Protein 7DFW (pdb70)

Nearest PDB structures (foldseek):
  7dfw-assembly1_A  TM=1.001E+00  e=0.000E+00  Homo sapiens
  7df8-assembly1_A  TM=9.969E-01  e=0.000E+00  Homo sapiens
  7n4u-assembly1_A  TM=9.922E-01  e=0.000E+00  Homo sapiens
  7n4x-assembly1_A  TM=9.881E-01  e=0.000E+00  Homo sapiens
  7dfz-assembly1_A  TM=9.929E-01  e=0.000E+00  Homo sapiens

GO terms:
  GO:0042157 lipoprotein metabolic process (P, IMP)
  GO:0030301 cholesterol transport (P, IMP)
  GO:0030299 intestinal cholesterol absorption (P, IMP)
  GO:0006695 cholesterol biosynthetic process (P, IMP)
  GO:0015485 cholesterol binding (F, IDA)
  GO:0005886 plasma membrane (C, IDA)
  GO:0042360 vitamin E metabolic process (P, IDA)
  GO:0008431 vitamin E binding (F, IDA)
  GO:0042803 protein homodimerization activity (F, IDA)
  GO:0051180 vitamin transport (P, IDA)
  GO:0005515 protein binding (F, IPI)
  GO:0031267 small GTPase binding (F, IPI)
  GO:0031489 myosin V binding (F, IPI)
  GO:0005886 plasma membrane (C, TAS)
  GO:0071501 cellular response to sterol depletion (P, IDA)

Solvent-accessible surface area: 40698 Å² total; per-residue (Å²): 114,74,38,34,115,43,9,34,127,15,1,23,79,0,18,125,0,2,50,137,22,125,64,19,40,74,120,15,70,104,71,26,91,56,48,19,68,4,51,129,158,42,47,85,65,38,69,48,44,64,24,38,0,17,83,150,28,97,2,65,66,10,51,61,46,0,44,148,26,22,26,59,20,55,16,29,0,22,0,0,1,8,8,84,143,104,93,78,71,158,31,96,16,26,73,90,25,98,68,81,0,18,6,2,0,46,51,80,0,0,33,46,1,10,111,0,0,51,94,0,1,110,31,111,18,140,8,86,124,93,90,128,72,1,14,2,69,55,2,6,46,8,20,9,45,97,139,127,33,49,39,122,24,1,16,1,20,0,2,2,0,1,3,45,23,66,136,92,37,1,77,63,78,32,102,40,90,57,156,70,106,100,34,96,1,18,11,23,6,0,0,9,78,0,2,79,37,21,93,19,44,122,3,37,15,40,7,60,19,38,0,10,6,42,8,12,10,28,1,79,9,19,43,0,0,0,15,16,175,61,150,58,27,6,72,0,87,0,1,2,2,20,2,6,0,52,34,37,93,98,79,31,99,111,23,60,40,0,49,53,0,0,64,26,0,4,87,36,0,75,29,1,74,156,130,30,84,83,48,10,89,5,10,5,36,1,71,52,0,48,31,54,13,31,44,79,0,23,83,75,2,55,86,76,0,47,65,2,23,107,73,0,62,101,49,2,14,110,43,2,18,47,128,67,50,229,68,15,48,122,4,7,23,12,16,31,2,0,99,10,1,21,57,14,1,78,9,0,3,71,0,0,19,0,72,30,3,82,112,32,71,124,9,2,21,15,6,46,0,0,0,22,7,14,3,2,0,17,2,2,1,6,1,2,4,3,0,18,33,23,72,68,20,103,98,90,136,87,25,66,38,55,8,8,0,0,9,0,0,3,81,13,0,2,4,3,32,3,1,9,62,0,8,2,48,0,12,74,39,2,9,104,8,52,2,42,6,7,93,23,6,0,56,4,0,0,32,0,7,71,32,7,22,107,16,5,10,14,6,2,0,0,32,2,0,46,8,9,109,24,51,112,42,28,89,35,6,89,82,53,116,89,140,78,128,154,27,66,114,82,52,174,62,99,49,125,61,21,6,138,136,8,97,70,40,0,76,130,3,8,92,184,90,21,32,27,79,12,38,125,110,7,105,56,42,49,36,94,4,87,154,22,45,103,134,42,56,39,2,15,45,59,42,44,23,0,1,157,90,10,62,1,37,72,3,22,104,12,47,37,140,22,24,39,11,18,35,23,0,15,0,0,1,16,86,33,11,84,4,5,41,119,40,0,0,36,4,0,1,49,72,59,67,26,72,125,150,0,3,9,55,38,0,79,139,13,16,93,97,54,114,133,17,32,2,34,52,60,16,47,8,1,1,23,34,0,13,59,0,4,60,32,83,68,10,5,32,19,36,70,50,45,151,58,123,70,134,44,0,41,2,103,43,126,60,157,49,8,124,122,44,7,17,73,113,145,82,66,48,22,28,8,61,79,136,55,1,58,88,8,0,43,54,0,11,110,11,115,16,30,106,97,1,48,65,10,2,28,20,58,17,42,54,10,13,39,53,51,126,126,10,100,18,57,1,0,22,0,57,0,22,7,33,31,18,99,54,2,67,32,47,11,66,2,6,91,21,5,45,116,30,3,63,88,2,8,57,48,2,106,166,21,119,71,17,66,115,89,1,68,5,7,2,7,8,63,33,12,11,39,17,25,22,16,53,66,11,83,82,72,1,108,134,18,26,67,66,0,32,90,28,8,61,52,25,10,40,93,15,7,45,18,84,115,106,0,2,85,14,11,49,77,0,10,52,2,3,16,20,0,1,25,4,70,0,22,139,110,64,2,16,14,0,5,5,0,11,5,3,3,0,14,3,0,0,11,1,9,2,0,0,2,6,1,0,36,13,0,20,72,10,119,79,106,69,92,62,68,2,2,63,70,1,2,23,45,24,0,0,4,0,74,5,0,0,3,53,0,1,45,22,0,3,94,16,3,24,120,1,98,9,30,27,2,47,16,0,4,32,50,0,3,34,22,1,1,90,10,0,37,73,0,0,15,35,3,0,1,0,21,2,6,94,71,2,11,98,81,104,110,30,128,44,64,94,83,59,22,45,99,42,24,108,56,23,108,204

InterPro domains:
  IPR000731 Sterol-sensing domain [PS50156] (632-797)
  IPR032190 Niemann-Pick C1, N-terminal [PF16414] (31-282)
  IPR053956 NPC1, middle luminal domain [PF22314] (394-619)
  IPR053958 HMGCR/SNAP/NPC1-like, sterol-sensing domain [PF12349] (661-814)

Radius of gyration: 36.99 Å; Cα contacts (8 Å, |Δi|>4): 1583; chains: 1; bounding box: 77×56×118 Å

B-factor: mean 51.8, std 10.55, range [20.0, 105.71]

Foldseek 3Di:
DLALVLLLVLLLLLLVLLVPLVVLQVVLVVLLCVLLVQCPVQAFADQDPVLQFQCPDPQNVVQVVCCVFFNHDWWKKKKKWQFDPFQWDWDQDDPPGIAIFGRCPDLVNVVVVLVLVVVLLADWFDDPPPDDIDHCQVWADQLQPNPPTDSQSHDKAALCQQVQSDSVQQADWDWDQDVRDTDIDHVVQSSLQCQVPQLFQFDPDPHGGGGGGSNFHGHYLLQFFWCDDDSSSRHTRMGMIMTITHDDDPPDPVVVVVVRSQVVSVVSVVVVCVVPPNGINMFIDGSCALRCQLVPCQVVQLVLLCCLLVVQLVLPLVVLFAPQDPVCRQARSCSLLSVLQSVLLVSLLSSLSSNCSVVSQYAYSCLSQFQSLVSLLQLCLLSLLLSVLLVPDDDDPPADVSSSSSSSCSVCVLLNVLLLVLLLVLLCLLLPDSRNNSNSNSSSNSSSSVSSSVCCSRNSSSSVSVSVVCSVFQAGRPNRPDDRDDDDDGDPPVDPLLPPVLVVVLVVQLDPVNLVVLVVVLVVLLVLLLVQLVLFAADDWSLLSGFPPGSVVVVLVCLLNIRFFAFKKKWKWAAFQFLADPLSLLQADDDFPGDPCHLQNLQVVLCVDCVQAFFPFTWDDPSHLLQVLQVDDLRWWAFCCDPGHGQTDHSPDDDPRTDHGLFDDPDTSDHDHNVSCQRCVQVQQSHRAHNSHSRGYSNPAVSQFRADPSRGTRMGIIMTIGGRQNGLVSVLSNQVSQAVSQVVNQVVSCPRPRGDPPTGIHMRGPCCSNNVCRVPVVVVLVVSQVVSLPVSLVSLCSNLVDDVQLSVLVSVLLVSLLSSLSSVCSVVNPHDYSLLSSVSSSLSSLLCLLASQLQSQLALDPDDALSVSLSRSLSPPLSSSCSRSLPSSCSSLVSQCVVSRSCSNRRRNPSVVSSSVSSNCSRNNVNSSVSSVDGDDHDPNCVSVVSSVVSSVVSPD

Structure (mmCIF, N/CA/C/O backbone):
data_7DFW
#
_entry.id   7DFW
#
_cell.length_a   1.00
_cell.length_b   1.00
_cell.length_c   1.00
_cell.angle_alpha   90.00
_cell.angle_beta   90.00
_cell.angle_gamma   90.00
#
_symmetry.space_group_name_H-M   'P 1'
#
loop_
_entity.id
_entity.type
_entity.pdbx_description
1 polymer 'NPC1-like intracellular cholesterol transporter 1'
2 branched 2-acetamido-2-deoxy-beta-D-glucopyranose-(1-4)-2-acetamido-2-deoxy-beta-D-glucopyranose
3 branched 2-acetamido-2-deoxy-beta-D-glucopyranose-(1-4)-2-acetamido-2-deoxy-beta-D-glucopyranose-(1-4)-2-acetamido-2-deoxy-beta-D-glucopyranose
4 branched 2-acetamido-2-deoxy-beta-D-glucopyranose-(1-3)-2-acetamido-2-deoxy-beta-D-glucopyranose-(1-4)-2-acetamido-2-deoxy-beta-D-glucopyranose
5 non-polymer 2-acetamido-2-deoxy-beta-D-glucopyranose
6 non-polymer O-[(R)-{[(2R)-2,3-bis(octadecanoyloxy)propyl]oxy}(hydroxy)phosphoryl]-L-serine
7 non-polymer DODECYL-BETA-D-MALTOSIDE
8 non-polymer CHOLESTEROL
#
loop_
_atom_site.group_PDB
_atom_site.id
_atom_site.type_symbol
_atom_site.label_atom_id
_atom_site.label_alt_id
_atom_site.label_comp_id
_atom_site.label_asym_id
_atom_site.label_entity_id
_atom_site.label_seq_id
_atom_site.pdbx_PDB_ins_code
_atom_site.Cartn_x
_atom_site.Cartn_y
_atom_site.Cartn_z
_atom_site.occupancy
_atom_site.B_iso_or_equiv
_atom_site.auth_seq_id
_atom_site.auth_comp_id
_atom_site.auth_asym_id
_atom_site.auth_atom_id
_atom_site.pdbx_PDB_model_num
ATOM 1 N N . SER A 1 332 ? 159.256 184.409 138.662 1.00 57.76 332 SER A N 1
ATOM 2 C CA . SER A 1 332 ? 159.856 183.702 139.785 1.00 57.76 332 SER A CA 1
ATOM 3 C C . SER A 1 332 ? 160.716 184.642 140.623 1.00 57.76 332 SER A C 1
ATOM 4 O O . SER A 1 332 ? 161.452 185.467 140.085 1.00 57.76 332 SER A O 1
ATOM 7 N N . THR A 1 333 ? 160.618 184.513 141.943 1.00 57.19 333 THR A N 1
ATOM 8 C CA . THR A 1 333 ? 161.403 185.312 142.873 1.00 57.19 333 THR A CA 1
ATOM 9 C C . THR A 1 333 ? 162.710 184.643 143.266 1.00 57.19 333 THR A C 1
ATOM 10 O O . THR A 1 333 ? 163.291 185.002 144.294 1.00 57.19 333 THR A O 1
ATOM 14 N N . HIS A 1 334 ? 163.167 183.666 142.488 1.00 57.37 334 HIS A N 1
ATOM 15 C CA . HIS A 1 334 ? 164.463 183.029 142.678 1.00 57.37 334 HIS A CA 1
ATOM 16 C C . HIS A 1 334 ? 165.495 183.571 141.698 1.00 57.37 334 HIS A C 1
ATOM 17 O O . HIS A 1 334 ? 166.637 183.864 142.082 1.00 57.37 334 HIS A O 1
ATOM 24 N N . THR A 1 335 ? 165.093 183.737 140.436 1.00 58.17 335 THR A N 1
ATOM 25 C CA . THR A 1 335 ? 166.000 184.269 139.430 1.00 58.17 335 THR A CA 1
ATOM 26 C C . THR A 1 335 ? 166.310 185.742 139.667 1.00 58.17 335 THR A C 1
ATOM 27 O O . THR A 1 335 ? 167.394 186.203 139.299 1.00 58.17 335 THR A O 1
ATOM 31 N N . LEU A 1 336 ? 165.393 186.483 140.296 1.00 55.34 336 LEU A N 1
ATOM 32 C CA . LEU A 1 336 ? 165.666 187.876 140.638 1.00 55.34 336 LEU A CA 1
ATOM 33 C C . LEU A 1 336 ? 166.743 187.982 141.708 1.00 55.34 336 LEU A C 1
ATOM 34 O O . LEU A 1 336 ? 167.643 188.829 141.616 1.00 55.34 336 LEU A O 1
ATOM 39 N N . LEU A 1 337 ? 166.676 187.109 142.717 1.00 52.45 337 LEU A N 1
ATOM 40 C CA . LEU A 1 337 ? 167.691 187.074 143.764 1.00 52.45 337 LEU A CA 1
ATOM 41 C C . LEU A 1 337 ? 169.036 186.615 143.210 1.00 52.45 337 LEU A C 1
ATOM 42 O O . LEU A 1 337 ? 170.088 187.146 143.593 1.00 52.45 337 LEU A O 1
ATOM 47 N N . GLY A 1 338 ? 169.010 185.664 142.271 1.00 52.98 338 GLY A N 1
ATOM 48 C CA . GLY A 1 338 ? 170.240 185.239 141.616 1.00 52.98 338 GLY A CA 1
ATOM 49 C C . GLY A 1 338 ? 170.872 186.316 140.752 1.00 52.98 338 GLY A C 1
ATOM 50 O O . GLY A 1 338 ? 172.094 186.487 140.756 1.00 52.98 338 GLY A O 1
ATOM 51 N N . GLN A 1 339 ? 170.048 187.074 140.019 1.00 58.00 339 GLN A N 1
ATOM 52 C CA . GLN A 1 339 ? 170.563 188.155 139.181 1.00 58.00 339 GLN A CA 1
ATOM 53 C C . GLN A 1 339 ? 171.123 189.299 140.017 1.00 58.00 339 GLN A C 1
ATOM 54 O O . GLN A 1 339 ? 172.147 189.901 139.648 1.00 58.00 339 GLN A O 1
ATOM 60 N N . PHE A 1 340 ? 170.466 189.605 141.148 1.00 50.65 340 PHE A N 1
ATOM 61 C CA . PHE A 1 340 ? 170.980 190.618 142.066 1.00 50.65 340 PHE A CA 1
ATOM 62 C C . PHE A 1 340 ? 172.304 190.195 142.681 1.00 50.65 340 PHE A C 1
ATOM 63 O O . PHE A 1 340 ? 173.221 191.013 142.804 1.00 50.65 340 PHE A O 1
ATOM 71 N N . PHE A 1 341 ? 172.424 188.926 143.078 1.00 50.35 341 PHE A N 1
ATOM 72 C CA . PHE A 1 341 ? 173.675 188.494 143.686 1.00 50.35 341 PHE A CA 1
ATOM 73 C C . PHE A 1 341 ? 174.793 188.386 142.660 1.00 50.35 341 PHE A C 1
ATOM 74 O O . PHE A 1 341 ? 175.955 188.610 143.005 1.00 50.35 341 PHE A O 1
ATOM 82 N N . GLN A 1 342 ? 174.460 188.121 141.394 1.00 51.52 342 GLN A N 1
ATOM 83 C CA . GLN A 1 342 ? 175.468 188.139 140.337 1.00 51.52 342 GLN A CA 1
ATOM 84 C C . GLN A 1 342 ? 176.000 189.550 140.090 1.00 51.52 342 GLN A C 1
ATOM 85 O O . GLN A 1 342 ? 177.219 189.755 139.986 1.00 51.52 342 GLN A O 1
ATOM 91 N N . GLY A 1 343 ? 175.098 190.537 140.014 1.00 50.35 343 GLY A N 1
ATOM 92 C CA . GLY A 1 343 ? 175.536 191.919 139.841 1.00 50.35 343 GLY A CA 1
ATOM 93 C C . GLY A 1 343 ? 176.286 192.469 141.043 1.00 50.35 343 GLY A C 1
ATOM 94 O O . GLY A 1 343 ? 177.273 193.201 140.894 1.00 50.35 343 GLY A O 1
ATOM 95 N N . TRP A 1 344 ? 175.849 192.091 142.248 1.00 50.35 344 TRP A N 1
ATOM 96 C CA . TRP A 1 344 ? 176.530 192.504 143.470 1.00 50.35 344 TRP A CA 1
ATOM 97 C C . TRP A 1 344 ? 177.911 191.872 143.580 1.00 50.35 344 TRP A C 1
ATOM 98 O O . TRP A 1 344 ? 178.858 192.522 144.037 1.00 50.35 344 TRP A O 1
ATOM 109 N N . GLY A 1 345 ? 178.044 190.608 143.170 1.00 50.35 345 GLY A N 1
ATOM 110 C CA . GLY A 1 345 ? 179.344 189.962 143.186 1.00 50.35 345 GLY A CA 1
ATOM 111 C C . GLY A 1 345 ? 180.310 190.561 142.186 1.00 50.35 345 GLY A C 1
ATOM 112 O O . GLY A 1 345 ? 181.502 190.691 142.473 1.00 50.35 345 GLY A O 1
ATOM 113 N N . THR A 1 346 ? 179.803 190.954 141.010 1.00 50.35 346 THR A N 1
ATOM 114 C CA . THR A 1 346 ? 180.643 191.636 140.025 1.00 50.35 346 THR A CA 1
ATOM 115 C C . THR A 1 346 ? 181.102 193.006 140.519 1.00 50.35 346 THR A C 1
ATOM 116 O O . THR A 1 346 ? 182.270 193.376 140.339 1.00 50.35 346 THR A O 1
ATOM 120 N N . TRP A 1 347 ? 180.213 193.752 141.188 1.00 50.35 347 TRP A N 1
ATOM 121 C CA . TRP A 1 347 ? 180.597 195.057 141.731 1.00 50.35 347 TRP A CA 1
ATOM 122 C C . TRP A 1 347 ? 181.589 194.931 142.887 1.00 50.35 347 TRP A C 1
ATOM 123 O O . TRP A 1 347 ? 182.543 195.717 142.986 1.00 50.35 347 TRP A O 1
ATOM 134 N N . VAL A 1 348 ? 181.386 193.945 143.767 1.00 50.35 348 VAL A N 1
ATOM 135 C CA . VAL A 1 348 ? 182.279 193.758 144.907 1.00 50.35 348 VAL A CA 1
ATOM 136 C C . VAL A 1 348 ? 183.646 193.264 144.453 1.00 50.35 348 VAL A C 1
ATOM 137 O O . VAL A 1 348 ? 184.674 193.653 145.015 1.00 50.35 348 VAL A O 1
ATOM 141 N N . ALA A 1 349 ? 183.688 192.410 143.425 1.00 50.35 349 ALA A N 1
ATOM 142 C CA . ALA A 1 349 ? 184.973 192.022 142.858 1.00 50.35 349 ALA A CA 1
ATOM 143 C C . ALA A 1 349 ? 185.639 193.180 142.131 1.00 50.35 349 ALA A C 1
ATOM 144 O O . ALA A 1 349 ? 186.870 193.232 142.054 1.00 50.35 349 ALA A O 1
ATOM 146 N N . SER A 1 350 ? 184.855 194.109 141.581 1.00 50.35 350 SER A N 1
ATOM 147 C CA . SER A 1 350 ? 185.457 195.279 140.955 1.00 50.35 350 SER A CA 1
ATOM 148 C C . SER A 1 350 ? 186.069 196.229 141.979 1.00 50.35 350 SER A C 1
ATOM 149 O O . SER A 1 350 ? 187.092 196.859 141.691 1.00 50.35 350 SER A O 1
ATOM 152 N N . TRP A 1 351 ? 185.470 196.360 143.164 1.00 50.35 351 TRP A N 1
ATOM 153 C CA . TRP A 1 351 ? 185.936 197.311 144.179 1.00 50.35 351 TRP A CA 1
ATOM 154 C C . TRP A 1 351 ? 186.352 196.612 145.474 1.00 50.35 351 TRP A C 1
ATOM 155 O O . TRP A 1 351 ? 185.780 196.860 146.548 1.00 50.35 351 TRP A O 1
ATOM 166 N N . PRO A 1 352 ? 187.403 195.785 145.415 1.00 50.35 352 PRO A N 1
ATOM 167 C CA . PRO A 1 352 ? 187.711 194.912 146.557 1.00 50.35 352 PRO A CA 1
ATOM 168 C C . PRO A 1 352 ? 188.332 195.630 147.739 1.00 50.35 352 PRO A C 1
ATOM 169 O O . PRO A 1 352 ? 187.959 195.335 148.878 1.00 50.35 352 PRO A O 1
ATOM 173 N N . LEU A 1 353 ? 189.268 196.557 147.507 1.00 50.35 353 LEU A N 1
ATOM 174 C CA . LEU A 1 353 ? 189.919 197.264 148.610 1.00 50.35 353 LEU A CA 1
ATOM 175 C C . LEU A 1 353 ? 188.951 198.198 149.327 1.00 50.35 353 LEU A C 1
ATOM 176 O O . LEU A 1 353 ? 188.980 198.306 150.563 1.00 50.35 353 LEU A O 1
ATOM 181 N N . THR A 1 354 ? 188.086 198.868 148.559 1.00 50.35 354 THR A N 1
ATOM 182 C CA . THR A 1 354 ? 187.068 199.744 149.127 1.00 50.35 354 THR A CA 1
ATOM 183 C C . THR A 1 354 ? 186.056 198.958 149.949 1.00 50.35 354 THR A C 1
ATOM 184 O O . THR A 1 354 ? 185.687 199.374 151.055 1.00 50.35 354 THR A O 1
ATOM 188 N N . ILE A 1 355 ? 185.626 197.797 149.441 1.00 50.35 355 ILE A N 1
ATOM 189 C CA . ILE A 1 355 ? 184.676 196.981 150.193 1.00 50.35 355 ILE A CA 1
ATOM 190 C C . ILE A 1 355 ? 185.337 196.355 151.420 1.00 50.35 355 ILE A C 1
ATOM 191 O O . ILE A 1 355 ? 184.694 196.200 152.464 1.00 50.35 355 ILE A O 1
ATOM 196 N N . LEU A 1 356 ? 186.638 196.042 151.334 1.00 50.35 356 LEU A N 1
ATOM 197 C CA . LEU A 1 356 ? 187.363 195.481 152.475 1.00 50.35 356 LEU A CA 1
ATOM 198 C C . LEU A 1 356 ? 187.515 196.489 153.606 1.00 50.35 356 LEU A C 1
ATOM 199 O O . LEU A 1 356 ? 187.279 196.155 154.772 1.00 50.35 356 LEU A O 1
ATOM 204 N N . VAL A 1 357 ? 187.884 197.734 153.280 1.00 50.35 357 VAL A N 1
ATOM 205 C CA . VAL A 1 357 ? 188.022 198.746 154.325 1.00 50.35 357 VAL A CA 1
ATOM 206 C C . VAL A 1 357 ? 186.657 199.145 154.889 1.00 50.35 357 VAL A C 1
ATOM 207 O O . VAL A 1 357 ? 186.482 199.223 156.114 1.00 50.35 357 VAL A O 1
ATOM 211 N N . LEU A 1 358 ? 185.644 199.289 154.031 1.00 50.35 358 LEU A N 1
ATOM 212 C CA . LEU A 1 358 ? 184.341 199.718 154.513 1.00 50.35 358 LEU A CA 1
ATOM 213 C C . LEU A 1 358 ? 183.534 198.591 155.147 1.00 50.35 358 LEU A C 1
ATOM 214 O O . LEU A 1 358 ? 182.472 198.861 155.714 1.00 50.35 358 LEU A O 1
ATOM 219 N N . SER A 1 359 ? 183.995 197.343 155.064 1.00 50.35 359 SER A N 1
ATOM 220 C CA . SER A 1 359 ? 183.415 196.265 155.849 1.00 50.35 359 SER A CA 1
ATOM 221 C C . SER A 1 359 ? 184.233 195.908 157.082 1.00 50.35 359 SER A C 1
ATOM 222 O O . SER A 1 359 ? 183.683 195.333 158.025 1.00 50.35 359 SER A O 1
ATOM 225 N N . VAL A 1 360 ? 185.527 196.230 157.106 1.00 50.35 360 VAL A N 1
ATOM 226 C CA . VAL A 1 360 ? 186.343 195.881 158.263 1.00 50.35 360 VAL A CA 1
ATOM 227 C C . VAL A 1 360 ? 186.281 196.961 159.341 1.00 50.35 360 VAL A C 1
ATOM 228 O O . VAL A 1 360 ? 186.371 196.644 160.534 1.00 50.35 360 VAL A O 1
ATOM 232 N N . ILE A 1 361 ? 186.109 198.236 158.956 1.00 50.35 361 ILE A N 1
ATOM 233 C CA . ILE A 1 361 ? 186.018 199.312 159.957 1.00 50.35 361 ILE A CA 1
ATOM 234 C C . ILE A 1 361 ? 184.775 199.235 160.845 1.00 50.35 361 ILE A C 1
ATOM 235 O O . ILE A 1 361 ? 184.909 199.436 162.064 1.00 50.35 361 ILE A O 1
ATOM 240 N N . PRO A 1 362 ? 183.556 199.014 160.321 1.00 50.35 362 PRO A N 1
ATOM 241 C CA . PRO A 1 362 ? 182.403 198.805 161.224 1.00 50.35 362 PRO A CA 1
ATOM 242 C C . PRO A 1 362 ? 182.485 197.572 162.112 1.00 50.35 362 PRO A C 1
ATOM 243 O O . PRO A 1 362 ? 181.936 197.595 163.220 1.00 50.35 362 PRO A O 1
ATOM 247 N N . VAL A 1 363 ? 183.166 196.508 161.679 1.00 50.35 363 VAL A N 1
ATOM 248 C CA . VAL A 1 363 ? 183.332 195.336 162.537 1.00 50.35 363 VAL A CA 1
ATOM 249 C C . VAL A 1 363 ? 184.259 195.651 163.702 1.00 50.35 363 VAL A C 1
ATOM 250 O O . VAL A 1 363 ? 184.018 195.226 164.838 1.00 50.35 363 VAL A O 1
ATOM 254 N N . VAL A 1 364 ? 185.324 196.412 163.442 1.00 50.35 364 VAL A N 1
ATOM 255 C CA . VAL A 1 364 ? 186.228 196.833 164.507 1.00 50.35 364 VAL A CA 1
ATOM 256 C C . VAL A 1 364 ? 185.538 197.821 165.441 1.00 50.35 364 VAL A C 1
ATOM 257 O O . VAL A 1 364 ? 185.769 197.808 166.657 1.00 50.35 364 VAL A O 1
ATOM 261 N N . ALA A 1 365 ? 184.661 198.672 164.892 1.00 50.35 365 ALA A N 1
ATOM 262 C CA . ALA A 1 365 ? 183.893 199.603 165.717 1.00 50.35 365 ALA A CA 1
ATOM 263 C C . ALA A 1 365 ? 182.901 198.878 166.619 1.00 50.35 365 ALA A C 1
ATOM 264 O O . ALA A 1 365 ? 182.711 199.264 167.777 1.00 50.35 365 ALA A O 1
ATOM 266 N N . LEU A 1 366 ? 182.256 197.826 166.111 1.00 50.35 366 LEU A N 1
ATOM 267 C CA . LEU A 1 366 ? 181.358 197.048 166.957 1.00 50.35 366 LEU A CA 1
ATOM 268 C C . LEU A 1 366 ? 182.128 196.242 167.994 1.00 50.35 366 LEU A C 1
ATOM 269 O O . LEU A 1 366 ? 181.683 196.114 169.138 1.00 50.35 366 LEU A O 1
ATOM 274 N N . ALA A 1 367 ? 183.286 195.694 167.618 1.00 50.35 367 ALA A N 1
ATOM 275 C CA . ALA A 1 367 ? 184.024 194.824 168.526 1.00 50.35 367 ALA A CA 1
ATOM 276 C C . ALA A 1 367 ? 184.900 195.594 169.501 1.00 50.35 367 ALA A C 1
ATOM 277 O O . ALA A 1 367 ? 185.480 194.983 170.403 1.00 50.35 367 ALA A O 1
ATOM 279 N N . ALA A 1 368 ? 185.014 196.916 169.351 1.00 52.01 368 ALA A N 1
ATOM 280 C CA . ALA A 1 368 ? 185.766 197.697 170.328 1.00 52.01 368 ALA A CA 1
ATOM 281 C C . ALA A 1 368 ? 185.047 197.844 171.660 1.00 52.01 368 ALA A C 1
ATOM 282 O O . ALA A 1 368 ? 185.696 198.158 172.661 1.00 52.01 368 ALA A O 1
ATOM 284 N N . GLY A 1 369 ? 183.743 197.624 171.704 1.00 52.27 369 GLY A N 1
ATOM 285 C CA . GLY A 1 369 ? 182.993 197.659 172.932 1.00 52.27 369 GLY A CA 1
ATOM 286 C C . GLY A 1 369 ? 182.921 196.372 173.704 1.00 52.27 369 GLY A C 1
ATOM 287 O O . GLY A 1 369 ? 181.872 196.072 174.274 1.00 52.27 369 GLY A O 1
ATOM 288 N N . LEU A 1 370 ? 183.993 195.588 173.732 1.00 56.07 370 LEU A N 1
ATOM 289 C CA . LEU A 1 370 ? 184.092 194.478 174.670 1.00 56.07 370 LEU A CA 1
ATOM 290 C C . LEU A 1 370 ? 184.699 194.889 176.000 1.00 56.07 370 LEU A C 1
ATOM 291 O O . LEU A 1 370 ? 185.013 194.017 176.813 1.00 56.07 370 LEU A O 1
ATOM 296 N N . VAL A 1 371 ? 184.907 196.185 176.222 1.00 58.65 371 VAL A N 1
ATOM 297 C CA . VAL A 1 371 ? 185.421 196.697 177.477 1.00 58.65 371 VAL A CA 1
ATOM 298 C C . VAL A 1 371 ? 184.443 197.657 178.142 1.00 58.65 371 VAL A C 1
ATOM 299 O O . VAL A 1 371 ? 184.451 197.802 179.369 1.00 58.65 371 VAL A O 1
ATOM 303 N N . PHE A 1 372 ? 183.591 198.321 177.350 1.00 64.48 37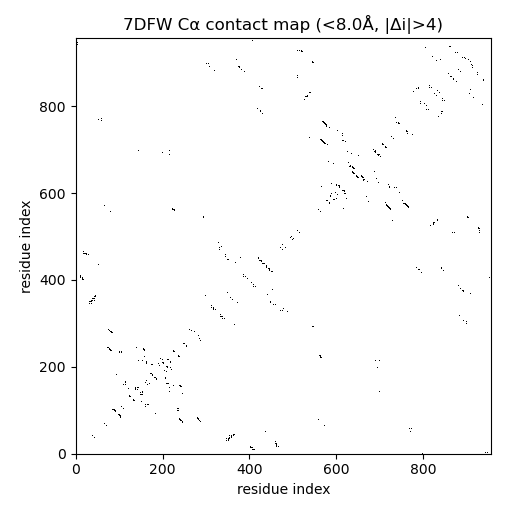2 PHE A N 1
ATOM 304 C CA . PHE A 1 372 ? 182.882 199.508 177.826 1.00 64.48 372 PHE A CA 1
ATOM 305 C C . PHE A 1 372 ? 181.762 199.162 178.798 1.00 64.48 372 PHE A C 1
ATOM 306 O O . PHE A 1 372 ? 181.629 199.804 179.846 1.00 64.48 372 PHE A O 1
ATOM 314 N N . THR A 1 373 ? 180.943 198.161 178.474 1.00 63.99 373 THR A N 1
ATOM 315 C CA . THR A 1 373 ? 179.915 197.709 179.403 1.00 63.99 373 THR A CA 1
ATOM 316 C C . THR A 1 373 ? 179.904 196.177 179.395 1.00 63.99 373 THR A C 1
ATOM 317 O O . THR A 1 373 ? 178.848 195.535 179.359 1.00 63.99 373 THR A O 1
ATOM 321 N N . GLU A 1 374 ? 181.089 195.579 179.372 1.00 59.94 374 GLU A N 1
ATOM 322 C CA . GLU A 1 374 ? 181.214 194.132 179.289 1.00 59.94 374 GLU A CA 1
ATOM 323 C C . GLU A 1 374 ? 181.236 193.553 180.696 1.00 59.94 374 GLU A C 1
ATOM 324 O O . GLU A 1 374 ? 182.275 193.557 181.362 1.00 59.94 374 GLU A O 1
ATOM 330 N N . LEU A 1 375 ? 180.092 193.052 181.145 1.00 58.44 375 LEU A N 1
ATOM 331 C CA . LEU A 1 375 ? 179.955 192.479 182.472 1.00 58.44 375 LEU A CA 1
ATOM 332 C C . LEU A 1 375 ? 179.379 191.078 182.354 1.00 58.44 375 LEU A C 1
ATOM 333 O O . LEU A 1 375 ? 178.528 190.809 181.504 1.00 58.44 375 LEU A O 1
ATOM 338 N N . THR A 1 376 ? 179.850 190.187 183.217 1.00 54.24 376 THR A N 1
ATOM 339 C CA . THR A 1 376 ? 179.405 188.803 183.237 1.00 54.24 376 THR A CA 1
ATOM 340 C C . THR A 1 376 ? 178.524 188.583 184.457 1.00 54.24 376 THR A C 1
ATOM 341 O O . THR A 1 376 ? 178.929 188.893 185.581 1.00 54.24 376 THR A O 1
ATOM 345 N N . THR A 1 377 ? 177.321 188.055 184.238 1.00 52.54 377 THR A N 1
ATOM 346 C CA . THR A 1 377 ? 176.390 187.787 185.332 1.00 52.54 377 THR A CA 1
ATOM 347 C C . THR A 1 377 ? 176.725 186.421 185.934 1.00 52.54 377 THR A C 1
ATOM 348 O O . THR A 1 377 ? 176.475 185.370 185.342 1.00 52.54 377 THR A O 1
ATOM 352 N N . ASP A 1 378 ? 177.366 186.446 187.095 1.00 51.19 378 ASP A N 1
ATOM 353 C CA . ASP A 1 378 ? 177.746 185.224 187.797 1.00 51.19 378 ASP A CA 1
ATOM 354 C C . ASP A 1 378 ? 176.768 184.490 188.740 1.00 51.19 378 ASP A C 1
ATOM 355 O O . ASP A 1 378 ? 177.017 183.295 188.945 1.00 51.19 378 ASP A O 1
ATOM 360 N N . PRO A 1 379 ? 175.708 185.055 189.362 1.00 50.35 379 PRO A N 1
ATOM 361 C CA . PRO A 1 379 ? 174.962 184.242 190.333 1.00 50.35 379 PRO A CA 1
ATOM 362 C C . PRO A 1 379 ? 174.034 183.253 189.645 1.00 50.35 379 PRO A C 1
ATOM 363 O O . PRO A 1 379 ? 174.046 183.077 188.427 1.00 50.35 379 PRO A O 1
ATOM 367 N N . VAL A 1 380 ? 173.215 182.596 190.461 1.00 50.35 380 VAL A N 1
ATOM 368 C CA . VAL A 1 380 ? 172.306 181.574 189.965 1.00 50.35 380 VAL A CA 1
ATOM 369 C C . VAL A 1 380 ? 170.910 182.160 189.802 1.00 50.35 380 VAL A C 1
ATOM 370 O O . VAL A 1 380 ? 169.924 181.427 189.712 1.00 50.35 380 VAL A O 1
ATOM 374 N N . GLU A 1 381 ? 170.817 183.488 189.749 1.00 50.35 381 GLU A N 1
ATOM 375 C CA . GLU A 1 381 ? 169.586 184.166 189.362 1.00 50.35 381 GLU A CA 1
ATOM 376 C C . GLU A 1 381 ? 169.514 184.426 187.862 1.00 50.35 381 GLU A C 1
ATOM 377 O O . GLU A 1 381 ? 168.638 185.169 187.409 1.00 50.35 381 GLU A O 1
ATOM 383 N N . LEU A 1 382 ? 170.440 183.848 187.099 1.00 50.35 382 LEU A N 1
ATOM 384 C CA . LEU A 1 382 ? 170.323 183.667 185.661 1.00 50.35 382 LEU A CA 1
ATOM 385 C C . LEU A 1 382 ? 169.510 182.434 185.292 1.00 50.35 382 LEU A C 1
ATOM 386 O O . LEU A 1 382 ? 169.287 182.191 184.103 1.00 50.35 382 LEU A O 1
ATOM 391 N N . TRP A 1 383 ? 169.076 181.647 186.276 1.00 50.35 383 TRP A N 1
ATOM 392 C CA . TRP A 1 383 ? 168.300 180.438 186.041 1.00 50.35 383 TRP A CA 1
ATOM 393 C C . TRP A 1 383 ? 166.870 180.567 186.561 1.00 50.35 383 TRP A C 1
ATOM 394 O O . TRP A 1 383 ? 166.235 179.563 186.888 1.00 50.35 383 TRP A O 1
ATOM 405 N N . SER A 1 384 ? 166.348 181.784 186.652 1.00 50.35 384 SER A N 1
ATOM 406 C CA . SER A 1 384 ? 164.966 181.993 187.054 1.00 50.35 384 SER A CA 1
ATOM 407 C C . SER A 1 384 ? 164.300 182.986 186.117 1.00 50.35 384 SER A C 1
ATOM 408 O O . SER A 1 384 ? 164.912 183.978 185.713 1.00 50.35 384 SER A O 1
ATOM 411 N N . ALA A 1 385 ? 163.050 182.712 185.773 1.00 50.35 385 ALA A N 1
ATOM 412 C CA . ALA A 1 385 ? 162.255 183.660 185.009 1.00 50.35 385 ALA A CA 1
ATOM 413 C C . ALA A 1 385 ? 161.767 184.766 185.934 1.00 50.35 385 ALA A C 1
ATOM 414 O O . ALA A 1 385 ? 161.124 184.470 186.945 1.00 50.35 385 ALA A O 1
ATOM 416 N N . PRO A 1 386 ? 162.040 186.038 185.633 1.00 50.35 386 PRO A N 1
ATOM 417 C CA . PRO A 1 386 ? 161.678 187.107 186.576 1.00 50.35 386 PRO A CA 1
ATOM 418 C C . PRO A 1 386 ? 160.189 187.395 186.659 1.00 50.35 386 PRO A C 1
ATOM 419 O O . PRO A 1 386 ? 159.766 188.066 187.606 1.00 50.35 386 PRO A O 1
ATOM 423 N N . ASN A 1 387 ? 159.383 186.925 185.711 1.00 50.35 387 ASN A N 1
ATOM 424 C CA . ASN A 1 387 ? 157.946 187.160 185.726 1.00 50.35 387 ASN A CA 1
ATOM 425 C C . ASN A 1 387 ? 157.146 185.912 186.075 1.00 50.35 387 ASN A C 1
ATOM 426 O O . ASN A 1 387 ? 155.921 185.912 185.923 1.00 50.35 387 ASN A O 1
ATOM 431 N N . SER A 1 388 ? 157.800 184.854 186.540 1.00 50.35 388 SER A N 1
ATOM 432 C CA . SER A 1 388 ? 157.095 183.624 186.856 1.00 50.35 388 SER A CA 1
ATOM 433 C C . SER A 1 388 ? 156.287 183.782 188.142 1.00 50.35 388 SER A C 1
ATOM 434 O O . SER A 1 388 ? 156.413 184.762 188.878 1.00 50.35 388 SER A O 1
ATOM 437 N N . GLN A 1 389 ? 155.433 182.792 188.400 1.00 50.35 389 GLN A N 1
ATOM 438 C CA . GLN A 1 389 ? 154.612 182.812 189.606 1.00 50.35 389 GLN A CA 1
ATOM 439 C C . GLN A 1 389 ? 155.453 182.566 190.852 1.00 50.35 389 GLN A C 1
ATOM 440 O O . GLN A 1 389 ? 155.176 183.133 191.917 1.00 50.35 389 GLN A O 1
ATOM 446 N N . ALA A 1 390 ? 156.483 181.722 190.732 1.00 50.35 390 ALA A N 1
ATOM 447 C CA . ALA A 1 390 ? 157.367 181.438 191.857 1.00 50.35 390 ALA A CA 1
ATOM 448 C C . ALA A 1 390 ? 158.186 182.661 192.240 1.00 50.35 390 ALA A C 1
ATOM 449 O O . ALA A 1 390 ? 158.445 182.899 193.425 1.00 50.35 390 ALA A O 1
ATOM 451 N N . ARG A 1 391 ? 158.577 183.461 191.251 1.00 50.35 391 ARG A N 1
ATOM 452 C CA . ARG A 1 391 ? 159.320 184.683 191.526 1.00 50.35 391 ARG A CA 1
ATOM 453 C C . ARG A 1 391 ? 158.447 185.724 192.217 1.00 50.35 391 ARG A C 1
ATOM 454 O O . ARG A 1 391 ? 158.913 186.438 193.111 1.00 50.35 391 ARG A O 1
ATOM 462 N N . SER A 1 392 ? 157.170 185.809 191.841 1.00 50.35 392 SER A N 1
ATOM 463 C CA . SER A 1 392 ? 156.266 186.736 192.515 1.00 50.35 392 SER A CA 1
ATOM 464 C C . SER A 1 392 ? 155.953 186.277 193.935 1.00 50.35 392 SER A C 1
ATOM 465 O O . SER A 1 392 ? 155.799 187.108 194.842 1.00 50.35 392 SER A O 1
ATOM 468 N N . GLU A 1 393 ? 155.858 184.960 194.149 1.00 50.35 393 GLU A N 1
ATOM 469 C CA . GLU A 1 393 ? 155.674 184.434 195.500 1.00 50.35 393 GLU A CA 1
ATOM 470 C C . GLU A 1 393 ? 156.900 184.691 196.370 1.00 50.35 393 GLU A C 1
ATOM 471 O O . GLU A 1 393 ? 156.772 185.009 197.560 1.00 50.35 393 GLU A O 1
ATOM 477 N N . LYS A 1 394 ? 158.095 184.580 195.783 1.00 50.35 394 LYS A N 1
ATOM 478 C CA . LYS A 1 394 ? 159.320 184.915 196.501 1.00 50.35 394 LYS A CA 1
ATOM 479 C C . LYS A 1 394 ? 159.394 186.404 196.812 1.00 50.35 394 LYS A C 1
ATOM 480 O O . LYS A 1 394 ? 159.894 186.795 197.870 1.00 50.35 394 LYS A O 1
ATOM 486 N N . ALA A 1 395 ? 158.884 187.244 195.907 1.00 50.35 395 ALA A N 1
ATOM 487 C CA . ALA A 1 395 ? 158.846 188.685 196.148 1.00 50.35 395 ALA A CA 1
ATOM 488 C C . ALA A 1 395 ? 157.898 189.042 197.286 1.00 50.35 395 ALA A C 1
ATOM 489 O O . ALA A 1 395 ? 158.222 189.898 198.119 1.00 50.35 395 ALA A O 1
ATOM 491 N N . PHE A 1 396 ? 156.733 188.381 197.343 1.00 50.35 396 PHE A N 1
ATOM 492 C CA . PHE A 1 396 ? 155.782 188.582 198.439 1.00 50.35 396 PHE A CA 1
ATOM 493 C C . PHE A 1 396 ? 156.363 188.125 199.774 1.00 50.35 396 PHE A C 1
ATOM 494 O O . PHE A 1 396 ? 156.223 188.816 200.795 1.00 50.35 396 PHE A O 1
ATOM 502 N N . HIS A 1 397 ? 157.037 186.968 199.773 1.00 50.35 397 HIS A N 1
ATOM 503 C CA . HIS A 1 397 ? 157.641 186.441 200.992 1.00 50.35 397 HIS A CA 1
ATOM 504 C C . HIS A 1 397 ? 158.794 187.311 201.479 1.00 50.35 397 HIS A C 1
ATOM 505 O O . HIS A 1 397 ? 158.918 187.567 202.681 1.00 50.35 397 HIS A O 1
ATOM 512 N N . ASP A 1 398 ? 159.643 187.781 200.565 1.00 50.35 398 ASP A N 1
ATOM 513 C CA . ASP A 1 398 ? 160.763 188.621 200.966 1.00 50.35 398 ASP A CA 1
ATOM 514 C C . ASP A 1 398 ? 160.291 189.999 201.400 1.00 50.35 398 ASP A C 1
ATOM 515 O O . ASP A 1 398 ? 160.929 190.640 202.242 1.00 50.35 398 ASP A O 1
ATOM 520 N N . GLN A 1 399 ? 159.179 190.477 200.841 1.00 50.35 399 GLN A N 1
ATOM 521 C CA . GLN A 1 399 ? 158.645 191.754 201.288 1.00 50.35 399 GLN A CA 1
ATOM 522 C C . GLN A 1 399 ? 158.052 191.651 202.686 1.00 50.35 399 GLN A C 1
ATOM 523 O O . GLN A 1 399 ? 158.238 192.553 203.509 1.00 50.35 399 GLN A O 1
ATOM 529 N N . HIS A 1 400 ? 157.341 190.564 202.981 1.00 50.35 400 HIS A N 1
ATOM 530 C CA . HIS A 1 400 ? 156.609 190.514 204.240 1.00 50.35 400 HIS A CA 1
ATOM 531 C C . HIS A 1 400 ? 157.377 189.885 205.393 1.00 50.35 400 HIS A C 1
ATOM 532 O O . HIS A 1 400 ? 157.078 190.197 206.548 1.00 50.35 400 HIS A O 1
ATOM 539 N N . PHE A 1 401 ? 158.354 189.017 205.130 1.00 50.35 401 PHE A N 1
ATOM 540 C CA . PHE A 1 401 ? 159.054 188.326 206.204 1.00 50.35 401 PHE A CA 1
ATOM 541 C C . PHE A 1 401 ? 160.565 188.462 206.165 1.00 50.35 401 PHE A C 1
ATOM 542 O O . PHE A 1 401 ? 161.222 188.011 207.108 1.00 50.35 401 PHE A O 1
ATOM 550 N N . GLY A 1 402 ? 161.137 189.056 205.127 1.00 50.35 402 GLY A N 1
ATOM 551 C CA . GLY A 1 402 ? 162.569 189.073 204.966 1.00 50.35 402 GLY A CA 1
ATOM 552 C C . GLY A 1 402 ? 163.033 187.853 204.201 1.00 50.35 402 GLY A C 1
ATOM 553 O O . GLY A 1 402 ? 162.342 186.834 204.144 1.00 50.35 402 GLY A O 1
ATOM 554 N N . PRO A 1 403 ? 164.208 187.938 203.587 1.00 50.35 403 PRO A N 1
ATOM 555 C CA . PRO A 1 403 ? 164.693 186.826 202.766 1.00 50.35 403 PRO A CA 1
ATOM 556 C C . PRO A 1 403 ? 165.116 185.628 203.600 1.00 50.35 403 PRO A C 1
ATOM 557 O O . PRO A 1 403 ? 165.439 185.743 204.783 1.00 50.35 403 PRO A O 1
ATOM 561 N N . PHE A 1 404 ? 165.097 184.463 202.957 1.00 50.35 404 PHE A N 1
ATOM 562 C CA . PHE A 1 404 ? 165.546 183.231 203.590 1.00 50.35 404 PHE A CA 1
ATOM 563 C C . PHE A 1 404 ? 167.045 183.286 203.859 1.00 50.35 404 PHE A C 1
ATOM 564 O O . PHE A 1 404 ? 167.808 183.854 203.076 1.00 50.35 404 PHE A O 1
ATOM 572 N N . PHE A 1 405 ? 167.466 182.684 204.968 1.00 50.35 405 PHE A N 1
ATOM 573 C CA . PHE A 1 405 ? 168.845 182.813 205.416 1.00 50.35 405 PHE A CA 1
ATOM 574 C C . PHE A 1 405 ? 169.800 182.014 204.531 1.00 50.35 405 PHE A C 1
ATOM 575 O O . PHE A 1 405 ? 169.409 181.094 203.811 1.00 50.35 405 PHE A O 1
ATOM 583 N N . ARG A 1 406 ? 171.075 182.387 204.596 1.00 50.35 406 ARG A N 1
ATOM 584 C CA . ARG A 1 406 ? 172.141 181.657 203.928 1.00 50.35 406 ARG A CA 1
ATOM 585 C C . ARG A 1 406 ? 172.627 180.526 204.822 1.00 50.35 406 ARG A C 1
ATOM 586 O O . ARG A 1 406 ? 172.719 180.684 206.040 1.00 50.35 406 ARG A O 1
ATOM 594 N N . THR A 1 407 ? 172.954 179.393 204.211 1.00 50.35 407 THR A N 1
ATOM 595 C CA . THR A 1 407 ? 173.297 178.177 204.934 1.00 50.35 407 THR A CA 1
ATOM 596 C C . THR A 1 407 ? 174.735 177.775 204.643 1.00 50.35 407 THR A C 1
ATOM 597 O O . THR A 1 407 ? 175.178 177.822 203.494 1.00 50.35 407 THR A O 1
ATOM 601 N N . ASN A 1 408 ? 175.461 177.381 205.688 1.00 50.35 408 ASN A N 1
ATOM 602 C CA . ASN A 1 408 ? 176.782 176.779 205.556 1.00 50.35 408 ASN A CA 1
ATOM 603 C C . ASN A 1 408 ? 176.783 175.492 206.360 1.00 50.35 408 ASN A C 1
ATOM 604 O O . ASN A 1 408 ? 176.515 175.516 207.561 1.00 50.35 408 ASN A O 1
ATOM 609 N N . GLN A 1 409 ? 177.088 174.375 205.713 1.00 50.35 409 GLN A N 1
ATOM 610 C CA . GLN A 1 409 ? 176.910 173.072 206.334 1.00 50.35 409 GLN A CA 1
ATOM 611 C C . GLN A 1 409 ? 178.184 172.245 206.277 1.00 50.35 409 GLN A C 1
ATOM 612 O O . GLN A 1 409 ? 178.994 172.374 205.357 1.00 50.35 409 GLN A O 1
ATOM 618 N N . VAL A 1 410 ? 178.343 171.398 207.294 1.00 50.35 410 VAL A N 1
ATOM 619 C CA . VAL A 1 410 ? 179.426 170.428 207.398 1.00 50.35 410 VAL A CA 1
ATOM 620 C C . VAL A 1 410 ? 178.828 169.081 207.776 1.00 50.35 410 VAL A C 1
ATOM 621 O O . VAL A 1 410 ? 177.968 169.005 208.660 1.00 50.35 410 VAL A O 1
ATOM 625 N N . ILE A 1 411 ? 179.290 168.019 207.115 1.00 50.35 411 ILE A N 1
ATOM 626 C CA . ILE A 1 411 ? 178.910 166.645 207.427 1.00 50.35 411 ILE A CA 1
ATOM 627 C C . ILE A 1 411 ? 180.185 165.841 207.655 1.00 50.35 411 ILE A C 1
ATOM 628 O O . ILE A 1 411 ? 181.091 165.864 206.813 1.00 50.35 411 ILE A O 1
ATOM 633 N N . LEU A 1 412 ? 180.261 165.142 208.793 1.00 50.35 412 LEU A N 1
ATOM 634 C CA . LEU A 1 412 ? 181.519 164.564 209.264 1.00 50.35 412 LEU A CA 1
ATOM 635 C C . LEU A 1 412 ? 181.706 163.093 208.896 1.00 50.35 412 LEU A C 1
ATOM 636 O O . LEU A 1 412 ? 182.600 162.790 208.105 1.00 50.35 412 LEU A O 1
ATOM 641 N N . THR A 1 413 ? 180.854 162.194 209.416 1.00 50.35 413 THR A N 1
ATOM 642 C CA . THR A 1 413 ? 180.764 160.728 209.165 1.00 50.35 413 THR A CA 1
ATOM 643 C C . THR A 1 413 ? 182.116 159.986 209.198 1.00 50.35 413 THR A C 1
ATOM 644 O O . THR A 1 413 ? 182.637 159.527 208.185 1.00 50.35 413 THR A O 1
ATOM 648 N N . ALA A 1 414 ? 18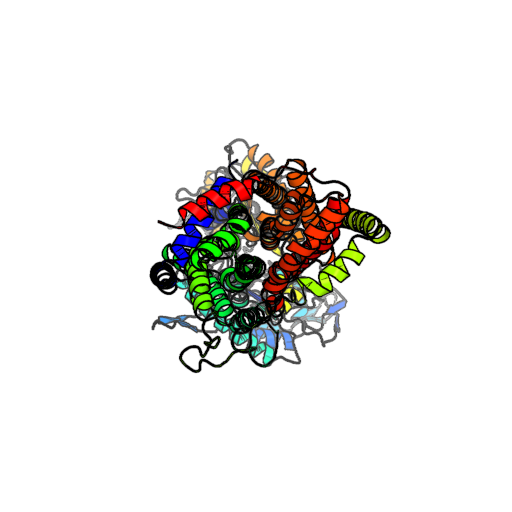2.685 159.894 210.405 1.00 50.35 414 ALA A N 1
ATOM 649 C CA . ALA A 1 414 ? 183.888 159.092 210.644 1.00 50.35 414 ALA A CA 1
ATOM 650 C C . ALA A 1 414 ? 183.647 157.612 210.359 1.00 50.35 414 ALA A C 1
ATOM 651 O O . ALA A 1 414 ? 182.976 156.933 211.143 1.00 50.35 414 ALA A O 1
ATOM 653 N N . PRO A 1 415 ? 184.204 157.067 209.267 1.00 50.35 415 PRO A N 1
ATOM 654 C CA . PRO A 1 415 ? 183.743 155.765 208.768 1.00 50.35 415 PRO A CA 1
ATOM 655 C C . PRO A 1 415 ? 184.484 154.544 209.292 1.00 50.35 415 PRO A C 1
ATOM 656 O O . PRO A 1 415 ? 183.966 153.429 209.196 1.00 50.35 415 PRO A O 1
ATOM 660 N N . ASN A 1 416 ? 185.684 154.715 209.831 1.00 51.29 416 ASN A N 1
ATOM 661 C CA . ASN A 1 416 ? 186.516 153.573 210.185 1.00 51.29 416 ASN A CA 1
ATOM 662 C C . ASN A 1 416 ? 186.297 153.072 211.604 1.00 51.29 416 ASN A C 1
ATOM 663 O O . ASN A 1 416 ? 186.984 152.137 212.022 1.00 51.29 416 ASN A O 1
ATOM 668 N N . ARG A 1 417 ? 185.372 153.656 212.351 1.00 50.35 417 ARG A N 1
ATOM 669 C CA . ARG A 1 417 ? 185.183 153.305 213.747 1.00 50.35 417 ARG A CA 1
ATOM 670 C C . ARG A 1 417 ? 184.020 152.336 213.903 1.00 50.35 417 ARG A C 1
ATOM 671 O O . ARG A 1 417 ? 183.063 152.351 213.126 1.00 50.35 417 ARG A O 1
ATOM 679 N N . SER A 1 418 ? 184.117 151.488 214.918 1.00 50.35 418 SER A N 1
ATOM 680 C CA . SER A 1 418 ? 183.153 150.423 215.128 1.00 50.35 418 SER A CA 1
ATOM 681 C C . SER A 1 418 ? 182.086 150.846 216.127 1.00 50.35 418 SER A C 1
ATOM 682 O O . SER A 1 418 ? 182.349 151.599 217.067 1.00 50.35 418 SER A O 1
ATOM 685 N N . SER A 1 419 ? 180.872 150.351 215.913 1.00 50.35 419 SER A N 1
ATOM 686 C CA . SER A 1 419 ? 179.780 150.601 216.836 1.00 50.35 419 SER A CA 1
ATOM 687 C C . SER A 1 419 ? 179.963 149.772 218.102 1.00 50.35 419 SER A C 1
ATOM 688 O O . SER A 1 419 ? 180.663 148.758 218.114 1.00 50.35 419 SER A O 1
ATOM 691 N N . TYR A 1 420 ? 179.324 150.216 219.180 1.00 50.35 420 TYR A N 1
ATOM 692 C CA . TYR A 1 420 ? 179.536 149.610 220.486 1.00 50.35 420 TYR A CA 1
ATOM 693 C C . TYR A 1 420 ? 178.225 149.563 221.251 1.00 50.35 420 TYR A C 1
ATOM 694 O O . TYR A 1 420 ? 177.325 150.371 221.022 1.00 50.35 420 TYR A O 1
ATOM 703 N N . ARG A 1 421 ? 178.129 148.615 222.173 1.00 53.56 421 ARG A N 1
ATOM 704 C CA . ARG A 1 421 ? 176.896 148.382 222.911 1.00 53.56 421 ARG A CA 1
ATOM 705 C C . ARG A 1 421 ? 176.921 149.133 224.236 1.00 53.56 421 ARG A C 1
ATOM 706 O O . ARG A 1 421 ? 177.925 149.104 224.952 1.00 53.56 421 ARG A O 1
ATOM 714 N N . TYR A 1 422 ? 175.817 149.809 224.552 1.00 54.47 422 TYR A N 1
ATOM 715 C CA . TYR A 1 422 ? 175.692 150.618 225.757 1.00 54.47 422 TYR A CA 1
ATOM 716 C C . TYR A 1 422 ? 174.458 150.186 226.535 1.00 54.47 422 TYR A C 1
ATOM 717 O O . TYR A 1 422 ? 173.372 150.059 225.962 1.00 54.47 422 TYR A O 1
ATOM 726 N N . ASP A 1 423 ? 174.624 149.966 227.838 1.00 59.56 423 ASP A N 1
ATOM 727 C CA . ASP A 1 423 ? 173.523 149.545 228.706 1.00 59.56 423 ASP A CA 1
ATOM 728 C C . ASP A 1 423 ? 172.936 150.781 229.371 1.00 59.56 423 ASP A C 1
ATOM 729 O O . ASP A 1 423 ? 173.380 151.211 230.435 1.00 59.56 423 ASP A O 1
ATOM 734 N N . SER A 1 424 ? 171.918 151.355 228.739 1.00 61.51 424 SER A N 1
ATOM 735 C CA . SER A 1 424 ? 171.298 152.548 229.285 1.00 61.51 424 SER A CA 1
ATOM 736 C C . SER A 1 424 ? 170.462 152.191 230.510 1.00 61.51 424 SER A C 1
ATOM 737 O O . SER A 1 424 ? 170.203 151.022 230.807 1.00 61.51 424 SER A O 1
ATOM 740 N N . LEU A 1 425 ? 170.046 153.222 231.236 1.00 68.63 425 LEU A N 1
ATOM 741 C CA . LEU A 1 425 ? 169.283 153.043 232.462 1.00 68.63 425 LEU A CA 1
ATOM 742 C C . LEU A 1 425 ? 167.792 153.263 232.276 1.00 68.63 425 LEU A C 1
ATOM 743 O O . LEU A 1 425 ? 166.990 152.621 232.955 1.00 68.63 425 LEU A O 1
ATOM 748 N N . LEU A 1 426 ? 167.399 154.152 231.368 1.00 65.18 426 LEU A N 1
ATOM 749 C CA . LEU A 1 426 ? 165.993 154.425 231.117 1.00 65.18 426 LEU A CA 1
ATOM 750 C C . LEU A 1 426 ? 165.472 153.780 229.841 1.00 65.18 426 LEU A C 1
ATOM 751 O O . LEU A 1 426 ? 164.260 153.803 229.608 1.00 65.18 426 LEU A O 1
ATOM 756 N N . LEU A 1 427 ? 166.346 153.201 229.015 1.00 61.34 427 LEU A N 1
ATOM 757 C CA . LEU A 1 427 ? 165.936 152.637 227.737 1.00 61.34 427 LEU A CA 1
ATOM 758 C C . LEU A 1 427 ? 166.458 151.235 227.472 1.00 61.34 427 LEU A C 1
ATOM 759 O O . LEU A 1 427 ? 166.082 150.645 226.453 1.00 61.34 427 LEU A O 1
ATOM 764 N N . GLY A 1 428 ? 167.303 150.683 228.335 1.00 60.00 428 GLY A N 1
ATOM 765 C CA . GLY A 1 428 ? 167.809 149.348 228.144 1.00 60.00 428 GLY A CA 1
ATOM 766 C C . GLY A 1 428 ? 169.029 149.309 227.250 1.00 60.00 428 GLY A C 1
ATOM 767 O O . GLY A 1 428 ? 169.729 150.311 227.068 1.00 60.00 428 GLY A O 1
ATOM 768 N N . PRO A 1 429 ? 169.322 148.132 226.699 1.00 54.62 429 PRO A N 1
ATOM 769 C CA . PRO A 1 429 ? 170.474 147.993 225.803 1.00 54.62 429 PRO A CA 1
ATOM 770 C C . PRO A 1 429 ? 170.268 148.736 224.491 1.00 54.62 429 PRO A C 1
ATOM 771 O O . PRO A 1 429 ? 169.165 148.783 223.945 1.00 54.62 429 PRO A O 1
ATOM 775 N N . LYS A 1 430 ? 171.351 149.331 223.989 1.00 51.66 430 LYS A N 1
ATOM 776 C CA . LYS A 1 430 ? 171.310 150.053 222.725 1.00 51.66 430 LYS A CA 1
ATOM 777 C C . LYS A 1 430 ? 172.638 149.884 222.004 1.00 51.66 430 LYS A C 1
ATOM 778 O O . LYS A 1 430 ? 173.661 149.561 222.609 1.00 51.66 430 LYS A O 1
ATOM 784 N N . ASN A 1 431 ? 172.602 150.097 220.693 1.00 51.51 431 ASN A N 1
ATOM 785 C CA . ASN A 1 431 ? 173.791 150.124 219.852 1.00 51.51 431 ASN A CA 1
ATOM 786 C C . ASN A 1 431 ? 174.095 151.575 219.519 1.00 51.51 431 ASN A C 1
ATOM 787 O O . ASN A 1 431 ? 173.236 152.277 218.978 1.00 51.51 431 ASN A O 1
ATOM 792 N N . PHE A 1 432 ? 175.304 152.023 219.838 1.00 50.35 432 PHE A N 1
ATOM 793 C CA . PHE A 1 432 ? 175.757 153.363 219.507 1.00 50.35 432 PHE A CA 1
ATOM 794 C C . PHE A 1 432 ? 176.741 153.298 218.352 1.00 50.35 432 PHE A C 1
ATOM 795 O O . PHE A 1 432 ? 177.568 152.384 218.275 1.00 50.35 432 PHE A O 1
ATOM 803 N N . SER A 1 433 ? 176.648 154.275 217.459 1.00 50.35 433 SER A N 1
ATOM 804 C CA . SER A 1 433 ? 177.524 154.326 216.305 1.00 50.35 433 SER A CA 1
ATOM 805 C C . SER A 1 433 ? 178.945 154.683 216.725 1.00 50.35 433 SER A C 1
ATOM 806 O O . SER A 1 433 ? 179.197 155.141 217.839 1.00 50.35 433 SER A O 1
ATOM 809 N N . GLY A 1 434 ? 179.885 154.461 215.807 1.00 50.35 434 GLY A N 1
ATOM 810 C CA . GLY A 1 434 ? 181.271 154.778 216.093 1.00 50.35 434 GLY A CA 1
ATOM 811 C C . GLY A 1 434 ? 181.581 156.257 216.079 1.00 50.35 434 GLY A C 1
ATOM 812 O O . GLY A 1 434 ? 182.560 156.679 216.699 1.00 50.35 434 GLY A O 1
ATOM 813 N N . ILE A 1 435 ? 180.771 157.054 215.382 1.00 50.35 435 ILE A N 1
ATOM 814 C CA . ILE A 1 435 ? 180.985 158.494 215.359 1.00 50.35 435 ILE A CA 1
ATOM 815 C C . ILE A 1 435 ? 180.472 159.165 216.624 1.00 50.35 435 ILE A C 1
ATOM 816 O O . ILE A 1 435 ? 180.890 160.285 216.937 1.00 50.35 435 ILE A O 1
ATOM 821 N N . LEU A 1 436 ? 179.587 158.508 217.370 1.00 50.35 436 LEU A N 1
ATOM 822 C CA . LEU A 1 436 ? 179.086 159.049 218.631 1.00 50.35 436 LEU A CA 1
ATOM 823 C C . LEU A 1 436 ? 180.008 158.615 219.770 1.00 50.35 436 LEU A C 1
ATOM 824 O O . LEU A 1 436 ? 179.676 157.782 220.614 1.00 50.35 436 LEU A O 1
ATOM 829 N N . ASP A 1 437 ? 181.198 159.210 219.769 1.00 50.35 437 ASP A N 1
ATOM 830 C CA . ASP A 1 437 ? 182.213 158.973 220.781 1.00 50.35 437 ASP A CA 1
ATOM 831 C C . ASP A 1 437 ? 182.679 160.314 221.325 1.00 50.35 437 ASP A C 1
ATOM 832 O O . ASP A 1 437 ? 182.519 161.351 220.681 1.00 50.35 437 ASP A O 1
ATOM 837 N N . LEU A 1 438 ? 183.264 160.280 222.524 1.00 50.35 438 LEU A N 1
ATOM 838 C CA . LEU A 1 438 ? 183.588 161.516 223.231 1.00 50.35 438 LEU A CA 1
ATOM 839 C C . LEU A 1 438 ? 184.748 162.263 222.584 1.00 50.35 438 LEU A C 1
ATOM 840 O O . LEU A 1 438 ? 184.768 163.499 222.590 1.00 50.35 438 LEU A O 1
ATOM 845 N N . ASP A 1 439 ? 185.721 161.534 222.027 1.00 50.35 439 ASP A N 1
ATOM 846 C CA . ASP A 1 439 ? 186.894 162.168 221.428 1.00 50.35 439 ASP A CA 1
ATOM 847 C C . ASP A 1 439 ? 186.533 162.924 220.156 1.00 50.35 439 ASP A C 1
ATOM 848 O O . ASP A 1 439 ? 186.978 164.059 219.945 1.00 50.35 439 ASP A O 1
ATOM 853 N N . LEU A 1 440 ? 185.712 162.310 219.304 1.00 50.35 440 LEU A N 1
ATOM 854 C CA . LEU A 1 440 ? 185.295 162.952 218.064 1.00 50.35 440 LEU A CA 1
ATOM 855 C C . LEU A 1 440 ? 184.366 164.127 218.341 1.00 50.35 440 LEU A C 1
ATOM 856 O O . LEU A 1 440 ? 184.405 165.141 217.632 1.00 50.35 440 LEU A O 1
ATOM 861 N N . LEU A 1 441 ? 183.555 164.024 219.396 1.00 50.35 441 LEU A N 1
ATOM 862 C CA . LEU A 1 441 ? 182.717 165.146 219.804 1.00 50.35 441 LEU A CA 1
ATOM 863 C C . LEU A 1 441 ? 183.557 166.293 220.346 1.00 50.35 441 LEU A C 1
ATOM 864 O O . LEU A 1 441 ? 183.228 167.463 220.131 1.00 50.35 441 LEU A O 1
ATOM 869 N N . LEU A 1 442 ? 184.655 165.980 221.037 1.00 50.35 442 LEU A N 1
ATOM 870 C CA . LEU A 1 442 ? 185.539 167.034 221.527 1.00 50.35 442 LEU A CA 1
ATOM 871 C C . LEU A 1 442 ? 186.278 167.724 220.384 1.00 50.35 442 LEU A C 1
ATOM 872 O O . LEU A 1 442 ? 186.489 168.944 220.428 1.00 50.35 442 LEU A O 1
ATOM 877 N N . GLU A 1 443 ? 186.674 166.964 219.354 1.00 50.35 443 GLU A N 1
ATOM 878 C CA . GLU A 1 443 ? 187.281 167.575 218.169 1.00 50.35 443 GLU A CA 1
ATOM 879 C C . GLU A 1 443 ? 186.288 168.454 217.415 1.00 50.35 443 GLU A C 1
ATOM 880 O O . GLU A 1 443 ? 186.650 169.532 216.925 1.00 50.35 443 GLU A O 1
ATOM 886 N N . LEU A 1 444 ? 185.028 168.015 217.324 1.00 50.35 444 LEU A N 1
ATOM 887 C CA . LEU A 1 444 ? 184.000 168.831 216.684 1.00 50.35 444 LEU A CA 1
ATOM 888 C C . LEU A 1 444 ? 183.692 170.084 217.497 1.00 50.35 444 LEU A C 1
ATOM 889 O O . LEU A 1 444 ? 183.412 171.144 216.928 1.00 50.35 444 LEU A O 1
ATOM 894 N N . LEU A 1 445 ? 183.751 169.983 218.828 1.00 50.35 445 LEU A N 1
ATOM 895 C CA . LEU A 1 445 ? 183.551 171.150 219.681 1.00 50.35 445 LEU A CA 1
ATOM 896 C C . LEU A 1 445 ? 184.686 172.153 219.529 1.00 50.35 445 LEU A C 1
ATOM 897 O O . LEU A 1 445 ? 184.449 173.368 219.540 1.00 50.35 445 LEU A O 1
ATOM 902 N N . GLU A 1 446 ? 185.922 171.657 219.385 1.00 50.35 446 GLU A N 1
ATOM 903 C CA . GLU A 1 446 ? 187.068 172.527 219.118 1.00 50.35 446 GLU A CA 1
ATOM 904 C C . GLU A 1 446 ? 186.941 173.235 217.775 1.00 50.35 446 GLU A C 1
ATOM 905 O O . GLU A 1 446 ? 187.228 174.435 217.676 1.00 50.35 446 GLU A O 1
ATOM 911 N N . LEU A 1 447 ? 186.494 172.509 216.742 1.00 50.35 447 LEU A N 1
ATOM 912 C CA . LEU A 1 447 ? 186.300 173.110 215.421 1.00 50.35 447 LEU A CA 1
ATOM 913 C C . LEU A 1 447 ? 185.181 174.141 215.426 1.00 50.35 447 LEU A C 1
ATOM 914 O O . LEU A 1 447 ? 185.305 175.199 214.801 1.00 50.35 447 LEU A O 1
ATOM 919 N N . GLN A 1 448 ? 184.095 173.866 216.151 1.00 50.35 448 GLN A N 1
ATOM 920 C CA . GLN A 1 448 ? 182.982 174.808 216.217 1.00 50.35 448 GLN A CA 1
ATOM 921 C C . GLN A 1 448 ? 183.351 176.063 216.998 1.00 50.35 448 GLN A C 1
ATOM 922 O O . GLN A 1 448 ? 182.954 177.171 216.620 1.00 50.35 448 GLN A O 1
ATOM 928 N N . GLU A 1 449 ? 184.117 175.917 218.082 1.00 50.35 449 GLU A N 1
ATOM 929 C CA . GLU A 1 449 ? 184.532 177.088 218.846 1.00 50.35 449 GLU A CA 1
ATOM 930 C C . GLU A 1 449 ? 185.556 177.918 218.084 1.00 50.35 449 GLU A C 1
ATOM 931 O O . GLU A 1 449 ? 185.553 179.150 218.172 1.00 50.35 449 GLU A O 1
ATOM 937 N N . ARG A 1 450 ? 186.452 177.267 217.338 1.00 50.35 450 ARG A N 1
ATOM 938 C CA . ARG A 1 450 ? 187.390 178.032 216.526 1.00 50.35 450 ARG A CA 1
ATOM 939 C C . ARG A 1 450 ? 186.696 178.700 215.351 1.00 50.35 450 ARG A C 1
ATOM 940 O O . ARG A 1 450 ? 187.122 179.770 214.909 1.00 50.35 450 ARG A O 1
ATOM 948 N N . LEU A 1 451 ? 185.630 178.095 214.836 1.00 50.35 451 LEU A N 1
ATOM 949 C CA . LEU A 1 451 ? 184.945 178.669 213.689 1.00 50.35 451 LEU A CA 1
ATOM 950 C C . LEU A 1 451 ? 183.968 179.768 214.095 1.00 50.35 451 LEU A C 1
ATOM 951 O O . LEU A 1 451 ? 183.647 180.635 213.277 1.00 50.35 451 LEU A O 1
ATOM 956 N N . ARG A 1 452 ? 183.485 179.756 215.340 1.00 50.35 452 ARG A N 1
ATOM 957 C CA . ARG A 1 452 ? 182.638 180.843 215.823 1.00 50.35 452 ARG A CA 1
ATOM 958 C C . ARG A 1 452 ? 183.412 182.136 216.052 1.00 50.35 452 ARG A C 1
ATOM 959 O O . ARG A 1 452 ? 182.823 183.216 215.965 1.00 50.35 452 ARG A O 1
ATOM 967 N N . HIS A 1 453 ? 184.708 182.058 216.341 1.00 50.35 453 HIS A N 1
ATOM 968 C CA . HIS A 1 453 ? 185.516 183.235 216.631 1.00 50.35 453 HIS A CA 1
ATOM 969 C C . HIS A 1 453 ? 186.293 183.730 215.421 1.00 50.35 453 HIS A C 1
ATOM 970 O O . HIS A 1 453 ? 187.215 184.535 215.576 1.00 50.35 453 HIS A O 1
ATOM 977 N N . LEU A 1 454 ? 185.949 183.260 214.228 1.00 50.35 454 LEU A N 1
ATOM 978 C CA . LEU A 1 454 ? 186.638 183.678 213.017 1.00 50.35 454 LEU A CA 1
ATOM 979 C C . LEU A 1 454 ? 186.326 185.134 212.689 1.00 50.35 454 LEU A C 1
ATOM 980 O O . LEU A 1 454 ? 185.186 185.585 212.817 1.00 50.35 454 LEU A O 1
ATOM 985 N N . GLN A 1 455 ? 187.350 185.869 212.260 1.00 50.35 455 GLN A N 1
ATOM 986 C CA . GLN A 1 455 ? 187.214 187.271 211.894 1.00 50.35 455 GLN A CA 1
ATOM 987 C C . GLN A 1 455 ? 187.860 187.515 210.540 1.00 50.35 455 GLN A C 1
ATOM 988 O O . GLN A 1 455 ? 188.856 186.882 210.185 1.00 50.35 455 GLN A O 1
ATOM 994 N N . VAL A 1 456 ? 187.277 188.442 209.783 1.00 50.35 456 VAL A N 1
ATOM 995 C CA . VAL A 1 456 ? 187.665 188.706 208.405 1.00 50.35 456 VAL A CA 1
ATOM 996 C C . VAL A 1 456 ? 187.837 190.208 208.232 1.00 50.35 456 VAL A C 1
ATOM 997 O O . VAL A 1 456 ? 187.073 191.004 208.785 1.00 50.35 456 VAL A O 1
ATOM 1001 N N . TRP A 1 457 ? 188.855 190.599 207.467 1.00 52.87 457 TRP A N 1
ATOM 1002 C CA . TRP A 1 457 ? 189.097 191.998 207.134 1.00 52.87 457 TRP A CA 1
ATOM 1003 C C . TRP A 1 457 ? 188.361 192.338 205.846 1.00 52.87 457 TRP A C 1
ATOM 1004 O O . TRP A 1 457 ? 188.654 191.764 204.793 1.00 52.87 457 TRP A O 1
ATOM 1015 N N . SER A 1 458 ? 187.417 193.267 205.929 1.00 56.81 458 SER A N 1
ATOM 1016 C CA . SER A 1 458 ? 186.842 193.847 204.722 1.00 56.81 458 SER A CA 1
ATOM 1017 C C . SER A 1 458 ? 187.842 194.822 204.112 1.00 56.81 458 SER A C 1
ATOM 1018 O O . SER A 1 458 ? 188.392 195.662 204.831 1.00 56.81 458 SER A O 1
ATOM 1021 N N . PRO A 1 459 ? 188.089 194.750 202.803 1.00 61.19 459 PRO A N 1
ATOM 1022 C CA . PRO A 1 459 ? 189.335 195.311 202.255 1.00 61.19 459 PRO A CA 1
ATOM 1023 C C . PRO A 1 459 ? 189.376 196.824 202.167 1.00 61.19 459 PRO A C 1
ATOM 1024 O O . PRO A 1 459 ? 190.470 197.387 202.048 1.00 61.19 459 PRO A O 1
ATOM 1028 N N . GLU A 1 460 ? 188.237 197.510 202.225 1.00 64.63 460 GLU A N 1
ATOM 1029 C CA . GLU A 1 460 ? 188.199 198.932 201.877 1.00 64.63 460 GLU A CA 1
ATOM 1030 C C . GLU A 1 460 ? 188.354 199.826 203.111 1.00 64.63 460 GLU A C 1
ATOM 1031 O O . GLU A 1 460 ? 187.581 200.756 203.337 1.00 64.63 460 GLU A O 1
ATOM 1037 N N . ALA A 1 461 ? 189.393 199.536 203.904 1.00 62.25 461 ALA A N 1
ATOM 1038 C CA . ALA A 1 461 ? 189.752 200.300 205.108 1.00 62.25 461 ALA A CA 1
ATOM 1039 C C . ALA A 1 461 ? 188.651 200.291 206.173 1.00 62.25 461 ALA A C 1
ATOM 1040 O O . ALA A 1 461 ? 188.509 201.246 206.940 1.00 62.25 461 ALA A O 1
ATOM 1042 N N . GLN A 1 462 ? 187.861 199.224 206.225 1.00 60.62 462 GLN A N 1
ATOM 1043 C CA . GLN A 1 462 ? 186.792 199.081 207.195 1.00 60.62 462 GLN A CA 1
ATOM 1044 C C . GLN A 1 462 ? 187.324 198.326 208.409 1.00 60.62 462 GLN A C 1
ATOM 1045 O O . GLN A 1 462 ? 188.530 198.170 208.594 1.00 60.62 462 GLN A O 1
ATOM 1051 N N . ARG A 1 463 ? 186.421 197.868 209.262 1.00 55.98 463 ARG A N 1
ATOM 1052 C CA . ARG A 1 463 ? 186.768 197.098 210.442 1.00 55.98 463 ARG A CA 1
ATOM 1053 C C . ARG A 1 463 ? 186.859 195.608 210.108 1.00 55.98 463 ARG A C 1
ATOM 1054 O O . ARG A 1 463 ? 186.574 195.175 208.990 1.00 55.98 463 ARG A O 1
ATOM 1062 N N . ASN A 1 464 ? 187.277 194.809 211.092 1.00 54.01 464 ASN A N 1
ATOM 1063 C CA . ASN A 1 464 ? 187.253 193.357 210.963 1.00 54.01 464 ASN A CA 1
ATOM 1064 C C . ASN A 1 464 ? 185.871 192.795 211.264 1.00 54.01 464 ASN A C 1
ATOM 1065 O O . ASN A 1 464 ? 185.300 193.044 212.329 1.00 54.01 464 ASN A O 1
ATOM 1070 N N . ILE A 1 465 ? 185.343 192.032 210.310 1.00 50.35 465 ILE A N 1
ATOM 1071 C CA . ILE A 1 465 ? 183.982 191.514 210.371 1.00 50.35 465 ILE A CA 1
ATOM 1072 C C . ILE A 1 465 ? 183.962 190.251 211.217 1.00 50.35 465 ILE A C 1
ATOM 1073 O O . ILE A 1 465 ? 184.664 189.280 210.919 1.00 50.35 465 ILE A O 1
ATOM 1078 N N . SER A 1 466 ? 183.150 190.254 212.266 1.00 50.35 466 SER A N 1
ATOM 1079 C CA . SER A 1 466 ? 182.987 189.094 213.121 1.00 50.35 466 SER A CA 1
ATOM 1080 C C . SER A 1 466 ? 181.699 188.365 212.756 1.00 50.35 466 SER A C 1
ATOM 1081 O O . SER A 1 466 ? 180.963 188.765 211.854 1.00 50.35 466 SER A O 1
ATOM 1084 N N . LEU A 1 467 ? 181.429 187.267 213.462 1.00 50.35 467 LEU A N 1
ATOM 1085 C CA . LEU A 1 467 ? 180.244 186.475 213.152 1.00 50.35 467 LEU A CA 1
ATOM 1086 C C . LEU A 1 467 ? 178.971 187.179 213.596 1.00 50.35 467 LEU A C 1
ATOM 1087 O O . LEU A 1 467 ? 177.937 187.071 212.932 1.00 50.35 467 LEU A O 1
ATOM 1092 N N . GLN A 1 468 ? 179.030 187.921 214.704 1.00 50.35 468 GLN A N 1
ATOM 1093 C CA . GLN A 1 468 ? 177.837 188.544 215.264 1.00 50.35 468 GLN A CA 1
ATOM 1094 C C . GLN A 1 468 ? 177.309 189.691 214.413 1.00 50.35 468 GLN A C 1
ATOM 1095 O O . GLN A 1 468 ? 176.130 190.038 214.528 1.00 50.35 468 GLN A O 1
ATOM 1101 N N . ASP A 1 469 ? 178.149 190.292 213.572 1.00 50.35 469 ASP A N 1
ATOM 1102 C CA . ASP A 1 469 ? 177.675 191.342 212.681 1.00 50.35 469 ASP A CA 1
ATOM 1103 C C . ASP A 1 469 ? 176.762 190.781 211.599 1.00 50.35 469 ASP A C 1
ATOM 1104 O O . ASP A 1 469 ? 175.825 191.456 211.161 1.00 50.35 469 ASP A O 1
ATOM 1109 N N . ILE A 1 470 ? 177.011 189.550 211.161 1.00 50.35 470 ILE A N 1
ATOM 1110 C CA . ILE A 1 470 ? 176.337 188.995 209.993 1.00 50.35 470 ILE A CA 1
ATOM 1111 C C . ILE A 1 470 ? 175.509 187.757 210.298 1.00 50.35 470 ILE A C 1
ATOM 1112 O O . ILE A 1 470 ? 174.786 187.289 209.408 1.00 50.35 470 ILE A O 1
ATOM 1117 N N . CYS A 1 471 ? 175.579 187.206 211.505 1.00 50.35 471 CYS A N 1
ATOM 1118 C CA . CYS A 1 471 ? 174.885 185.957 211.779 1.00 50.35 471 CYS A CA 1
ATOM 1119 C C . CYS A 1 471 ? 173.385 186.179 211.916 1.00 50.35 471 CYS A C 1
ATOM 1120 O O . CYS A 1 471 ? 172.909 187.281 212.193 1.00 50.35 471 CYS A O 1
ATOM 1123 N N . TYR A 1 472 ? 172.640 185.098 211.716 1.00 50.35 472 TYR A N 1
ATOM 1124 C CA . TYR A 1 472 ? 171.186 185.111 211.801 1.00 50.35 472 TYR A CA 1
ATOM 1125 C C . TYR A 1 472 ? 170.782 184.772 213.230 1.00 50.35 472 TYR A C 1
ATOM 1126 O O . TYR A 1 472 ? 170.848 183.612 213.641 1.00 50.35 472 TYR A O 1
ATOM 1135 N N . ALA A 1 473 ? 170.370 185.783 213.989 1.00 50.35 473 ALA A N 1
ATOM 1136 C CA . ALA A 1 473 ? 169.944 185.575 215.362 1.00 50.35 473 ALA A CA 1
ATOM 1137 C C . ALA A 1 473 ? 168.429 185.523 215.398 1.00 50.35 473 ALA A C 1
ATOM 1138 O O . ALA A 1 473 ? 167.782 186.562 215.209 1.00 50.35 473 ALA A O 1
ATOM 1140 N N . PRO A 1 474 ? 167.820 184.361 215.636 1.00 50.35 474 PRO A N 1
ATOM 1141 C CA . PRO A 1 474 ? 166.360 184.264 215.503 1.00 50.35 474 PRO A CA 1
ATOM 1142 C C . PRO A 1 474 ? 165.591 184.936 216.625 1.00 50.35 474 PRO A C 1
ATOM 1143 O O . PRO A 1 474 ? 164.419 185.277 216.430 1.00 50.35 474 PRO A O 1
ATOM 1147 N N . LEU A 1 475 ? 166.198 185.140 217.790 1.00 50.35 475 LEU A N 1
ATOM 1148 C CA . LEU A 1 475 ? 165.486 185.743 218.910 1.00 50.35 475 LEU A CA 1
ATOM 1149 C C . LEU A 1 475 ? 166.335 186.787 219.626 1.00 50.35 475 LEU A C 1
ATOM 1150 O O . LEU A 1 475 ? 166.186 186.997 220.831 1.00 50.35 475 LEU A O 1
ATOM 1155 N N . ASN A 1 476 ? 167.226 187.447 218.896 1.00 53.62 476 ASN A N 1
ATOM 1156 C CA . ASN A 1 476 ? 167.905 188.648 219.366 1.00 53.62 476 ASN A CA 1
ATOM 1157 C C . ASN A 1 476 ? 168.507 189.392 218.182 1.00 53.62 476 ASN A C 1
ATOM 1158 O O . ASN A 1 476 ? 169.735 189.466 218.060 1.00 53.62 476 ASN A O 1
ATOM 1163 N N . PRO A 1 477 ? 167.688 189.962 217.293 1.00 56.67 477 PRO A N 1
ATOM 1164 C CA . PRO A 1 477 ? 168.231 190.488 216.035 1.00 56.67 477 PRO A CA 1
ATOM 1165 C C . PRO A 1 477 ? 168.818 191.882 216.136 1.00 56.67 477 PRO A C 1
ATOM 1166 O O . PRO A 1 477 ? 169.619 192.253 215.267 1.00 56.67 477 PRO A O 1
ATOM 1170 N N . ASP A 1 478 ? 168.457 192.668 217.148 1.00 64.17 478 ASP A N 1
ATOM 1171 C CA . ASP A 1 478 ? 168.931 194.047 217.236 1.00 64.17 478 ASP A CA 1
ATOM 1172 C C . ASP A 1 478 ? 170.255 194.150 217.988 1.00 64.17 478 ASP A C 1
ATOM 1173 O O . ASP A 1 478 ? 171.260 194.597 217.428 1.00 64.17 478 ASP A O 1
ATOM 1178 N N . ASN A 1 479 ? 170.268 193.746 219.252 1.00 66.71 479 ASN A N 1
ATOM 1179 C CA . ASN A 1 479 ? 171.484 193.778 220.063 1.00 66.71 479 ASN A CA 1
ATOM 1180 C C . ASN A 1 479 ? 172.147 192.403 220.087 1.00 66.71 479 ASN A C 1
ATOM 1181 O O . ASN A 1 479 ? 172.238 191.742 221.119 1.00 66.71 479 ASN A O 1
ATOM 1186 N N . THR A 1 480 ? 172.615 191.981 218.917 1.00 56.27 480 THR A N 1
ATOM 1187 C CA . THR A 1 480 ? 173.121 190.626 218.753 1.00 56.27 480 THR A CA 1
ATOM 1188 C C . THR A 1 480 ? 174.472 190.454 219.434 1.00 56.27 480 THR A C 1
ATOM 1189 O O . THR A 1 480 ? 175.305 191.362 219.439 1.00 56.27 480 THR A O 1
ATOM 1193 N N . SER A 1 481 ? 174.682 189.276 220.006 1.00 50.25 481 SER A N 1
ATOM 1194 C CA . SER A 1 481 ? 175.931 188.894 220.649 1.00 50.25 481 SER A CA 1
ATOM 1195 C C . SER A 1 481 ? 176.540 187.707 219.912 1.00 50.25 481 SER A C 1
ATOM 1196 O O . SER A 1 481 ? 175.999 187.217 218.921 1.00 50.25 481 SER A O 1
ATOM 1199 N N . LEU A 1 482 ? 177.685 187.243 220.409 1.00 45.95 482 LEU A N 1
ATOM 1200 C CA . LEU A 1 482 ? 178.353 186.104 219.796 1.00 45.95 482 LEU A CA 1
ATOM 1201 C C . LEU A 1 482 ? 177.691 184.782 220.144 1.00 45.95 482 LEU A C 1
ATOM 1202 O O . LEU A 1 482 ? 177.906 183.794 219.437 1.00 45.95 482 LEU A O 1
ATOM 1207 N N . TYR A 1 483 ? 176.897 184.739 221.210 1.00 46.65 483 TYR A N 1
ATOM 1208 C CA . TYR A 1 483 ? 176.195 183.530 221.613 1.00 46.65 483 TYR A CA 1
ATOM 1209 C C . TYR A 1 483 ? 174.714 183.583 221.279 1.00 46.65 483 TYR A C 1
ATOM 1210 O O . TYR A 1 483 ? 173.958 182.711 221.713 1.00 46.65 483 TYR A O 1
ATOM 1219 N N . ASP A 1 484 ? 174.282 184.587 220.524 1.00 50.35 484 ASP A N 1
ATOM 1220 C CA . ASP A 1 484 ? 172.919 184.670 220.030 1.00 50.35 484 ASP A CA 1
ATOM 1221 C C . ASP A 1 484 ? 172.801 184.202 218.590 1.00 50.35 484 ASP A C 1
ATOM 1222 O O . ASP A 1 484 ? 171.738 184.355 217.985 1.00 50.35 484 ASP A O 1
ATOM 1227 N N . CYS A 1 485 ? 173.864 183.639 218.030 1.00 50.35 485 CYS A N 1
ATOM 1228 C CA . CYS A 1 485 ? 173.880 183.232 216.635 1.00 50.35 485 CYS A CA 1
ATOM 1229 C C . CYS A 1 485 ? 173.367 181.808 216.488 1.00 50.35 485 CYS A C 1
ATOM 1230 O O . CYS A 1 485 ? 173.652 180.943 217.319 1.00 50.35 485 CYS A O 1
ATOM 1233 N N . CYS A 1 486 ? 172.611 181.571 215.422 1.00 50.35 486 CYS A N 1
ATOM 1234 C CA . CYS A 1 486 ? 172.019 180.262 215.163 1.00 50.35 486 CYS A CA 1
ATOM 1235 C C . CYS A 1 486 ? 173.098 179.313 214.663 1.00 50.35 486 CYS A C 1
ATOM 1236 O O . CYS A 1 486 ? 173.481 179.347 213.493 1.00 50.35 486 CYS A O 1
ATOM 1239 N N . ILE A 1 487 ? 173.597 178.463 215.553 1.00 50.35 487 ILE A N 1
ATOM 1240 C CA . ILE A 1 487 ? 174.538 177.405 215.213 1.00 50.35 487 ILE A CA 1
ATOM 1241 C C . ILE A 1 487 ? 173.930 176.097 215.688 1.00 50.35 487 ILE A C 1
ATOM 1242 O O . ILE A 1 487 ? 173.662 175.933 216.883 1.00 50.35 487 ILE A O 1
ATOM 1247 N N . ASN A 1 488 ? 173.713 175.171 214.763 1.00 50.35 488 ASN A N 1
ATOM 1248 C CA . ASN A 1 488 ? 173.047 173.913 215.065 1.00 50.35 488 ASN A CA 1
ATOM 1249 C C . ASN A 1 488 ? 174.046 172.768 215.007 1.00 50.35 488 ASN A C 1
ATOM 1250 O O . ASN A 1 488 ? 174.801 172.646 214.040 1.00 50.35 488 ASN A O 1
ATOM 1255 N N . SER A 1 489 ? 174.042 171.935 216.040 1.00 50.35 489 SER A N 1
ATOM 1256 C CA . SER A 1 489 ? 174.897 170.759 216.097 1.00 50.35 489 SER A CA 1
ATOM 1257 C C . SER A 1 489 ? 174.445 169.916 217.279 1.00 50.35 489 SER A C 1
ATOM 1258 O O . SER A 1 489 ? 173.505 170.270 217.992 1.00 50.35 489 SER A O 1
ATOM 1261 N N . LEU A 1 490 ? 175.122 168.782 217.467 1.00 50.35 490 LEU A N 1
ATOM 1262 C CA . LEU A 1 490 ? 174.820 167.914 218.600 1.00 50.35 490 LEU A CA 1
ATOM 1263 C C . LEU A 1 490 ? 175.209 168.577 219.913 1.00 50.35 490 LEU A C 1
ATOM 1264 O O . LEU A 1 490 ? 174.506 168.446 220.923 1.00 50.35 490 LEU A O 1
ATOM 1269 N N . LEU A 1 491 ? 176.276 169.384 219.889 1.00 50.35 491 LEU A N 1
ATOM 1270 C CA . LEU A 1 491 ? 176.810 170.018 221.091 1.00 50.35 491 LEU A CA 1
ATOM 1271 C C . LEU A 1 491 ? 175.911 171.118 221.645 1.00 50.35 491 LEU A C 1
ATOM 1272 O O . LEU A 1 491 ? 176.043 171.472 222.820 1.00 50.35 491 LEU A O 1
ATOM 1277 N N . GLN A 1 492 ? 174.961 171.627 220.849 1.00 50.35 492 GLN A N 1
ATOM 1278 C CA . GLN A 1 492 ? 173.909 172.513 221.336 1.00 50.35 492 GLN A CA 1
ATOM 1279 C C . GLN A 1 492 ? 172.952 171.843 222.321 1.00 50.35 492 GLN A C 1
ATOM 1280 O O . GLN A 1 492 ? 172.298 172.550 223.091 1.00 50.35 492 GLN A O 1
ATOM 1286 N N . TYR A 1 493 ? 172.849 170.504 222.337 1.00 50.35 493 TYR A N 1
ATOM 1287 C CA . TYR A 1 493 ? 172.191 169.831 223.453 1.00 50.35 493 TYR A CA 1
ATOM 1288 C C . TYR A 1 493 ? 172.913 170.042 224.781 1.00 50.35 493 TYR A C 1
ATOM 1289 O O . TYR A 1 493 ? 172.264 170.028 225.828 1.00 50.35 493 TYR A O 1
ATOM 1298 N N . PHE A 1 494 ? 174.233 170.220 224.769 1.00 50.35 494 PHE A N 1
ATOM 1299 C CA . PHE A 1 494 ? 175.005 170.493 225.971 1.00 50.35 494 PHE A CA 1
ATOM 1300 C C . PHE A 1 494 ? 175.373 171.965 226.094 1.00 50.35 494 PHE A C 1
ATOM 1301 O O . PHE A 1 494 ? 176.202 172.318 226.936 1.00 50.35 494 PHE A O 1
ATOM 1309 N N . GLN A 1 495 ? 174.783 172.824 225.260 1.00 50.35 495 GLN A N 1
ATOM 1310 C CA . GLN A 1 495 ? 174.982 174.275 225.257 1.00 50.35 495 GLN A CA 1
ATOM 1311 C C . GLN A 1 495 ? 176.410 174.679 224.911 1.00 50.35 495 GLN A C 1
ATOM 1312 O O . GLN A 1 495 ? 176.866 175.747 225.331 1.00 50.35 495 GLN A O 1
ATOM 1318 N N . ASN A 1 496 ? 177.123 173.844 224.151 1.00 50.35 496 ASN A N 1
ATOM 1319 C CA . ASN A 1 496 ? 178.513 174.060 223.746 1.00 50.35 496 ASN A CA 1
ATOM 1320 C C . ASN A 1 496 ? 179.467 174.154 224.928 1.00 50.35 496 ASN A C 1
ATOM 1321 O O . ASN A 1 496 ? 180.481 174.849 224.853 1.00 50.35 496 ASN A O 1
ATOM 1326 N N . ASN A 1 497 ? 179.171 173.461 226.018 1.00 50.35 497 ASN A N 1
ATOM 1327 C CA . ASN A 1 497 ? 179.964 173.529 227.233 1.00 50.35 497 ASN A CA 1
ATOM 1328 C C . ASN A 1 497 ? 180.741 172.226 227.359 1.00 50.35 497 ASN A C 1
ATOM 1329 O O . ASN A 1 497 ? 180.148 171.146 227.429 1.00 50.35 497 ASN A O 1
ATOM 1334 N N . ARG A 1 498 ? 182.068 172.334 227.395 1.00 50.35 498 ARG A N 1
ATOM 1335 C CA . ARG A 1 498 ? 182.918 171.157 227.497 1.00 50.35 498 ARG A CA 1
ATOM 1336 C C . ARG A 1 498 ? 182.820 170.490 228.860 1.00 50.35 498 ARG A C 1
ATOM 1337 O O . ARG A 1 498 ? 183.087 169.292 228.967 1.00 50.35 498 ARG A O 1
ATOM 1345 N N . THR A 1 499 ? 182.459 171.238 229.902 1.00 50.35 499 THR A N 1
ATOM 1346 C CA . THR A 1 499 ? 182.289 170.636 231.218 1.00 50.35 499 THR A CA 1
ATOM 1347 C C . THR A 1 499 ? 181.031 169.779 231.276 1.00 50.35 499 THR A C 1
ATOM 1348 O O . THR A 1 499 ? 181.028 168.716 231.906 1.00 50.35 499 THR A O 1
ATOM 1352 N N . LEU A 1 500 ? 179.954 170.220 230.624 1.00 50.35 500 LEU A N 1
ATOM 1353 C CA . LEU A 1 500 ? 178.714 169.452 230.644 1.00 50.35 500 LEU A CA 1
ATOM 1354 C C . LEU A 1 500 ? 178.822 168.182 229.815 1.00 50.35 500 LEU A C 1
ATOM 1355 O O . LEU A 1 500 ? 178.116 167.206 230.088 1.00 50.35 500 LEU A O 1
ATOM 1360 N N . LEU A 1 501 ? 179.683 168.182 228.797 1.00 50.35 501 LEU A N 1
ATOM 1361 C CA . LEU A 1 501 ? 179.905 166.979 228.003 1.00 50.35 501 LEU A CA 1
ATOM 1362 C C . LEU A 1 501 ? 180.597 165.898 228.821 1.00 50.35 501 LEU A C 1
ATOM 1363 O O . LEU A 1 501 ? 180.355 164.704 228.619 1.00 50.35 501 LEU A O 1
ATOM 1368 N N . LEU A 1 502 ? 181.458 166.296 229.751 1.00 50.35 502 LEU A N 1
ATOM 1369 C CA . LEU A 1 502 ? 182.195 165.360 230.584 1.00 50.35 502 LEU A CA 1
ATOM 1370 C C . LEU A 1 502 ? 181.517 165.100 231.921 1.00 50.35 502 LEU A C 1
ATOM 1371 O O . LEU A 1 502 ? 182.134 164.498 232.805 1.00 50.35 502 LEU A O 1
ATOM 1376 N N . LEU A 1 503 ? 180.276 165.543 232.090 1.00 51.04 503 LEU A N 1
ATOM 1377 C CA . LEU A 1 503 ? 179.582 165.377 233.357 1.00 51.04 503 LEU A CA 1
ATOM 1378 C C . LEU A 1 503 ? 179.217 163.915 233.590 1.00 51.04 503 LEU A C 1
ATOM 1379 O O . LEU A 1 503 ? 179.048 163.133 232.652 1.00 51.04 503 LEU A O 1
ATOM 1384 N N . THR A 1 504 ? 179.100 163.553 234.865 1.00 59.87 504 THR A N 1
ATOM 1385 C CA . THR A 1 504 ? 178.908 162.174 235.282 1.00 59.87 504 THR A CA 1
ATOM 1386 C C . THR A 1 504 ? 178.102 162.155 236.571 1.00 59.87 504 THR A C 1
ATOM 1387 O O . THR A 1 504 ? 178.323 162.978 237.462 1.00 59.87 504 THR A O 1
ATOM 1391 N N . ALA A 1 505 ? 177.159 161.219 236.665 1.00 64.50 505 ALA A N 1
ATOM 1392 C CA . ALA A 1 505 ? 176.444 161.052 237.924 1.00 64.50 505 ALA A CA 1
ATOM 1393 C C . ALA A 1 505 ? 175.770 159.694 237.920 1.00 64.50 505 ALA A C 1
ATOM 1394 O O . ALA A 1 505 ? 175.305 159.249 236.878 1.00 64.50 505 ALA A O 1
ATOM 1396 N N . ASN A 1 506 ? 175.719 159.037 239.072 1.00 74.78 506 ASN A N 1
ATOM 1397 C CA . ASN A 1 506 ? 175.074 157.735 239.146 1.00 74.78 506 ASN A CA 1
ATOM 1398 C C . ASN A 1 506 ? 173.676 157.847 239.738 1.00 74.78 506 ASN A C 1
ATOM 1399 O O . ASN A 1 506 ? 173.453 158.557 240.722 1.00 74.78 506 ASN A O 1
ATOM 1404 N N . GLN A 1 507 ? 172.745 157.130 239.119 1.00 76.06 507 GLN A N 1
ATOM 1405 C CA . GLN A 1 507 ? 171.334 157.130 239.474 1.00 76.06 507 GLN A CA 1
ATOM 1406 C C . GLN A 1 507 ? 170.927 155.745 239.946 1.00 76.06 507 GLN A C 1
ATOM 1407 O O . GLN A 1 507 ? 171.365 154.737 239.384 1.00 76.06 507 GLN A O 1
ATOM 1413 N N . THR A 1 508 ? 170.097 155.698 240.982 1.00 83.44 508 THR A N 1
ATOM 1414 C CA . THR A 1 508 ? 169.584 154.442 241.524 1.00 83.44 508 THR A CA 1
ATOM 1415 C C . THR A 1 508 ? 168.126 154.310 241.099 1.00 83.44 508 THR A C 1
ATOM 1416 O O . THR A 1 508 ? 167.238 154.934 241.683 1.00 83.44 508 THR A O 1
ATOM 1420 N N . LEU A 1 509 ? 167.883 153.498 240.073 1.00 85.87 509 LEU A N 1
ATOM 1421 C CA . LEU A 1 509 ? 166.548 153.289 239.523 1.00 85.87 509 LEU A CA 1
ATOM 1422 C C . LEU A 1 509 ? 166.222 151.803 239.616 1.00 85.87 509 LEU A C 1
ATOM 1423 O O . LEU A 1 509 ? 166.849 150.985 238.933 1.00 85.87 509 LEU A O 1
ATOM 1428 N N . MET A 1 510 ? 165.228 151.467 240.447 1.00 90.32 510 MET A N 1
ATOM 1429 C CA . MET A 1 510 ? 164.886 150.079 240.783 1.00 90.32 510 MET A CA 1
ATOM 1430 C C . MET A 1 510 ? 166.070 149.339 241.404 1.00 90.32 510 MET A C 1
ATOM 1431 O O . MET A 1 510 ? 166.329 148.174 241.097 1.00 90.32 510 MET A O 1
ATOM 1436 N N . GLY A 1 511 ? 166.784 150.018 242.295 1.00 88.38 511 GLY A N 1
ATOM 1437 C CA . GLY A 1 511 ? 167.904 149.406 242.995 1.00 88.38 511 GLY A CA 1
ATOM 1438 C C . GLY A 1 511 ? 169.089 149.083 242.112 1.00 88.38 511 GLY A C 1
ATOM 1439 O O . GLY A 1 511 ? 169.733 148.043 242.298 1.00 88.38 511 GLY A O 1
ATOM 1440 N N . GLN A 1 512 ? 169.402 149.960 241.159 1.00 86.76 512 GLN A N 1
ATOM 1441 C CA . GLN A 1 512 ? 170.503 149.751 240.219 1.00 86.76 512 GLN A CA 1
ATOM 1442 C C . GLN A 1 512 ? 171.288 151.053 240.098 1.00 86.76 512 GLN A C 1
ATOM 1443 O O . GLN A 1 512 ? 170.940 151.919 239.292 1.00 86.76 512 GLN A O 1
ATOM 1449 N N . THR A 1 513 ? 172.344 151.189 240.897 1.00 81.57 513 THR A N 1
ATOM 1450 C CA . THR A 1 513 ? 173.224 152.349 240.800 1.00 81.57 513 THR A CA 1
ATOM 1451 C C . THR A 1 513 ? 173.991 152.282 239.485 1.00 81.57 513 THR A C 1
ATOM 1452 O O . THR A 1 513 ? 174.845 151.411 239.300 1.00 81.57 513 THR A O 1
ATOM 1456 N N . SER A 1 514 ? 173.686 153.200 238.571 1.00 73.66 514 SER A N 1
ATOM 1457 C CA . SER A 1 514 ? 174.251 153.178 237.233 1.00 73.66 514 SER A CA 1
ATOM 1458 C C . SER A 1 514 ? 174.854 154.534 236.895 1.00 73.66 514 SER A C 1
ATOM 1459 O O . SER A 1 514 ? 174.326 155.581 237.273 1.00 73.66 514 SER A O 1
ATOM 1462 N N . GLN A 1 515 ? 175.958 154.494 236.157 1.00 63.77 515 GLN A N 1
ATOM 1463 C CA . GLN A 1 515 ? 176.744 155.671 235.788 1.00 63.77 515 GLN A CA 1
ATOM 1464 C C . GLN A 1 515 ? 176.104 156.344 234.578 1.00 63.77 515 GLN A C 1
ATOM 1465 O O . GLN A 1 515 ? 176.385 156.013 233.427 1.00 63.77 515 GLN A O 1
ATOM 1471 N N . VAL A 1 516 ? 175.200 157.282 234.846 1.00 58.34 516 VAL A N 1
ATOM 1472 C CA . VAL A 1 516 ? 174.626 158.134 233.815 1.00 58.34 516 VAL A CA 1
ATOM 1473 C C . VAL A 1 516 ? 175.672 159.137 233.349 1.00 58.34 516 VAL A C 1
ATOM 1474 O O . VAL A 1 516 ? 176.381 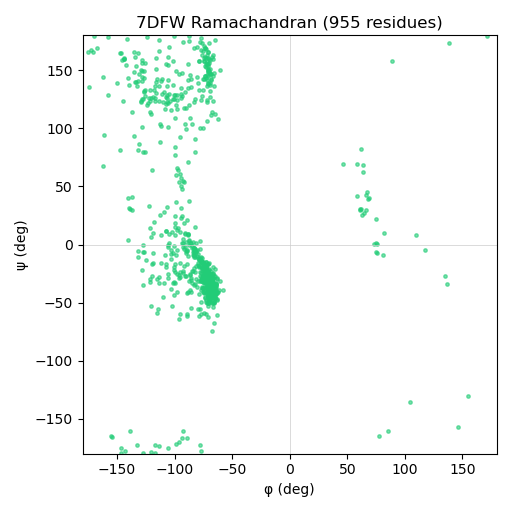159.756 234.160 1.00 58.34 516 VAL A O 1
ATOM 1478 N N . ASP A 1 517 ? 175.740 159.321 232.036 1.00 52.12 517 ASP A N 1
ATOM 1479 C CA . ASP A 1 517 ? 176.732 160.167 231.380 1.00 52.12 517 ASP A CA 1
ATOM 1480 C C . ASP A 1 517 ? 176.028 160.942 230.266 1.00 52.12 517 ASP A C 1
ATOM 1481 O O . ASP A 1 517 ? 174.805 161.106 230.279 1.00 52.12 517 ASP A O 1
ATOM 1486 N N . TRP A 1 518 ? 176.810 161.457 229.309 1.00 50.35 518 TRP A N 1
ATOM 1487 C CA . TRP A 1 518 ? 176.265 162.291 228.237 1.00 50.35 518 TRP A CA 1
ATOM 1488 C C . TRP A 1 518 ? 175.345 161.528 227.290 1.00 50.35 518 TRP A C 1
ATOM 1489 O O . TRP A 1 518 ? 174.502 162.146 226.628 1.00 50.35 518 TRP A O 1
ATOM 1500 N N . LYS A 1 519 ? 175.509 160.206 227.181 1.00 50.35 519 LYS A N 1
ATOM 1501 C CA . LYS A 1 519 ? 174.720 159.423 226.235 1.00 50.35 519 LYS A CA 1
ATOM 1502 C C . LYS A 1 519 ? 173.258 159.347 226.652 1.00 50.35 519 LYS A C 1
ATOM 1503 O O . LYS A 1 519 ? 172.364 159.367 225.799 1.00 50.35 519 LYS A O 1
ATOM 1509 N N . ASP A 1 520 ? 173.002 159.291 227.960 1.00 50.35 520 ASP A N 1
ATOM 1510 C CA . ASP A 1 520 ? 171.633 159.292 228.463 1.00 50.35 520 ASP A CA 1
ATOM 1511 C C . ASP A 1 520 ? 170.950 160.629 228.206 1.00 50.35 520 ASP A C 1
ATOM 1512 O O . ASP A 1 520 ? 169.773 160.675 227.830 1.00 50.35 520 ASP A O 1
ATOM 1517 N N . HIS A 1 521 ? 171.686 161.727 228.380 1.00 50.35 521 HIS A N 1
ATOM 1518 C CA . HIS A 1 521 ? 171.133 163.050 228.120 1.00 50.35 521 HIS A CA 1
ATOM 1519 C C . HIS A 1 521 ? 170.889 163.272 226.634 1.00 50.35 521 HIS A C 1
ATOM 1520 O O . HIS A 1 521 ? 169.901 163.914 226.255 1.00 50.35 521 HIS A O 1
ATOM 1527 N N . PHE A 1 522 ? 171.777 162.753 225.780 1.00 50.35 522 PHE A N 1
ATOM 1528 C CA . PHE A 1 522 ? 171.566 162.841 224.338 1.00 50.35 522 PHE A CA 1
ATOM 1529 C C . PHE A 1 522 ? 170.368 162.007 223.904 1.00 50.35 522 PHE A C 1
ATOM 1530 O O . PHE A 1 522 ? 169.607 162.421 223.022 1.00 50.35 522 PHE A O 1
ATOM 1538 N N . LEU A 1 523 ? 170.181 160.833 224.517 1.00 50.35 523 LEU A N 1
ATOM 1539 C CA . LEU A 1 523 ? 169.020 160.003 224.211 1.00 50.35 523 LEU A CA 1
ATOM 1540 C C . LEU A 1 523 ? 167.726 160.659 224.677 1.00 50.35 523 LEU A C 1
ATOM 1541 O O . LEU A 1 523 ? 166.679 160.503 224.039 1.00 50.35 523 LEU A O 1
ATOM 1546 N N . TYR A 1 524 ? 167.775 161.392 225.790 1.00 50.35 524 TYR A N 1
ATOM 1547 C CA . TYR A 1 524 ? 166.583 162.101 226.243 1.00 50.35 524 TYR A CA 1
ATOM 1548 C C . TYR A 1 524 ? 166.258 163.283 225.336 1.00 50.35 524 TYR A C 1
ATOM 1549 O O . TYR A 1 524 ? 165.093 163.499 224.989 1.00 50.35 524 TYR A O 1
ATOM 1558 N N . CYS A 1 525 ? 167.270 164.067 224.954 1.00 50.35 525 CYS A N 1
ATOM 1559 C CA . CYS A 1 525 ? 167.051 165.211 224.070 1.00 50.35 525 CYS A CA 1
ATOM 1560 C C . CYS A 1 525 ? 166.794 164.859 222.616 1.00 50.35 525 CYS A C 1
ATOM 1561 O O . CYS A 1 525 ? 166.319 165.723 221.875 1.00 50.35 525 CYS A O 1
ATOM 1564 N N . ALA A 1 526 ? 167.112 163.649 222.171 1.00 50.35 526 ALA A N 1
ATOM 1565 C CA . ALA A 1 526 ? 166.764 163.294 220.803 1.00 50.35 526 ALA A CA 1
ATOM 1566 C C . ALA A 1 526 ? 165.259 163.124 220.633 1.00 50.35 526 ALA A C 1
ATOM 1567 O O . ALA A 1 526 ? 164.726 163.383 219.549 1.00 50.35 526 ALA A O 1
ATOM 1569 N N . ASN A 1 527 ? 164.560 162.706 221.686 1.00 50.35 527 ASN A N 1
ATOM 1570 C CA . ASN A 1 527 ? 163.122 162.487 221.630 1.00 50.35 527 ASN A CA 1
ATOM 1571 C C . ASN A 1 527 ? 162.302 163.669 222.124 1.00 50.35 527 ASN A C 1
ATOM 1572 O O . ASN A 1 527 ? 161.171 163.853 221.668 1.00 50.35 527 ASN A O 1
ATOM 1577 N N . ALA A 1 528 ? 162.834 164.467 223.045 1.00 50.35 528 ALA A N 1
ATOM 1578 C CA . ALA A 1 528 ? 162.125 165.612 223.615 1.00 50.35 528 ALA A CA 1
ATOM 1579 C C . ALA A 1 528 ? 163.013 166.838 223.480 1.00 50.35 528 ALA A C 1
ATOM 1580 O O . ALA A 1 528 ? 163.686 167.238 224.439 1.00 50.35 528 ALA A O 1
ATOM 1582 N N . PRO A 1 529 ? 163.054 167.447 222.292 1.00 50.35 529 PRO A N 1
ATOM 1583 C CA . PRO A 1 529 ? 163.965 168.583 222.072 1.00 50.35 529 PRO A CA 1
ATOM 1584 C C . PRO A 1 529 ? 163.593 169.845 222.831 1.00 50.35 529 PRO A C 1
ATOM 1585 O O . PRO A 1 529 ? 164.478 170.661 223.116 1.00 50.35 529 PRO A O 1
ATOM 1589 N N . LEU A 1 530 ? 162.321 170.039 223.173 1.00 50.35 530 LEU A N 1
ATOM 1590 C CA . LEU A 1 530 ? 161.907 171.215 223.933 1.00 50.35 530 LEU A CA 1
ATOM 1591 C C . LEU A 1 530 ? 161.779 170.777 225.389 1.00 50.35 530 LEU A C 1
ATOM 1592 O O . LEU A 1 530 ? 160.711 170.409 225.875 1.00 50.35 530 LEU A O 1
ATOM 1597 N N . THR A 1 531 ? 162.913 170.783 226.078 1.00 50.35 531 THR A N 1
ATOM 1598 C CA . THR A 1 531 ? 162.992 170.357 227.464 1.00 50.35 531 THR A CA 1
ATOM 1599 C C . THR A 1 531 ? 163.929 171.299 228.198 1.00 50.35 531 THR A C 1
ATOM 1600 O O . THR A 1 531 ? 164.978 171.672 227.669 1.00 50.35 531 THR A O 1
ATOM 1604 N N . PHE A 1 532 ? 163.541 171.704 229.403 1.00 50.70 532 PHE A N 1
ATOM 1605 C CA . PHE A 1 532 ? 164.378 172.574 230.209 1.00 50.70 532 PHE A CA 1
ATOM 1606 C C . PHE A 1 532 ? 164.992 171.871 231.408 1.00 50.70 532 PHE A C 1
ATOM 1607 O O . PHE A 1 532 ? 165.853 172.456 232.073 1.00 50.70 532 PHE A O 1
ATOM 1615 N N . LYS A 1 533 ? 164.583 170.640 231.697 1.00 52.10 533 LYS A N 1
ATOM 1616 C CA . LYS A 1 533 ? 165.186 169.850 232.761 1.00 52.10 533 LYS A CA 1
ATOM 1617 C C . LYS A 1 533 ? 165.198 168.395 232.329 1.00 52.10 533 LYS A C 1
ATOM 1618 O O . LYS A 1 533 ? 164.150 167.835 232.000 1.00 52.10 533 LYS A O 1
ATOM 1624 N N . ASP A 1 534 ? 166.382 167.795 232.325 1.00 55.20 534 ASP A N 1
ATOM 1625 C CA . ASP A 1 534 ? 166.537 166.404 231.935 1.00 55.20 534 ASP A CA 1
ATOM 1626 C C . ASP A 1 534 ? 165.886 165.480 232.957 1.00 55.20 534 ASP A C 1
ATOM 1627 O O . ASP A 1 534 ? 165.859 165.761 234.157 1.00 55.20 534 ASP A O 1
ATOM 1632 N N . GLY A 1 535 ? 165.353 164.366 232.467 1.00 58.29 535 GLY A N 1
ATOM 1633 C CA . GLY A 1 535 ? 164.751 163.380 233.341 1.00 58.29 535 GLY A CA 1
ATOM 1634 C C . GLY A 1 535 ? 165.711 162.288 233.763 1.00 58.29 535 GLY A C 1
ATOM 1635 O O . GLY A 1 535 ? 165.374 161.103 233.700 1.00 58.29 535 GLY A O 1
ATOM 1636 N N . THR A 1 536 ? 166.910 162.670 234.196 1.00 59.47 536 THR A N 1
ATOM 1637 C CA . THR A 1 536 ? 167.940 161.727 234.608 1.00 59.47 536 THR A CA 1
ATOM 1638 C C . THR A 1 536 ? 168.528 162.171 235.941 1.00 59.47 536 THR A C 1
ATOM 1639 O O . THR A 1 536 ? 168.032 163.101 236.585 1.00 59.47 536 THR A O 1
ATOM 1643 N N . ALA A 1 537 ? 169.591 161.479 236.360 1.00 62.18 537 ALA A N 1
ATOM 1644 C CA . ALA A 1 537 ? 170.303 161.868 237.574 1.00 62.18 537 ALA A CA 1
ATOM 1645 C C . ALA A 1 537 ? 170.997 163.207 237.392 1.00 62.18 537 ALA A C 1
ATOM 1646 O O . ALA A 1 537 ? 171.052 164.021 238.319 1.00 62.18 537 ALA A O 1
ATOM 1648 N N . LEU A 1 538 ? 171.538 163.446 236.206 1.00 56.94 538 LEU A N 1
ATOM 1649 C CA . LEU A 1 538 ? 172.049 164.756 235.837 1.00 56.94 538 LEU A CA 1
ATOM 1650 C C . LEU A 1 538 ? 170.896 165.565 235.256 1.00 56.94 538 LEU A C 1
ATOM 1651 O O . LEU A 1 538 ? 170.257 165.142 234.287 1.00 56.94 538 LEU A O 1
ATOM 1656 N N . ALA A 1 539 ? 170.590 166.694 235.887 1.00 54.74 539 ALA A N 1
ATOM 1657 C CA . ALA A 1 539 ? 169.435 167.504 235.504 1.00 54.74 539 ALA A CA 1
ATOM 1658 C C . ALA A 1 539 ? 169.823 168.588 234.509 1.00 54.74 539 ALA A C 1
ATOM 1659 O O . ALA A 1 539 ? 169.579 169.774 234.717 1.00 54.74 539 ALA A O 1
ATOM 1661 N N . LEU A 1 540 ? 170.442 168.173 233.410 1.00 50.35 540 LEU A N 1
ATOM 1662 C CA . LEU A 1 540 ? 170.925 169.115 232.418 1.00 50.35 540 LEU A CA 1
ATOM 1663 C C . LEU A 1 540 ? 169.770 169.723 231.639 1.00 50.35 540 LEU A C 1
ATOM 1664 O O . LEU A 1 540 ? 168.707 169.119 231.485 1.00 50.35 540 LEU A O 1
ATOM 1669 N N . SER A 1 541 ? 169.988 170.936 231.146 1.00 50.35 541 SER A N 1
ATOM 1670 C CA . SER A 1 541 ? 169.045 171.528 230.218 1.00 50.35 541 SER A CA 1
ATOM 1671 C C . SER A 1 541 ? 169.210 170.891 228.845 1.00 50.35 541 SER A C 1
ATOM 1672 O O . SER A 1 541 ? 170.121 170.102 228.593 1.00 50.35 541 SER A O 1
ATOM 1675 N N . CYS A 1 542 ? 168.315 171.253 227.943 1.00 50.35 542 CYS A N 1
ATOM 1676 C CA . CYS A 1 542 ? 168.259 170.652 226.627 1.00 50.35 542 CYS A CA 1
ATOM 1677 C C . CYS A 1 542 ? 168.172 171.672 225.506 1.00 50.35 542 CYS A C 1
ATOM 1678 O O . CYS A 1 542 ? 168.320 171.298 224.339 1.00 50.35 542 CYS A O 1
ATOM 1681 N N . MET A 1 543 ? 167.946 172.938 225.824 1.00 50.35 543 MET A N 1
ATOM 1682 C CA . MET A 1 543 ? 167.792 173.990 224.838 1.00 50.35 543 MET A CA 1
ATOM 1683 C C . MET A 1 543 ? 169.161 174.414 224.324 1.00 50.35 543 MET A C 1
ATOM 1684 O O . MET A 1 543 ? 170.181 174.209 224.984 1.00 50.35 543 MET A O 1
ATOM 1689 N N . ALA A 1 544 ? 169.181 175.011 223.138 1.00 50.35 544 ALA A N 1
ATOM 1690 C CA . ALA A 1 544 ? 170.431 175.531 222.609 1.00 50.35 544 ALA A CA 1
ATOM 1691 C C . ALA A 1 544 ? 170.864 176.760 223.400 1.00 50.35 544 ALA A C 1
ATOM 1692 O O . ALA A 1 544 ? 170.087 177.343 224.159 1.00 50.35 544 ALA A O 1
ATOM 1694 N N . ASP A 1 545 ? 172.123 177.163 223.218 1.00 50.35 545 ASP A N 1
ATOM 1695 C CA . ASP A 1 545 ? 172.623 178.286 224.001 1.00 50.35 545 ASP A CA 1
ATOM 1696 C C . ASP A 1 545 ? 172.058 179.629 223.551 1.00 50.35 545 ASP A C 1
ATOM 1697 O O . ASP A 1 545 ? 172.090 180.587 224.328 1.00 50.35 545 ASP A O 1
ATOM 1702 N N . TYR A 1 546 ? 171.545 179.724 222.329 1.00 50.35 546 TYR A N 1
ATOM 1703 C CA . TYR A 1 546 ? 170.875 180.940 221.897 1.00 50.35 546 TYR A CA 1
ATOM 1704 C C . TYR A 1 546 ? 169.391 180.947 222.234 1.00 50.35 546 TYR A C 1
ATOM 1705 O O . TYR A 1 546 ? 168.752 181.994 222.105 1.00 50.35 546 TYR A O 1
ATOM 1714 N N . GLY A 1 547 ? 168.832 179.824 222.678 1.00 50.35 547 GLY A N 1
ATOM 1715 C CA . GLY A 1 547 ? 167.499 179.794 223.246 1.00 50.35 547 GLY A CA 1
ATOM 1716 C C . GLY A 1 547 ? 166.480 178.964 222.498 1.00 50.35 547 GLY A C 1
ATOM 1717 O O . GLY A 1 547 ? 165.356 178.819 222.990 1.00 50.35 547 GLY A O 1
ATOM 1718 N N . ALA A 1 548 ? 166.817 178.411 221.347 1.00 50.35 548 ALA A N 1
ATOM 1719 C CA . ALA A 1 548 ? 165.790 177.663 220.647 1.00 50.35 548 ALA A CA 1
ATOM 1720 C C . ALA A 1 548 ? 166.058 176.166 220.727 1.00 50.35 548 ALA A C 1
ATOM 1721 O O . ALA A 1 548 ? 167.201 175.744 220.922 1.00 50.35 548 ALA A O 1
ATOM 1723 N N . PRO A 1 549 ? 165.025 175.336 220.597 1.00 50.35 549 PRO A N 1
ATOM 1724 C CA . PRO A 1 549 ? 165.247 173.888 220.583 1.00 50.35 549 PRO A CA 1
ATOM 1725 C C . PRO A 1 549 ? 165.836 173.446 219.257 1.00 50.35 549 PRO A C 1
ATOM 1726 O O . PRO A 1 549 ? 165.477 173.954 218.192 1.00 50.35 549 PRO A O 1
ATOM 1730 N N . VAL A 1 550 ? 166.750 172.488 219.326 1.00 50.35 550 VAL A N 1
ATOM 1731 C CA . VAL A 1 550 ? 167.394 171.939 218.141 1.00 50.35 550 VAL A CA 1
ATOM 1732 C C . VAL A 1 550 ? 166.824 170.548 217.897 1.00 50.35 550 VAL A C 1
ATOM 1733 O O . VAL A 1 550 ? 166.750 169.718 218.810 1.00 50.35 550 VAL A O 1
ATOM 1737 N N . PHE A 1 551 ? 166.352 170.336 216.726 1.00 50.35 551 PHE A N 1
ATOM 1738 C CA . PHE A 1 551 ? 165.735 169.063 216.411 1.00 50.35 551 PHE A CA 1
ATOM 1739 C C . PHE A 1 551 ? 166.782 168.079 215.911 1.00 50.35 551 PHE A C 1
ATOM 1740 O O . PHE A 1 551 ? 167.834 168.487 215.414 1.00 50.35 551 PHE A O 1
ATOM 1748 N N . PRO A 1 552 ? 166.513 166.781 216.059 1.00 50.35 552 PRO A N 1
ATOM 1749 C CA . PRO A 1 552 ? 167.549 165.780 215.766 1.00 50.35 552 PRO A CA 1
ATOM 1750 C C . PRO A 1 552 ? 167.878 165.635 214.293 1.00 50.35 552 PRO A C 1
ATOM 1751 O O . PRO A 1 552 ? 168.973 165.170 213.966 1.00 50.35 552 PRO A O 1
ATOM 1755 N N . PHE A 1 553 ? 166.988 166.039 213.388 1.00 50.35 553 PHE A N 1
ATOM 1756 C CA . PHE A 1 553 ? 167.317 165.951 211.972 1.00 50.35 553 PHE A CA 1
ATOM 1757 C C . PHE A 1 553 ? 168.203 167.095 211.502 1.00 50.35 553 PHE A C 1
ATOM 1758 O O . PHE A 1 553 ? 168.724 167.031 210.386 1.00 50.35 553 PHE A O 1
ATOM 1766 N N . LEU A 1 554 ? 168.380 168.130 212.314 1.00 50.35 554 LEU A N 1
ATOM 1767 C CA . LEU A 1 554 ? 169.324 169.198 212.036 1.00 50.35 554 LEU A CA 1
ATOM 1768 C C . LEU A 1 554 ? 170.677 168.968 212.689 1.00 50.35 554 LEU A C 1
ATOM 1769 O O . LEU A 1 554 ? 171.567 169.811 212.552 1.00 50.35 554 LEU A O 1
ATOM 1774 N N . ALA A 1 555 ? 170.854 167.854 213.395 1.00 50.35 555 ALA A N 1
ATOM 1775 C CA . ALA A 1 555 ? 172.079 167.595 214.135 1.00 50.35 555 ALA A CA 1
ATOM 1776 C C . ALA A 1 555 ? 172.713 166.246 213.852 1.00 50.35 555 ALA A C 1
ATOM 1777 O O . ALA A 1 555 ? 173.914 166.097 214.099 1.00 50.35 555 ALA A O 1
ATOM 1779 N N . ILE A 1 556 ? 171.964 165.259 213.360 1.00 50.35 556 ILE A N 1
ATOM 1780 C CA . ILE A 1 556 ? 172.518 163.948 213.042 1.00 50.35 556 ILE A CA 1
ATOM 1781 C C . ILE A 1 556 ? 171.817 163.411 211.807 1.00 50.35 556 ILE A C 1
ATOM 1782 O O . ILE A 1 556 ? 170.719 163.840 211.453 1.00 50.35 556 ILE A O 1
ATOM 1787 N N . GLY A 1 557 ? 172.468 162.457 211.143 1.00 50.35 557 GLY A N 1
ATOM 1788 C CA . GLY A 1 557 ? 171.913 161.818 209.970 1.00 50.35 557 GLY A CA 1
ATOM 1789 C C . GLY A 1 557 ? 172.282 160.350 209.941 1.00 50.35 557 GLY A C 1
ATOM 1790 O O . GLY A 1 557 ? 172.918 159.835 210.858 1.00 50.35 557 GLY A O 1
ATOM 1791 N N . GLY A 1 558 ? 171.865 159.683 208.871 1.00 50.35 558 GLY A N 1
ATOM 1792 C CA . GLY A 1 558 ? 172.213 158.289 208.698 1.00 50.35 558 GLY A CA 1
ATOM 1793 C C . GLY A 1 558 ? 171.455 157.317 209.569 1.00 50.35 558 GLY A C 1
ATOM 1794 O O . GLY A 1 558 ? 171.931 156.203 209.792 1.00 50.35 558 GLY A O 1
ATOM 1795 N N . TYR A 1 559 ? 170.288 157.699 210.072 1.00 50.35 559 TYR A N 1
ATOM 1796 C CA . TYR A 1 559 ? 169.448 156.814 210.861 1.00 50.35 559 TYR A CA 1
ATOM 1797 C C . TYR A 1 559 ? 168.141 156.574 210.120 1.00 50.35 559 TYR A C 1
ATOM 1798 O O . TYR A 1 559 ? 167.683 157.423 209.352 1.00 50.35 559 TYR A O 1
ATOM 1807 N N . LYS A 1 560 ? 167.545 155.410 210.345 1.00 50.35 560 LYS A N 1
ATOM 1808 C CA . LYS A 1 560 ? 166.259 155.071 209.752 1.00 50.35 560 LYS A CA 1
ATOM 1809 C C . LYS A 1 560 ? 165.269 154.784 210.868 1.00 50.35 560 LYS A C 1
ATOM 1810 O O . LYS A 1 560 ? 165.406 153.786 211.583 1.00 50.35 560 LYS A O 1
ATOM 1816 N N . GLY A 1 561 ? 164.275 155.656 211.010 1.00 50.35 561 GLY A N 1
ATOM 1817 C CA . GLY A 1 561 ? 163.293 155.532 212.067 1.00 50.35 561 GLY A CA 1
ATOM 1818 C C . GLY A 1 561 ? 163.532 156.523 213.183 1.00 50.35 561 GLY A C 1
ATOM 1819 O O . GLY A 1 561 ? 163.804 157.699 212.930 1.00 50.35 561 GLY A O 1
ATOM 1820 N N . LYS A 1 562 ? 163.432 156.059 214.428 1.00 50.35 562 LYS A N 1
ATOM 1821 C CA . LYS A 1 562 ? 163.725 156.884 215.594 1.00 50.35 562 LYS A CA 1
ATOM 1822 C C . LYS A 1 562 ? 164.886 156.320 216.404 1.00 50.35 562 LYS A C 1
ATOM 1823 O O . LYS A 1 562 ? 165.042 156.655 217.581 1.00 50.35 562 LYS A O 1
ATOM 1829 N N . ASP A 1 563 ? 165.698 155.457 215.793 1.00 50.35 563 ASP A N 1
ATOM 1830 C CA . ASP A 1 563 ? 166.920 154.942 216.408 1.00 50.35 563 ASP A CA 1
ATOM 1831 C C . ASP A 1 563 ? 168.045 155.963 216.213 1.00 50.35 563 ASP A C 1
ATOM 1832 O O . ASP A 1 563 ? 168.914 155.861 215.344 1.00 50.35 563 ASP A O 1
ATOM 1837 N N . TYR A 1 564 ? 168.017 156.985 217.073 1.00 50.35 564 TYR A N 1
ATOM 1838 C CA . TYR A 1 564 ? 168.923 158.119 216.932 1.00 50.35 564 TYR A CA 1
ATOM 1839 C C . TYR A 1 564 ? 170.357 157.759 217.286 1.00 50.35 564 TYR A C 1
ATOM 1840 O O . TYR A 1 564 ? 171.291 158.385 216.777 1.00 50.35 564 TYR A O 1
ATOM 1849 N N . SER A 1 565 ? 170.558 156.749 218.133 1.00 50.35 565 SER A N 1
ATOM 1850 C CA . SER A 1 565 ? 171.903 156.421 218.589 1.00 50.35 565 SER A CA 1
ATOM 1851 C C . SER A 1 565 ? 172.751 155.762 217.511 1.00 50.35 565 SER A C 1
ATOM 1852 O O . SER A 1 565 ? 173.979 155.754 217.631 1.00 50.35 565 SER A O 1
ATOM 1855 N N . GLU A 1 566 ? 172.134 155.207 216.469 1.00 50.35 566 GLU A N 1
ATOM 1856 C CA . GLU A 1 566 ? 172.848 154.563 215.378 1.00 50.35 566 GLU A CA 1
ATOM 1857 C C . GLU A 1 566 ? 173.096 155.505 214.208 1.00 50.35 566 GLU A C 1
ATOM 1858 O O . GLU A 1 566 ? 173.279 155.041 213.080 1.00 50.35 566 GLU A O 1
ATOM 1864 N N . ALA A 1 567 ? 173.100 156.812 214.451 1.00 50.35 567 ALA A N 1
ATOM 1865 C CA . ALA A 1 567 ? 173.336 157.779 213.389 1.00 50.35 567 ALA A CA 1
ATOM 1866 C C . ALA A 1 567 ? 174.780 157.721 212.913 1.00 50.35 567 ALA A C 1
ATOM 1867 O O . ALA A 1 567 ? 175.712 157.642 213.715 1.00 50.35 567 ALA A O 1
ATOM 1869 N N . GLU A 1 568 ? 174.964 157.776 211.597 1.00 50.35 568 GLU A N 1
ATOM 1870 C CA . GLU A 1 568 ? 176.279 157.630 210.996 1.00 50.35 568 GLU A CA 1
ATOM 1871 C C . GLU A 1 568 ? 176.937 158.950 210.627 1.00 50.35 568 GLU A C 1
ATOM 1872 O O . GLU A 1 568 ? 178.114 158.947 210.260 1.00 50.35 568 GLU A O 1
ATOM 1878 N N . ALA A 1 569 ? 176.222 160.068 210.705 1.00 50.35 569 ALA A N 1
ATOM 1879 C CA . ALA A 1 569 ? 176.774 161.351 210.303 1.00 50.35 569 ALA A CA 1
ATOM 1880 C C . ALA A 1 569 ? 176.426 162.412 211.334 1.00 50.35 569 ALA A C 1
ATOM 1881 O O . ALA A 1 569 ? 175.378 162.355 211.978 1.00 50.35 569 ALA A O 1
ATOM 1883 N N . LEU A 1 570 ? 177.324 163.380 211.484 1.00 50.35 570 LEU A N 1
ATOM 1884 C CA . LEU A 1 570 ? 177.101 164.559 212.306 1.00 50.35 570 LEU A CA 1
ATOM 1885 C C . LEU A 1 570 ? 176.990 165.777 211.402 1.00 50.35 570 LEU A C 1
ATOM 1886 O O . LEU A 1 570 ? 177.727 165.897 210.420 1.00 50.35 570 LEU A O 1
ATOM 1891 N N . ILE A 1 571 ? 176.073 166.679 211.731 1.00 50.35 571 ILE A N 1
ATOM 1892 C CA . ILE A 1 571 ? 175.770 167.834 210.898 1.00 50.35 571 ILE A CA 1
ATOM 1893 C C . ILE A 1 571 ? 176.005 169.099 211.707 1.00 50.35 571 ILE A C 1
ATOM 1894 O O . ILE A 1 571 ? 175.560 169.198 212.855 1.00 50.35 571 ILE A O 1
ATOM 1899 N N . MET A 1 572 ? 176.710 170.059 211.112 1.00 50.35 572 MET A N 1
ATOM 1900 C CA . MET A 1 572 ? 176.977 171.348 211.740 1.00 50.35 572 MET A CA 1
ATOM 1901 C C . MET A 1 572 ? 176.588 172.453 210.771 1.00 50.35 572 MET A C 1
ATOM 1902 O O . MET A 1 572 ? 177.098 172.498 209.650 1.00 50.35 572 MET A O 1
ATOM 1907 N N . THR A 1 573 ? 175.702 173.348 211.199 1.00 50.35 573 THR A N 1
ATOM 1908 C CA . THR A 1 573 ? 175.146 174.364 210.315 1.00 50.35 573 THR A CA 1
ATOM 1909 C C . THR A 1 573 ? 175.335 175.752 210.906 1.00 50.35 573 THR A C 1
ATOM 1910 O O . THR A 1 573 ? 175.042 175.977 212.082 1.00 50.35 573 THR A O 1
ATOM 1914 N N . PHE A 1 574 ? 175.825 176.671 210.081 1.00 50.35 574 PHE A N 1
ATOM 1915 C CA . PHE A 1 574 ? 175.912 178.090 210.393 1.00 50.35 574 PHE A CA 1
ATOM 1916 C C . PHE A 1 574 ? 174.956 178.821 209.462 1.00 50.35 574 PHE A C 1
ATOM 1917 O O . PHE A 1 574 ? 175.070 178.704 208.239 1.00 50.35 574 PHE A O 1
ATOM 1925 N N . SER A 1 575 ? 174.023 179.573 210.027 1.00 50.35 575 SER A N 1
ATOM 1926 C CA . SER A 1 575 ? 173.047 180.309 209.237 1.00 50.35 575 SER A CA 1
ATOM 1927 C C . SER A 1 575 ? 173.323 181.800 209.351 1.00 50.35 575 SER A 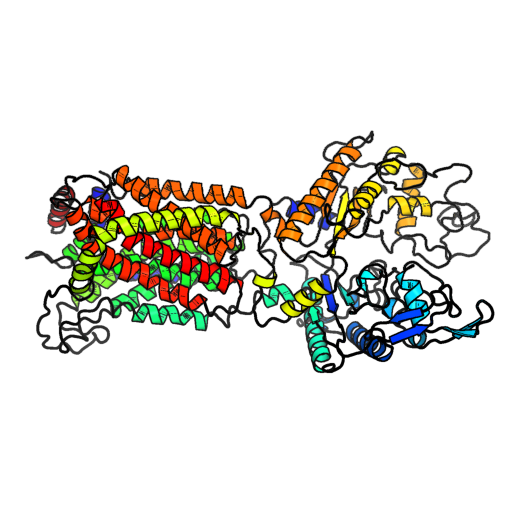C 1
ATOM 1928 O O . SER A 1 575 ? 173.467 182.325 210.458 1.00 50.35 575 SER A O 1
ATOM 1931 N N . LEU A 1 576 ? 173.402 182.470 208.208 1.00 50.35 576 LEU A N 1
ATOM 1932 C CA . LEU A 1 576 ? 173.693 183.893 208.138 1.00 50.35 576 LEU A CA 1
ATOM 1933 C C . LEU A 1 576 ? 172.508 184.640 207.544 1.00 50.35 576 LEU A C 1
ATOM 1934 O O . LEU A 1 576 ? 171.645 184.058 206.888 1.00 50.35 576 LEU A O 1
ATOM 1939 N N . ASN A 1 577 ? 172.474 185.943 207.786 1.00 50.35 577 ASN A N 1
ATOM 1940 C CA . ASN A 1 577 ? 171.426 186.776 207.220 1.00 50.35 577 ASN A CA 1
ATOM 1941 C C . ASN A 1 577 ? 171.625 186.940 205.721 1.00 50.35 577 ASN A C 1
ATOM 1942 O O . ASN A 1 577 ? 172.749 186.955 205.218 1.00 50.35 577 ASN A O 1
ATOM 1947 N N . ASN A 1 578 ? 170.516 187.071 205.006 1.00 50.35 578 ASN A N 1
ATOM 1948 C CA . ASN A 1 578 ? 170.536 187.308 203.573 1.00 50.35 578 ASN A CA 1
ATOM 1949 C C . ASN A 1 578 ? 170.050 188.718 203.284 1.00 50.35 578 ASN A C 1
ATOM 1950 O O . ASN A 1 578 ? 169.137 189.218 203.946 1.00 50.35 578 ASN A O 1
ATOM 1955 N N . TYR A 1 579 ? 170.665 189.354 202.301 1.00 50.35 579 TYR A N 1
ATOM 1956 C CA . TYR A 1 579 ? 170.368 190.724 201.924 1.00 50.35 579 TYR A CA 1
ATOM 1957 C C . TYR A 1 579 ? 170.179 190.804 200.420 1.00 50.35 579 TYR A C 1
ATOM 1958 O O . TYR A 1 579 ? 170.522 189.866 199.693 1.00 50.35 579 TYR A O 1
ATOM 1967 N N . PRO A 1 580 ? 169.605 191.900 199.925 1.00 50.35 580 PRO A N 1
ATOM 1968 C CA . PRO A 1 580 ? 169.542 192.111 198.475 1.00 50.35 580 PRO A CA 1
ATOM 1969 C C . PRO A 1 580 ? 170.930 192.315 197.884 1.00 50.35 580 PRO A C 1
ATOM 1970 O O . PRO A 1 580 ? 171.901 192.590 198.592 1.00 50.35 580 PRO A O 1
ATOM 1974 N N . ALA A 1 581 ? 171.010 192.169 196.556 1.00 50.35 581 ALA A N 1
ATOM 1975 C CA . ALA A 1 581 ? 172.303 192.078 195.881 1.00 50.35 581 ALA A CA 1
ATOM 1976 C C . ALA A 1 581 ? 173.052 193.406 195.866 1.00 50.35 581 ALA A C 1
ATOM 1977 O O . ALA A 1 581 ? 174.280 193.420 195.728 1.00 50.35 581 ALA A O 1
ATOM 1979 N N . GLY A 1 582 ? 172.344 194.524 195.999 1.00 51.44 582 GLY A N 1
ATOM 1980 C CA . GLY A 1 582 ? 173.027 195.800 196.069 1.00 51.44 582 GLY A CA 1
ATOM 1981 C C . GLY A 1 582 ? 173.566 196.165 197.432 1.00 51.44 582 GLY A C 1
ATOM 1982 O O . GLY A 1 582 ? 174.335 197.124 197.540 1.00 51.44 582 GLY A O 1
ATOM 1983 N N . ASP A 1 583 ? 173.193 195.418 198.469 1.00 50.35 583 ASP A N 1
ATOM 1984 C CA . ASP A 1 583 ? 173.532 195.795 199.830 1.00 50.35 583 ASP A CA 1
ATOM 1985 C C . ASP A 1 583 ? 175.018 195.559 200.104 1.00 50.35 583 ASP A C 1
ATOM 1986 O O . ASP A 1 583 ? 175.611 194.613 199.581 1.00 50.35 583 ASP A O 1
ATOM 1991 N N . PRO A 1 584 ? 175.645 196.418 200.914 1.00 50.35 584 PRO A N 1
ATOM 1992 C CA . PRO A 1 584 ? 177.062 196.209 201.246 1.00 50.35 584 PRO A CA 1
ATOM 1993 C C . PRO A 1 584 ? 177.319 195.113 202.267 1.00 50.35 584 PRO A C 1
ATOM 1994 O O . PRO A 1 584 ? 178.473 194.689 202.403 1.00 50.35 584 PRO A O 1
ATOM 1998 N N . ARG A 1 585 ? 176.302 194.648 202.994 1.00 50.35 585 ARG A N 1
ATOM 1999 C CA . ARG A 1 585 ? 176.507 193.596 203.982 1.00 50.35 585 ARG A CA 1
ATOM 2000 C C . ARG A 1 585 ? 176.605 192.211 203.356 1.00 50.35 585 ARG A C 1
ATOM 2001 O O . ARG A 1 585 ? 177.135 191.287 203.993 1.00 50.35 585 ARG A O 1
ATOM 2009 N N . LEU A 1 586 ? 176.126 192.053 202.121 1.00 50.35 586 LEU A N 1
ATOM 2010 C CA . LEU A 1 586 ? 176.286 190.788 201.414 1.00 50.35 586 LEU A CA 1
ATOM 2011 C C . LEU A 1 586 ? 177.748 190.515 201.087 1.00 50.35 586 LEU A C 1
ATOM 2012 O O . LEU A 1 586 ? 178.176 189.355 201.083 1.00 50.35 586 LEU A O 1
ATOM 2017 N N . ALA A 1 587 ? 178.529 191.568 200.838 1.00 50.35 587 ALA A N 1
ATOM 2018 C CA . ALA A 1 587 ? 179.962 191.404 200.624 1.00 50.35 587 ALA A CA 1
ATOM 2019 C C . ALA A 1 587 ? 180.668 190.948 201.895 1.00 50.35 587 ALA A C 1
ATOM 2020 O O . ALA A 1 587 ? 181.599 190.134 201.836 1.00 50.35 587 ALA A O 1
ATOM 2022 N N . GLN A 1 588 ? 180.231 191.455 203.053 1.00 50.35 588 GLN A N 1
ATOM 2023 C CA . GLN A 1 588 ? 180.784 191.018 204.333 1.00 50.35 588 GLN A CA 1
ATOM 2024 C C . GLN A 1 588 ? 180.453 189.559 204.616 1.00 50.35 588 GLN A C 1
ATOM 2025 O O . GLN A 1 588 ? 181.305 188.804 205.113 1.00 50.35 588 GLN A O 1
ATOM 2031 N N . ALA A 1 589 ? 179.220 189.151 204.295 1.00 50.35 589 ALA A N 1
ATOM 2032 C CA . ALA A 1 589 ? 178.815 187.755 204.451 1.00 50.35 589 ALA A CA 1
ATOM 2033 C C . ALA A 1 589 ? 179.597 186.832 203.521 1.00 50.35 589 ALA A C 1
ATOM 2034 O O . ALA A 1 589 ? 180.011 185.740 203.925 1.00 50.35 589 ALA A O 1
ATOM 2036 N N . LYS A 1 590 ? 179.848 187.271 202.288 1.00 50.35 590 LYS A N 1
ATOM 2037 C CA . LYS A 1 590 ? 180.617 186.446 201.363 1.00 50.35 590 LYS A CA 1
ATOM 2038 C C . LYS A 1 590 ? 182.093 186.368 201.749 1.00 50.35 590 LYS A C 1
ATOM 2039 O O . LYS A 1 590 ? 182.732 185.329 201.530 1.00 50.35 590 LYS A O 1
ATOM 2045 N N . LEU A 1 591 ? 182.643 187.440 202.334 1.00 50.35 591 LEU A N 1
ATOM 2046 C CA . LEU A 1 591 ? 184.012 187.402 202.844 1.00 50.35 591 LEU A CA 1
ATOM 2047 C C . LEU A 1 591 ? 184.150 186.429 204.009 1.00 50.35 591 LEU A C 1
ATOM 2048 O O . LEU A 1 591 ? 185.129 185.666 204.085 1.00 50.35 591 LEU A O 1
ATOM 2053 N N . TRP A 1 592 ? 183.167 186.433 204.917 1.00 50.35 592 TRP A N 1
ATOM 2054 C CA . TRP A 1 592 ? 183.181 185.483 206.025 1.00 50.35 592 TRP A CA 1
ATOM 2055 C C . TRP A 1 592 ? 182.979 184.053 205.541 1.00 50.35 592 TRP A C 1
ATOM 2056 O O . TRP A 1 592 ? 183.549 183.117 206.110 1.00 50.35 592 TRP A O 1
ATOM 2067 N N . GLU A 1 593 ? 182.195 183.865 204.476 1.00 50.35 593 GLU A N 1
ATOM 2068 C CA . GLU A 1 593 ? 182.015 182.528 203.919 1.00 50.35 593 GLU A CA 1
ATOM 2069 C C . GLU A 1 593 ? 183.291 182.015 203.258 1.00 50.35 593 GLU A C 1
ATOM 2070 O O . GLU A 1 593 ? 183.590 180.817 203.325 1.00 50.35 593 GLU A O 1
ATOM 2076 N N . GLU A 1 594 ? 184.061 182.908 202.627 1.00 50.35 594 GLU A N 1
ATOM 2077 C CA . GLU A 1 594 ? 185.349 182.509 202.057 1.00 50.35 594 GLU A CA 1
ATOM 2078 C C . GLU A 1 594 ? 186.353 182.125 203.142 1.00 50.35 594 GLU A C 1
ATOM 2079 O O . GLU A 1 594 ? 187.105 181.147 202.987 1.00 50.35 594 GLU A O 1
ATOM 2085 N N . ALA A 1 595 ? 186.366 182.873 204.252 1.00 50.35 595 ALA A N 1
ATOM 2086 C CA . ALA A 1 595 ? 187.236 182.519 205.376 1.00 50.35 595 ALA A CA 1
ATOM 2087 C C . ALA A 1 595 ? 186.809 181.206 206.031 1.00 50.35 595 ALA A C 1
ATOM 2088 O O . ALA A 1 595 ? 187.659 180.410 206.456 1.00 50.35 595 ALA A O 1
ATOM 2090 N N . PHE A 1 596 ? 185.494 180.961 206.094 1.00 50.35 596 PHE A N 1
ATOM 2091 C CA . PHE A 1 596 ? 184.952 179.698 206.591 1.00 50.35 596 PHE A CA 1
ATOM 2092 C C . PHE A 1 596 ? 185.366 178.527 205.709 1.00 50.35 596 PHE A C 1
ATOM 2093 O O . PHE A 1 596 ? 185.695 177.448 206.216 1.00 50.35 596 PHE A O 1
ATOM 2101 N N . LEU A 1 597 ? 185.354 178.723 204.388 1.00 50.35 597 LEU A N 1
ATOM 2102 C CA . LEU A 1 597 ? 185.743 177.660 203.465 1.00 50.35 597 LEU A CA 1
ATOM 2103 C C . LEU A 1 597 ? 187.229 177.338 203.567 1.00 50.35 597 LEU A C 1
ATOM 2104 O O . LEU A 1 597 ? 187.621 176.165 203.493 1.00 50.35 597 LEU A O 1
ATOM 2109 N N . GLU A 1 598 ? 188.070 178.363 203.751 1.00 50.35 598 GLU A N 1
ATOM 2110 C CA . GLU A 1 598 ? 189.501 178.117 203.935 1.00 50.35 598 GLU A CA 1
ATOM 2111 C C . GLU A 1 598 ? 189.792 177.407 205.256 1.00 50.35 598 GLU A C 1
ATOM 2112 O O . GLU A 1 598 ? 190.648 176.507 205.312 1.00 50.35 598 GLU A O 1
ATOM 2118 N N . GLU A 1 599 ? 189.070 177.782 206.321 1.00 50.35 599 GLU A N 1
ATOM 2119 C CA . GLU A 1 599 ? 189.203 177.102 207.609 1.00 50.35 599 GLU A CA 1
ATOM 2120 C C . GLU A 1 599 ? 188.734 175.652 207.535 1.00 50.35 599 GLU A C 1
ATOM 2121 O O . GLU A 1 599 ? 189.337 174.763 208.149 1.00 50.35 599 GLU A O 1
ATOM 2127 N N . MET A 1 600 ? 187.688 175.383 206.755 1.00 50.35 600 MET A N 1
ATOM 2128 C CA . MET A 1 600 ? 187.239 174.004 206.632 1.00 50.35 600 MET A CA 1
ATOM 2129 C C . MET A 1 600 ? 188.164 173.166 205.763 1.00 50.35 600 MET A C 1
ATOM 2130 O O . MET A 1 600 ? 188.279 171.959 205.992 1.00 50.35 600 MET A O 1
ATOM 2135 N N . ARG A 1 601 ? 188.829 173.769 204.773 1.00 50.35 601 ARG A N 1
ATOM 2136 C CA . ARG A 1 601 ? 189.835 173.025 204.016 1.00 50.35 601 ARG A CA 1
ATOM 2137 C C . ARG A 1 601 ? 191.042 172.684 204.884 1.00 50.35 601 ARG A C 1
ATOM 2138 O O . ARG A 1 601 ? 191.614 171.589 204.765 1.00 50.35 601 ARG A O 1
ATOM 2146 N N . ALA A 1 602 ? 191.422 173.601 205.783 1.00 50.35 602 ALA A N 1
ATOM 2147 C CA . ALA A 1 602 ? 192.486 173.308 206.745 1.00 50.35 602 ALA A CA 1
ATOM 2148 C C . ALA A 1 602 ? 192.085 172.204 207.722 1.00 50.35 602 ALA A C 1
ATOM 2149 O O . ALA A 1 602 ? 192.903 171.336 208.056 1.00 50.35 602 ALA A O 1
ATOM 2151 N N . PHE A 1 603 ? 190.827 172.213 208.176 1.00 50.35 603 PHE A N 1
ATOM 2152 C CA . PHE A 1 603 ? 190.344 171.158 209.067 1.00 50.35 603 PHE A CA 1
ATOM 2153 C C . PHE A 1 603 ? 190.258 169.816 208.351 1.00 50.35 603 PHE A C 1
ATOM 2154 O O . PHE A 1 603 ? 190.488 168.765 208.960 1.00 50.35 603 PHE A O 1
ATOM 2162 N N . GLN A 1 604 ? 189.908 169.832 207.064 1.00 50.35 604 GLN A N 1
ATOM 2163 C CA . GLN A 1 604 ? 189.847 168.599 206.287 1.00 50.35 604 GLN A CA 1
ATOM 2164 C C . GLN A 1 604 ? 191.231 168.003 206.081 1.00 50.35 604 GLN A C 1
ATOM 2165 O O . GLN A 1 604 ? 191.394 166.779 206.110 1.00 50.35 604 GLN A O 1
ATOM 2171 N N . ARG A 1 605 ? 192.241 168.848 205.854 1.00 50.35 605 ARG A N 1
ATOM 2172 C CA . ARG A 1 605 ? 193.604 168.325 205.771 1.00 50.35 605 ARG A CA 1
ATOM 2173 C C . ARG A 1 605 ? 194.104 167.826 207.122 1.00 50.35 605 ARG A C 1
ATOM 2174 O O . ARG A 1 605 ? 194.855 166.846 207.182 1.00 50.35 605 ARG A O 1
ATOM 2182 N N . ARG A 1 606 ? 193.716 168.488 208.215 1.00 43.71 606 ARG A N 1
ATOM 2183 C CA . ARG A 1 606 ? 194.262 168.117 209.520 1.00 43.71 606 ARG A CA 1
ATOM 2184 C C . ARG A 1 606 ? 193.692 166.795 210.027 1.00 43.71 606 ARG A C 1
ATOM 2185 O O . ARG A 1 606 ? 194.426 165.978 210.590 1.00 43.71 606 ARG A O 1
ATOM 2193 N N . MET A 1 607 ? 192.387 166.572 209.857 1.00 44.42 607 MET A N 1
ATOM 2194 C CA . MET A 1 607 ? 191.734 165.346 210.321 1.00 44.42 607 MET A CA 1
ATOM 2195 C C . MET A 1 607 ? 191.579 164.398 209.138 1.00 44.42 607 MET A C 1
ATOM 2196 O O . MET A 1 607 ? 190.501 164.237 208.569 1.00 44.42 607 MET A O 1
ATOM 2201 N N . ALA A 1 608 ? 192.683 163.756 208.768 1.00 48.50 608 ALA A N 1
ATOM 2202 C CA . ALA A 1 608 ? 192.680 162.881 207.604 1.00 48.50 608 ALA A CA 1
ATOM 2203 C C . ALA A 1 608 ? 192.295 161.449 207.951 1.00 48.50 608 ALA A C 1
ATOM 2204 O O . ALA A 1 608 ? 191.538 160.817 207.207 1.00 48.50 608 ALA A O 1
ATOM 2206 N N . GLY A 1 609 ? 192.800 160.922 209.060 1.00 50.06 609 GLY A N 1
ATOM 2207 C CA . GLY A 1 609 ? 192.484 159.580 209.497 1.00 50.06 609 GLY A CA 1
ATOM 2208 C C . GLY A 1 609 ? 191.398 159.476 210.544 1.00 50.06 609 GLY A C 1
ATOM 2209 O O . GLY A 1 609 ? 191.237 158.404 211.138 1.00 50.06 609 GLY A O 1
ATOM 2210 N N . MET A 1 610 ? 190.649 160.550 210.796 1.00 50.35 610 MET A N 1
ATOM 2211 C CA . MET A 1 610 ? 189.626 160.570 211.832 1.00 50.35 610 MET A CA 1
ATOM 2212 C C . MET A 1 610 ? 188.227 160.731 211.253 1.00 50.35 610 MET A C 1
ATOM 2213 O O . MET A 1 610 ? 187.352 159.903 211.510 1.00 50.35 610 MET A O 1
ATOM 2218 N N . PHE A 1 611 ? 187.996 161.776 210.469 1.00 50.35 611 PHE A N 1
ATOM 2219 C CA . PHE A 1 611 ? 186.704 162.082 209.877 1.00 50.35 611 PHE A CA 1
ATOM 2220 C C . PHE A 1 611 ? 186.785 161.929 208.363 1.00 50.35 611 PHE A C 1
ATOM 2221 O O . PHE A 1 611 ? 187.846 161.665 207.797 1.00 50.35 611 PHE A O 1
ATOM 2229 N N . GLN A 1 612 ? 185.637 162.093 207.699 1.00 50.35 612 GLN A N 1
ATOM 2230 C CA . GLN A 1 612 ? 185.574 162.232 206.242 1.00 50.35 612 GLN A CA 1
ATOM 2231 C C . GLN A 1 612 ? 184.691 163.440 205.935 1.00 50.35 612 GLN A C 1
ATOM 2232 O O . GLN A 1 612 ? 183.530 163.299 205.553 1.00 50.35 612 GLN A O 1
ATOM 2238 N N . VAL A 1 613 ? 185.276 164.622 206.012 1.00 50.35 613 VAL A N 1
ATOM 2239 C CA . VAL A 1 613 ? 184.516 165.864 206.063 1.00 50.35 613 VAL A CA 1
ATOM 2240 C C . VAL A 1 613 ? 184.056 166.262 204.668 1.00 50.35 613 VAL A C 1
ATOM 2241 O O . VAL A 1 613 ? 184.802 166.130 203.693 1.00 50.35 613 VAL A O 1
ATOM 2245 N N . THR A 1 614 ? 182.817 166.743 204.564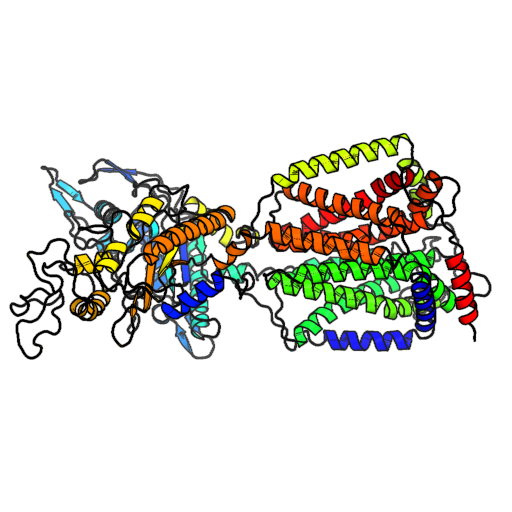 1.00 50.35 614 THR A N 1
ATOM 2246 C CA . THR A 1 614 ? 182.380 167.473 203.378 1.00 50.35 614 THR A CA 1
ATOM 2247 C C . THR A 1 614 ? 181.633 168.720 203.815 1.00 50.35 614 THR A C 1
ATOM 2248 O O . THR A 1 614 ? 180.843 168.674 204.760 1.00 50.35 614 THR A O 1
ATOM 2252 N N . PHE A 1 615 ? 181.866 169.825 203.119 1.00 50.35 615 PHE A N 1
ATOM 2253 C CA . PHE A 1 615 ? 181.369 171.122 203.544 1.00 50.35 615 PHE A CA 1
ATOM 2254 C C . PHE A 1 615 ? 180.768 171.861 202.358 1.00 50.35 615 PHE A C 1
ATOM 2255 O O . PHE A 1 615 ? 180.968 171.498 201.199 1.00 50.35 615 PHE A O 1
ATOM 2263 N N . MET A 1 616 ? 180.018 172.911 202.672 1.00 50.35 616 MET A N 1
ATOM 2264 C CA . MET A 1 616 ? 179.336 173.705 201.659 1.00 50.35 616 MET A CA 1
ATOM 2265 C C . MET A 1 616 ? 179.053 175.080 202.235 1.00 50.35 616 MET A C 1
ATOM 2266 O O . MET A 1 616 ? 178.486 175.191 203.321 1.00 50.35 616 MET A O 1
ATOM 2271 N N . ALA A 1 617 ? 179.447 176.117 201.509 1.00 50.35 617 ALA A N 1
ATOM 2272 C CA . ALA A 1 617 ? 179.062 177.481 201.822 1.00 50.35 617 ALA A CA 1
ATOM 2273 C C . ALA A 1 617 ? 178.017 177.949 200.821 1.00 50.35 617 ALA A C 1
ATOM 2274 O O . ALA A 1 617 ? 177.874 177.379 199.738 1.00 50.35 617 ALA A O 1
ATOM 2276 N N . GLU A 1 618 ? 177.294 179.007 201.196 1.00 50.35 618 GLU A N 1
ATOM 2277 C CA . GLU A 1 618 ? 176.201 179.512 200.369 1.00 50.35 618 GLU A CA 1
ATOM 2278 C C . GLU A 1 618 ? 176.705 180.128 199.070 1.00 50.35 618 GLU A C 1
ATOM 2279 O O . GLU A 1 618 ? 176.008 180.090 198.050 1.00 50.35 618 GLU A O 1
ATOM 2285 N N . ARG A 1 619 ? 177.919 180.663 199.078 1.00 50.35 619 ARG A N 1
ATOM 2286 C CA . ARG A 1 619 ? 178.550 181.215 197.891 1.00 50.35 619 ARG A CA 1
ATOM 2287 C C . ARG A 1 619 ? 179.224 180.161 197.027 1.00 50.35 619 ARG A C 1
ATOM 2288 O O . ARG A 1 619 ? 179.739 180.506 195.963 1.00 50.35 619 ARG A O 1
ATOM 2296 N N . SER A 1 620 ? 179.222 178.893 197.452 1.00 50.35 620 SER A N 1
ATOM 2297 C CA . SER A 1 620 ? 180.084 177.878 196.848 1.00 50.35 620 SER A CA 1
ATOM 2298 C C . SER A 1 620 ? 179.627 177.481 195.451 1.00 50.35 620 SER A C 1
ATOM 2299 O O . SER A 1 620 ? 180.460 177.190 194.584 1.00 50.35 620 SER A O 1
ATOM 2302 N N . LEU A 1 621 ? 178.315 177.447 195.217 1.00 50.35 621 LEU A N 1
ATOM 2303 C CA . LEU A 1 621 ? 177.805 176.985 193.930 1.00 50.35 621 LEU A CA 1
ATOM 2304 C C . LEU A 1 621 ? 178.085 177.989 192.822 1.00 50.35 621 LEU A C 1
ATOM 2305 O O . LEU A 1 621 ? 178.384 177.600 191.688 1.00 50.35 621 LEU A O 1
ATOM 2310 N N . GLU A 1 622 ? 178.028 179.280 193.147 1.00 50.35 622 GLU A N 1
ATOM 2311 C CA . GLU A 1 622 ? 178.232 180.326 192.153 1.00 50.35 622 GLU A CA 1
ATOM 2312 C C . GLU A 1 622 ? 179.681 180.375 191.679 1.00 50.35 622 GLU A C 1
ATOM 2313 O O . GLU A 1 622 ? 179.948 180.380 190.471 1.00 50.35 622 GLU A O 1
ATOM 2319 N N . ASP A 1 623 ? 180.635 180.363 192.608 1.00 50.35 623 ASP A N 1
ATOM 2320 C CA . ASP A 1 623 ? 182.025 180.378 192.177 1.00 50.35 623 ASP A CA 1
ATOM 2321 C C . ASP A 1 623 ? 182.551 178.997 191.813 1.00 50.35 623 ASP A C 1
ATOM 2322 O O . ASP A 1 623 ? 183.677 178.898 191.319 1.00 50.35 623 ASP A O 1
ATOM 2327 N N . GLU A 1 624 ? 181.782 177.935 192.045 1.00 50.35 624 GLU A N 1
ATOM 2328 C CA . GLU A 1 624 ? 182.118 176.656 191.437 1.00 50.35 624 GLU A CA 1
ATOM 2329 C C . GLU A 1 624 ? 181.620 176.550 190.005 1.00 50.35 624 GLU A C 1
ATOM 2330 O O . GLU A 1 624 ? 182.280 175.918 189.174 1.00 50.35 624 GLU A O 1
ATOM 2336 N N . ILE A 1 625 ? 180.469 177.148 189.696 1.00 50.35 625 ILE A N 1
ATOM 2337 C CA . ILE A 1 625 ? 180.014 177.211 188.312 1.00 50.35 625 ILE A CA 1
ATOM 2338 C C . ILE A 1 625 ? 180.912 178.130 187.495 1.00 50.35 625 ILE A C 1
ATOM 2339 O O . ILE A 1 625 ? 181.341 177.782 186.390 1.00 50.35 625 ILE A O 1
ATOM 2344 N N . ASN A 1 626 ? 181.206 179.318 188.019 1.00 50.35 626 ASN A N 1
ATOM 2345 C CA . ASN A 1 626 ? 181.969 180.318 187.274 1.00 50.35 626 ASN A CA 1
ATOM 2346 C C . ASN A 1 626 ? 183.454 180.245 187.629 1.00 50.35 626 ASN A C 1
ATOM 2347 O O . ASN A 1 626 ? 184.053 181.194 188.126 1.00 50.35 626 ASN A O 1
ATOM 2352 N N . ARG A 1 627 ? 184.051 179.088 187.358 1.00 50.35 627 ARG A N 1
ATOM 2353 C CA . ARG A 1 627 ? 185.449 178.883 187.714 1.00 50.35 627 ARG A CA 1
ATOM 2354 C C . ARG A 1 627 ? 186.269 178.402 186.525 1.00 50.35 627 ARG A C 1
ATOM 2355 O O . ARG A 1 627 ? 187.438 178.770 186.379 1.00 50.35 627 ARG A O 1
ATOM 2363 N N . THR A 1 628 ? 185.662 177.594 185.664 1.00 52.12 628 THR A N 1
ATOM 2364 C CA . THR A 1 628 ? 186.386 176.891 184.616 1.00 52.12 628 THR A CA 1
ATOM 2365 C C . THR A 1 628 ? 186.425 177.637 183.289 1.00 52.12 628 THR A C 1
ATOM 2366 O O . THR A 1 628 ? 186.923 177.078 182.309 1.00 52.12 628 THR A O 1
ATOM 2370 N N . THR A 1 629 ? 185.911 178.865 183.223 1.00 50.97 629 THR A N 1
ATOM 2371 C CA . THR A 1 629 ? 185.819 179.566 181.945 1.00 50.97 629 THR A CA 1
ATOM 2372 C C . THR A 1 629 ? 187.190 180.007 181.441 1.00 50.97 629 THR A C 1
ATOM 2373 O O . THR A 1 629 ? 187.558 179.738 180.289 1.00 50.97 629 THR A O 1
ATOM 2377 N N . ALA A 1 630 ? 187.969 180.666 182.301 1.00 51.15 630 ALA A N 1
ATOM 2378 C CA . ALA A 1 630 ? 189.253 181.208 181.872 1.00 51.15 630 ALA A CA 1
ATOM 2379 C C . ALA A 1 630 ? 190.282 180.104 181.672 1.00 51.15 630 ALA A C 1
ATOM 2380 O O . ALA A 1 630 ? 191.198 180.244 180.856 1.00 51.15 630 ALA A O 1
ATOM 2382 N N . GLU A 1 631 ? 190.146 179.000 182.402 1.00 53.79 631 GLU A N 1
ATOM 2383 C CA . GLU A 1 631 ? 191.064 177.882 182.245 1.00 53.79 631 GLU A CA 1
ATOM 2384 C C . GLU A 1 631 ? 190.667 176.943 181.115 1.00 53.79 631 GLU A C 1
ATOM 2385 O O . GLU A 1 631 ? 191.375 175.963 180.874 1.00 53.79 631 GLU A O 1
ATOM 2391 N N . ASP A 1 632 ? 189.554 177.208 180.430 1.00 52.48 632 ASP A N 1
ATOM 2392 C CA . ASP A 1 632 ? 189.101 176.378 179.323 1.00 52.48 632 ASP A CA 1
ATOM 2393 C C . ASP A 1 632 ? 189.000 177.117 178.002 1.00 52.48 632 ASP A C 1
ATOM 2394 O O . ASP A 1 632 ? 188.893 176.468 176.962 1.00 52.48 632 ASP A O 1
ATOM 2399 N N . LEU A 1 633 ? 188.995 178.449 178.021 1.00 50.35 633 LEU A N 1
ATOM 2400 C CA . LEU A 1 633 ? 189.002 179.214 176.773 1.00 50.35 633 LEU A CA 1
ATOM 2401 C C . LEU A 1 633 ? 190.248 179.009 175.907 1.00 50.35 633 LEU A C 1
ATOM 2402 O O . LEU A 1 633 ? 190.086 178.841 174.683 1.00 50.35 633 LEU A O 1
ATOM 2407 N N . PRO A 1 634 ? 191.489 179.057 176.428 1.00 50.35 634 PRO A N 1
ATOM 2408 C CA . PRO A 1 634 ? 192.648 178.795 175.551 1.00 50.35 634 PRO A CA 1
ATOM 2409 C C . PRO A 1 634 ? 192.747 177.370 175.026 1.00 50.35 634 PRO A C 1
ATOM 2410 O O . PRO A 1 634 ? 193.306 177.166 173.942 1.00 50.35 634 PRO A O 1
ATOM 2414 N N . ILE A 1 635 ? 192.236 176.377 175.751 1.00 50.35 635 ILE A N 1
ATOM 2415 C CA . ILE A 1 635 ? 192.152 175.040 175.173 1.00 50.35 635 ILE A CA 1
ATOM 2416 C C . ILE A 1 635 ? 191.102 175.007 174.071 1.00 50.35 635 ILE A C 1
ATOM 2417 O O . ILE A 1 635 ? 191.272 174.329 173.052 1.00 50.35 635 ILE A O 1
ATOM 2422 N N . PHE A 1 636 ? 190.006 175.746 174.250 1.00 50.35 636 PHE A N 1
ATOM 2423 C CA . PHE A 1 636 ? 188.948 175.768 173.248 1.00 50.35 636 PHE A CA 1
ATOM 2424 C C . PHE A 1 636 ? 189.344 176.542 172.000 1.00 50.35 636 PHE A C 1
ATOM 2425 O O . PHE A 1 636 ? 188.747 176.327 170.942 1.00 50.35 636 PHE A O 1
ATOM 2433 N N . ALA A 1 637 ? 190.335 177.432 172.095 1.00 47.36 637 ALA A N 1
ATOM 2434 C CA . ALA A 1 637 ? 190.723 178.269 170.965 1.00 47.36 637 ALA A CA 1
ATOM 2435 C C . ALA A 1 637 ? 191.578 177.551 169.926 1.00 47.36 637 ALA A C 1
ATOM 2436 O O . ALA A 1 637 ? 191.892 178.153 168.896 1.00 47.36 637 ALA A O 1
ATOM 2438 N N . THR A 1 638 ? 191.968 176.294 170.155 1.00 47.36 638 THR A N 1
ATOM 2439 C CA . THR A 1 638 ? 192.752 175.558 169.167 1.00 47.36 638 THR A CA 1
ATOM 2440 C C . THR A 1 638 ? 191.909 175.062 167.997 1.00 47.36 638 THR A C 1
ATOM 2441 O O . THR A 1 638 ? 192.467 174.687 166.955 1.00 47.36 638 THR A O 1
ATOM 2445 N N . SER A 1 639 ? 190.580 175.071 168.134 1.00 47.30 639 SER A N 1
ATOM 2446 C CA . SER A 1 639 ? 189.708 174.725 167.018 1.00 47.30 639 SER A CA 1
ATOM 2447 C C . SER A 1 639 ? 189.787 175.752 165.897 1.00 47.30 639 SER A C 1
ATOM 2448 O O . SER A 1 639 ? 189.597 175.400 164.731 1.00 47.30 639 SER A O 1
ATOM 2451 N N . TYR A 1 640 ? 190.071 177.017 166.225 1.00 47.64 640 TYR A N 1
ATOM 2452 C CA . TYR A 1 640 ? 190.287 178.028 165.194 1.00 47.64 640 TYR A CA 1
ATOM 2453 C C . TYR A 1 640 ? 191.546 177.741 164.385 1.00 47.64 640 TYR A C 1
ATOM 2454 O O . TYR A 1 640 ? 191.553 177.915 163.163 1.00 47.64 640 TYR A O 1
ATOM 2463 N N . ILE A 1 641 ? 192.611 177.274 165.041 1.00 47.05 641 ILE A N 1
ATOM 2464 C CA . ILE A 1 641 ? 193.831 176.919 164.320 1.00 47.05 641 ILE A CA 1
ATOM 2465 C C . ILE A 1 641 ? 193.617 175.668 163.477 1.00 47.05 641 ILE A C 1
ATOM 2466 O O . ILE A 1 641 ? 194.139 175.561 162.360 1.00 47.05 641 ILE A O 1
ATOM 2471 N N . VAL A 1 642 ? 192.837 174.711 163.990 1.00 45.79 642 VAL A N 1
ATOM 2472 C CA . VAL A 1 642 ? 192.553 173.493 163.228 1.00 45.79 642 VAL A CA 1
ATOM 2473 C C . VAL A 1 642 ? 191.663 173.794 162.024 1.00 45.79 642 VAL A C 1
ATOM 2474 O O . VAL A 1 642 ? 191.841 173.216 160.946 1.00 45.79 642 VAL A O 1
ATOM 2478 N N . ILE A 1 643 ? 190.705 174.708 162.179 1.00 46.06 643 ILE A N 1
ATOM 2479 C CA . ILE A 1 643 ? 189.842 175.053 161.056 1.00 46.06 643 ILE A CA 1
ATOM 2480 C C . ILE A 1 643 ? 190.579 175.942 160.064 1.00 46.06 643 ILE A C 1
ATOM 2481 O O . ILE A 1 643 ? 190.249 175.953 158.874 1.00 46.06 643 ILE A O 1
ATOM 2486 N N . PHE A 1 644 ? 191.578 176.703 160.522 1.00 47.33 644 PHE A N 1
ATOM 2487 C CA . PHE A 1 644 ? 192.460 177.389 159.587 1.00 47.33 644 PHE A CA 1
ATOM 2488 C C . PHE A 1 644 ? 193.298 176.385 158.810 1.00 47.33 644 PHE A C 1
ATOM 2489 O O . PHE A 1 644 ? 193.582 176.588 157.627 1.00 47.33 644 PHE A O 1
ATOM 2497 N N . LEU A 1 645 ? 193.708 175.296 159.463 1.00 48.81 645 LEU A N 1
ATOM 2498 C CA . LEU A 1 645 ? 194.478 174.264 158.775 1.00 48.81 645 LEU A CA 1
ATOM 2499 C C . LEU A 1 645 ? 193.632 173.504 157.759 1.00 48.81 645 LEU A C 1
ATOM 2500 O O . LEU A 1 645 ? 194.127 173.151 156.683 1.00 48.81 645 LEU A O 1
ATOM 2505 N N . TYR A 1 646 ? 192.367 173.218 158.090 1.00 49.64 646 TYR A N 1
ATOM 2506 C CA . TYR A 1 646 ? 191.539 172.369 157.233 1.00 49.64 646 TYR A CA 1
ATOM 2507 C C . TYR A 1 646 ? 191.149 173.083 155.945 1.00 49.64 646 TYR A C 1
ATOM 2508 O O . TYR A 1 646 ? 191.213 172.501 154.858 1.00 49.64 646 TYR A O 1
ATOM 2517 N N . ILE A 1 647 ? 190.745 174.350 156.044 1.00 48.87 647 ILE A N 1
ATOM 2518 C CA . ILE A 1 647 ? 190.734 175.206 154.868 1.00 48.87 647 ILE A CA 1
ATOM 2519 C C . ILE A 1 647 ? 192.178 175.401 154.419 1.00 48.87 647 ILE A C 1
ATOM 2520 O O . ILE A 1 647 ? 193.111 175.319 155.224 1.00 48.87 647 ILE A O 1
ATOM 2525 N N . SER A 1 648 ? 192.370 175.547 153.099 1.00 52.12 648 SER A N 1
ATOM 2526 C CA . SER A 1 648 ? 193.647 175.668 152.373 1.00 52.12 648 SER A CA 1
ATOM 2527 C C . SER A 1 648 ? 194.452 174.371 152.264 1.00 52.12 648 SER A C 1
ATOM 2528 O O . SER A 1 648 ? 195.546 174.369 151.695 1.00 52.12 648 SER A O 1
ATOM 2531 N N . LEU A 1 649 ? 193.936 173.272 152.803 1.00 55.10 649 LEU A N 1
ATOM 2532 C CA . LEU A 1 649 ? 194.386 171.932 152.482 1.00 55.10 649 LEU A CA 1
ATOM 2533 C C . LEU A 1 649 ? 193.313 171.137 151.767 1.00 55.10 649 LEU A C 1
ATOM 2534 O O . LEU A 1 649 ? 193.635 170.244 150.984 1.00 55.10 649 LEU A O 1
ATOM 2539 N N . ALA A 1 650 ? 192.047 171.457 152.024 1.00 52.93 650 ALA A N 1
ATOM 2540 C CA . ALA A 1 650 ? 190.922 170.937 151.269 1.00 52.93 650 ALA A CA 1
ATOM 2541 C C . ALA A 1 650 ? 190.527 171.835 150.109 1.00 52.93 650 ALA A C 1
ATOM 2542 O O . ALA A 1 650 ? 189.629 171.471 149.344 1.00 52.93 650 ALA A O 1
ATOM 2544 N N . LEU A 1 651 ? 191.163 172.995 149.962 1.00 52.21 651 LEU A N 1
ATOM 2545 C CA . LEU A 1 651 ? 190.856 173.926 148.887 1.00 52.21 651 LEU A CA 1
ATOM 2546 C C . LEU A 1 651 ? 192.045 174.175 147.971 1.00 52.21 651 LEU A C 1
ATOM 2547 O O . LEU A 1 651 ? 191.988 175.076 147.132 1.00 52.21 651 LEU A O 1
ATOM 2552 N N . GLY A 1 652 ? 193.123 173.407 148.114 1.00 57.81 652 GLY A N 1
ATOM 2553 C CA . GLY A 1 652 ? 194.300 173.586 147.294 1.00 57.81 652 GLY A CA 1
ATOM 2554 C C . GLY A 1 652 ? 194.224 172.810 145.995 1.00 57.81 652 GLY A C 1
ATOM 2555 O O . GLY A 1 652 ? 193.261 172.104 145.711 1.00 57.81 652 GLY A O 1
ATOM 2556 N N . SER A 1 653 ? 195.277 172.951 145.193 1.00 61.74 653 SER A N 1
ATOM 2557 C CA . SER A 1 653 ? 195.384 172.272 143.903 1.00 61.74 653 SER A CA 1
ATOM 2558 C C . SER A 1 653 ? 196.729 171.557 143.858 1.00 61.74 653 SER A C 1
ATOM 2559 O O . SER A 1 653 ? 197.767 172.181 143.622 1.00 61.74 653 SER A O 1
ATOM 2562 N N . TYR A 1 654 ? 196.699 170.251 144.089 1.00 63.19 654 TYR A N 1
ATOM 2563 C CA . TYR A 1 654 ? 197.894 169.414 144.191 1.00 63.19 654 TYR A CA 1
ATOM 2564 C C . TYR A 1 654 ? 198.215 168.731 142.867 1.00 63.19 654 TYR A C 1
ATOM 2565 O O . TYR A 1 654 ? 198.356 167.514 142.785 1.00 63.19 654 TYR A O 1
ATOM 2574 N N . SER A 1 655 ? 198.331 169.533 141.810 1.00 69.66 655 SER A N 1
ATOM 2575 C CA . SER A 1 655 ? 198.608 168.979 140.492 1.00 69.66 655 SER A CA 1
ATOM 2576 C C . SER A 1 655 ? 200.059 168.541 140.359 1.00 69.66 655 SER A C 1
ATOM 2577 O O . SER A 1 655 ? 200.359 167.636 139.575 1.00 69.66 655 SER A O 1
ATOM 2580 N N . SER A 1 656 ? 200.964 169.160 141.109 1.00 73.53 656 SER A N 1
ATOM 2581 C CA . SER A 1 656 ? 202.384 168.861 140.995 1.00 73.53 656 SER A CA 1
ATOM 2582 C C . SER A 1 656 ? 203.121 169.552 142.130 1.00 73.53 656 SER A C 1
ATOM 2583 O O . SER A 1 656 ? 202.580 170.438 142.795 1.00 73.53 656 SER A O 1
ATOM 2586 N N . TRP A 1 657 ? 204.372 169.139 142.338 1.00 76.92 657 TRP A N 1
ATOM 2587 C CA . TRP A 1 657 ? 205.196 169.752 143.371 1.00 76.92 657 TRP A CA 1
ATOM 2588 C C . TRP A 1 657 ? 205.784 171.084 142.928 1.00 76.92 657 TRP A C 1
ATOM 2589 O O . TRP A 1 657 ? 206.289 171.836 143.767 1.00 76.92 657 TRP A O 1
ATOM 2600 N N . SER A 1 658 ? 205.723 171.399 141.634 1.00 76.38 658 SER A N 1
ATOM 2601 C CA . SER A 1 658 ? 206.276 172.655 141.144 1.00 76.38 658 SER A CA 1
ATOM 2602 C C . SER A 1 658 ? 205.395 173.851 141.473 1.00 76.38 658 SER A C 1
ATOM 2603 O O . SER A 1 658 ? 205.869 174.989 141.399 1.00 76.38 658 SER A O 1
ATOM 2606 N N . ARG A 1 659 ? 204.130 173.625 141.829 1.00 73.79 659 ARG A N 1
ATOM 2607 C CA . ARG A 1 659 ? 203.204 174.718 142.085 1.00 73.79 659 ARG A CA 1
ATOM 2608 C C . ARG A 1 659 ? 202.332 174.443 143.301 1.00 73.79 659 ARG A C 1
ATOM 2609 O O . ARG A 1 659 ? 201.180 174.887 143.352 1.00 73.79 659 ARG A O 1
ATOM 2617 N N . VAL A 1 660 ? 202.853 173.705 144.281 1.00 70.06 660 VAL A N 1
ATOM 2618 C CA . VAL A 1 660 ? 202.081 173.426 145.486 1.00 70.06 660 VAL A CA 1
ATOM 2619 C C . VAL A 1 660 ? 201.929 174.684 146.331 1.00 70.06 660 VAL A C 1
ATOM 2620 O O . VAL A 1 660 ? 200.905 174.884 146.992 1.00 70.06 660 VAL A O 1
ATOM 2624 N N . MET A 1 661 ? 202.943 175.550 146.327 1.00 65.40 661 MET A N 1
ATOM 2625 C CA . MET A 1 661 ? 202.885 176.756 147.142 1.00 65.40 661 MET A CA 1
ATOM 2626 C C . MET A 1 661 ? 201.993 177.826 146.525 1.00 65.40 661 MET A C 1
ATOM 2627 O O . MET A 1 661 ? 201.375 178.606 147.255 1.00 65.40 661 MET A O 1
ATOM 2632 N N . VAL A 1 662 ? 201.911 177.880 145.197 1.00 64.52 662 VAL A N 1
ATOM 2633 C CA . VAL A 1 662 ? 201.141 178.933 144.547 1.00 64.52 662 VAL A CA 1
ATOM 2634 C C . VAL A 1 662 ? 199.638 178.717 144.646 1.00 64.52 662 VAL A C 1
ATOM 2635 O O . VAL A 1 662 ? 198.881 179.694 144.626 1.00 64.52 662 VAL A O 1
ATOM 2639 N N . ASP A 1 663 ? 199.178 177.472 144.747 1.00 64.36 663 ASP A N 1
ATOM 2640 C CA . ASP A 1 663 ? 197.756 177.164 144.823 1.00 64.36 663 ASP A CA 1
ATOM 2641 C C . ASP A 1 663 ? 197.338 176.737 146.227 1.00 64.36 663 ASP A C 1
ATOM 2642 O O . ASP A 1 663 ? 196.431 175.919 146.387 1.00 64.36 663 ASP A O 1
ATOM 2647 N N . SER A 1 664 ? 197.985 177.289 147.255 1.00 59.69 664 SER A N 1
ATOM 2648 C CA . SER A 1 664 ? 197.761 176.803 148.613 1.00 59.69 664 SER A CA 1
ATOM 2649 C C . SER A 1 664 ? 196.425 177.260 149.178 1.00 59.69 664 SER A C 1
ATOM 2650 O O . SER A 1 664 ? 195.832 176.549 149.995 1.00 59.69 664 SER A O 1
ATOM 2653 N N . LYS A 1 665 ? 195.958 178.446 148.780 1.00 55.58 665 LYS A N 1
ATOM 2654 C CA . LYS A 1 665 ? 194.703 179.043 149.255 1.00 55.58 665 LYS A CA 1
ATOM 2655 C C . LYS A 1 665 ? 194.710 179.307 150.759 1.00 55.58 665 LYS A C 1
ATOM 2656 O O . LYS A 1 665 ? 193.661 179.262 151.403 1.00 55.58 665 LYS A O 1
ATOM 2662 N N . ALA A 1 666 ? 195.878 179.583 151.347 1.00 52.63 666 ALA A N 1
ATOM 2663 C CA . ALA A 1 666 ? 195.920 179.840 152.784 1.00 52.63 666 ALA A CA 1
ATOM 2664 C C . ALA A 1 666 ? 195.349 181.207 153.127 1.00 52.63 666 ALA A C 1
ATOM 2665 O O . ALA A 1 666 ? 194.887 181.419 154.257 1.00 52.63 666 ALA A O 1
ATOM 2667 N N . THR A 1 667 ? 195.375 182.139 152.170 1.00 51.22 667 THR A N 1
ATOM 2668 C CA . THR A 1 667 ? 194.786 183.456 152.379 1.00 51.22 667 THR A CA 1
ATOM 2669 C C . THR A 1 667 ? 193.274 183.365 152.523 1.00 51.22 667 THR A C 1
ATOM 2670 O O . THR A 1 667 ? 192.674 184.117 153.297 1.00 51.22 667 THR A O 1
ATOM 2674 N N . LEU A 1 668 ? 192.650 182.424 151.809 1.00 50.35 668 LEU A N 1
ATOM 2675 C CA . LEU A 1 668 ? 191.212 182.209 151.934 1.00 50.35 668 LEU A CA 1
ATOM 2676 C C . LEU A 1 668 ? 190.843 181.657 153.304 1.00 50.35 668 LEU A C 1
ATOM 2677 O O . LEU A 1 668 ? 189.850 182.084 153.901 1.00 50.35 668 LEU A O 1
ATOM 2682 N N . GLY A 1 669 ? 191.629 180.707 153.816 1.00 50.35 669 GLY A N 1
ATOM 2683 C CA . GLY A 1 669 ? 191.363 180.168 155.142 1.00 50.35 669 GLY A CA 1
ATOM 2684 C C . GLY A 1 669 ? 191.605 181.179 156.246 1.00 50.35 669 GLY A C 1
ATOM 2685 O O . GLY A 1 669 ? 190.854 181.234 157.228 1.00 50.35 669 GLY A O 1
ATOM 2686 N N . LEU A 1 670 ? 192.645 182.004 156.086 1.00 50.35 670 LEU A N 1
ATOM 2687 C CA . LEU A 1 670 ? 192.921 183.073 157.041 1.00 50.35 670 LEU A CA 1
ATOM 2688 C C . LEU A 1 670 ? 191.821 184.131 157.025 1.00 50.35 670 LEU A C 1
ATOM 2689 O O . LEU A 1 670 ? 191.387 184.601 158.084 1.00 50.35 670 LEU A O 1
ATOM 2694 N N . GLY A 1 671 ? 191.326 184.477 155.833 1.00 50.35 671 GLY A N 1
ATOM 2695 C CA . GLY A 1 671 ? 190.211 185.404 155.735 1.00 50.35 671 GLY A CA 1
ATOM 2696 C C . GLY A 1 671 ? 188.915 184.844 156.286 1.00 50.35 671 GLY A C 1
ATOM 2697 O O . GLY A 1 671 ? 188.125 185.573 156.883 1.00 50.35 671 GLY A O 1
ATOM 2698 N N . GLY A 1 672 ? 188.679 183.543 156.100 1.00 50.35 672 GLY A N 1
ATOM 2699 C CA . GLY A 1 672 ? 187.478 182.929 156.647 1.00 50.35 672 GLY A CA 1
ATOM 2700 C C . GLY A 1 672 ? 187.484 182.860 158.162 1.00 50.35 672 GLY A C 1
ATOM 2701 O O . GLY A 1 672 ? 186.456 183.112 158.809 1.00 50.35 672 GLY A O 1
ATOM 2702 N N . VAL A 1 673 ? 188.644 182.539 158.747 1.00 50.35 673 VAL A N 1
ATOM 2703 C CA . VAL A 1 673 ? 188.778 182.527 160.203 1.00 50.35 673 VAL A CA 1
ATOM 2704 C C . VAL A 1 673 ? 188.657 183.937 160.767 1.00 50.35 673 VAL A C 1
ATOM 2705 O O . VAL A 1 673 ? 188.041 184.145 161.823 1.00 50.35 673 VAL A O 1
ATOM 2709 N N . ALA A 1 674 ? 189.202 184.929 160.051 1.00 50.35 674 ALA A N 1
ATOM 2710 C CA . ALA A 1 674 ? 189.065 186.320 160.470 1.00 50.35 674 ALA A CA 1
ATOM 2711 C C . ALA A 1 674 ? 187.624 186.802 160.361 1.00 50.35 674 ALA A C 1
ATOM 2712 O O . ALA A 1 674 ? 187.167 187.585 161.199 1.00 50.35 674 ALA A O 1
ATOM 2714 N N . VAL A 1 675 ? 186.888 186.323 159.353 1.00 50.35 675 VAL A N 1
ATOM 2715 C CA . VAL A 1 675 ? 185.484 186.691 159.178 1.00 50.35 675 VAL A CA 1
ATOM 2716 C C . VAL A 1 675 ? 184.627 186.126 160.304 1.00 50.35 675 VAL A C 1
ATOM 2717 O O . VAL A 1 675 ? 183.757 186.822 160.846 1.00 50.35 675 VAL A O 1
ATOM 2721 N N . VAL A 1 676 ? 184.873 184.865 160.684 1.00 50.35 676 VAL A N 1
ATOM 2722 C CA . VAL A 1 676 ? 184.100 184.230 161.756 1.00 50.35 676 VAL A CA 1
ATOM 2723 C C . VAL A 1 676 ? 184.411 184.872 163.107 1.00 50.35 676 VAL A C 1
ATOM 2724 O O . VAL A 1 676 ? 183.502 185.140 163.912 1.00 50.35 676 VAL A O 1
ATOM 2728 N N . LEU A 1 677 ? 185.700 185.150 163.358 1.00 50.35 677 LEU A N 1
ATOM 2729 C CA . LEU A 1 677 ? 186.120 185.805 164.595 1.00 50.35 677 LEU A CA 1
ATOM 2730 C C . LEU A 1 677 ? 185.590 187.231 164.689 1.00 50.35 677 LEU A C 1
ATOM 2731 O O . LEU A 1 677 ? 185.143 187.663 165.760 1.00 50.35 677 LEU A O 1
ATOM 2736 N N . GLY A 1 678 ? 185.591 187.958 163.568 1.00 50.35 678 GLY A N 1
ATOM 2737 C CA . GLY A 1 678 ? 185.051 189.304 163.557 1.00 50.35 678 GLY A CA 1
ATOM 2738 C C . GLY A 1 678 ? 183.551 189.348 163.755 1.00 50.35 678 GLY A C 1
ATOM 2739 O O . GLY A 1 678 ? 183.043 190.248 164.424 1.00 50.35 678 GLY A O 1
ATOM 2740 N N . ALA A 1 679 ? 182.824 188.373 163.193 1.00 50.35 679 ALA A N 1
ATOM 2741 C CA . ALA A 1 679 ? 181.374 188.319 163.376 1.00 50.35 679 ALA A CA 1
ATOM 2742 C C . ALA A 1 679 ? 180.996 188.010 164.820 1.00 50.35 679 ALA A C 1
ATOM 2743 O O . ALA A 1 679 ? 180.079 188.639 165.373 1.00 50.35 679 ALA A O 1
ATOM 2745 N N . VAL A 1 680 ? 181.720 187.076 165.455 1.00 50.35 680 VAL A N 1
ATOM 2746 C CA . VAL A 1 680 ? 181.445 186.720 166.850 1.00 50.35 680 VAL A CA 1
ATOM 2747 C C . VAL A 1 680 ? 181.787 187.877 167.788 1.00 50.35 680 VAL A C 1
ATOM 2748 O O . VAL A 1 680 ? 181.008 188.216 168.697 1.00 50.35 680 VAL A O 1
ATOM 2752 N N . MET A 1 681 ? 182.937 188.526 167.553 1.00 50.35 681 MET A N 1
ATOM 2753 C CA . MET A 1 681 ? 183.342 189.656 168.385 1.00 50.35 681 MET A CA 1
ATOM 2754 C C . MET A 1 681 ? 182.442 190.867 168.175 1.00 50.35 681 MET A C 1
ATOM 2755 O O . MET A 1 681 ? 182.158 191.596 169.127 1.00 50.35 681 MET A O 1
ATOM 2760 N N . ALA A 1 682 ? 181.950 191.076 166.951 1.00 50.35 682 ALA A N 1
ATOM 2761 C CA . ALA A 1 682 ? 181.058 192.199 166.693 1.00 50.35 682 ALA A CA 1
ATOM 2762 C C . ALA A 1 682 ? 179.696 191.991 167.336 1.00 50.35 682 ALA A C 1
ATOM 2763 O O . ALA A 1 682 ? 179.101 192.951 167.839 1.00 50.35 682 ALA A O 1
ATOM 2765 N N . ALA A 1 683 ? 179.192 190.748 167.338 1.00 50.35 683 ALA A N 1
ATOM 2766 C CA . ALA A 1 683 ? 177.916 190.457 167.993 1.00 50.35 683 ALA A CA 1
ATOM 2767 C C . ALA A 1 683 ? 178.007 190.635 169.506 1.00 50.35 683 ALA A C 1
ATOM 2768 O O . ALA A 1 683 ? 177.128 191.258 170.125 1.00 50.35 683 ALA A O 1
ATOM 2770 N N . MET A 1 684 ? 179.097 190.140 170.109 1.00 50.35 684 MET A N 1
ATOM 2771 C CA . MET A 1 684 ? 179.277 190.299 171.551 1.00 50.35 684 MET A CA 1
ATOM 2772 C C . MET A 1 684 ? 179.544 191.755 171.934 1.00 50.35 684 MET A C 1
ATOM 2773 O O . MET A 1 684 ? 179.065 192.225 172.971 1.00 50.35 684 MET A O 1
ATOM 2778 N N . GLY A 1 685 ? 180.264 192.496 171.090 1.00 50.35 685 GLY A N 1
ATOM 2779 C CA . GLY A 1 685 ? 180.494 193.904 171.364 1.00 50.35 685 GLY A CA 1
ATOM 2780 C C . GLY A 1 685 ? 179.245 194.754 171.240 1.00 50.35 685 GLY A C 1
ATOM 2781 O O . GLY A 1 685 ? 179.059 195.710 172.003 1.00 50.35 685 GLY A O 1
ATOM 2782 N N . PHE A 1 686 ? 178.380 194.433 170.270 1.00 50.35 686 PHE A N 1
ATOM 2783 C CA . PHE A 1 686 ? 177.122 195.161 170.142 1.00 50.35 686 PHE A CA 1
ATOM 2784 C C . PHE A 1 686 ? 176.198 194.873 171.313 1.00 50.35 686 PHE A C 1
ATOM 2785 O O . PHE A 1 686 ? 175.492 195.768 171.788 1.00 50.35 686 PHE A O 1
ATOM 2793 N N . PHE A 1 687 ? 176.189 193.633 171.803 1.00 50.35 687 PHE A N 1
ATOM 2794 C CA . PHE A 1 687 ? 175.372 193.377 172.982 1.00 50.35 687 PHE A CA 1
ATOM 2795 C C . PHE A 1 687 ? 175.994 193.975 174.242 1.00 50.35 687 PHE A C 1
ATOM 2796 O O . PHE A 1 687 ? 175.275 194.261 175.203 1.00 50.35 687 PHE A O 1
ATOM 2804 N N . SER A 1 688 ? 177.316 194.185 174.258 1.00 50.67 688 SER A N 1
ATOM 2805 C CA . SER A 1 688 ? 177.934 194.905 175.371 1.00 50.67 688 SER A CA 1
ATOM 2806 C C . SER A 1 688 ? 177.689 196.408 175.294 1.00 50.67 688 SER A C 1
ATOM 2807 O O . SER A 1 688 ? 177.833 197.099 176.307 1.00 50.67 688 SER A O 1
ATOM 2810 N N . TYR A 1 689 ? 177.352 196.939 174.113 1.00 50.35 689 TYR A N 1
ATOM 2811 C CA . TYR A 1 689 ? 176.883 198.325 174.036 1.00 50.35 689 TYR A CA 1
ATOM 2812 C C . TYR A 1 689 ? 175.594 198.569 174.810 1.00 50.35 689 TYR A C 1
ATOM 2813 O O . TYR A 1 689 ? 175.459 199.605 175.468 1.00 50.35 689 TYR A O 1
ATOM 2822 N N . LEU A 1 690 ? 174.642 197.650 174.749 1.00 50.35 690 LEU A N 1
ATOM 2823 C CA . LEU A 1 690 ? 173.320 197.903 175.300 1.00 50.35 690 LEU A CA 1
ATOM 2824 C C . LEU A 1 690 ? 173.209 197.545 176.774 1.00 50.35 690 LEU A C 1
ATOM 2825 O O . LEU A 1 690 ? 172.119 197.652 177.344 1.00 50.35 690 LEU A O 1
ATOM 2830 N N . GLY A 1 691 ? 174.304 197.138 177.408 1.00 52.00 691 GLY A N 1
ATOM 2831 C CA . GLY A 1 691 ? 174.267 196.778 178.806 1.00 52.00 691 GLY A CA 1
ATOM 2832 C C . GLY A 1 691 ? 173.785 195.377 179.083 1.00 52.00 691 GLY A C 1
ATOM 2833 O O . GLY A 1 691 ? 173.546 195.040 180.246 1.00 52.00 691 GLY A O 1
ATOM 2834 N N . ILE A 1 692 ? 173.632 194.550 178.053 1.00 50.35 692 ILE A N 1
ATOM 2835 C CA . ILE A 1 692 ? 173.203 193.174 178.254 1.00 50.35 692 ILE A CA 1
ATOM 2836 C C . ILE A 1 692 ? 174.355 192.398 178.876 1.00 50.35 692 ILE A C 1
ATOM 2837 O O . ILE A 1 692 ? 175.466 192.367 178.336 1.00 50.35 692 ILE A O 1
ATOM 2842 N N . ARG A 1 693 ? 174.098 191.779 180.021 1.00 54.07 693 ARG A N 1
ATOM 2843 C CA . ARG A 1 693 ? 175.134 191.032 180.712 1.00 54.07 693 ARG A CA 1
ATOM 2844 C C . ARG A 1 693 ? 175.458 189.747 179.963 1.00 54.07 693 ARG A C 1
ATOM 2845 O O . ARG A 1 693 ? 174.591 189.124 179.348 1.00 54.07 693 ARG A O 1
ATOM 2853 N N . SER A 1 694 ? 176.726 189.356 180.015 1.00 50.35 694 SER A N 1
ATOM 2854 C CA . SER A 1 694 ? 177.166 188.099 179.442 1.00 50.35 694 SER A CA 1
ATOM 2855 C C . SER A 1 694 ? 177.138 187.017 180.517 1.00 50.35 694 SER A C 1
ATOM 2856 O O . SER A 1 694 ? 176.878 187.280 181.691 1.00 50.35 694 SER A O 1
ATOM 2859 N N . SER A 1 695 ? 177.408 185.779 180.119 1.00 50.35 695 SER A N 1
ATOM 2860 C CA . SER A 1 695 ? 177.399 184.666 181.055 1.00 50.35 695 SER A CA 1
ATOM 2861 C C . SER A 1 695 ? 178.456 183.658 180.629 1.00 50.35 695 SER A C 1
ATOM 2862 O O . SER A 1 695 ? 179.177 183.858 179.650 1.00 50.35 695 SER A O 1
ATOM 2865 N N . LEU A 1 696 ? 178.549 182.566 181.388 1.00 50.35 696 LEU A N 1
ATOM 2866 C CA . LEU A 1 696 ? 179.577 181.564 181.122 1.00 50.35 696 LEU A CA 1
ATOM 2867 C C . LEU A 1 696 ? 179.281 180.785 179.850 1.00 50.35 696 LEU A C 1
ATOM 2868 O O . LEU A 1 696 ? 180.209 180.371 179.143 1.00 50.35 696 LEU A O 1
ATOM 2873 N N . VAL A 1 697 ? 177.996 180.565 179.554 1.00 50.35 697 VAL A N 1
ATOM 2874 C CA . VAL A 1 697 ? 177.610 179.746 178.408 1.00 50.35 697 VAL A CA 1
ATOM 2875 C C . VAL A 1 697 ? 177.926 180.458 177.102 1.00 50.35 697 VAL A C 1
ATOM 2876 O O . VAL A 1 697 ? 178.349 179.820 176.131 1.00 50.35 697 VAL A O 1
ATOM 2880 N N . ILE A 1 698 ? 177.740 181.784 177.070 1.00 50.35 698 ILE A N 1
ATOM 2881 C CA . ILE A 1 698 ? 178.039 182.591 175.885 1.00 50.35 698 ILE A CA 1
ATOM 2882 C C . ILE A 1 698 ? 179.534 182.577 175.592 1.00 50.35 698 ILE A C 1
ATOM 2883 O O . ILE A 1 698 ? 179.963 182.188 174.499 1.00 50.35 698 ILE A O 1
ATOM 2888 N N . LEU A 1 699 ? 180.340 182.859 176.618 1.00 50.35 699 LEU A N 1
ATOM 2889 C CA . LEU A 1 699 ? 181.793 182.879 176.491 1.00 50.35 699 LEU A CA 1
ATOM 2890 C C . LEU A 1 699 ? 182.390 181.501 176.245 1.00 50.35 699 LEU A C 1
ATOM 2891 O O . LEU A 1 699 ? 183.503 181.412 175.719 1.00 50.35 699 LEU A O 1
ATOM 2896 N N . GLN A 1 700 ? 181.694 180.427 176.610 1.00 50.35 700 GLN A N 1
ATOM 2897 C CA . GLN A 1 700 ? 182.248 179.102 176.407 1.00 50.35 700 GLN A CA 1
ATOM 2898 C C . GLN A 1 700 ? 181.781 178.409 175.132 1.00 50.35 700 GLN A C 1
ATOM 2899 O O . GLN A 1 700 ? 182.519 177.557 174.628 1.00 50.35 700 GLN A O 1
ATOM 2905 N N . VAL A 1 701 ? 180.606 178.716 174.581 1.00 50.35 701 VAL A N 1
ATOM 2906 C CA . VAL A 1 701 ? 180.202 177.986 173.381 1.00 50.35 701 VAL A CA 1
ATOM 2907 C C . VAL A 1 701 ? 179.805 178.870 172.209 1.00 50.35 701 VAL A C 1
ATOM 2908 O O . VAL A 1 701 ? 179.549 178.330 171.123 1.00 50.35 701 VAL A O 1
ATOM 2912 N N . VAL A 1 702 ? 179.701 180.199 172.320 1.00 50.35 702 VAL A N 1
ATOM 2913 C CA . VAL A 1 702 ? 179.322 181.009 171.154 1.00 50.35 702 VAL A CA 1
ATOM 2914 C C . VAL A 1 702 ? 180.400 181.081 170.072 1.00 50.35 702 VAL A C 1
ATOM 2915 O O . VAL A 1 702 ? 180.064 180.882 168.893 1.00 50.35 702 VAL A O 1
ATOM 2919 N N . PRO A 1 703 ? 181.679 181.383 170.375 1.00 50.35 703 PRO A N 1
ATOM 2920 C CA . PRO A 1 703 ? 182.692 181.413 169.298 1.00 50.35 703 PRO A CA 1
ATOM 2921 C C . PRO A 1 703 ? 183.003 180.071 168.648 1.00 50.35 703 PRO A C 1
ATOM 2922 O O . PRO A 1 703 ? 183.551 180.057 167.541 1.00 50.35 703 PRO A O 1
ATOM 2926 N N . PHE A 1 704 ? 182.681 178.954 169.290 1.00 50.35 704 PHE A N 1
ATOM 2927 C CA . PHE A 1 704 ? 182.945 177.637 168.738 1.00 50.35 704 PHE A CA 1
ATOM 2928 C C . PHE A 1 704 ? 181.691 176.944 168.235 1.00 50.35 704 PHE A C 1
ATOM 2929 O O . PHE A 1 704 ? 181.786 175.833 167.706 1.00 50.35 704 PHE A O 1
ATOM 2937 N N . LEU A 1 705 ? 180.526 177.568 168.389 1.00 50.35 705 LEU A N 1
ATOM 2938 C CA . LEU A 1 705 ? 179.316 177.141 167.704 1.00 50.35 705 LEU A CA 1
ATOM 2939 C C . LEU A 1 705 ? 179.033 177.988 166.476 1.00 50.35 705 LEU A C 1
ATOM 2940 O O . LEU A 1 705 ? 178.481 177.479 165.495 1.00 50.35 705 LEU A O 1
ATOM 2945 N N . VAL A 1 706 ? 179.388 179.274 166.512 1.00 50.35 706 VAL A N 1
ATOM 2946 C CA . VAL A 1 706 ? 179.281 180.095 165.313 1.00 50.35 706 VAL A CA 1
ATOM 2947 C C . VAL A 1 706 ? 180.317 179.663 164.285 1.00 50.35 706 VAL A C 1
ATOM 2948 O O . VAL A 1 706 ? 180.068 179.727 163.077 1.00 50.35 706 VAL A O 1
ATOM 2952 N N . LEU A 1 707 ? 181.482 179.200 164.743 1.00 50.35 707 LEU A N 1
ATOM 2953 C CA . LEU A 1 707 ? 182.531 178.742 163.837 1.00 50.35 707 LEU A CA 1
ATOM 2954 C C . LEU A 1 707 ? 182.145 177.458 163.113 1.00 50.35 707 LEU A C 1
ATOM 2955 O O . LEU A 1 707 ? 182.639 177.200 162.011 1.00 50.35 707 LEU A O 1
ATOM 2960 N N . SER A 1 708 ? 181.281 176.640 163.717 1.00 50.35 708 SER A N 1
ATOM 2961 C CA . SER A 1 708 ? 180.852 175.401 163.077 1.00 50.35 708 SER A CA 1
ATOM 2962 C C . SER A 1 708 ? 179.975 175.670 161.861 1.00 50.35 708 SER A C 1
ATOM 2963 O O . SER A 1 708 ? 180.066 174.957 160.856 1.00 50.35 708 SER A O 1
ATOM 2966 N N . VAL A 1 709 ? 179.120 176.689 161.929 1.00 50.35 709 VAL A N 1
ATOM 2967 C CA . VAL A 1 709 ? 178.166 176.972 160.864 1.00 50.35 709 VAL A CA 1
ATOM 2968 C C . VAL A 1 709 ? 178.548 178.186 160.041 1.00 50.35 709 VAL A C 1
ATOM 2969 O O . VAL A 1 709 ? 177.820 178.532 159.101 1.00 50.35 709 VAL A O 1
ATOM 2973 N N . GLY A 1 710 ? 179.654 178.851 160.355 1.00 50.35 710 GLY A N 1
ATOM 2974 C CA . GLY A 1 710 ? 180.029 180.026 159.599 1.00 50.35 710 GLY A CA 1
ATOM 2975 C C . GLY A 1 710 ? 180.908 179.791 158.392 1.00 50.35 710 GLY A C 1
ATOM 2976 O O . GLY A 1 710 ? 180.872 180.576 157.442 1.00 50.35 710 GLY A O 1
ATOM 2977 N N . ALA A 1 711 ? 181.704 178.727 158.408 1.00 51.33 711 ALA A N 1
ATOM 2978 C CA . ALA A 1 711 ? 182.625 178.461 157.313 1.00 51.33 711 ALA A CA 1
ATOM 2979 C C . ALA A 1 711 ? 182.011 177.618 156.204 1.00 51.33 711 ALA A C 1
ATOM 2980 O O . ALA A 1 711 ? 182.660 177.430 155.167 1.00 51.33 711 ALA A O 1
ATOM 2982 N N . ASP A 1 712 ? 180.778 177.137 156.391 1.00 51.02 712 ASP A N 1
ATOM 2983 C CA . ASP A 1 712 ? 180.144 176.248 155.421 1.00 51.02 712 ASP A CA 1
ATOM 2984 C C . ASP A 1 712 ? 179.817 176.975 154.123 1.00 51.02 712 ASP A C 1
ATOM 2985 O O . ASP A 1 712 ? 180.085 176.463 153.029 1.00 51.02 712 ASP A O 1
ATOM 2990 N N . ASN A 1 713 ? 179.247 178.178 154.229 1.00 50.35 713 ASN A N 1
ATOM 2991 C CA . ASN A 1 713 ? 178.901 178.957 153.045 1.00 50.35 713 ASN A CA 1
ATOM 2992 C C . ASN A 1 713 ? 180.148 179.445 152.321 1.00 50.35 713 ASN A C 1
ATOM 2993 O O . ASN A 1 713 ? 180.161 179.526 151.087 1.00 50.35 713 ASN A O 1
ATOM 2998 N N . ILE A 1 714 ? 181.205 179.751 153.081 1.00 50.35 714 ILE A N 1
ATOM 2999 C CA . ILE A 1 714 ? 182.490 180.159 152.513 1.00 50.35 714 ILE A CA 1
ATOM 3000 C C . ILE A 1 714 ? 183.110 179.022 151.713 1.00 50.35 714 ILE A C 1
ATOM 3001 O O . ILE A 1 714 ? 183.599 179.222 150.590 1.00 50.35 714 ILE A O 1
ATOM 3006 N N . PHE A 1 715 ? 183.072 177.809 152.275 1.00 50.35 715 PHE A N 1
ATOM 3007 C CA . PHE A 1 715 ? 183.668 176.655 151.617 1.00 50.35 715 PHE A CA 1
ATOM 3008 C C . PHE A 1 715 ? 182.862 176.264 150.383 1.00 50.35 715 PHE A C 1
ATOM 3009 O O . PHE A 1 715 ? 183.435 175.912 149.346 1.00 50.35 715 PHE A O 1
ATOM 3017 N N . ILE A 1 716 ? 181.531 176.360 150.470 1.00 50.35 716 ILE A N 1
ATOM 3018 C CA . ILE A 1 716 ? 180.670 176.023 149.340 1.00 50.35 716 ILE A CA 1
ATOM 3019 C C . ILE A 1 716 ? 180.819 177.039 148.213 1.00 50.35 716 ILE A C 1
ATOM 3020 O O . ILE A 1 716 ? 180.813 176.669 147.033 1.00 50.35 716 ILE A O 1
ATOM 3025 N N . PHE A 1 717 ? 180.976 178.326 148.553 1.00 50.35 717 PHE A N 1
ATOM 3026 C CA . PHE A 1 717 ? 181.182 179.351 147.532 1.00 50.35 717 PHE A CA 1
ATOM 3027 C C . PHE A 1 717 ? 182.532 179.194 146.842 1.00 50.35 717 PHE A C 1
ATOM 3028 O O . PHE A 1 717 ? 182.619 179.337 145.616 1.00 50.35 717 PHE A O 1
ATOM 3036 N N . VAL A 1 718 ? 183.589 178.888 147.604 1.00 50.35 718 VAL A N 1
ATOM 3037 C CA . VAL A 1 718 ? 184.908 178.700 147.001 1.00 50.35 718 VAL A CA 1
ATOM 3038 C C . VAL A 1 718 ? 184.946 177.431 146.155 1.00 50.35 718 VAL A C 1
ATOM 3039 O O . VAL A 1 718 ? 185.584 177.390 145.096 1.00 50.35 718 VAL A O 1
ATOM 3043 N N . LEU A 1 719 ? 184.229 176.395 146.578 1.00 50.35 719 LEU A N 1
ATOM 3044 C CA . LEU A 1 719 ? 184.250 175.148 145.829 1.00 50.35 719 LEU A CA 1
ATOM 3045 C C . LEU A 1 719 ? 183.422 175.262 144.550 1.00 50.35 719 LEU A C 1
ATOM 3046 O O . LEU A 1 719 ? 183.816 174.738 143.500 1.00 50.35 719 LEU A O 1
ATOM 3051 N N . GLU A 1 720 ? 182.292 175.978 144.609 1.00 50.35 720 GLU A N 1
ATOM 3052 C CA . GLU A 1 720 ? 181.522 176.263 143.401 1.00 50.35 720 GLU A CA 1
ATOM 3053 C C . GLU A 1 720 ? 182.274 177.190 142.458 1.00 50.35 720 GLU A C 1
ATOM 3054 O O . GLU A 1 720 ? 182.100 177.112 141.237 1.00 50.35 720 GLU A O 1
ATOM 3060 N N . TYR A 1 721 ? 183.083 178.101 143.003 1.00 50.35 721 TYR A N 1
ATOM 3061 C CA . TYR A 1 721 ? 183.921 178.939 142.155 1.00 50.35 721 TYR A CA 1
ATOM 3062 C C . TYR A 1 721 ? 184.995 178.119 141.455 1.00 50.35 721 TYR A C 1
ATOM 3063 O O . TYR A 1 721 ? 185.287 178.343 140.277 1.00 50.35 721 TYR A O 1
ATOM 3072 N N . GLN A 1 722 ? 185.598 177.166 142.168 1.00 50.35 722 GLN A N 1
ATOM 3073 C CA . GLN A 1 722 ? 186.645 176.350 141.565 1.00 50.35 722 GLN A CA 1
ATOM 3074 C C . GLN A 1 722 ? 186.091 175.382 140.530 1.00 50.35 722 GLN A C 1
ATOM 3075 O O . GLN A 1 722 ? 186.776 175.075 139.549 1.00 50.35 722 GLN A O 1
ATOM 3081 N N . ARG A 1 723 ? 184.871 174.883 140.723 1.00 50.35 723 ARG A N 1
ATOM 3082 C CA . ARG A 1 723 ? 184.328 173.900 139.792 1.00 50.35 723 ARG A CA 1
ATOM 3083 C C . ARG A 1 723 ? 183.680 174.514 138.559 1.00 50.35 723 ARG A C 1
ATOM 3084 O O . ARG A 1 723 ? 183.334 173.773 137.634 1.00 50.35 723 ARG A O 1
ATOM 3092 N N . LEU A 1 724 ? 183.504 175.833 138.513 1.00 50.35 724 LEU A N 1
ATOM 3093 C CA . LEU A 1 724 ? 182.829 176.473 137.394 1.00 50.35 724 LEU A CA 1
ATOM 3094 C C . LEU A 1 724 ? 183.856 176.889 136.356 1.00 50.35 724 LEU A C 1
ATOM 3095 O O . LEU A 1 724 ? 184.726 177.717 136.660 1.00 50.35 724 LEU A O 1
ATOM 3100 N N . PRO A 1 725 ? 183.815 176.347 135.142 1.00 50.85 725 PRO A N 1
ATOM 3101 C CA . PRO A 1 725 ? 184.785 176.751 134.121 1.00 50.85 725 PRO A CA 1
ATOM 3102 C C . PRO A 1 725 ? 184.521 178.161 133.624 1.00 50.85 725 PRO A C 1
ATOM 3103 O O . PRO A 1 725 ? 183.382 178.629 133.582 1.00 50.85 725 PRO A O 1
ATOM 3107 N N . ARG A 1 726 ? 185.597 178.836 133.234 1.00 54.43 726 ARG A N 1
ATOM 3108 C CA . ARG A 1 726 ? 185.519 180.214 132.776 1.00 54.43 726 ARG A CA 1
ATOM 3109 C C . ARG A 1 726 ? 185.307 180.251 131.270 1.00 54.43 726 ARG A C 1
ATOM 3110 O O . ARG A 1 726 ? 186.010 179.568 130.519 1.00 54.43 726 ARG A O 1
ATOM 3118 N N . ARG A 1 727 ? 184.336 181.047 130.834 1.00 57.60 727 ARG A N 1
ATOM 3119 C CA . ARG A 1 727 ? 184.075 181.192 129.414 1.00 57.60 727 ARG A CA 1
ATOM 3120 C C . ARG A 1 727 ? 185.200 181.979 128.747 1.00 57.60 727 ARG A C 1
ATOM 3121 O O . ARG A 1 727 ? 185.901 182.753 129.403 1.00 57.60 727 ARG A O 1
ATOM 3129 N N . PRO A 1 728 ? 185.405 181.786 127.445 1.00 61.22 728 PRO A N 1
ATOM 3130 C CA . PRO A 1 728 ? 186.456 182.537 126.748 1.00 61.22 728 PRO A CA 1
ATOM 3131 C C . PRO A 1 728 ? 186.079 184.000 126.597 1.00 61.22 728 PRO A C 1
ATOM 3132 O O . PRO A 1 728 ? 184.934 184.338 126.287 1.00 61.22 728 PRO A O 1
ATOM 3136 N N . GLY A 1 729 ? 187.062 184.869 126.805 1.00 59.09 729 GLY A N 1
ATOM 3137 C CA . GLY A 1 729 ? 186.807 186.299 126.763 1.00 59.09 729 GLY A CA 1
ATOM 3138 C C . GLY A 1 729 ? 185.914 186.789 127.881 1.00 59.09 729 GLY A C 1
ATOM 3139 O O . GLY A 1 729 ? 185.009 187.597 127.642 1.00 59.09 729 GLY A O 1
ATOM 3140 N N . GLU A 1 730 ? 186.143 186.310 129.102 1.00 56.47 730 GLU A N 1
ATOM 3141 C CA . GLU A 1 730 ? 185.358 186.714 130.264 1.00 56.47 730 GLU A CA 1
ATOM 3142 C C . GLU A 1 730 ? 186.313 187.180 131.353 1.00 56.47 730 GLU A C 1
ATOM 3143 O O . GLU A 1 730 ? 187.239 186.430 131.723 1.00 56.47 730 GLU A O 1
ATOM 3149 N N . PRO A 1 731 ? 186.147 188.389 131.881 1.00 51.15 731 PRO A N 1
ATOM 3150 C CA . PRO A 1 731 ? 186.998 188.841 132.985 1.00 51.15 731 PRO A CA 1
ATOM 3151 C C . PRO A 1 731 ? 186.704 188.079 134.267 1.00 51.15 731 PRO A C 1
ATOM 3152 O O . PRO A 1 731 ? 185.637 187.490 134.444 1.00 51.15 731 PRO A O 1
ATOM 3156 N N . ARG A 1 732 ? 187.684 188.098 135.174 1.00 50.35 732 ARG A N 1
ATOM 3157 C CA . ARG A 1 732 ? 187.559 187.319 136.401 1.00 50.35 732 ARG A CA 1
ATOM 3158 C C . ARG A 1 732 ? 186.542 187.919 137.361 1.00 50.35 732 ARG A C 1
ATOM 3159 O O . ARG A 1 732 ? 186.002 187.200 138.207 1.00 50.35 732 ARG A O 1
ATOM 3167 N N . GLU A 1 733 ? 186.273 189.222 137.257 1.00 50.35 733 GLU A N 1
ATOM 3168 C CA . GLU A 1 733 ? 185.227 189.830 138.075 1.00 50.35 733 GLU A CA 1
ATOM 3169 C C . GLU A 1 733 ? 183.849 189.323 137.667 1.00 50.35 733 GLU A C 1
ATOM 3170 O O . GLU A 1 733 ? 183.016 188.997 138.523 1.00 50.35 733 GLU A O 1
ATOM 3176 N N . VAL A 1 734 ? 183.604 189.233 136.356 1.00 50.35 734 VAL A N 1
ATOM 3177 C CA . VAL A 1 734 ? 182.345 188.699 135.846 1.00 50.35 734 VAL A CA 1
ATOM 3178 C C . VAL A 1 734 ? 182.225 187.215 136.160 1.00 50.35 734 VAL A C 1
ATOM 3179 O O . VAL A 1 734 ? 181.131 186.715 136.438 1.00 50.35 734 VAL A O 1
ATOM 3183 N N . HIS A 1 735 ? 183.350 186.495 136.127 1.00 50.35 735 HIS A N 1
ATOM 3184 C CA . HIS A 1 735 ? 183.370 185.079 136.484 1.00 50.35 735 HIS A CA 1
ATOM 3185 C C . HIS A 1 735 ? 183.046 184.870 137.959 1.00 50.35 735 HIS A C 1
ATOM 3186 O O . HIS A 1 735 ? 182.299 183.949 138.311 1.00 50.35 735 HIS A O 1
ATOM 3193 N N . ILE A 1 736 ? 183.577 185.734 138.830 1.00 50.35 736 ILE A N 1
ATOM 3194 C CA . ILE A 1 736 ? 183.300 185.642 140.262 1.00 50.35 736 ILE A CA 1
ATOM 3195 C C . ILE A 1 736 ? 181.847 185.988 140.552 1.00 50.35 736 ILE A C 1
ATOM 3196 O O . ILE A 1 736 ? 181.202 185.353 141.395 1.00 50.35 736 ILE A O 1
ATOM 3201 N N . GLY A 1 737 ? 181.308 186.989 139.850 1.00 50.35 737 GLY A N 1
ATOM 3202 C CA . GLY A 1 737 ? 179.903 187.334 140.020 1.00 50.35 737 GLY A CA 1
ATOM 3203 C C . GLY A 1 737 ? 178.961 186.258 139.517 1.00 50.35 737 GLY A C 1
ATOM 3204 O O . GLY A 1 737 ? 177.934 185.980 140.140 1.00 50.35 737 GLY A O 1
ATOM 3205 N N . ARG A 1 738 ? 179.310 185.624 138.396 1.00 50.35 738 ARG A N 1
ATOM 3206 C CA . ARG A 1 738 ? 178.509 184.528 137.864 1.00 50.35 738 ARG A CA 1
ATOM 3207 C C . ARG A 1 738 ? 178.562 183.307 138.772 1.00 50.35 738 ARG A C 1
ATOM 3208 O O . ARG A 1 738 ? 177.562 182.598 138.924 1.00 50.35 738 ARG A O 1
ATOM 3216 N N . ALA A 1 739 ? 179.720 183.041 139.380 1.00 50.35 739 ALA A N 1
ATOM 3217 C CA . ALA A 1 739 ? 179.810 181.941 140.334 1.00 50.35 739 ALA A CA 1
ATOM 3218 C C . ALA A 1 739 ? 179.031 182.242 141.607 1.00 50.35 739 ALA A C 1
ATOM 3219 O O . ALA A 1 739 ? 178.422 181.341 142.192 1.00 50.35 739 ALA A O 1
ATOM 3221 N N . LEU A 1 740 ? 179.046 183.497 142.061 1.00 50.35 740 LEU A N 1
ATOM 3222 C CA . LEU A 1 740 ? 178.298 183.851 143.263 1.00 50.35 740 LEU A CA 1
ATOM 3223 C C . LEU A 1 740 ? 176.797 183.826 143.024 1.00 50.35 740 LEU A C 1
ATOM 3224 O O . LEU A 1 740 ? 176.032 183.481 143.931 1.00 50.35 740 LEU A O 1
ATOM 3229 N N . GLY A 1 741 ? 176.356 184.166 141.813 1.00 50.35 741 GLY A N 1
ATOM 3230 C CA . GLY A 1 741 ? 174.936 184.232 141.518 1.00 50.35 741 GLY A CA 1
ATOM 3231 C C . GLY A 1 741 ? 174.224 182.896 141.465 1.00 50.35 741 GLY A C 1
ATOM 3232 O O . GLY A 1 741 ? 172.990 182.878 141.511 1.00 50.35 741 GLY A O 1
ATOM 3233 N N . ARG A 1 742 ? 174.954 181.787 141.361 1.00 50.35 742 ARG A N 1
ATOM 3234 C CA . ARG A 1 742 ? 174.345 180.466 141.365 1.00 50.35 742 ARG A CA 1
ATOM 3235 C C . ARG A 1 742 ? 174.149 179.914 142.770 1.00 50.35 742 ARG A C 1
ATOM 3236 O O . ARG A 1 742 ? 173.124 179.282 143.044 1.00 50.35 742 ARG A O 1
ATOM 3244 N N . VAL A 1 743 ? 175.104 180.137 143.675 1.00 50.35 743 VAL A N 1
ATOM 3245 C CA . VAL A 1 743 ? 175.044 179.542 145.003 1.00 50.35 743 VAL A CA 1
ATOM 3246 C C . VAL A 1 743 ? 174.604 180.522 146.071 1.00 50.35 743 VAL A C 1
ATOM 3247 O O . VAL A 1 743 ? 174.435 180.114 147.225 1.00 50.35 743 VAL A O 1
ATOM 3251 N N . ALA A 1 744 ? 174.422 181.798 145.733 1.00 50.35 744 ALA A N 1
ATOM 3252 C CA . ALA A 1 744 ? 174.062 182.800 146.735 1.00 50.35 744 ALA A CA 1
ATOM 3253 C C . ALA A 1 744 ? 172.687 182.630 147.379 1.00 50.35 744 ALA A C 1
ATOM 3254 O O . ALA A 1 744 ? 172.587 182.859 148.597 1.00 50.35 744 ALA A O 1
ATOM 3256 N N . PRO A 1 745 ? 171.591 182.336 146.649 1.00 50.35 745 PRO A N 1
ATOM 3257 C CA . PRO A 1 745 ? 170.297 182.129 147.338 1.00 50.35 745 PRO A CA 1
ATOM 3258 C C . PRO A 1 745 ? 170.230 180.937 148.288 1.00 50.35 745 PRO A C 1
ATOM 3259 O O . PRO A 1 745 ? 169.553 181.034 149.317 1.00 50.35 745 PRO A O 1
ATOM 3263 N N . SER A 1 746 ? 170.921 179.832 148.003 1.00 50.35 746 SER A N 1
ATOM 3264 C CA . SER A 1 746 ? 170.890 178.697 148.926 1.00 50.35 746 SER A CA 1
ATOM 3265 C C . SER A 1 746 ? 171.668 178.996 150.203 1.00 50.35 746 SER A C 1
ATOM 3266 O O . SER A 1 746 ? 171.234 178.639 151.309 1.00 50.35 746 SER A O 1
ATOM 3269 N N . MET A 1 747 ? 172.800 179.682 150.077 1.00 50.35 747 MET A N 1
ATOM 3270 C CA . MET A 1 747 ? 173.573 180.084 151.240 1.00 50.35 747 MET A CA 1
ATOM 3271 C C . MET A 1 747 ? 172.981 181.296 151.945 1.00 50.35 747 MET A C 1
ATOM 3272 O O . MET A 1 747 ? 173.378 181.589 153.075 1.00 50.35 747 MET A O 1
ATOM 3277 N N . LEU A 1 748 ? 172.044 182.001 151.309 1.00 50.35 748 LEU A N 1
ATOM 3278 C CA . LEU A 1 748 ? 171.191 182.941 152.025 1.00 50.35 748 LEU A CA 1
ATOM 3279 C C . LEU A 1 748 ? 170.103 182.217 152.807 1.00 50.35 748 LEU A C 1
ATOM 3280 O O . LEU A 1 748 ? 169.782 182.617 153.932 1.00 50.35 748 LEU A O 1
ATOM 3285 N N . LEU A 1 749 ? 169.538 181.154 152.214 1.00 50.35 749 LEU A N 1
ATOM 3286 C CA . LEU A 1 749 ? 168.483 180.364 152.850 1.00 50.35 749 LEU A CA 1
ATOM 3287 C C . LEU A 1 749 ? 168.967 179.677 154.116 1.00 50.35 749 LEU A C 1
ATOM 3288 O O . LEU A 1 749 ? 168.244 179.641 155.118 1.00 50.35 749 LEU A O 1
ATOM 3293 N N . CYS A 1 750 ? 170.187 179.129 154.081 1.00 50.35 750 CYS A N 1
ATOM 3294 C CA . CYS A 1 750 ? 170.728 178.400 155.229 1.00 50.35 750 CYS A CA 1
ATOM 3295 C C . CYS A 1 750 ? 170.991 179.328 156.414 1.00 50.35 750 CYS A C 1
ATOM 3296 O O . CYS A 1 750 ? 170.595 179.032 157.551 1.00 50.35 750 CYS A O 1
ATOM 3299 N N . SER A 1 751 ? 171.605 180.484 156.153 1.00 50.35 751 SER A N 1
ATOM 3300 C CA . SER A 1 751 ? 171.885 181.431 157.226 1.00 50.35 751 SER A CA 1
ATOM 3301 C C . SER A 1 751 ? 170.610 182.095 157.734 1.00 50.35 751 SER A C 1
ATOM 3302 O O . SER A 1 751 ? 170.487 182.363 158.935 1.00 50.35 751 SER A O 1
ATOM 3305 N N . LEU A 1 752 ? 169.639 182.336 156.846 1.00 50.35 752 LEU A N 1
ATOM 3306 C CA . LEU A 1 752 ? 168.375 182.928 157.269 1.00 50.35 752 LEU A CA 1
ATOM 3307 C C . LEU A 1 752 ? 167.561 181.960 158.117 1.00 50.35 752 LEU A C 1
ATOM 3308 O O . LEU A 1 752 ? 166.944 182.367 159.108 1.00 50.35 752 LEU A O 1
ATOM 3313 N N . SER A 1 753 ? 167.573 180.671 157.763 1.00 50.35 753 SER A N 1
ATOM 3314 C CA . SER A 1 753 ? 166.877 179.671 158.564 1.00 50.35 753 SER A CA 1
ATOM 3315 C C . SER A 1 753 ? 167.546 179.470 159.917 1.00 50.35 753 SER A C 1
ATOM 3316 O O . SER A 1 753 ? 166.855 179.289 160.926 1.00 50.35 753 SER A O 1
ATOM 3319 N N . GLU A 1 754 ? 168.886 179.514 159.962 1.00 50.35 754 GLU A N 1
ATOM 3320 C CA . GLU A 1 754 ? 169.595 179.405 161.238 1.00 50.35 754 GLU A CA 1
ATOM 3321 C C . GLU A 1 754 ? 169.334 180.607 162.141 1.00 50.35 754 GLU A C 1
ATOM 3322 O O . GLU A 1 754 ? 169.136 180.443 163.353 1.00 50.35 754 GLU A O 1
ATOM 3328 N N . ALA A 1 755 ? 169.307 181.815 161.565 1.00 50.35 755 ALA A N 1
ATOM 3329 C CA . ALA A 1 755 ? 169.020 183.014 162.347 1.00 50.35 755 ALA A CA 1
ATOM 3330 C C . ALA A 1 755 ? 167.581 183.031 162.848 1.00 50.35 755 ALA A C 1
ATOM 3331 O O . ALA A 1 755 ? 167.325 183.419 163.994 1.00 50.35 755 ALA A O 1
ATOM 3333 N N . ILE A 1 756 ? 166.632 182.592 162.014 1.00 50.35 756 ILE A N 1
ATOM 3334 C CA . ILE A 1 756 ? 165.231 182.542 162.423 1.00 50.35 756 ILE A CA 1
ATOM 3335 C C . ILE A 1 756 ? 165.013 181.477 163.493 1.00 50.35 756 ILE A C 1
ATOM 3336 O O . ILE A 1 756 ? 164.223 181.674 164.422 1.00 50.35 756 ILE A O 1
ATOM 3341 N N . CYS A 1 757 ? 165.736 180.355 163.403 1.00 50.35 757 CYS A N 1
ATOM 3342 C CA . CYS A 1 757 ? 165.633 179.319 164.427 1.00 50.35 757 CYS A CA 1
ATOM 3343 C C . CYS A 1 757 ? 166.224 179.779 165.755 1.00 50.35 757 CYS A C 1
ATOM 3344 O O . CYS A 1 757 ? 165.660 179.490 166.816 1.00 50.35 757 CYS A O 1
ATOM 3347 N N . PHE A 1 758 ? 167.338 180.521 165.718 1.00 50.35 758 PHE A N 1
ATOM 3348 C CA . PHE A 1 758 ? 167.917 181.058 166.951 1.00 50.35 758 PHE A CA 1
ATOM 3349 C C . PHE A 1 758 ? 167.022 182.120 167.585 1.00 50.35 758 PHE A C 1
ATOM 3350 O O . PHE A 1 758 ? 166.840 182.140 168.811 1.00 50.35 758 PHE A O 1
ATOM 3358 N N . PHE A 1 759 ? 166.426 182.989 166.768 1.00 50.35 759 PHE A N 1
ATOM 3359 C CA . PHE A 1 759 ? 165.550 184.020 167.317 1.00 50.35 759 PHE A CA 1
ATOM 3360 C C . PHE A 1 759 ? 164.237 183.433 167.826 1.00 50.35 759 PHE A C 1
ATOM 3361 O O . PHE A 1 759 ? 163.671 183.932 168.803 1.00 50.35 759 PHE A O 1
ATOM 3369 N N . LEU A 1 760 ? 163.742 182.363 167.202 1.00 50.35 760 LEU A N 1
ATOM 3370 C CA . LEU A 1 760 ? 162.559 181.701 167.739 1.00 50.35 760 LEU A CA 1
ATOM 3371 C C . LEU A 1 760 ? 162.891 180.916 169.000 1.00 50.35 760 LEU A C 1
ATOM 3372 O O . LEU A 1 760 ? 162.041 180.765 169.883 1.00 50.35 760 LEU A O 1
ATOM 3377 N N . GLY A 1 761 ? 164.119 180.407 169.107 1.00 50.35 761 GLY A N 1
ATOM 3378 C CA . GLY A 1 761 ? 164.548 179.752 170.328 1.00 50.35 761 GLY A CA 1
ATOM 3379 C C . GLY A 1 761 ? 164.913 180.695 171.452 1.00 50.35 761 GLY A C 1
ATOM 3380 O O . GLY A 1 761 ? 165.100 180.238 172.583 1.00 50.35 761 GLY A O 1
ATOM 3381 N N . ALA A 1 762 ? 165.017 181.992 171.169 1.00 50.35 762 ALA A N 1
ATOM 3382 C CA . ALA A 1 762 ? 165.224 183.008 172.199 1.00 50.35 762 ALA A CA 1
ATOM 3383 C C . ALA A 1 762 ? 163.939 183.461 172.907 1.00 50.35 762 ALA A C 1
ATOM 3384 O O . ALA A 1 762 ? 163.967 184.497 173.576 1.00 50.35 762 ALA A O 1
ATOM 3386 N N . LEU A 1 763 ? 162.827 182.738 172.783 1.00 50.35 763 LEU A N 1
ATOM 3387 C CA . LEU A 1 763 ? 161.610 183.003 173.539 1.00 50.35 763 LEU A CA 1
ATOM 3388 C C . LEU A 1 763 ? 161.557 182.238 174.853 1.00 50.35 763 LEU A C 1
ATOM 3389 O O . LEU A 1 763 ? 160.505 182.215 175.499 1.00 50.35 763 LEU A O 1
ATOM 3394 N N . THR A 1 764 ? 162.652 181.593 175.244 1.00 50.35 764 THR A N 1
ATOM 3395 C CA . THR A 1 764 ? 162.687 180.837 176.483 1.00 50.35 764 THR A CA 1
ATOM 3396 C C . THR A 1 764 ? 162.619 181.775 177.686 1.00 50.35 764 THR A C 1
ATOM 3397 O O . THR A 1 764 ? 163.047 182.929 177.608 1.00 50.35 764 THR A O 1
ATOM 3401 N N . PRO A 1 765 ? 162.057 181.312 178.805 1.00 50.35 765 PRO A N 1
ATOM 3402 C CA . PRO A 1 765 ? 162.047 182.152 180.011 1.00 50.35 765 PRO A CA 1
ATOM 3403 C C . PRO A 1 765 ? 163.423 182.382 180.613 1.00 50.35 765 PRO A C 1
ATOM 3404 O O . PRO A 1 765 ? 163.620 183.390 181.301 1.00 50.35 765 PRO A O 1
ATOM 3408 N N . MET A 1 766 ? 164.372 181.490 180.385 1.00 50.35 766 MET A N 1
ATOM 3409 C CA . MET A 1 766 ? 165.659 181.568 181.061 1.00 50.35 766 MET A CA 1
ATOM 3410 C C . MET A 1 766 ? 166.530 182.657 180.454 1.00 50.35 766 MET A C 1
ATOM 3411 O O . MET A 1 766 ? 166.707 182.679 179.232 1.00 50.35 766 MET A O 1
ATOM 3416 N N . PRO A 1 767 ? 167.071 183.582 181.251 1.00 50.35 767 PRO A N 1
ATOM 3417 C CA . PRO A 1 767 ? 167.893 184.660 180.673 1.00 50.35 767 PRO A CA 1
ATOM 3418 C C . PRO A 1 767 ? 169.225 184.192 180.116 1.00 50.35 767 PRO A C 1
ATOM 3419 O O . PRO A 1 767 ? 169.701 184.748 179.114 1.00 50.35 767 PRO A O 1
ATOM 3423 N N . ALA A 1 768 ? 169.829 183.169 180.728 1.00 50.35 768 ALA A N 1
ATOM 3424 C CA . ALA A 1 768 ? 171.110 182.658 180.260 1.00 50.35 768 ALA A CA 1
ATOM 3425 C C . ALA A 1 768 ? 170.983 181.959 178.914 1.00 50.35 768 ALA A C 1
ATOM 3426 O O . ALA A 1 768 ? 171.947 181.923 178.145 1.00 50.35 768 ALA A O 1
ATOM 3428 N N . VAL A 1 769 ? 169.814 181.399 178.616 1.00 50.35 769 VAL A N 1
ATOM 3429 C CA . VAL A 1 769 ? 169.569 180.823 177.301 1.00 50.35 769 VAL A CA 1
ATOM 3430 C C . VAL A 1 769 ? 169.104 181.882 176.306 1.00 50.35 769 VAL A C 1
ATOM 3431 O O . VAL A 1 769 ? 169.431 181.794 175.116 1.00 50.35 769 VAL A O 1
ATOM 3435 N N . ARG A 1 770 ? 168.365 182.888 176.780 1.00 50.35 770 ARG A N 1
ATOM 3436 C CA . ARG A 1 770 ? 167.830 183.931 175.909 1.00 50.35 770 ARG A CA 1
ATOM 3437 C C . ARG A 1 770 ? 168.937 184.809 175.339 1.00 50.35 770 ARG A C 1
ATOM 3438 O O . ARG A 1 770 ? 168.937 185.130 174.142 1.00 50.35 770 ARG A O 1
ATOM 3446 N N . THR A 1 771 ? 169.905 185.188 176.180 1.00 50.35 771 THR A N 1
ATOM 3447 C CA . THR A 1 771 ? 171.016 186.010 175.706 1.00 50.35 771 THR A CA 1
ATOM 3448 C C . THR A 1 771 ? 171.931 185.226 174.774 1.00 50.35 771 THR A C 1
ATOM 3449 O O . THR A 1 771 ? 172.467 185.786 173.809 1.00 50.35 771 THR A O 1
ATOM 3453 N N . PHE A 1 772 ? 172.089 183.924 175.035 1.00 50.35 772 PHE A N 1
ATOM 3454 C CA . PHE A 1 772 ? 172.879 183.054 174.167 1.00 50.35 772 PHE A CA 1
ATOM 3455 C C . PHE A 1 772 ? 172.236 182.907 172.794 1.00 50.35 772 PHE A C 1
ATOM 3456 O O . PHE A 1 772 ? 172.928 182.964 171.768 1.00 50.35 772 PHE A O 1
ATOM 3464 N N . ALA A 1 773 ? 170.907 182.752 172.758 1.00 50.35 773 ALA A N 1
ATOM 3465 C CA . ALA A 1 773 ? 170.191 182.635 171.491 1.00 50.35 773 ALA A CA 1
ATOM 3466 C C . ALA A 1 773 ? 170.230 183.934 170.695 1.00 50.35 773 ALA A C 1
ATOM 3467 O O . ALA A 1 773 ? 170.397 183.908 169.467 1.00 50.35 773 ALA A O 1
ATOM 3469 N N . LEU A 1 774 ? 170.100 185.078 171.380 1.00 50.35 774 LEU A N 1
ATOM 3470 C CA . LEU A 1 774 ? 170.168 186.372 170.701 1.00 50.35 774 LEU A CA 1
ATOM 3471 C C . LEU A 1 774 ? 171.562 186.652 170.145 1.00 50.35 774 LEU A C 1
ATOM 3472 O O . LEU A 1 774 ? 171.698 187.151 169.017 1.00 50.35 774 LEU A O 1
ATOM 3477 N N . THR A 1 775 ? 172.606 186.305 170.911 1.00 50.35 775 THR A N 1
ATOM 3478 C CA . THR A 1 775 ? 173.981 186.487 170.452 1.00 50.35 775 THR A CA 1
ATOM 3479 C C . THR A 1 775 ? 174.309 185.578 169.274 1.00 50.35 775 THR A C 1
ATOM 3480 O O . THR A 1 775 ? 174.985 186.004 168.329 1.00 50.35 775 THR A O 1
ATOM 3484 N N . SER A 1 776 ? 173.807 184.338 169.293 1.00 50.35 776 SER A N 1
ATOM 3485 C CA . SER A 1 776 ? 174.055 183.417 168.187 1.00 50.35 776 SER A CA 1
ATOM 3486 C C . SER A 1 776 ? 173.333 183.848 166.913 1.00 50.35 776 SER A C 1
ATOM 3487 O O . SER A 1 776 ? 173.900 183.750 165.814 1.00 50.35 776 SER A O 1
ATOM 3490 N N . GLY A 1 777 ? 172.095 184.344 167.042 1.00 50.35 777 GLY A N 1
ATOM 3491 C CA . GLY A 1 777 ? 171.371 184.824 165.871 1.00 50.35 777 GLY A CA 1
ATOM 3492 C C . GLY A 1 777 ? 171.986 186.067 165.253 1.00 50.35 777 GLY A C 1
ATOM 3493 O O . GLY A 1 777 ? 172.096 186.1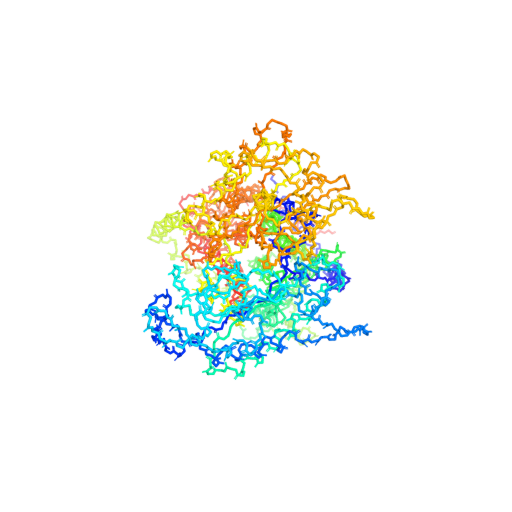73 164.022 1.00 50.35 777 GLY A O 1
ATOM 3494 N N . LEU A 1 778 ? 172.432 187.006 166.098 1.00 50.35 778 LEU A N 1
ATOM 3495 C CA . LEU A 1 778 ? 173.091 188.204 165.586 1.00 50.35 778 LEU A CA 1
ATOM 3496 C C . LEU A 1 778 ? 174.449 187.881 164.974 1.00 50.35 778 LEU A C 1
ATOM 3497 O O . LEU A 1 778 ? 174.843 188.500 163.977 1.00 50.35 778 LEU A O 1
ATOM 3502 N N . ALA A 1 779 ? 175.163 186.898 165.538 1.00 50.35 779 ALA A N 1
ATOM 3503 C CA . ALA A 1 779 ? 176.441 186.482 164.972 1.00 50.35 779 ALA A CA 1
ATOM 3504 C C . ALA A 1 779 ? 176.264 185.812 163.617 1.00 50.35 779 ALA A C 1
ATOM 3505 O O . ALA A 1 779 ? 177.080 186.016 162.714 1.00 50.35 779 ALA A O 1
ATOM 3507 N N . VAL A 1 780 ? 175.189 185.035 163.444 1.00 50.35 780 VAL A N 1
ATOM 3508 C CA . VAL A 1 780 ? 174.935 184.396 162.152 1.00 50.35 780 VAL A CA 1
ATOM 3509 C C . VAL A 1 780 ? 174.552 185.424 161.089 1.00 50.35 780 VAL A C 1
ATOM 3510 O O . VAL A 1 780 ? 174.978 185.318 159.926 1.00 50.35 780 VAL A O 1
ATOM 3514 N N . ILE A 1 781 ? 173.758 186.438 161.469 1.00 50.35 781 ILE A N 1
ATOM 3515 C CA . ILE A 1 781 ? 173.363 187.487 160.522 1.00 50.35 781 ILE A CA 1
ATOM 3516 C C . ILE A 1 781 ? 174.564 188.339 160.112 1.00 50.35 781 ILE A C 1
ATOM 3517 O O . ILE A 1 781 ? 174.752 188.651 158.924 1.00 50.35 781 ILE A O 1
ATOM 3522 N N . LEU A 1 782 ? 175.405 188.709 161.086 1.00 50.35 782 LEU A N 1
ATOM 3523 C CA . LEU A 1 782 ? 176.617 189.465 160.784 1.00 50.35 782 LEU A CA 1
ATOM 3524 C C . LEU A 1 782 ? 177.619 188.636 159.995 1.00 50.35 782 LEU A C 1
ATOM 3525 O O . LEU A 1 782 ? 178.361 189.184 159.177 1.00 50.35 782 LEU A O 1
ATOM 3530 N N . ASP A 1 783 ? 177.632 187.318 160.200 1.00 50.35 783 ASP A N 1
ATOM 3531 C CA . ASP A 1 783 ? 178.520 186.450 159.439 1.00 50.35 783 ASP A CA 1
ATOM 3532 C C . ASP A 1 783 ? 178.111 186.370 157.975 1.00 50.35 783 ASP A C 1
ATOM 3533 O O . ASP A 1 783 ? 178.977 186.373 157.090 1.00 50.35 783 ASP A O 1
ATOM 3538 N N . PHE A 1 784 ? 176.801 186.291 157.702 1.00 50.35 784 PHE A N 1
ATOM 3539 C CA . PHE A 1 784 ? 176.341 186.304 156.312 1.00 50.35 784 PHE A CA 1
ATOM 3540 C C . PHE A 1 784 ? 176.603 187.649 155.644 1.00 50.35 784 PHE A C 1
ATOM 3541 O O . PHE A 1 784 ? 176.998 187.697 154.470 1.00 50.35 784 PHE A O 1
ATOM 3549 N N . LEU A 1 785 ? 176.394 188.749 156.377 1.00 50.35 785 LEU A N 1
ATOM 3550 C CA . LEU A 1 785 ? 176.682 190.070 155.824 1.00 50.35 785 LEU A CA 1
ATOM 3551 C C . LEU A 1 785 ? 178.175 190.285 155.600 1.00 50.35 785 LEU A C 1
ATOM 3552 O O . LEU A 1 785 ? 178.564 191.027 154.693 1.00 50.35 785 LEU A O 1
ATOM 3557 N N . LEU A 1 786 ? 179.022 189.649 156.408 1.00 50.35 786 LEU A N 1
ATOM 3558 C CA . LEU A 1 786 ? 180.459 189.761 156.197 1.00 50.35 786 LEU A CA 1
ATOM 3559 C C . LEU A 1 786 ? 180.920 188.906 155.026 1.00 50.35 786 LEU A C 1
ATOM 3560 O O . LEU A 1 786 ? 181.813 189.308 154.277 1.00 50.35 786 LEU A O 1
ATOM 3565 N N . GLN A 1 787 ? 180.338 187.722 154.848 1.00 50.35 787 GLN A N 1
ATOM 3566 C CA . GLN A 1 787 ? 180.791 186.882 153.748 1.00 50.35 787 GLN A CA 1
ATOM 3567 C C . GLN A 1 787 ? 180.146 187.232 152.411 1.00 50.35 787 GLN A C 1
ATOM 3568 O O . GLN A 1 787 ? 180.604 186.733 151.380 1.00 50.35 787 GLN A O 1
ATOM 3574 N N . MET A 1 788 ? 179.107 188.074 152.387 1.00 50.35 788 MET A N 1
ATOM 3575 C CA . MET A 1 788 ? 178.671 188.629 151.106 1.00 50.35 788 MET A CA 1
ATOM 3576 C C . MET A 1 788 ? 179.610 189.703 150.577 1.00 50.35 788 MET A C 1
ATOM 3577 O O . MET A 1 788 ? 179.659 189.924 149.363 1.00 50.35 788 MET A O 1
ATOM 3582 N N . SER A 1 789 ? 180.339 190.397 151.447 1.00 50.35 789 SER A N 1
ATOM 3583 C CA . SER A 1 789 ? 181.145 191.526 150.998 1.00 50.35 789 SER A CA 1
ATOM 3584 C C . SER A 1 789 ? 182.641 191.302 151.173 1.00 50.35 789 SER A C 1
ATOM 3585 O O . SER A 1 789 ? 183.378 191.320 150.180 1.00 50.35 789 SER A O 1
ATOM 3588 N N . ALA A 1 790 ? 183.110 191.066 152.402 1.00 50.35 790 ALA A N 1
ATOM 3589 C CA . ALA A 1 790 ? 184.545 191.048 152.661 1.00 50.35 790 ALA A CA 1
ATOM 3590 C C . ALA A 1 790 ? 185.197 189.788 152.114 1.00 50.35 790 ALA A C 1
ATOM 3591 O O . ALA A 1 790 ? 186.307 189.845 151.574 1.00 50.35 790 ALA A O 1
ATOM 3593 N N . PHE A 1 791 ? 184.515 188.647 152.218 1.00 50.35 791 PHE A N 1
ATOM 3594 C CA . PHE A 1 791 ? 185.082 187.428 151.660 1.00 50.35 791 PHE A CA 1
ATOM 3595 C C . PHE A 1 791 ? 185.059 187.435 150.140 1.00 50.35 791 PHE A C 1
ATOM 3596 O O . PHE A 1 791 ? 185.959 186.869 149.517 1.00 50.35 791 PHE A O 1
ATOM 3604 N N . VAL A 1 792 ? 184.053 188.063 149.528 1.00 50.35 792 VAL A N 1
ATOM 3605 C CA . VAL A 1 792 ? 184.024 188.169 148.072 1.00 50.35 792 VAL A CA 1
ATOM 3606 C C . VAL A 1 792 ? 185.128 189.095 147.583 1.00 50.35 792 VAL A C 1
ATOM 3607 O O . VAL A 1 792 ? 185.758 188.834 146.551 1.00 50.35 792 VAL A O 1
ATOM 3611 N N . ALA A 1 793 ? 185.401 190.170 148.333 1.00 50.35 793 ALA A N 1
ATOM 3612 C CA . ALA A 1 793 ? 186.509 191.061 147.993 1.00 50.35 793 ALA A CA 1
ATOM 3613 C C . ALA A 1 793 ? 187.859 190.372 148.160 1.00 50.35 793 ALA A C 1
ATOM 3614 O O . ALA A 1 793 ? 188.748 190.522 147.314 1.00 50.35 793 ALA A O 1
ATOM 3616 N N . LEU A 1 794 ? 188.018 189.585 149.228 1.00 50.35 794 LEU A N 1
ATOM 3617 C CA . LEU A 1 794 ? 189.264 188.856 149.447 1.00 50.35 794 LEU A CA 1
ATOM 3618 C C . LEU A 1 794 ? 189.462 187.751 148.414 1.00 50.35 794 LEU A C 1
ATOM 3619 O O . LEU A 1 794 ? 190.591 187.493 147.983 1.00 50.35 794 LEU A O 1
ATOM 3624 N N . LEU A 1 795 ? 188.380 187.088 148.002 1.00 50.35 795 LEU A N 1
ATOM 3625 C CA . LEU A 1 795 ? 188.488 186.060 146.975 1.00 50.35 795 LEU A CA 1
ATOM 3626 C C . LEU A 1 795 ? 188.769 186.671 145.611 1.00 50.35 795 LEU A C 1
ATOM 3627 O O . LEU A 1 795 ? 189.437 186.054 144.777 1.00 50.35 795 LEU A O 1
ATOM 3632 N N . SER A 1 796 ? 188.256 187.875 145.356 1.00 50.35 796 SER A N 1
ATOM 3633 C CA . SER A 1 796 ? 188.624 188.566 144.128 1.00 50.35 796 SER A CA 1
ATOM 3634 C C . SER A 1 796 ? 190.066 189.040 144.169 1.00 50.35 796 SER A C 1
ATOM 3635 O O . SER A 1 796 ? 190.707 189.157 143.121 1.00 50.35 796 SER A O 1
ATOM 3638 N N . LEU A 1 797 ? 190.584 189.336 145.360 1.00 50.35 797 LEU A N 1
ATOM 3639 C CA . LEU A 1 797 ? 191.960 189.804 145.468 1.00 50.35 797 LEU A CA 1
ATOM 3640 C C . LEU A 1 797 ? 192.962 188.664 145.323 1.00 50.35 797 LEU A C 1
ATOM 3641 O O . LEU A 1 797 ? 193.913 188.767 144.545 1.00 50.35 797 LEU A O 1
ATOM 3646 N N . ASP A 1 798 ? 192.772 187.565 146.055 1.00 50.35 798 ASP A N 1
ATOM 3647 C CA . ASP A 1 798 ? 193.782 186.511 146.009 1.00 50.35 798 ASP A CA 1
ATOM 3648 C C . ASP A 1 798 ? 193.727 185.671 144.738 1.00 50.35 798 ASP A C 1
ATOM 3649 O O . ASP A 1 798 ? 194.682 184.946 144.450 1.00 50.35 798 ASP A O 1
ATOM 3654 N N . SER A 1 799 ? 192.637 185.739 143.986 1.00 50.35 799 SER A N 1
ATOM 3655 C CA . SER A 1 799 ? 192.561 185.064 142.703 1.00 50.35 799 SER A CA 1
ATOM 3656 C C . SER A 1 799 ? 193.093 185.923 141.573 1.00 50.35 799 SER A C 1
ATOM 3657 O O . SER A 1 799 ? 193.093 185.477 140.426 1.00 50.35 799 SER A O 1
ATOM 3660 N N . LYS A 1 800 ? 193.534 187.147 141.866 1.00 50.35 800 LYS A N 1
ATOM 3661 C CA . LYS A 1 800 ? 194.197 187.977 140.873 1.00 50.35 800 LYS A CA 1
ATOM 3662 C C . LYS A 1 800 ? 195.709 187.876 140.939 1.00 50.35 800 LYS A C 1
ATOM 3663 O O . LYS A 1 800 ? 196.383 188.302 139.996 1.00 50.35 800 LYS A O 1
ATOM 3669 N N . ARG A 1 801 ? 196.253 187.346 142.030 1.00 57.25 801 ARG A N 1
ATOM 3670 C CA . ARG A 1 801 ? 197.658 186.979 142.085 1.00 57.25 801 ARG A CA 1
ATOM 3671 C C . ARG A 1 801 ? 197.890 185.545 141.633 1.00 57.25 801 ARG A C 1
ATOM 3672 O O . ARG A 1 801 ? 199.042 185.112 141.562 1.00 57.25 801 ARG A O 1
ATOM 3680 N N . GLN A 1 802 ? 196.827 184.794 141.360 1.00 58.66 802 GLN A N 1
ATOM 3681 C CA . GLN A 1 802 ? 196.975 183.414 140.925 1.00 58.66 802 GLN A CA 1
ATOM 3682 C C . GLN A 1 802 ? 197.172 183.291 139.424 1.00 58.66 802 GLN A C 1
ATOM 3683 O O . GLN A 1 802 ? 197.844 182.356 138.976 1.00 58.66 802 GLN A O 1
ATOM 3689 N N . GLU A 1 803 ? 196.614 184.207 138.627 1.00 61.54 803 GLU A N 1
ATOM 3690 C CA . GLU A 1 803 ? 197.004 184.259 137.222 1.00 61.54 803 GLU A CA 1
ATOM 3691 C C . GLU A 1 803 ? 198.425 184.780 137.083 1.00 61.54 803 GLU A C 1
ATOM 3692 O O . GLU A 1 803 ? 199.146 184.403 136.152 1.00 61.54 803 GLU A O 1
ATOM 3698 N N . ALA A 1 804 ? 198.843 185.652 137.994 1.00 61.00 804 ALA A N 1
ATOM 3699 C CA . ALA A 1 804 ? 200.260 185.895 138.178 1.00 61.00 804 ALA A CA 1
ATOM 3700 C C . ALA A 1 804 ? 200.890 184.705 138.896 1.00 61.00 804 ALA A C 1
ATOM 3701 O O . ALA A 1 804 ? 200.204 183.814 139.401 1.00 61.00 804 ALA A O 1
ATOM 3703 N N . SER A 1 805 ? 202.216 184.683 138.931 1.00 69.33 805 SER A N 1
ATOM 3704 C CA . SER A 1 805 ? 202.930 183.576 139.543 1.00 69.33 805 SER A CA 1
ATOM 3705 C C . SER A 1 805 ? 203.272 183.830 141.007 1.00 69.33 805 SER A C 1
ATOM 3706 O O . SER A 1 805 ? 204.225 183.238 141.522 1.00 69.33 805 SER A O 1
ATOM 3709 N N . ARG A 1 806 ? 202.521 184.692 141.684 1.00 64.17 806 ARG A N 1
ATOM 3710 C CA . ARG A 1 806 ? 202.807 185.005 143.075 1.00 64.17 806 ARG A CA 1
ATOM 3711 C C . ARG A 1 806 ? 202.464 183.829 143.982 1.00 64.17 806 ARG A C 1
ATOM 3712 O O . ARG A 1 806 ? 201.505 183.092 143.748 1.00 64.17 806 ARG A O 1
ATOM 3720 N N . LEU A 1 807 ? 203.263 183.662 145.033 1.00 63.87 807 LEU A N 1
ATOM 3721 C CA . LEU A 1 807 ? 203.045 182.603 146.003 1.00 63.87 807 LEU A CA 1
ATOM 3722 C C . LEU A 1 807 ? 201.864 182.948 146.907 1.00 63.87 807 LEU A C 1
ATOM 3723 O O . LEU A 1 807 ? 201.329 184.057 146.872 1.00 63.87 807 LEU A O 1
ATOM 3728 N N . ASP A 1 808 ? 201.446 181.966 147.709 1.00 61.93 808 ASP A N 1
ATOM 3729 C CA . ASP A 1 808 ? 200.210 182.058 148.483 1.00 61.93 808 ASP A CA 1
ATOM 3730 C C . ASP A 1 808 ? 200.217 183.121 149.576 1.00 61.93 808 ASP A C 1
ATOM 3731 O O . ASP A 1 808 ? 199.485 184.111 149.485 1.00 61.93 808 ASP A O 1
ATOM 3736 N N . VAL A 1 809 ? 201.034 182.933 150.610 1.00 62.41 809 VAL A N 1
ATOM 3737 C CA . VAL A 1 809 ? 201.108 183.884 151.705 1.00 62.41 809 VAL A CA 1
ATOM 3738 C C . VAL A 1 809 ? 202.382 184.716 151.646 1.00 62.41 809 VAL A C 1
ATOM 3739 O O . VAL A 1 809 ? 202.388 185.857 152.121 1.00 62.41 809 VAL A O 1
ATOM 3743 N N . CYS A 1 810 ? 203.440 184.200 151.031 1.00 67.28 810 CYS A N 1
ATOM 3744 C CA . CYS A 1 810 ? 204.644 184.972 150.733 1.00 67.28 810 CYS A CA 1
ATOM 3745 C C . CYS A 1 810 ? 204.560 185.598 149.345 1.00 67.28 810 CYS A C 1
ATOM 3746 O O . CYS A 1 810 ? 205.446 185.431 148.509 1.00 67.28 810 CYS A O 1
ATOM 3749 N N . CYS A 1 811 ? 203.478 186.334 149.097 1.00 68.01 811 CYS A N 1
ATOM 3750 C CA . CYS A 1 811 ? 203.175 186.916 147.799 1.00 68.01 811 CYS A CA 1
ATOM 3751 C C . CYS A 1 811 ? 203.814 188.277 147.606 1.00 68.01 811 CYS A C 1
ATOM 3752 O O . CYS A 1 811 ? 203.568 188.915 146.578 1.00 68.01 811 CYS A O 1
ATOM 3755 N N . CYS A 1 812 ? 204.605 188.738 148.576 1.00 71.47 812 CYS A N 1
ATOM 3756 C CA . CYS A 1 812 ? 205.281 190.023 148.443 1.00 71.47 812 CYS A CA 1
ATOM 3757 C C . CYS A 1 812 ? 206.345 189.972 147.357 1.00 71.47 812 CYS A C 1
ATOM 3758 O O . CYS A 1 812 ? 206.612 190.978 146.692 1.00 71.47 812 CYS A O 1
ATOM 3761 N N . VAL A 1 813 ? 206.968 188.811 147.172 1.00 78.12 813 VAL A N 1
ATOM 3762 C CA . VAL A 1 813 ? 208.075 188.627 146.247 1.00 78.12 813 VAL A CA 1
ATOM 3763 C C . VAL A 1 813 ? 208.004 187.219 145.665 1.00 78.12 813 VAL A C 1
ATOM 3764 O O . VAL A 1 813 ? 207.066 186.459 145.918 1.00 78.12 813 VAL A O 1
ATOM 3768 N N . LYS A 1 814 ? 209.017 186.881 144.872 1.00 81.19 814 LYS A N 1
ATOM 3769 C CA . LYS A 1 814 ? 209.260 185.557 144.308 1.00 81.19 814 LYS A CA 1
ATOM 3770 C C . LYS A 1 814 ? 208.183 185.061 143.342 1.00 81.19 814 LYS A C 1
ATOM 3771 O O . LYS A 1 814 ? 207.461 184.109 143.662 1.00 81.19 814 LYS A O 1
ATOM 3777 N N . PRO A 1 815 ? 208.039 185.670 142.147 1.00 80.41 815 PRO A N 1
ATOM 3778 C CA . PRO A 1 815 ? 207.231 185.036 141.098 1.00 80.41 815 PRO A CA 1
ATOM 3779 C C . PRO A 1 815 ? 208.078 184.102 140.249 1.00 80.41 815 PRO A C 1
ATOM 3780 O O . PRO A 1 815 ? 209.183 184.472 139.842 1.00 80.41 815 PRO A O 1
ATOM 3784 N N . GLN A 1 816 ? 207.587 182.903 139.964 1.00 84.53 816 GLN A N 1
ATOM 3785 C CA . GLN A 1 816 ? 208.411 181.854 139.378 1.00 84.53 816 GLN A CA 1
ATOM 3786 C C . GLN A 1 816 ? 207.782 181.459 138.030 1.00 84.53 816 GLN A C 1
ATOM 3787 O O . GLN A 1 816 ? 206.808 182.077 137.590 1.00 84.53 816 GLN A O 1
ATOM 3793 N N . GLU A 1 817 ? 208.378 180.470 137.344 1.00 85.04 817 GLU A N 1
ATOM 3794 C CA . GLU A 1 817 ? 207.941 180.063 136.009 1.00 85.04 817 GLU A CA 1
ATOM 3795 C C . GLU A 1 817 ? 206.542 179.456 136.024 1.00 85.04 817 GLU A C 1
ATOM 3796 O O . GLU A 1 817 ? 205.679 179.875 135.242 1.00 85.04 817 GLU A O 1
ATOM 3802 N N . LEU A 1 818 ? 206.290 178.490 136.934 1.00 79.91 818 LEU A N 1
ATOM 3803 C CA . LEU A 1 818 ? 204.963 177.908 137.153 1.00 79.91 818 LEU A CA 1
ATOM 3804 C C . LEU A 1 818 ? 204.387 177.191 135.935 1.00 79.91 818 LEU A C 1
ATOM 3805 O O . LEU A 1 818 ? 203.697 177.830 135.128 1.00 79.91 818 LEU A O 1
ATOM 3810 N N . PRO A 1 819 ? 204.777 175.937 135.695 1.00 79.06 819 PRO A N 1
ATOM 3811 C CA . PRO A 1 819 ? 204.118 175.144 134.656 1.00 79.06 819 PRO A CA 1
ATOM 3812 C C . PRO A 1 819 ? 202.643 174.971 134.953 1.00 79.06 819 PRO A C 1
ATOM 3813 O O . PRO A 1 819 ? 202.222 174.961 136.125 1.00 79.06 819 PRO A O 1
ATOM 3817 N N . PRO A 1 820 ? 201.812 174.838 133.912 1.00 79.84 820 PRO A N 1
ATOM 3818 C CA . PRO A 1 820 ? 200.399 175.191 134.050 1.00 79.84 820 PRO A CA 1
ATOM 3819 C C . PRO A 1 820 ? 199.611 174.107 134.760 1.00 79.84 820 PRO A C 1
ATOM 3820 O O . PRO A 1 820 ? 200.016 172.932 134.781 1.00 79.84 820 PRO A O 1
ATOM 3824 N N . PRO A 1 821 ? 198.472 174.452 135.350 1.00 78.76 821 PRO A N 1
ATOM 3825 C CA . PRO A 1 821 ? 197.650 173.458 136.042 1.00 78.76 821 PRO A CA 1
ATOM 3826 C C . PRO A 1 821 ? 196.793 172.664 135.064 1.00 78.76 821 PRO A C 1
ATOM 3827 O O . PRO A 1 821 ? 196.683 172.984 133.880 1.00 78.76 821 PRO A O 1
ATOM 3831 N N . GLY A 1 822 ? 196.176 171.616 135.592 1.00 77.91 822 GLY A N 1
ATOM 3832 C CA . GLY A 1 822 ? 195.312 170.765 134.799 1.00 77.91 822 GLY A CA 1
ATOM 3833 C C . GLY A 1 822 ? 193.966 170.584 135.465 1.00 77.91 822 GLY A C 1
ATOM 3834 O O . GLY A 1 822 ? 193.821 170.735 136.678 1.00 77.91 822 GLY A O 1
ATOM 3835 N N . GLN A 1 823 ? 192.970 170.260 134.643 1.00 77.91 823 GLN A N 1
ATOM 3836 C CA . GLN A 1 823 ? 191.597 170.085 135.114 1.00 77.91 823 GLN A CA 1
ATOM 3837 C C . GLN A 1 823 ? 191.313 168.601 135.342 1.00 77.91 823 GLN A C 1
ATOM 3838 O O . GLN A 1 823 ? 190.459 167.983 134.705 1.00 77.91 823 GLN A O 1
ATOM 3844 N N . GLY A 1 824 ? 192.042 168.037 136.300 1.00 73.34 824 GLY A N 1
ATOM 3845 C CA . GLY A 1 824 ? 191.939 166.628 136.608 1.00 73.34 824 GLY A CA 1
ATOM 3846 C C . GLY A 1 824 ? 190.784 166.227 137.493 1.00 73.34 824 GLY A C 1
ATOM 3847 O O . GLY A 1 824 ? 190.682 165.047 137.843 1.00 73.34 824 GLY A O 1
ATOM 3848 N N . GLU A 1 825 ? 189.941 167.182 137.897 1.00 66.28 825 GLU A N 1
ATOM 3849 C CA . GLU A 1 825 ? 188.727 167.061 138.702 1.00 66.28 825 GLU A CA 1
ATOM 3850 C C . GLU A 1 825 ? 189.011 166.845 140.188 1.00 66.28 825 GLU A C 1
ATOM 3851 O O . GLU A 1 825 ? 188.063 166.739 140.964 1.00 66.28 825 GLU A O 1
ATOM 3857 N N . GLY A 1 826 ? 190.262 166.789 140.616 1.00 60.09 826 GLY A N 1
ATOM 3858 C CA . GLY A 1 826 ? 190.557 166.564 142.008 1.00 60.09 826 GLY A CA 1
ATOM 3859 C C . GLY A 1 826 ? 190.388 165.114 142.413 1.00 60.09 826 GLY A C 1
ATOM 3860 O O . GLY A 1 826 ? 190.301 164.197 141.595 1.00 60.09 826 GLY A O 1
ATOM 3861 N N . LEU A 1 827 ? 190.344 164.921 143.728 1.00 56.81 827 LEU A N 1
ATOM 3862 C CA . LEU A 1 827 ? 190.238 163.609 144.347 1.00 56.81 827 LEU A CA 1
ATOM 3863 C C . LEU A 1 827 ? 188.879 163.384 144.990 1.00 56.81 827 LEU A C 1
ATOM 3864 O O . LEU A 1 827 ? 188.302 162.302 144.855 1.00 56.81 827 LEU A O 1
ATOM 3869 N N . LEU A 1 828 ? 188.386 164.383 145.724 1.00 52.94 828 LEU A N 1
ATOM 3870 C CA . LEU A 1 828 ? 187.087 164.277 146.380 1.00 52.94 828 LEU A CA 1
ATOM 3871 C C . LEU A 1 828 ? 185.958 164.210 145.365 1.00 52.94 828 LEU A C 1
ATOM 3872 O O . LEU A 1 828 ? 185.134 163.290 145.394 1.00 52.94 828 LEU A O 1
ATOM 3877 N N . LEU A 1 829 ? 185.910 165.177 144.451 1.00 53.66 829 LEU A N 1
ATOM 3878 C CA . LEU A 1 829 ? 184.828 165.217 143.477 1.00 53.66 829 LEU A CA 1
ATOM 3879 C C . LEU A 1 829 ? 184.990 164.125 142.435 1.00 53.66 829 LEU A C 1
ATOM 3880 O O . LEU A 1 829 ? 184.042 163.394 142.129 1.00 53.66 829 LEU A O 1
ATOM 3885 N N . GLY A 1 830 ? 186.189 163.990 141.891 1.00 56.36 830 GLY A N 1
ATOM 3886 C CA . GLY A 1 830 ? 186.400 163.102 140.773 1.00 56.36 830 GLY A CA 1
ATOM 3887 C C . GLY A 1 830 ? 186.457 161.642 141.150 1.00 56.36 830 GLY A C 1
ATOM 3888 O O . GLY A 1 830 ? 185.653 160.842 140.670 1.00 56.36 830 GLY A O 1
ATOM 3889 N N . PHE A 1 831 ? 187.401 161.273 142.010 1.00 57.10 831 PHE A N 1
ATOM 3890 C CA . PHE A 1 831 ? 187.692 159.856 142.178 1.00 57.10 831 PHE A CA 1
ATOM 3891 C C . PHE A 1 831 ? 186.671 159.173 143.077 1.00 57.10 831 PHE A C 1
ATOM 3892 O O . PHE A 1 831 ? 186.062 158.172 142.682 1.00 57.10 831 PHE A O 1
ATOM 3900 N N . PHE A 1 832 ? 186.474 159.685 144.292 1.00 52.10 832 PHE A N 1
ATOM 3901 C CA . PHE A 1 832 ? 185.722 158.893 145.257 1.00 52.10 832 PHE A CA 1
ATOM 3902 C C . PHE A 1 832 ? 184.223 158.962 145.012 1.00 52.10 832 PHE A C 1
ATOM 3903 O O . PHE A 1 832 ? 183.537 157.941 145.107 1.00 52.10 832 PHE A O 1
ATOM 3911 N N . GLN A 1 833 ? 183.690 160.148 144.710 1.00 50.35 833 GLN A N 1
ATOM 3912 C CA . GLN A 1 833 ? 182.243 160.273 144.563 1.00 50.35 833 GLN A CA 1
ATOM 3913 C C . GLN A 1 833 ? 181.751 159.629 143.274 1.00 50.35 833 GLN A C 1
ATOM 3914 O O . GLN A 1 833 ? 180.602 159.186 143.208 1.00 50.35 833 GLN A O 1
ATOM 3920 N N . LYS A 1 834 ? 182.619 159.501 142.274 1.00 50.35 834 LYS A N 1
ATOM 3921 C CA . LYS A 1 834 ? 182.351 158.665 141.113 1.00 50.35 834 LYS A CA 1
ATOM 3922 C C . LYS A 1 834 ? 182.790 157.216 141.313 1.00 50.35 834 LYS A C 1
ATOM 3923 O O . LYS A 1 834 ? 182.800 156.449 140.345 1.00 50.35 834 LYS A O 1
ATOM 3929 N N . ALA A 1 835 ? 183.180 156.838 142.532 1.00 50.35 835 ALA A N 1
ATOM 3930 C CA . ALA A 1 835 ? 183.296 155.446 142.946 1.00 50.35 835 ALA A CA 1
ATOM 3931 C C . ALA A 1 835 ? 182.539 155.160 144.237 1.00 50.35 835 ALA A C 1
ATOM 3932 O O . ALA A 1 835 ? 182.561 154.020 144.711 1.00 50.35 835 ALA A O 1
ATOM 3934 N N . TYR A 1 836 ? 181.885 156.166 144.820 1.00 50.35 836 TYR A N 1
ATOM 3935 C CA . TYR A 1 836 ? 180.962 156.027 145.942 1.00 50.35 836 TYR A CA 1
ATOM 3936 C C . TYR A 1 836 ? 179.507 156.125 145.506 1.00 50.35 836 TYR A C 1
ATOM 3937 O O . TYR A 1 836 ? 178.655 155.423 146.054 1.00 50.35 836 TYR A O 1
ATOM 3946 N N . ALA A 1 837 ? 179.214 157.009 144.552 1.00 50.35 837 ALA A N 1
ATOM 3947 C CA . ALA A 1 837 ? 177.897 157.047 143.919 1.00 50.35 837 ALA A CA 1
ATOM 3948 C C . ALA A 1 837 ? 177.477 155.747 143.239 1.00 50.35 837 ALA A C 1
ATOM 3949 O O . ALA A 1 837 ? 176.271 155.445 143.270 1.00 50.35 837 ALA A O 1
ATOM 3951 N N . PRO A 1 838 ? 178.350 154.997 142.546 1.00 50.35 838 PRO A N 1
ATOM 3952 C CA . PRO A 1 838 ? 177.959 153.641 142.118 1.00 50.35 838 PRO A CA 1
ATOM 3953 C C . PRO A 1 838 ? 177.604 152.690 143.249 1.00 50.35 838 PRO A C 1
ATOM 3954 O O . PRO A 1 838 ? 176.763 151.806 143.052 1.00 50.35 838 PRO A O 1
ATOM 3958 N N . PHE A 1 839 ? 178.215 152.830 144.423 1.00 50.35 839 PHE A N 1
ATOM 3959 C CA . PHE A 1 839 ? 177.866 151.951 145.532 1.00 50.35 839 PHE A CA 1
ATOM 3960 C C . PHE A 1 839 ? 176.504 152.310 146.111 1.00 50.35 839 PHE A C 1
ATOM 3961 O O . PHE A 1 839 ? 175.683 151.428 146.382 1.00 50.35 839 PHE A O 1
ATOM 3969 N N . LEU A 1 840 ? 176.250 153.603 146.314 1.00 50.35 840 LEU A N 1
ATOM 3970 C CA . LEU A 1 840 ? 175.057 154.016 147.044 1.00 50.35 840 LEU A CA 1
ATOM 3971 C C . LEU A 1 840 ? 173.800 153.857 146.203 1.00 50.35 840 LEU A C 1
ATOM 3972 O O . LEU A 1 840 ? 172.723 153.575 146.738 1.00 50.35 840 LEU A O 1
ATOM 3977 N N . LEU A 1 841 ? 173.908 154.038 144.891 1.00 50.35 841 LEU A N 1
ATOM 3978 C CA . LEU A 1 841 ? 172.755 153.960 144.011 1.00 50.35 841 LEU A CA 1
ATOM 3979 C C . LEU A 1 841 ? 172.652 152.617 143.307 1.00 50.35 841 LEU A C 1
ATOM 3980 O O . LEU A 1 841 ? 172.053 152.530 142.232 1.00 50.35 841 LEU A O 1
ATOM 3985 N N . HIS A 1 842 ? 173.236 151.574 143.883 1.00 50.35 842 HIS A N 1
ATOM 3986 C CA . HIS A 1 842 ? 172.933 150.226 143.445 1.00 50.35 842 HIS A CA 1
ATOM 3987 C C . HIS A 1 842 ? 171.509 149.870 143.862 1.00 50.35 842 HIS A C 1
ATOM 3988 O O . HIS A 1 842 ? 170.947 150.451 144.792 1.00 50.35 842 HIS A O 1
ATOM 3995 N N . TRP A 1 843 ? 170.912 148.914 143.148 1.00 50.35 843 TRP A N 1
ATOM 3996 C CA . TRP A 1 843 ? 169.535 148.536 143.432 1.00 50.35 843 TRP A CA 1
ATOM 3997 C C . TRP A 1 843 ? 169.395 147.790 144.753 1.00 50.35 843 TRP A C 1
ATOM 3998 O O . TRP A 1 843 ? 168.320 147.828 145.355 1.00 50.35 843 TRP A O 1
ATOM 4009 N N . ILE A 1 844 ? 170.446 147.118 145.214 1.00 50.35 844 ILE A N 1
ATOM 4010 C CA . ILE A 1 844 ? 170.389 146.428 146.497 1.00 50.35 844 ILE A CA 1
ATOM 4011 C C . ILE A 1 844 ? 170.743 147.360 147.652 1.00 50.35 844 ILE A C 1
ATOM 4012 O O . ILE A 1 844 ? 170.303 147.139 148.783 1.00 50.35 844 ILE A O 1
ATOM 4017 N N . THR A 1 845 ? 171.512 148.414 147.395 1.00 50.35 845 THR A N 1
ATOM 4018 C CA . THR A 1 845 ? 171.819 149.362 148.457 1.00 50.35 845 THR A CA 1
ATOM 4019 C C . THR A 1 845 ? 170.626 150.246 148.783 1.00 50.35 845 THR A C 1
ATOM 4020 O O . THR A 1 845 ? 170.454 150.641 149.940 1.00 50.35 845 THR A O 1
ATOM 4024 N N . ARG A 1 846 ? 169.783 150.541 147.788 1.00 50.35 846 ARG A N 1
ATOM 4025 C CA . ARG A 1 846 ? 168.691 151.497 147.968 1.00 50.35 846 ARG A CA 1
ATOM 4026 C C . ARG A 1 846 ? 167.596 150.943 148.874 1.00 50.35 846 ARG A C 1
ATOM 4027 O O . ARG A 1 846 ? 167.148 151.626 149.804 1.00 50.35 846 ARG A O 1
ATOM 4035 N N . GLY A 1 847 ? 167.157 149.707 148.618 1.00 50.35 847 GLY A N 1
ATOM 4036 C CA . GLY A 1 847 ? 166.134 149.098 149.456 1.00 50.35 847 GLY A CA 1
ATOM 4037 C C . GLY A 1 847 ? 166.620 148.804 150.862 1.00 50.35 847 GLY A C 1
ATOM 4038 O O . GLY A 1 847 ? 165.862 148.929 151.832 1.00 50.35 847 GLY A O 1
ATOM 4039 N N . VAL A 1 848 ? 167.895 148.429 150.987 1.00 50.35 848 VAL A N 1
ATOM 4040 C CA . VAL A 1 848 ? 168.512 148.192 152.288 1.00 50.35 848 VAL A CA 1
ATOM 4041 C C . VAL A 1 848 ? 168.597 149.485 153.087 1.00 50.35 848 VAL A C 1
ATOM 4042 O O . VAL A 1 848 ? 168.316 149.503 154.292 1.00 50.35 848 VAL A O 1
ATOM 4046 N N . VAL A 1 849 ? 168.942 150.592 152.418 1.00 50.35 849 VAL A N 1
ATOM 4047 C CA . VAL A 1 849 ? 169.022 151.893 153.077 1.00 50.35 849 VAL A CA 1
ATOM 4048 C C . VAL A 1 849 ? 167.639 152.377 153.488 1.00 50.35 849 VAL A C 1
ATOM 4049 O O . VAL A 1 849 ? 167.473 152.966 154.565 1.00 50.35 849 VAL A O 1
ATOM 4053 N N . LEU A 1 850 ? 166.625 152.105 152.657 1.00 50.35 850 LEU A N 1
ATOM 4054 C CA 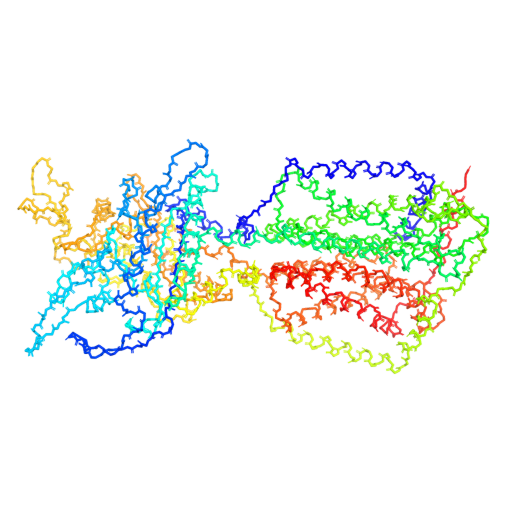. LEU A 1 850 ? 165.253 152.514 152.963 1.00 50.35 850 LEU A CA 1
ATOM 4055 C C . LEU A 1 850 ? 164.692 151.764 154.167 1.00 50.35 850 LEU A C 1
ATOM 4056 O O . LEU A 1 850 ? 164.192 152.380 155.119 1.00 50.35 850 LEU A O 1
ATOM 4061 N N . LEU A 1 851 ? 164.806 150.434 154.171 1.00 50.35 851 LEU A N 1
ATOM 4062 C CA . LEU A 1 851 ? 164.263 149.682 155.295 1.00 50.35 851 LEU A CA 1
ATOM 4063 C C . LEU A 1 851 ? 165.187 149.661 156.506 1.00 50.35 851 LEU A C 1
ATOM 4064 O O . LEU A 1 851 ? 164.791 149.134 157.548 1.00 50.35 851 LEU A O 1
ATOM 4069 N N . LEU A 1 852 ? 166.399 150.207 156.405 1.00 50.35 852 LEU A N 1
ATOM 4070 C CA . LEU A 1 852 ? 167.194 150.473 157.593 1.00 50.35 852 LEU A CA 1
ATOM 4071 C C . LEU A 1 852 ? 166.860 151.828 158.210 1.00 50.35 852 LEU A C 1
ATOM 4072 O O . LEU A 1 852 ? 166.746 151.939 159.437 1.00 50.35 852 LEU A O 1
ATOM 4077 N N . PHE A 1 853 ? 166.661 152.859 157.383 1.00 50.35 853 PHE A N 1
ATOM 4078 C CA . PHE A 1 853 ? 166.324 154.173 157.917 1.00 50.35 853 PHE A CA 1
ATOM 4079 C C . PHE A 1 853 ? 164.911 154.218 158.480 1.00 50.35 853 PHE A C 1
ATOM 4080 O O . PHE A 1 853 ? 164.669 154.928 159.464 1.00 50.35 853 PHE A O 1
ATOM 4088 N N . LEU A 1 854 ? 163.972 153.466 157.891 1.00 50.35 854 LEU A N 1
ATOM 4089 C CA . LEU A 1 854 ? 162.622 153.407 158.449 1.00 50.35 854 LEU A CA 1
ATOM 4090 C C . LEU A 1 854 ? 162.604 152.691 159.796 1.00 50.35 854 LEU A C 1
ATOM 4091 O O . LEU A 1 854 ? 161.889 153.104 160.718 1.00 50.35 854 LEU A O 1
ATOM 4096 N N . ALA A 1 855 ? 163.406 151.631 159.933 1.00 50.35 855 ALA A N 1
ATOM 4097 C CA . ALA A 1 855 ? 163.498 150.922 161.206 1.00 50.35 855 ALA A CA 1
ATOM 4098 C C . ALA A 1 855 ? 164.177 151.775 162.269 1.00 50.35 855 ALA A C 1
ATOM 4099 O O . ALA A 1 855 ? 163.793 151.729 163.444 1.00 50.35 855 ALA A O 1
ATOM 4101 N N . LEU A 1 856 ? 165.182 152.564 161.871 1.00 50.35 856 LEU A N 1
ATOM 4102 C CA . LEU A 1 856 ? 165.825 153.492 162.800 1.00 50.35 856 LEU A CA 1
ATOM 4103 C C . LEU A 1 856 ? 164.868 154.589 163.249 1.00 50.35 856 LEU A C 1
ATOM 4104 O O . LEU A 1 856 ? 164.883 154.991 164.420 1.00 50.35 856 LEU A O 1
ATOM 4109 N N . PHE A 1 857 ? 164.019 155.070 162.333 1.00 50.35 857 PHE A N 1
ATOM 4110 C CA . PHE A 1 857 ? 163.005 156.061 162.688 1.00 50.35 857 PHE A CA 1
ATOM 4111 C C . PHE A 1 857 ? 161.966 155.490 163.646 1.00 50.35 857 PHE A C 1
ATOM 4112 O O . PHE A 1 857 ? 161.562 156.164 164.600 1.00 50.35 857 PHE A O 1
ATOM 4120 N N . GLY A 1 858 ? 161.541 154.242 163.419 1.00 50.35 858 GLY A N 1
ATOM 4121 C CA . GLY A 1 858 ? 160.592 153.609 164.327 1.00 50.35 858 GLY A CA 1
ATOM 4122 C C . GLY A 1 858 ? 161.171 153.335 165.704 1.00 50.35 858 GLY A C 1
ATOM 4123 O O . GLY A 1 858 ? 160.488 153.502 166.721 1.00 50.35 858 GLY A O 1
ATOM 4124 N N . VAL A 1 859 ? 162.448 152.943 165.755 1.00 50.35 859 VAL A N 1
ATOM 4125 C CA . VAL A 1 859 ? 163.109 152.683 167.031 1.00 50.35 859 VAL A CA 1
ATOM 4126 C C . VAL A 1 859 ? 163.311 153.975 167.813 1.00 50.35 859 VAL A C 1
ATOM 4127 O O . VAL A 1 859 ? 163.127 154.006 169.035 1.00 50.35 859 VAL A O 1
ATOM 4131 N N . SER A 1 860 ? 163.670 155.066 167.126 1.00 50.35 860 SER A N 1
ATOM 4132 C CA . SER A 1 860 ? 163.809 156.351 167.809 1.00 50.35 860 SER A CA 1
ATOM 4133 C C . SER A 1 860 ? 162.459 156.896 168.262 1.00 50.35 860 SER A C 1
ATOM 4134 O O . SER A 1 860 ? 162.368 157.536 169.319 1.00 50.35 860 SER A O 1
ATOM 4137 N N . LEU A 1 861 ? 161.404 156.644 167.476 1.00 50.35 861 LEU A N 1
ATOM 4138 C CA . LEU A 1 861 ? 160.052 157.048 167.852 1.00 50.35 861 LEU A CA 1
ATOM 4139 C C . LEU A 1 861 ? 159.572 156.311 169.096 1.00 50.35 861 LEU A C 1
ATOM 4140 O O . LEU A 1 861 ? 158.901 156.898 169.951 1.00 50.35 861 LEU A O 1
ATOM 4145 N N . TYR A 1 862 ? 159.899 155.023 169.210 1.00 50.35 862 TYR A N 1
ATOM 4146 C CA . TYR A 1 862 ? 159.597 154.313 170.449 1.00 50.35 862 TYR A CA 1
ATOM 4147 C C . TYR A 1 862 ? 160.454 154.820 171.604 1.00 50.35 862 TYR A C 1
ATOM 4148 O O . TYR A 1 862 ? 159.958 154.985 172.723 1.00 50.35 862 TYR A O 1
ATOM 4157 N N . SER A 1 863 ? 161.740 155.072 171.357 1.00 50.35 863 SER A N 1
ATOM 4158 C CA . SER A 1 863 ? 162.670 155.332 172.447 1.00 50.35 863 SER A CA 1
ATOM 4159 C C . SER A 1 863 ? 162.659 156.772 172.939 1.00 50.35 863 SER A C 1
ATOM 4160 O O . SER A 1 863 ? 163.291 157.054 173.961 1.00 50.35 863 SER A O 1
ATOM 4163 N N . MET A 1 864 ? 161.973 157.695 172.255 1.00 50.35 864 MET A N 1
ATOM 4164 C CA . MET A 1 864 ? 161.917 159.053 172.796 1.00 50.35 864 MET A CA 1
ATOM 4165 C C . MET A 1 864 ? 161.016 159.167 174.019 1.00 50.35 864 MET A C 1
ATOM 4166 O O . MET A 1 864 ? 161.157 160.125 174.784 1.00 50.35 864 MET A O 1
ATOM 4171 N N . CYS A 1 865 ? 160.093 158.225 174.220 1.00 51.35 865 CYS A N 1
ATOM 4172 C CA . CYS A 1 865 ? 159.147 158.291 175.326 1.00 51.35 865 CYS A CA 1
ATOM 4173 C C . CYS A 1 865 ? 159.777 157.992 176.681 1.00 51.35 865 CYS A C 1
ATOM 4174 O O . CYS A 1 865 ? 159.161 158.297 177.706 1.00 51.35 865 CYS A O 1
ATOM 4177 N N . HIS A 1 866 ? 160.977 157.415 176.718 1.00 50.35 866 HIS A N 1
ATOM 4178 C CA . HIS A 1 866 ? 161.674 157.113 177.962 1.00 50.35 866 HIS A CA 1
ATOM 4179 C C . HIS A 1 866 ? 162.649 158.216 178.355 1.00 50.35 866 HIS A C 1
ATOM 4180 O O . HIS A 1 866 ? 163.683 157.945 178.971 1.00 50.35 866 HIS A O 1
ATOM 4187 N N . ILE A 1 867 ? 162.339 159.447 178.011 1.00 50.35 867 ILE A N 1
ATOM 4188 C CA . ILE A 1 867 ? 163.228 160.577 178.236 1.00 50.35 867 ILE A CA 1
ATOM 4189 C C . ILE A 1 867 ? 162.884 161.222 179.569 1.00 50.35 867 ILE A C 1
ATOM 4190 O O . ILE A 1 867 ? 161.726 161.213 180.000 1.00 50.35 867 ILE A O 1
ATOM 4195 N N . SER A 1 868 ? 163.893 161.770 180.237 1.00 50.35 868 SER A N 1
ATOM 4196 C CA . SER A 1 868 ? 163.723 162.349 181.561 1.00 50.35 868 SER A CA 1
ATOM 4197 C C . SER A 1 868 ? 163.769 163.867 181.474 1.00 50.35 868 SER A C 1
ATOM 4198 O O . SER A 1 868 ? 164.704 164.434 180.902 1.00 50.35 868 SER A O 1
ATOM 4201 N N . VAL A 1 869 ? 162.764 164.518 182.050 1.00 50.35 869 VAL A N 1
ATOM 4202 C CA . VAL A 1 869 ? 162.629 165.968 182.012 1.00 50.35 869 VAL A CA 1
ATOM 4203 C C . VAL A 1 869 ? 163.241 166.549 183.276 1.00 50.35 869 VAL A C 1
ATOM 4204 O O . VAL A 1 869 ? 162.885 166.149 184.390 1.00 50.35 869 VAL A O 1
ATOM 4208 N N . GLY A 1 870 ? 164.160 167.492 183.107 1.00 50.35 870 GLY A N 1
ATOM 4209 C CA . GLY A 1 870 ? 164.789 168.131 184.241 1.00 50.35 870 GLY A CA 1
ATOM 4210 C C . GLY A 1 870 ? 166.273 168.328 184.049 1.00 50.35 870 GLY A C 1
ATOM 4211 O O . GLY A 1 870 ? 166.844 167.852 183.068 1.00 50.35 870 GLY A O 1
ATOM 4212 N N . LEU A 1 871 ? 166.909 169.033 184.977 1.00 50.35 871 LEU A N 1
ATOM 4213 C CA . LEU A 1 871 ? 168.352 169.243 184.947 1.00 50.35 871 LEU A CA 1
ATOM 4214 C C . LEU A 1 871 ? 168.876 169.057 186.361 1.00 50.35 871 LEU A C 1
ATOM 4215 O O . LEU A 1 871 ? 168.543 169.842 187.253 1.00 50.35 871 LEU A O 1
ATOM 4220 N N . ASP A 1 872 ? 169.678 168.017 186.569 1.00 50.35 872 ASP A N 1
ATOM 4221 C CA . ASP A 1 872 ? 170.300 167.807 187.867 1.00 50.35 872 ASP A CA 1
ATOM 4222 C C . ASP A 1 872 ? 171.333 168.890 188.134 1.00 50.35 872 ASP A C 1
ATOM 4223 O O . ASP A 1 872 ? 172.056 169.316 187.232 1.00 50.35 872 ASP A O 1
ATOM 4228 N N . GLN A 1 873 ? 171.396 169.341 189.388 1.00 50.35 873 GLN A N 1
ATOM 4229 C CA . GLN A 1 873 ? 172.333 170.399 189.748 1.00 50.35 873 GLN A CA 1
ATOM 4230 C C . GLN A 1 873 ? 173.776 169.911 189.721 1.00 50.35 873 GLN A C 1
ATOM 4231 O O . GLN A 1 873 ? 174.688 170.702 189.450 1.00 50.35 873 GLN A O 1
ATOM 4237 N N . GLU A 1 874 ? 173.992 168.606 189.936 1.00 50.35 874 GLU A N 1
ATOM 4238 C CA . GLU A 1 874 ? 175.331 168.021 189.901 1.00 50.35 874 GLU A CA 1
ATOM 4239 C C . GLU A 1 874 ? 175.954 168.072 188.510 1.00 50.35 874 GLU A C 1
ATOM 4240 O O . GLU A 1 874 ? 177.182 168.106 188.384 1.00 50.35 874 GLU A O 1
ATOM 4246 N N . LEU A 1 875 ? 175.133 168.088 187.457 1.00 50.35 875 LEU A N 1
ATOM 4247 C CA . LEU A 1 875 ? 175.615 168.295 186.098 1.00 50.35 875 LEU A CA 1
ATOM 4248 C C . LEU A 1 875 ? 176.090 169.718 185.833 1.00 50.35 875 LEU A C 1
ATOM 4249 O O . LEU A 1 875 ? 176.798 169.931 184.846 1.00 50.35 875 LEU A O 1
ATOM 4254 N N . ALA A 1 876 ? 175.729 170.693 186.666 1.00 50.35 876 ALA A N 1
ATOM 4255 C CA . ALA A 1 876 ? 176.181 172.062 186.465 1.00 50.35 876 ALA A CA 1
ATOM 4256 C C . ALA A 1 876 ? 177.569 172.322 187.034 1.00 50.35 876 ALA A C 1
ATOM 4257 O O . ALA A 1 876 ? 178.091 173.429 186.869 1.00 50.35 876 ALA A O 1
ATOM 4259 N N . LEU A 1 877 ? 178.181 171.338 187.687 1.00 50.35 877 LEU A N 1
ATOM 4260 C CA . LEU A 1 877 ? 179.451 171.498 188.371 1.00 50.35 877 LEU A CA 1
ATOM 4261 C C . LEU A 1 877 ? 180.578 170.828 187.591 1.00 50.35 877 LEU A C 1
ATOM 4262 O O . LEU A 1 877 ? 180.337 169.897 186.819 1.00 50.35 877 LEU A O 1
ATOM 4267 N N . PRO A 1 878 ? 181.815 171.281 187.765 1.00 50.35 878 PRO A N 1
ATOM 4268 C CA . PRO A 1 878 ? 182.954 170.554 187.198 1.00 50.35 878 PRO A CA 1
ATOM 4269 C C . PRO A 1 878 ? 183.146 169.215 187.891 1.00 50.35 878 PRO A C 1
ATOM 4270 O O . PRO A 1 878 ? 182.652 168.978 188.995 1.00 50.35 878 PRO A O 1
ATOM 4274 N N . LYS A 1 879 ? 183.876 168.324 187.218 1.00 50.99 879 LYS A N 1
ATOM 4275 C CA . LYS A 1 879 ? 184.102 166.993 187.775 1.00 50.99 879 LYS A CA 1
ATOM 4276 C C . LYS A 1 879 ? 185.042 167.037 188.972 1.00 50.99 879 LYS A C 1
ATOM 4277 O O . LYS A 1 879 ? 184.921 166.224 189.895 1.00 50.99 879 LYS A O 1
ATOM 4283 N N . ASP A 1 880 ? 185.988 167.973 188.976 1.00 51.50 880 ASP A N 1
ATOM 4284 C CA . ASP A 1 880 ? 186.939 168.105 190.079 1.00 51.50 880 ASP A CA 1
ATOM 4285 C C . ASP A 1 880 ? 186.441 169.132 191.098 1.00 51.50 880 ASP A C 1
ATOM 4286 O O . ASP A 1 880 ? 187.111 170.110 191.425 1.00 51.50 880 ASP A O 1
ATOM 4291 N N . SER A 1 881 ? 185.243 168.887 191.616 1.00 50.35 881 SER A N 1
ATOM 4292 C CA . SER A 1 881 ? 184.578 169.824 192.507 1.00 50.35 881 SER A CA 1
ATOM 4293 C C . SER A 1 881 ? 184.423 169.216 193.891 1.00 50.35 881 SER A C 1
ATOM 4294 O O . SER A 1 881 ? 184.163 168.018 194.028 1.00 50.35 881 SER A O 1
ATOM 4297 N N . TYR A 1 882 ? 184.587 170.051 194.917 1.00 50.35 882 TYR A N 1
ATOM 4298 C CA . TYR A 1 882 ? 184.336 169.630 196.287 1.00 50.35 882 TYR A CA 1
ATOM 4299 C C . TYR A 1 882 ? 182.855 169.617 196.631 1.00 50.35 882 TYR A C 1
ATOM 4300 O O . TYR A 1 882 ? 182.484 169.067 197.671 1.00 50.35 882 TYR A O 1
ATOM 4309 N N . LEU A 1 883 ? 182.009 170.213 195.793 1.00 50.35 883 LEU A N 1
ATOM 4310 C CA . LEU A 1 883 ? 180.574 170.215 196.037 1.00 50.35 883 LEU A CA 1
ATOM 4311 C C . LEU A 1 883 ? 179.930 168.878 195.706 1.00 50.35 883 LEU A C 1
ATOM 4312 O O . LEU A 1 883 ? 178.851 168.574 196.226 1.00 50.35 883 LEU A O 1
ATOM 4317 N N . LEU A 1 884 ? 180.567 168.076 194.848 1.00 50.35 884 LEU A N 1
ATOM 4318 C CA . LEU A 1 884 ? 179.999 166.788 194.461 1.00 50.35 884 LEU A CA 1
ATOM 4319 C C . LEU A 1 884 ? 180.013 165.802 195.621 1.00 50.35 884 LEU A C 1
ATOM 4320 O O . LEU A 1 884 ? 179.054 165.040 195.809 1.00 50.35 884 LEU A O 1
ATOM 4325 N N . ASP A 1 885 ? 181.085 165.815 196.418 1.00 50.35 885 ASP A N 1
ATOM 4326 C CA . ASP A 1 885 ? 181.154 164.961 197.599 1.00 50.35 885 ASP A CA 1
ATOM 4327 C C . ASP A 1 885 ? 180.146 165.395 198.652 1.00 50.35 885 ASP A C 1
ATOM 4328 O O . ASP A 1 885 ? 179.576 164.553 199.361 1.00 50.35 885 ASP A O 1
ATOM 4333 N N . TYR A 1 886 ? 179.908 166.709 198.755 1.00 50.35 886 TYR A N 1
ATOM 4334 C CA . TYR A 1 886 ? 178.877 167.223 199.651 1.00 50.35 886 TYR A CA 1
ATOM 4335 C C . TYR A 1 886 ? 177.492 166.784 199.207 1.00 50.35 886 TYR A C 1
ATOM 4336 O O . TYR A 1 886 ? 176.653 166.445 200.043 1.00 50.35 886 TYR A O 1
ATOM 4345 N N . PHE A 1 887 ? 177.229 166.812 197.901 1.00 50.35 887 PHE A N 1
ATOM 4346 C CA . PHE A 1 887 ? 175.918 166.404 197.406 1.00 50.35 887 PHE A CA 1
ATOM 4347 C C . PHE A 1 887 ? 175.709 164.906 197.568 1.00 50.35 887 PHE A C 1
ATOM 4348 O O . PHE A 1 887 ? 174.585 164.462 197.830 1.00 50.35 887 PHE A O 1
ATOM 4356 N N . LEU A 1 888 ? 176.792 164.126 197.468 1.00 50.35 888 LEU A N 1
ATOM 4357 C CA . LEU A 1 888 ? 176.731 162.693 197.750 1.00 50.35 888 LEU A CA 1
ATOM 4358 C C . LEU A 1 888 ? 176.397 162.422 199.213 1.00 50.35 888 LEU A C 1
ATOM 4359 O O . LEU A 1 888 ? 175.513 161.610 199.520 1.00 50.35 888 LEU A O 1
ATOM 4364 N N . PHE A 1 889 ? 177.069 163.125 200.130 1.00 50.35 889 PHE A N 1
ATOM 4365 C CA . PHE A 1 889 ? 176.816 162.912 201.554 1.00 50.35 889 PHE A CA 1
ATOM 4366 C C . PHE A 1 889 ? 175.452 163.449 201.969 1.00 50.35 889 PHE A C 1
ATOM 4367 O O . PHE A 1 889 ? 174.795 162.880 202.847 1.00 50.35 889 PHE A O 1
ATOM 4375 N N . LEU A 1 890 ? 175.004 164.535 201.342 1.00 50.35 890 LEU A N 1
ATOM 4376 C CA . LEU A 1 890 ? 173.690 165.084 201.642 1.00 50.35 890 LEU A CA 1
ATOM 4377 C C . LEU A 1 890 ? 172.583 164.172 201.141 1.00 50.35 890 LEU A C 1
ATOM 4378 O O . LEU A 1 890 ? 171.578 163.976 201.832 1.00 50.35 890 LEU A O 1
ATOM 4383 N N . ASN A 1 891 ? 172.742 163.600 199.948 1.00 50.35 891 ASN A N 1
ATOM 4384 C CA . ASN A 1 891 ? 171.734 162.676 199.456 1.00 50.35 891 ASN A CA 1
ATOM 4385 C C . ASN A 1 891 ? 171.762 161.349 200.195 1.00 50.35 891 ASN A C 1
ATOM 4386 O O . ASN A 1 891 ? 170.737 160.664 200.242 1.00 50.35 891 ASN A O 1
ATOM 4391 N N . ARG A 1 892 ? 172.897 160.971 200.780 1.00 50.35 892 ARG A N 1
ATOM 4392 C CA . ARG A 1 892 ? 172.959 159.689 201.464 1.00 50.35 892 ARG A CA 1
ATOM 4393 C C . ARG A 1 892 ? 172.600 159.757 202.943 1.00 50.35 892 ARG A C 1
ATOM 4394 O O . ARG A 1 892 ? 172.122 158.759 203.491 1.00 50.35 892 ARG A O 1
ATOM 4402 N N . TYR A 1 893 ? 172.803 160.894 203.611 1.00 50.35 893 TYR A N 1
ATOM 4403 C CA . TYR A 1 893 ? 172.753 160.919 205.066 1.00 50.35 893 TYR A CA 1
ATOM 4404 C C . TYR A 1 893 ? 171.682 161.810 205.675 1.00 50.35 893 TYR A C 1
ATOM 4405 O O . TYR A 1 893 ? 171.392 161.650 206.864 1.00 50.35 893 TYR A O 1
ATOM 4414 N N . PHE A 1 894 ? 171.094 162.735 204.925 1.00 50.35 894 PHE A N 1
ATOM 4415 C CA . PHE A 1 894 ? 170.084 163.619 205.491 1.00 50.35 894 PHE A CA 1
ATOM 4416 C C . PHE A 1 894 ? 168.726 162.938 205.561 1.00 50.35 894 PHE A C 1
ATOM 4417 O O . PHE A 1 894 ? 168.362 162.153 204.685 1.00 50.35 894 PHE A O 1
ATOM 4425 N N . GLU A 1 895 ? 167.974 163.253 206.616 1.00 50.35 895 GLU A N 1
ATOM 4426 C CA . GLU A 1 895 ? 166.663 162.660 206.839 1.00 50.35 895 GLU A CA 1
ATOM 4427 C C . GLU A 1 895 ? 165.507 163.554 206.415 1.00 50.35 895 GLU A C 1
ATOM 4428 O O . GLU A 1 895 ? 164.388 163.056 206.269 1.00 50.35 895 GLU A O 1
ATOM 4434 N N . VAL A 1 896 ? 165.740 164.852 206.226 1.00 50.35 896 VAL A N 1
ATOM 4435 C CA . VAL A 1 896 ? 164.705 165.770 205.773 1.00 50.35 896 VAL A CA 1
ATOM 4436 C C . VAL A 1 896 ? 165.275 166.649 204.672 1.00 50.35 896 VAL A C 1
ATOM 4437 O O . VAL A 1 896 ? 166.488 166.783 204.514 1.00 50.35 896 VAL A O 1
ATOM 4441 N N . GLY A 1 897 ? 164.376 167.245 203.904 1.00 50.35 897 GLY A N 1
ATOM 4442 C CA . GLY A 1 897 ? 164.739 168.169 202.854 1.00 50.35 897 GLY A CA 1
ATOM 4443 C C . GLY A 1 897 ? 164.744 169.596 203.350 1.00 50.35 897 GLY A C 1
ATOM 4444 O O . GLY A 1 897 ? 164.824 169.867 204.550 1.00 50.35 897 GLY A O 1
ATOM 4445 N N . ALA A 1 898 ? 164.661 170.522 202.405 1.00 50.35 898 ALA A N 1
ATOM 4446 C CA . ALA A 1 898 ? 164.625 171.928 202.755 1.00 50.35 898 ALA A CA 1
ATOM 4447 C C . ALA A 1 898 ? 163.288 172.278 203.401 1.00 50.35 898 ALA A C 1
ATOM 4448 O O . ALA A 1 898 ? 162.273 171.635 203.131 1.00 50.35 898 ALA A O 1
ATOM 4450 N N . PRO A 1 899 ? 163.267 173.278 204.277 1.00 50.35 899 PRO A N 1
ATOM 4451 C CA . PRO A 1 899 ? 161.997 173.717 204.861 1.00 50.35 899 PRO A CA 1
ATOM 4452 C C . PRO A 1 899 ? 161.108 174.393 203.833 1.00 50.35 899 PRO A C 1
ATOM 4453 O O . PRO A 1 899 ? 161.577 175.053 202.905 1.00 50.35 899 PRO A O 1
ATOM 4457 N N . VAL A 1 900 ? 159.804 174.223 204.016 1.00 50.35 900 VAL A N 1
ATOM 4458 C CA . VAL A 1 900 ? 158.795 174.819 203.152 1.00 50.35 900 VAL A CA 1
ATOM 4459 C C . VAL A 1 900 ? 157.830 175.611 204.022 1.00 50.35 900 VAL A C 1
ATOM 4460 O O . VAL A 1 900 ? 157.380 175.125 205.064 1.00 50.35 900 VAL A O 1
ATOM 4464 N N . TYR A 1 901 ? 157.531 176.837 203.613 1.00 50.35 901 TYR A N 1
ATOM 4465 C CA . TYR A 1 901 ? 156.633 177.709 204.357 1.00 50.35 901 TYR A CA 1
ATOM 4466 C C . TYR A 1 901 ? 155.314 177.809 203.612 1.00 50.35 901 TYR A C 1
ATOM 4467 O O . TYR A 1 901 ? 155.287 178.222 202.454 1.00 50.35 901 TYR A O 1
ATOM 4476 N N . PHE A 1 902 ? 154.225 177.447 204.272 1.00 50.35 902 PHE A N 1
ATOM 4477 C CA . PHE A 1 902 ? 152.893 177.700 203.745 1.00 50.35 902 PHE A CA 1
ATOM 4478 C C . PHE A 1 902 ? 152.494 179.099 204.186 1.00 50.35 902 PHE A C 1
ATOM 4479 O O . PHE A 1 902 ? 152.261 179.339 205.373 1.00 50.35 902 PHE A O 1
ATOM 4487 N N . VAL A 1 903 ? 152.460 180.025 203.237 1.00 50.35 903 VAL A N 1
ATOM 4488 C CA . VAL A 1 903 ? 152.270 181.441 203.504 1.00 50.35 903 VAL A CA 1
ATOM 4489 C C . VAL A 1 903 ? 150.816 181.794 203.250 1.00 50.35 903 VAL A C 1
ATOM 4490 O O . VAL A 1 903 ? 150.270 181.475 202.186 1.00 50.35 903 VAL A O 1
ATOM 4494 N N . THR A 1 904 ? 150.193 182.439 204.229 1.00 50.35 904 THR A N 1
ATOM 4495 C CA . THR A 1 904 ? 148.853 182.987 204.100 1.00 50.35 904 THR A CA 1
ATOM 4496 C C . THR A 1 904 ? 148.962 184.484 203.860 1.00 50.35 904 THR A C 1
ATOM 4497 O O . THR A 1 904 ? 149.594 185.196 204.650 1.00 50.35 904 THR A O 1
ATOM 4501 N N . THR A 1 905 ? 148.343 184.948 202.778 1.00 50.35 905 THR A N 1
ATOM 4502 C CA . THR A 1 905 ? 148.442 186.324 202.321 1.00 50.35 905 THR A CA 1
ATOM 4503 C C . THR A 1 905 ? 147.356 187.174 202.977 1.00 50.35 905 THR A C 1
ATOM 4504 O O . THR A 1 905 ? 146.718 186.765 203.950 1.00 50.35 905 THR A O 1
ATOM 4508 N N . LEU A 1 906 ? 147.149 188.378 202.452 1.00 50.35 906 LEU A N 1
ATOM 4509 C CA . LEU A 1 906 ? 146.199 189.311 203.040 1.00 50.35 906 LEU A CA 1
ATOM 4510 C C . LEU A 1 906 ? 144.764 188.857 202.818 1.00 50.35 906 LEU A C 1
ATOM 4511 O O . LEU A 1 906 ? 144.399 188.404 201.731 1.00 50.35 906 LEU A O 1
ATOM 4516 N N . GLY A 1 907 ? 143.944 188.999 203.854 1.00 50.35 907 GLY A N 1
ATOM 4517 C CA . GLY A 1 907 ? 142.528 188.734 203.728 1.00 50.35 907 GLY A CA 1
ATOM 4518 C C . GLY A 1 907 ? 141.914 187.955 204.869 1.00 50.35 907 GLY A C 1
ATOM 4519 O O . GLY A 1 907 ? 140.757 188.188 205.226 1.00 50.35 907 GLY A O 1
ATOM 4520 N N . TYR A 1 908 ? 142.668 187.032 205.453 1.00 50.35 908 TYR A N 1
ATOM 4521 C CA . TYR A 1 908 ? 142.142 186.196 206.522 1.00 50.35 908 TYR A CA 1
ATOM 4522 C C . TYR A 1 908 ? 142.050 186.993 207.815 1.00 50.35 908 TYR A C 1
ATOM 4523 O O . TYR A 1 908 ? 142.915 187.821 208.111 1.00 50.35 908 TYR A O 1
ATOM 4532 N N . ASN A 1 909 ? 140.989 186.742 208.584 1.00 50.35 909 ASN A N 1
ATOM 4533 C CA . ASN A 1 909 ? 140.760 187.502 209.809 1.00 50.35 909 ASN A CA 1
ATOM 4534 C C . ASN A 1 909 ? 141.777 187.125 210.883 1.00 50.35 909 ASN A C 1
ATOM 4535 O O . ASN A 1 909 ? 142.538 187.981 211.351 1.00 50.35 909 ASN A O 1
ATOM 4540 N N . PHE A 1 910 ? 141.766 185.857 211.316 1.00 50.35 910 PHE A N 1
ATOM 4541 C CA . PHE A 1 910 ? 142.528 185.206 212.385 1.00 50.35 910 PHE A CA 1
ATOM 4542 C C . PHE A 1 910 ? 142.021 185.548 213.789 1.00 50.35 910 PHE A C 1
ATOM 4543 O O . PHE A 1 910 ? 142.477 184.933 214.746 1.00 50.35 910 PHE A O 1
ATOM 4551 N N . SER A 1 911 ? 141.086 186.479 213.949 1.00 50.35 911 SER A N 1
ATOM 4552 C CA . SER A 1 911 ? 140.662 186.953 215.257 1.00 50.35 911 SER A CA 1
ATOM 4553 C C . SER A 1 911 ? 139.299 186.439 215.672 1.00 50.35 911 SER A C 1
ATOM 4554 O O . SER A 1 911 ? 139.040 186.311 216.868 1.00 50.35 911 SER A O 1
ATOM 4557 N N . SER A 1 912 ? 138.421 186.155 214.719 1.00 50.35 912 SER A N 1
ATOM 4558 C CA . SER A 1 912 ? 137.161 185.517 215.042 1.00 50.35 912 SER A CA 1
ATOM 4559 C C . SER A 1 912 ? 137.407 184.072 215.455 1.00 50.35 912 SER A C 1
ATOM 4560 O O . SER A 1 912 ? 138.450 183.484 215.159 1.00 50.35 912 SER A O 1
ATOM 4563 N N . GLU A 1 913 ? 136.435 183.507 216.171 1.00 50.35 913 GLU A N 1
ATOM 4564 C CA . GLU A 1 913 ? 136.550 182.120 216.602 1.00 50.35 913 GLU A CA 1
ATOM 4565 C C . GLU A 1 913 ? 136.449 181.170 215.418 1.00 50.35 913 GLU A C 1
ATOM 4566 O O . GLU A 1 913 ? 137.077 180.105 215.411 1.00 50.35 913 GLU A O 1
ATOM 4572 N N . ALA A 1 914 ? 135.669 181.542 214.403 1.00 50.35 914 ALA A N 1
ATOM 4573 C CA . ALA A 1 914 ? 135.570 180.719 213.205 1.00 50.35 914 ALA A CA 1
ATOM 4574 C C . ALA A 1 914 ? 136.864 180.731 212.407 1.00 50.35 914 ALA A C 1
ATOM 4575 O O . ALA A 1 914 ? 137.177 179.753 211.724 1.00 50.35 914 ALA A O 1
ATOM 4577 N N . GLY A 1 915 ? 137.621 181.826 212.470 1.00 50.35 915 GLY A N 1
ATOM 4578 C CA . GLY A 1 915 ? 138.905 181.863 211.798 1.00 50.35 915 GLY A CA 1
ATOM 4579 C C . GLY A 1 915 ? 139.985 181.113 212.539 1.00 50.35 915 GLY A C 1
ATOM 4580 O O . GLY A 1 915 ? 140.932 180.621 211.922 1.00 50.35 915 GLY A O 1
ATOM 4581 N N . MET A 1 916 ? 139.869 181.022 213.863 1.00 50.35 916 MET A N 1
ATOM 4582 C CA . MET A 1 916 ? 140.824 180.258 214.651 1.00 50.35 916 MET A CA 1
ATOM 4583 C C . MET A 1 916 ? 140.518 178.767 214.628 1.00 50.35 916 MET A C 1
ATOM 4584 O O . MET A 1 916 ? 141.437 177.950 214.734 1.00 50.35 916 MET A O 1
ATOM 4589 N N . ASN A 1 917 ? 139.244 178.392 214.493 1.00 50.35 917 ASN A N 1
ATOM 4590 C CA . ASN A 1 917 ? 138.893 176.978 214.442 1.00 50.35 917 ASN A CA 1
ATOM 4591 C C . ASN A 1 917 ? 139.307 176.338 213.126 1.00 50.35 917 ASN A C 1
ATOM 4592 O O . ASN A 1 917 ? 139.499 175.121 213.070 1.00 50.35 917 ASN A O 1
ATOM 4597 N N . ALA A 1 918 ? 139.444 177.123 212.064 1.00 50.35 918 ALA A N 1
ATOM 4598 C CA . ALA A 1 918 ? 139.862 176.592 210.776 1.00 50.35 918 ALA A CA 1
ATOM 4599 C C . ALA A 1 918 ? 141.374 176.509 210.630 1.00 50.35 918 ALA A C 1
ATOM 4600 O O . ALA A 1 918 ? 141.854 176.099 209.570 1.00 50.35 918 ALA A O 1
ATOM 4602 N N . ILE A 1 919 ? 142.127 176.894 211.656 1.00 50.35 919 ILE A N 1
ATOM 4603 C CA . ILE A 1 919 ? 143.583 176.790 211.655 1.00 50.35 919 ILE A CA 1
ATOM 4604 C C . ILE A 1 919 ? 144.072 175.750 212.660 1.00 50.35 919 ILE A C 1
ATOM 4605 O O . ILE A 1 919 ? 145.206 175.260 212.524 1.00 50.35 919 ILE A O 1
ATOM 4610 N N . CYS A 1 920 ? 143.217 175.333 213.594 1.00 50.46 920 CYS A N 1
ATOM 4611 C CA . CYS A 1 920 ? 143.556 174.521 214.757 1.00 50.46 920 CYS A CA 1
ATOM 4612 C C . CYS A 1 920 ? 144.053 173.126 214.390 1.00 50.46 920 CYS A C 1
ATOM 4613 O O . CYS A 1 920 ? 144.077 172.715 213.230 1.00 50.46 920 CYS A O 1
ATOM 4616 N N . SER A 1 921 ? 144.446 172.396 215.432 1.00 52.98 921 SER A N 1
ATOM 4617 C CA . SER A 1 921 ? 144.635 170.959 215.348 1.00 52.98 921 SER A CA 1
ATOM 4618 C C . SER A 1 921 ? 144.152 170.228 216.591 1.00 52.98 921 SER A C 1
ATOM 4619 O O . SER A 1 921 ? 144.324 169.008 216.665 1.00 52.98 921 SER A O 1
ATOM 4622 N N . SER A 1 922 ? 143.560 170.915 217.561 1.00 56.86 922 SER A N 1
ATOM 4623 C CA . SER A 1 922 ? 143.148 170.272 218.804 1.00 56.86 922 SER A CA 1
ATOM 4624 C C . SER A 1 922 ? 142.242 171.223 219.576 1.00 56.86 922 SER A C 1
ATOM 4625 O O . SER A 1 922 ? 142.129 172.408 219.249 1.00 56.86 922 SER A O 1
ATOM 4628 N N . ALA A 1 923 ? 141.614 170.684 220.625 1.00 58.73 923 ALA A N 1
ATOM 4629 C CA . ALA A 1 923 ? 140.801 171.441 221.578 1.00 58.73 923 ALA A CA 1
ATOM 4630 C C . ALA A 1 923 ? 139.570 172.070 220.920 1.00 58.73 923 ALA A C 1
ATOM 4631 O O . ALA A 1 923 ? 139.401 173.290 220.890 1.00 58.73 923 ALA A O 1
ATOM 4633 N N . GLY A 1 924 ? 138.701 171.207 220.404 1.00 55.46 924 GLY A N 1
ATOM 4634 C CA . GLY A 1 924 ? 137.402 171.627 219.914 1.00 55.46 924 GLY A CA 1
ATOM 4635 C C . GLY A 1 924 ? 137.415 172.507 218.682 1.00 55.46 924 GLY A C 1
ATOM 4636 O O . GLY A 1 924 ? 136.699 173.509 218.620 1.00 55.46 924 GLY A O 1
ATOM 4637 N N . CYS A 1 925 ? 138.222 172.143 217.697 1.00 55.16 925 CYS A N 1
ATOM 4638 C CA . CYS A 1 925 ? 138.317 172.871 216.442 1.00 55.16 925 CYS A CA 1
ATOM 4639 C C . CYS A 1 925 ? 137.856 171.958 215.303 1.00 55.16 925 CYS A C 1
ATOM 4640 O O . CYS A 1 925 ? 137.330 170.869 215.537 1.00 55.16 925 CYS A O 1
ATOM 4643 N N . ASN A 1 926 ? 138.037 172.422 214.067 1.00 54.98 926 ASN A N 1
ATOM 4644 C CA . ASN A 1 926 ? 137.411 171.784 212.914 1.00 54.98 926 ASN A CA 1
ATOM 4645 C C . ASN A 1 926 ? 138.057 170.441 212.584 1.00 54.98 926 ASN A C 1
ATOM 4646 O O . ASN A 1 926 ? 139.222 170.190 212.901 1.00 54.98 926 ASN A O 1
ATOM 4651 N N . ASN A 1 927 ? 137.276 169.572 211.932 1.00 60.45 927 ASN A N 1
ATOM 4652 C CA . ASN A 1 927 ? 137.728 168.209 211.668 1.00 60.45 927 ASN A CA 1
ATOM 4653 C C . ASN A 1 927 ? 138.828 168.155 210.620 1.00 60.45 927 ASN A C 1
ATOM 4654 O O . ASN A 1 927 ? 139.685 167.267 210.673 1.00 60.45 927 ASN A O 1
ATOM 4659 N N . PHE A 1 928 ? 138.806 169.058 209.643 1.00 54.13 928 PHE A N 1
ATOM 4660 C CA . PHE A 1 928 ? 139.802 169.078 208.573 1.00 54.13 928 PHE A CA 1
ATOM 4661 C C . PHE A 1 928 ? 140.313 170.508 208.456 1.00 54.13 928 PHE A C 1
ATOM 4662 O O . PHE A 1 928 ? 139.812 171.296 207.652 1.00 54.13 928 PHE A O 1
ATOM 4670 N N . SER A 1 929 ? 141.315 170.832 209.257 1.00 50.35 929 SER A N 1
ATOM 4671 C CA . SER A 1 929 ? 141.839 172.178 209.363 1.00 50.35 929 SER A CA 1
ATOM 4672 C C . SER A 1 929 ? 143.061 172.344 208.466 1.00 50.35 929 SER A C 1
ATOM 4673 O O . SER A 1 929 ? 143.356 171.504 207.613 1.00 50.35 929 SER A O 1
ATOM 4676 N N . PHE A 1 930 ? 143.758 173.467 208.640 1.00 50.35 930 PHE A N 1
ATOM 4677 C CA . PHE A 1 930 ? 145.027 173.705 207.962 1.00 50.35 930 PHE A CA 1
ATOM 4678 C C . PHE A 1 930 ? 146.075 172.689 208.402 1.00 50.35 930 PHE A C 1
ATOM 4679 O O . PHE A 1 930 ? 146.598 171.903 207.597 1.00 50.35 930 PHE A O 1
ATOM 4687 N N . THR A 1 931 ? 146.382 172.691 209.700 1.00 50.35 931 THR A N 1
ATOM 4688 C CA . THR A 1 931 ? 147.501 171.917 210.215 1.00 50.35 931 THR A CA 1
ATOM 4689 C C . THR A 1 931 ? 147.198 170.426 210.226 1.00 50.35 931 THR A C 1
ATOM 4690 O O . THR A 1 931 ? 148.106 169.610 210.054 1.00 50.35 931 THR A O 1
ATOM 4694 N N . GLN A 1 932 ? 145.934 170.046 210.422 1.00 50.35 932 GLN A N 1
ATOM 4695 C CA . GLN A 1 932 ? 145.588 168.632 210.330 1.00 50.35 932 GLN A CA 1
ATOM 4696 C C . GLN A 1 932 ? 145.675 168.125 208.900 1.00 50.35 932 GLN A C 1
ATOM 4697 O O . GLN A 1 932 ? 146.027 166.959 208.683 1.00 50.35 932 GLN A O 1
ATOM 4703 N N . LYS A 1 933 ? 145.388 168.988 207.922 1.00 50.35 933 LYS A N 1
ATOM 4704 C CA . LYS A 1 933 ? 145.601 168.641 206.521 1.00 50.35 933 LYS A CA 1
ATOM 4705 C C . LYS A 1 933 ? 147.079 168.440 206.219 1.00 50.35 933 LYS A C 1
ATOM 4706 O O . LYS A 1 933 ? 147.451 167.483 205.528 1.00 50.35 933 LYS A O 1
ATOM 4712 N N . ILE A 1 934 ? 147.938 169.306 206.764 1.00 50.35 934 ILE A N 1
ATOM 4713 C CA . ILE A 1 934 ? 149.378 169.152 206.550 1.00 50.35 934 ILE A CA 1
ATOM 4714 C C . ILE A 1 934 ? 149.921 167.924 207.282 1.00 50.35 934 ILE A C 1
ATOM 4715 O O . ILE A 1 934 ? 150.822 167.239 206.785 1.00 50.35 934 ILE A O 1
ATOM 4720 N N . GLN A 1 935 ? 149.373 167.612 208.456 1.00 50.35 935 GLN A N 1
ATOM 4721 C CA . GLN A 1 935 ? 149.828 166.451 209.215 1.00 50.35 935 GLN A CA 1
ATOM 4722 C C . GLN A 1 935 ? 149.408 165.151 208.535 1.00 50.35 935 GLN A C 1
ATOM 4723 O O . GLN A 1 935 ? 150.191 164.190 208.477 1.00 50.35 935 GLN A O 1
ATOM 4729 N N . TYR A 1 936 ? 148.190 165.112 207.984 1.00 50.35 936 TYR A N 1
ATOM 4730 C CA . TYR A 1 936 ? 147.760 163.949 207.217 1.00 50.35 936 TYR A CA 1
ATOM 4731 C C . TYR A 1 936 ? 148.543 163.836 205.913 1.00 50.35 936 TYR A C 1
ATOM 4732 O O . TYR A 1 936 ? 148.739 162.729 205.403 1.00 50.35 936 TYR A O 1
ATOM 4741 N N . ALA A 1 937 ? 148.980 164.964 205.346 1.00 50.35 937 ALA A N 1
ATOM 4742 C CA . ALA A 1 937 ? 149.896 164.900 204.212 1.00 50.35 937 ALA A CA 1
ATOM 4743 C C . ALA A 1 937 ? 151.245 164.318 204.611 1.00 50.35 937 ALA A C 1
ATOM 4744 O O . ALA A 1 937 ? 151.855 163.576 203.835 1.00 50.35 937 ALA A O 1
ATOM 4746 N N . THR A 1 938 ? 151.729 164.643 205.812 1.00 50.35 938 THR A N 1
ATOM 4747 C CA . THR A 1 938 ? 152.991 164.087 206.294 1.00 50.35 938 THR A CA 1
ATOM 4748 C C . THR A 1 938 ? 152.886 162.622 206.685 1.00 50.35 938 THR A C 1
ATOM 4749 O O . THR A 1 938 ? 153.922 161.962 206.803 1.00 50.35 938 THR A O 1
ATOM 4753 N N . GLU A 1 939 ? 151.679 162.097 206.903 1.00 50.35 939 GLU A N 1
ATOM 4754 C CA . GLU A 1 939 ? 151.544 160.668 207.168 1.00 50.35 939 GLU A CA 1
ATOM 4755 C C . GLU A 1 939 ? 151.769 159.792 205.938 1.00 50.35 939 GLU A C 1
ATOM 4756 O O . GLU A 1 939 ? 151.994 158.588 206.097 1.00 50.35 939 GLU A O 1
ATOM 4762 N N . PHE A 1 940 ? 151.717 160.348 204.728 1.00 50.35 940 PHE A N 1
ATOM 4763 C CA . PHE A 1 940 ? 151.985 159.612 203.492 1.00 50.35 940 PHE A CA 1
ATOM 4764 C C . PHE A 1 940 ? 153.072 160.345 202.723 1.00 50.35 940 PHE A C 1
ATOM 4765 O O . PHE A 1 940 ? 152.788 161.063 201.757 1.00 50.35 940 PHE A O 1
ATOM 4773 N N . PRO A 1 941 ? 154.339 160.162 203.104 1.00 50.35 941 PRO A N 1
ATOM 4774 C CA . PRO A 1 941 ? 155.422 160.960 202.508 1.00 50.35 941 PRO A CA 1
ATOM 4775 C C . PRO A 1 941 ? 155.862 160.526 201.116 1.00 50.35 941 PRO A C 1
ATOM 4776 O O . PRO A 1 941 ? 156.807 161.117 200.586 1.00 50.35 941 PRO A O 1
ATOM 4780 N N . GLU A 1 942 ? 155.241 159.523 200.500 1.00 50.35 942 GLU A N 1
ATOM 4781 C CA . GLU A 1 942 ? 155.503 159.226 199.099 1.00 50.35 942 GLU A CA 1
ATOM 4782 C C . GLU A 1 942 ? 154.492 159.876 198.166 1.00 50.35 942 GLU A C 1
ATOM 4783 O O . GLU A 1 942 ? 154.824 160.167 197.013 1.00 50.35 942 GLU A O 1
ATOM 4789 N N . GLN A 1 943 ? 153.267 160.109 198.636 1.00 50.35 943 GLN A N 1
ATOM 4790 C CA . GLN A 1 943 ? 152.289 160.845 197.843 1.00 50.35 943 GLN A CA 1
ATOM 4791 C C . GLN A 1 943 ? 152.559 162.342 197.920 1.00 50.35 943 GLN A C 1
ATOM 4792 O O . GLN A 1 943 ? 152.830 162.989 196.904 1.00 50.35 943 GLN A O 1
ATOM 4798 N N . SER A 1 944 ? 152.489 162.905 199.122 1.00 50.35 944 SER A N 1
ATOM 4799 C CA . SER A 1 944 ? 153.032 164.227 199.373 1.00 50.35 944 SER A CA 1
ATOM 4800 C C . SER A 1 944 ? 154.544 164.116 199.507 1.00 50.35 944 SER A C 1
ATOM 4801 O O . SER A 1 944 ? 155.113 163.026 199.492 1.00 50.35 944 SER A O 1
ATOM 4804 N N . TYR A 1 945 ? 155.224 165.243 199.627 1.00 50.35 945 TYR A N 1
ATOM 4805 C CA . TYR A 1 945 ? 156.668 165.190 199.799 1.00 50.35 945 TYR A CA 1
ATOM 4806 C C . TYR A 1 945 ? 157.080 165.881 201.089 1.00 50.35 945 TYR A C 1
ATOM 4807 O O . TYR A 1 945 ? 158.152 166.482 201.166 1.00 50.35 945 TYR A O 1
ATOM 4816 N N . LEU A 1 946 ? 156.233 165.792 202.109 1.00 50.35 946 LEU A N 1
ATOM 4817 C CA . LEU A 1 946 ? 156.472 166.395 203.409 1.00 50.35 946 LEU A CA 1
ATOM 4818 C C . LEU A 1 946 ? 156.811 165.311 204.418 1.00 50.35 946 LEU A C 1
ATOM 4819 O O . LEU A 1 946 ? 156.172 164.257 204.446 1.00 50.35 946 LEU A O 1
ATOM 4824 N N . ALA A 1 947 ? 157.817 165.576 205.246 1.00 50.35 947 ALA A N 1
ATOM 4825 C CA . ALA A 1 947 ? 158.249 164.639 206.271 1.00 50.35 947 ALA A CA 1
ATOM 4826 C C . ALA A 1 947 ? 157.914 165.083 207.683 1.00 50.35 947 ALA A C 1
ATOM 4827 O O . ALA A 1 947 ? 157.632 164.236 208.530 1.00 50.35 947 ALA A O 1
ATOM 4829 N N . ILE A 1 948 ? 157.930 166.384 207.953 1.00 50.35 948 ILE A N 1
ATOM 4830 C CA . ILE A 1 948 ? 157.682 166.930 209.280 1.00 50.35 948 ILE A CA 1
ATOM 4831 C C . ILE A 1 948 ? 156.443 167.808 209.195 1.00 50.35 948 ILE A C 1
ATOM 4832 O O . ILE A 1 948 ? 156.333 168.612 208.268 1.00 50.35 948 ILE A O 1
ATOM 4837 N N . PRO A 1 949 ? 155.490 167.685 210.114 1.00 50.35 949 PRO A N 1
ATOM 4838 C CA . PRO A 1 949 ? 154.288 168.520 210.052 1.00 50.35 949 PRO A CA 1
ATOM 4839 C C . PRO A 1 949 ? 154.581 169.971 210.403 1.00 50.35 949 PRO A C 1
ATOM 4840 O O . PRO A 1 949 ? 155.588 170.302 211.029 1.00 50.35 949 PRO A O 1
ATOM 4844 N N . ALA A 1 950 ? 153.671 170.842 209.981 1.00 50.35 950 ALA A N 1
ATOM 4845 C CA . ALA A 1 950 ? 153.854 172.275 210.159 1.00 50.35 950 ALA A CA 1
ATOM 4846 C C . ALA A 1 950 ? 153.656 172.682 211.613 1.00 50.35 950 ALA A C 1
ATOM 4847 O O . ALA A 1 950 ? 152.827 172.123 212.334 1.00 50.35 950 ALA A O 1
ATOM 4849 N N . SER A 1 951 ? 154.429 173.676 212.037 1.00 50.35 951 SER A N 1
ATOM 4850 C CA . SER A 1 951 ? 154.317 174.253 213.369 1.00 50.35 951 SER A CA 1
ATOM 4851 C C . SER A 1 951 ? 153.473 175.516 213.281 1.00 50.35 951 SER A C 1
ATOM 4852 O O . SER A 1 951 ? 153.790 176.426 212.509 1.00 50.35 951 SER A O 1
ATOM 4855 N N . SER A 1 952 ? 152.411 175.574 214.073 1.00 50.35 952 SER A N 1
ATOM 4856 C CA . SER A 1 952 ? 151.417 176.631 213.972 1.00 50.35 952 SER A CA 1
ATOM 4857 C C . SER A 1 952 ? 151.581 177.626 215.110 1.00 50.35 952 SER A C 1
ATOM 4858 O O . SER A 1 952 ? 151.649 177.235 216.277 1.00 50.35 952 SER A O 1
ATOM 4861 N N . TRP A 1 953 ? 151.634 178.913 214.768 1.00 50.35 953 TRP A N 1
ATOM 4862 C CA . TRP A 1 953 ? 151.631 179.938 215.800 1.00 50.35 953 TRP A CA 1
ATOM 4863 C C . TRP A 1 953 ? 150.266 180.081 216.452 1.00 50.35 953 TRP A C 1
ATOM 4864 O O . TRP A 1 953 ? 150.187 180.524 217.601 1.00 50.35 953 TRP A O 1
ATOM 4875 N N . VAL A 1 954 ? 149.196 179.709 215.746 1.00 50.35 954 VAL A N 1
ATOM 4876 C CA . VAL A 1 954 ? 147.851 179.850 216.290 1.00 50.35 954 VAL A CA 1
ATOM 4877 C C . VAL A 1 954 ? 147.618 178.857 217.419 1.00 50.35 954 VAL A C 1
ATOM 4878 O O . VAL A 1 954 ? 147.067 179.215 218.463 1.00 50.35 954 VAL A O 1
ATOM 4882 N N . ASP A 1 955 ? 148.052 177.604 217.237 1.00 50.35 955 ASP A N 1
ATOM 4883 C CA . ASP A 1 955 ? 147.871 176.571 218.257 1.00 50.35 955 ASP A CA 1
ATOM 4884 C C . ASP A 1 955 ? 148.709 176.851 219.497 1.00 50.35 955 ASP A C 1
ATOM 4885 O O . ASP A 1 955 ? 148.225 176.708 220.630 1.00 50.35 955 ASP A O 1
ATOM 4890 N N . ASP A 1 956 ? 149.956 177.276 219.300 1.00 50.35 956 ASP A N 1
ATOM 4891 C CA . ASP A 1 956 ? 150.810 177.619 220.426 1.00 50.35 956 ASP A CA 1
ATOM 4892 C C . ASP A 1 956 ? 150.346 178.894 221.110 1.00 50.35 956 ASP A C 1
ATOM 4893 O O . ASP A 1 956 ? 150.557 179.057 222.314 1.00 50.35 956 ASP A O 1
ATOM 4898 N N . PHE A 1 957 ? 149.699 179.797 220.373 1.00 50.35 957 PHE A N 1
ATOM 4899 C CA . PHE A 1 957 ? 149.097 180.962 221.008 1.00 50.35 957 PHE A CA 1
ATOM 4900 C C . PHE A 1 957 ? 147.868 180.575 221.820 1.00 50.35 957 PHE A C 1
ATOM 4901 O O . PHE A 1 957 ? 147.592 181.187 222.857 1.00 50.35 957 PHE A O 1
ATOM 4909 N N . ILE A 1 958 ? 147.109 179.574 221.361 1.00 50.35 958 ILE A N 1
ATOM 4910 C CA . ILE A 1 958 ? 145.931 179.141 222.111 1.00 50.35 958 ILE A CA 1
ATOM 4911 C C . ILE A 1 958 ? 146.323 178.447 223.406 1.00 50.35 958 ILE A C 1
ATOM 4912 O O . ILE A 1 958 ? 145.717 178.692 224.454 1.00 50.35 958 ILE A O 1
ATOM 4917 N N . ASP A 1 959 ? 147.318 177.569 223.370 1.00 50.35 959 ASP A N 1
ATOM 4918 C CA . ASP A 1 959 ? 147.674 176.908 224.622 1.00 50.35 959 ASP A CA 1
ATOM 4919 C C . ASP A 1 959 ? 148.781 177.626 225.386 1.00 50.35 959 ASP A C 1
ATOM 4920 O O . ASP A 1 959 ? 149.200 177.144 226.441 1.00 50.35 959 ASP A O 1
ATOM 4925 N N . TRP A 1 960 ? 149.266 178.756 224.874 1.00 50.35 960 TRP A N 1
ATOM 4926 C CA . TRP A 1 960 ? 150.016 179.699 225.691 1.00 50.35 960 TRP A CA 1
ATOM 4927 C C . TRP A 1 960 ? 149.086 180.506 226.583 1.00 50.35 960 TRP A C 1
ATOM 4928 O O . TRP A 1 960 ? 149.475 180.902 227.686 1.00 50.35 960 TRP A O 1
ATOM 4939 N N . LEU A 1 961 ? 147.858 180.746 226.125 1.00 50.35 961 LEU A N 1
ATOM 4940 C CA . LEU A 1 961 ? 146.861 181.492 226.877 1.00 50.35 961 LEU A CA 1
ATOM 4941 C C . LEU A 1 961 ? 146.122 180.638 227.894 1.00 50.35 961 LEU A C 1
ATOM 4942 O O . LEU A 1 961 ? 145.287 181.174 228.628 1.00 50.35 961 LEU A O 1
ATOM 4947 N N . THR A 1 962 ? 146.382 179.336 227.932 1.00 51.47 962 THR A N 1
ATOM 4948 C CA . THR A 1 962 ? 145.752 178.473 228.918 1.00 51.47 962 THR A CA 1
ATOM 4949 C C . THR A 1 962 ? 146.295 178.808 230.302 1.00 51.47 962 THR A C 1
ATOM 4950 O O . THR A 1 962 ? 147.519 178.822 230.494 1.00 51.47 962 THR A O 1
ATOM 4954 N N . PRO A 1 963 ? 145.439 179.085 231.281 1.00 58.62 963 PRO A N 1
ATOM 4955 C CA . PRO A 1 963 ? 145.928 179.723 232.506 1.00 58.62 963 PRO A CA 1
ATOM 4956 C C . PRO A 1 963 ? 146.636 178.767 233.447 1.00 58.62 963 PRO A C 1
ATOM 4957 O O . PRO A 1 963 ? 145.993 178.017 234.187 1.00 58.62 963 PRO A O 1
ATOM 4961 N N . SER A 1 964 ? 147.970 178.788 233.424 1.00 63.88 964 SER A N 1
ATOM 4962 C CA . SER A 1 964 ? 148.756 178.254 234.531 1.00 63.88 964 SER A CA 1
ATOM 4963 C C . SER A 1 964 ? 150.160 178.845 234.422 1.00 63.88 964 SER A C 1
ATOM 4964 O O . SER A 1 964 ? 151.003 178.294 233.710 1.00 63.88 964 SER A O 1
ATOM 4967 N N . SER A 1 965 ? 150.400 179.952 235.137 1.00 65.27 965 SER A N 1
ATOM 4968 C CA . SER A 1 965 ? 151.741 180.526 235.350 1.00 65.27 965 SER A CA 1
ATOM 4969 C C . SER A 1 965 ? 152.428 180.986 234.060 1.00 65.27 965 SER A C 1
ATOM 4970 O O . SER A 1 965 ? 153.657 181.049 233.990 1.00 65.27 965 SER A O 1
ATOM 4973 N N . CYS A 1 966 ? 151.653 181.316 233.031 1.00 61.60 966 CYS A N 1
ATOM 4974 C CA . CYS A 1 966 ? 152.185 181.503 231.689 1.00 61.60 966 CYS A CA 1
ATOM 4975 C C . CYS A 1 966 ? 151.933 182.904 231.158 1.00 61.60 966 CYS A C 1
ATOM 4976 O O . CYS A 1 966 ? 152.872 183.580 230.723 1.00 61.60 966 CYS A O 1
ATOM 4979 N N . CYS A 1 967 ? 150.683 183.355 231.180 1.00 62.57 967 CYS A N 1
ATOM 4980 C CA . CYS A 1 967 ? 150.321 184.748 230.977 1.00 62.57 967 CYS A CA 1
ATOM 4981 C C . CYS A 1 967 ? 149.681 185.243 232.262 1.00 62.57 967 CYS A C 1
ATOM 4982 O O . CYS A 1 967 ? 148.788 184.585 232.804 1.00 62.57 967 CYS A O 1
ATOM 4985 N N . ARG A 1 968 ? 150.140 186.388 232.755 1.00 68.13 968 ARG A N 1
ATOM 4986 C CA . ARG A 1 968 ? 149.637 186.928 234.006 1.00 68.13 968 ARG A CA 1
ATOM 4987 C C . ARG A 1 968 ? 149.569 188.442 233.914 1.00 68.13 968 ARG A C 1
ATOM 4988 O O . ARG A 1 968 ? 150.213 189.066 233.069 1.00 68.13 968 ARG A O 1
ATOM 4996 N N . LEU A 1 969 ? 148.770 189.024 234.800 1.00 71.26 969 LEU A N 1
ATOM 4997 C CA . LEU A 1 969 ? 148.592 190.463 234.869 1.00 71.26 969 LEU A CA 1
ATOM 4998 C C . LEU A 1 969 ? 148.815 190.926 236.299 1.00 71.26 969 LEU A C 1
ATOM 4999 O O . LEU A 1 969 ? 148.561 190.188 237.253 1.00 71.26 969 LEU A O 1
ATOM 5004 N N . TYR A 1 970 ? 149.301 192.155 236.436 1.00 76.23 970 TYR A N 1
ATOM 5005 C CA . TYR A 1 970 ? 149.538 192.723 237.754 1.00 76.23 970 TYR A CA 1
ATOM 5006 C C . TYR A 1 970 ? 148.221 192.998 238.466 1.00 76.23 970 TYR A C 1
ATOM 5007 O O . TYR A 1 970 ? 147.210 193.315 237.837 1.00 76.23 970 TYR A O 1
ATOM 5016 N N . ILE A 1 971 ? 148.229 192.845 239.790 1.00 80.90 971 ILE A N 1
ATOM 5017 C CA . ILE A 1 971 ? 147.029 193.129 240.571 1.00 80.90 971 ILE A CA 1
ATOM 5018 C C . ILE A 1 971 ? 146.769 194.629 240.619 1.00 80.90 971 ILE A C 1
ATOM 5019 O O . ILE A 1 971 ? 145.660 195.092 240.329 1.00 80.90 971 ILE A O 1
ATOM 5024 N N . SER A 1 972 ? 147.788 195.407 240.976 1.00 83.98 972 SER A N 1
ATOM 5025 C CA . SER A 1 972 ? 147.707 196.861 241.046 1.00 83.98 972 SER A CA 1
ATOM 5026 C C . SER A 1 972 ? 149.104 197.398 241.317 1.00 83.98 972 SER A C 1
ATOM 5027 O O . SER A 1 972 ? 150.018 196.647 241.666 1.00 83.98 972 SER A O 1
ATOM 5030 N N . GLY A 1 973 ? 149.255 198.710 241.155 1.00 87.81 973 GLY A N 1
ATOM 5031 C CA . GLY A 1 973 ? 150.518 199.372 241.382 1.00 87.81 973 GLY A CA 1
ATOM 5032 C C . GLY A 1 973 ? 150.718 200.539 240.437 1.00 87.81 973 GLY A C 1
ATOM 5033 O O . GLY A 1 973 ? 149.756 201.130 239.933 1.00 87.81 973 GLY A O 1
ATOM 5034 N N . PRO A 1 974 ? 151.980 200.917 240.210 1.00 88.16 974 PRO A N 1
ATOM 5035 C CA . PRO A 1 974 ? 152.272 201.899 239.151 1.00 88.16 974 PRO A CA 1
ATOM 5036 C C . PRO A 1 974 ? 151.918 201.389 237.770 1.00 88.16 974 PRO A C 1
ATOM 5037 O O . PRO A 1 974 ? 151.509 202.172 236.904 1.00 88.16 974 PRO A O 1
ATOM 5041 N N . ASN A 1 975 ? 152.072 200.089 237.543 1.00 84.71 975 ASN A N 1
ATOM 5042 C CA . ASN A 1 975 ? 151.569 199.407 236.354 1.00 84.71 975 ASN A CA 1
ATOM 5043 C C . ASN A 1 975 ? 150.422 198.450 236.710 1.00 84.71 975 ASN A C 1
ATOM 5044 O O . ASN A 1 975 ? 150.605 197.357 237.252 1.00 84.71 975 ASN A O 1
ATOM 5049 N N . LYS A 1 976 ? 149.201 198.909 236.421 1.00 81.83 976 LYS A N 1
ATOM 5050 C CA . LYS A 1 976 ? 148.005 198.244 236.933 1.00 81.83 976 LYS A CA 1
ATOM 5051 C C . LYS A 1 976 ? 147.749 196.924 236.223 1.00 81.83 976 LYS A C 1
ATOM 5052 O O . LYS A 1 976 ? 147.530 195.897 236.869 1.00 81.83 976 LYS A O 1
ATOM 5058 N N . ASP A 1 977 ? 147.777 196.930 234.892 1.00 77.78 977 ASP A N 1
ATOM 5059 C CA . ASP A 1 977 ? 147.442 195.738 234.126 1.00 77.78 977 ASP A CA 1
ATOM 5060 C C . ASP A 1 977 ? 148.363 195.556 232.930 1.00 77.78 977 ASP A C 1
ATOM 5061 O O . ASP A 1 977 ? 147.922 195.061 231.886 1.00 77.78 977 ASP A O 1
ATOM 5066 N N . LYS A 1 978 ? 149.624 195.993 233.042 1.00 73.10 978 LYS A N 1
ATOM 5067 C CA . LYS A 1 978 ? 150.528 195.986 231.896 1.00 73.10 978 LYS A CA 1
ATOM 5068 C C . LYS A 1 978 ? 150.909 194.591 231.417 1.00 73.10 978 LYS A C 1
ATOM 5069 O O . LYS A 1 978 ? 150.364 194.146 230.411 1.00 73.10 978 LYS A O 1
ATOM 5075 N N . PHE A 1 979 ? 151.771 193.877 232.144 1.00 63.60 979 PHE A N 1
ATOM 5076 C CA . PHE A 1 979 ? 152.135 192.495 231.828 1.00 63.60 979 PHE A CA 1
ATOM 5077 C C . PHE A 1 979 ? 153.029 191.934 232.921 1.00 63.60 979 PHE A C 1
ATOM 5078 O O . PHE A 1 979 ? 153.986 192.594 233.334 1.00 63.60 979 PHE A O 1
ATOM 5086 N N . CYS A 1 980 ? 152.767 190.713 233.366 1.00 68.46 980 CYS A N 1
ATOM 5087 C CA . CYS A 1 980 ? 153.683 190.018 234.268 1.00 68.46 980 CYS A CA 1
ATOM 5088 C C . CYS A 1 980 ? 154.280 188.835 233.527 1.00 68.46 980 CYS A C 1
ATOM 5089 O O . CYS A 1 980 ? 153.601 187.811 233.336 1.00 68.46 980 CYS A O 1
ATOM 5092 N N . PRO A 1 981 ? 155.528 188.926 233.080 1.00 68.71 981 PRO A N 1
ATOM 5093 C CA . PRO A 1 981 ? 156.162 187.783 232.421 1.00 68.71 981 PRO A CA 1
ATOM 5094 C C . PRO A 1 981 ? 156.455 186.663 233.406 1.00 68.71 981 PRO A C 1
ATOM 5095 O O . PRO A 1 981 ? 156.301 186.798 234.621 1.00 68.71 981 PRO A O 1
ATOM 5099 N N . SER A 1 982 ? 156.907 185.537 232.857 1.00 67.78 982 SER A N 1
ATOM 5100 C CA . SER A 1 982 ? 157.105 184.344 233.671 1.00 67.78 982 SER A CA 1
ATOM 5101 C C . SER A 1 982 ? 158.348 184.416 234.546 1.00 67.78 982 SER A C 1
ATOM 5102 O O . SER A 1 982 ? 158.475 183.620 235.478 1.00 67.78 982 SER A O 1
ATOM 5105 N N . THR A 1 983 ? 159.258 185.350 234.282 1.00 71.75 983 THR A N 1
ATOM 5106 C CA . THR A 1 983 ? 160.469 185.519 235.070 1.00 71.75 983 THR A CA 1
ATOM 5107 C C . THR A 1 983 ? 160.289 186.467 236.255 1.00 71.75 983 THR A C 1
ATOM 5108 O O . THR A 1 983 ? 161.285 186.998 236.758 1.00 71.75 983 THR A O 1
ATOM 5112 N N . VAL A 1 984 ? 159.059 186.691 236.709 1.00 73.84 984 VAL A N 1
ATOM 5113 C CA . VAL A 1 984 ? 158.767 187.584 237.821 1.00 73.84 984 VAL A CA 1
ATOM 5114 C C . VAL A 1 984 ? 158.086 186.780 238.917 1.00 73.84 984 VAL A C 1
ATOM 5115 O O . VAL A 1 984 ? 157.072 186.119 238.669 1.00 73.84 984 VAL A O 1
ATOM 5119 N N . ASN A 1 985 ? 158.640 186.839 240.123 1.00 80.98 985 ASN A N 1
ATOM 5120 C CA . ASN A 1 985 ? 158.074 186.171 241.288 1.00 80.98 985 ASN A CA 1
ATOM 5121 C C . ASN A 1 985 ? 157.523 187.225 242.236 1.00 80.98 985 ASN A C 1
ATOM 5122 O O . ASN A 1 985 ? 158.262 188.112 242.677 1.00 80.98 985 ASN A O 1
ATOM 5127 N N . SER A 1 986 ? 156.234 187.121 242.548 1.00 82.80 986 SER A N 1
ATOM 5128 C CA . SER A 1 986 ? 155.550 188.063 243.423 1.00 82.80 986 SER A CA 1
ATOM 5129 C C . SER A 1 986 ? 154.134 187.562 243.652 1.00 82.80 986 SER A C 1
ATOM 5130 O O . SER A 1 986 ? 153.648 186.676 242.943 1.00 82.80 986 SER A O 1
ATOM 5133 N N . LEU A 1 987 ? 153.481 188.137 244.658 1.00 83.55 987 LEU A N 1
ATOM 5134 C CA . LEU A 1 987 ? 152.052 187.945 244.853 1.00 83.55 987 LEU A CA 1
ATOM 5135 C C . LEU A 1 987 ? 151.224 188.998 244.133 1.00 83.55 987 LEU A C 1
ATOM 5136 O O . LEU A 1 987 ? 149.991 188.931 244.171 1.00 83.55 987 LEU A O 1
ATOM 5141 N N . ASN A 1 988 ? 151.876 189.959 243.474 1.00 82.34 988 ASN A N 1
ATOM 5142 C CA . ASN A 1 988 ? 151.188 190.965 242.677 1.00 82.34 988 ASN A CA 1
ATOM 5143 C C . ASN A 1 988 ? 150.737 190.436 241.323 1.00 82.34 988 ASN A C 1
ATOM 5144 O O . ASN A 1 988 ? 149.965 191.115 240.640 1.00 82.34 988 ASN A O 1
ATOM 5149 N N . CYS A 1 989 ? 151.198 189.255 240.920 1.00 79.73 989 CYS A N 1
ATOM 5150 C CA . CYS A 1 989 ? 150.819 188.624 239.659 1.00 79.73 989 CYS A CA 1
ATOM 5151 C C . CYS A 1 989 ? 150.002 187.382 239.994 1.00 79.73 989 CYS A C 1
ATOM 5152 O O . CYS A 1 989 ? 150.540 186.282 240.119 1.00 79.73 989 CYS A O 1
ATOM 5155 N N . LEU A 1 990 ? 148.692 187.562 240.136 1.00 78.20 990 LEU A N 1
ATOM 5156 C CA . LEU A 1 990 ? 147.805 186.459 240.466 1.00 78.20 990 LEU A CA 1
ATOM 5157 C C . LEU A 1 990 ? 146.666 186.280 239.474 1.00 78.20 990 LEU A C 1
ATOM 5158 O O . LEU A 1 990 ? 146.026 185.223 239.482 1.00 78.20 990 LEU A O 1
ATOM 5163 N N . LYS A 1 991 ? 146.411 187.251 238.604 1.00 74.90 991 LYS A N 1
ATOM 5164 C CA . LYS A 1 991 ? 145.311 187.176 237.655 1.00 74.90 991 LYS A CA 1
ATOM 5165 C C . LYS A 1 991 ? 145.810 186.627 236.328 1.00 74.90 991 LYS A C 1
ATOM 5166 O O . LYS A 1 991 ? 146.812 187.105 235.787 1.00 74.90 991 LYS A O 1
ATOM 5172 N N . ASN A 1 992 ? 145.115 185.616 235.818 1.00 67.27 992 ASN A N 1
ATOM 5173 C CA . ASN A 1 992 ? 145.425 185.078 234.506 1.00 67.27 992 ASN A CA 1
ATOM 5174 C C . ASN A 1 992 ? 144.988 186.050 233.420 1.00 67.27 992 ASN A C 1
ATOM 5175 O O . ASN A 1 992 ? 144.104 186.885 233.623 1.00 67.27 992 ASN A O 1
ATOM 5180 N N . CYS A 1 993 ? 145.639 185.945 232.261 1.00 61.96 993 CYS A N 1
ATOM 5181 C CA . CYS A 1 993 ? 145.247 186.759 231.117 1.00 61.96 993 CYS A CA 1
ATOM 5182 C C . CYS A 1 993 ? 143.871 186.361 230.605 1.00 61.96 993 CYS A C 1
ATOM 5183 O O . CYS A 1 993 ? 143.046 187.223 230.282 1.00 61.96 993 CYS A O 1
ATOM 5186 N N . MET A 1 994 ? 143.606 185.066 230.525 1.00 63.56 994 MET A N 1
ATOM 5187 C CA . MET A 1 994 ? 142.304 184.555 230.145 1.00 63.56 994 MET A CA 1
ATOM 5188 C C . MET A 1 994 ? 141.530 184.172 231.401 1.00 63.56 994 MET A C 1
ATOM 5189 O O . MET A 1 994 ? 141.949 184.452 232.526 1.00 63.56 994 MET A O 1
ATOM 5194 N N . SER A 1 995 ? 140.387 183.528 231.217 1.00 73.55 995 SER A N 1
ATOM 5195 C CA . SER A 1 995 ? 139.585 183.053 232.334 1.00 73.55 995 SER A CA 1
ATOM 5196 C C . SER A 1 995 ? 139.572 181.524 232.332 1.00 73.55 995 SER A C 1
ATOM 5197 O O . SER A 1 995 ? 140.281 180.873 231.559 1.00 73.55 995 SER A O 1
ATOM 5200 N N . ILE A 1 996 ? 138.760 180.955 233.217 1.00 77.38 996 ILE A N 1
ATOM 5201 C CA . ILE A 1 996 ? 138.684 179.513 233.411 1.00 77.38 996 ILE A CA 1
ATOM 5202 C C . ILE A 1 996 ? 137.199 179.211 233.184 1.00 77.38 996 ILE A C 1
ATOM 5203 O O . ILE A 1 996 ? 136.435 180.134 232.877 1.00 77.38 996 ILE A O 1
ATOM 5208 N N . THR A 1 997 ? 136.786 177.936 233.255 1.00 81.71 997 THR A N 1
ATOM 5209 C CA . THR A 1 997 ? 135.437 177.366 233.217 1.00 81.71 997 THR A CA 1
ATOM 5210 C C . THR A 1 997 ? 134.909 177.257 231.759 1.00 81.71 997 THR A C 1
ATOM 5211 O O . THR A 1 997 ? 133.947 176.522 231.515 1.00 81.71 997 THR A O 1
ATOM 5215 N N . MET A 1 998 ? 135.591 177.827 230.772 1.00 79.11 998 MET A N 1
ATOM 5216 C CA . MET A 1 998 ? 135.229 177.634 229.376 1.00 79.11 998 MET A CA 1
ATOM 5217 C C . MET A 1 998 ? 136.147 176.588 228.754 1.00 79.11 998 MET A C 1
ATOM 5218 O O . MET A 1 998 ? 137.373 176.664 228.892 1.00 79.11 998 MET A O 1
ATOM 5223 N N . GLY A 1 999 ? 135.550 175.590 228.106 1.00 75.25 999 GLY A N 1
ATOM 5224 C CA . GLY A 1 999 ? 136.334 174.611 227.375 1.00 75.25 999 GLY A CA 1
ATOM 5225 C C . GLY A 1 999 ? 136.611 175.103 225.965 1.00 75.25 999 GLY A C 1
ATOM 5226 O O . GLY A 1 999 ? 135.781 175.768 225.345 1.00 75.25 999 GLY A O 1
ATOM 5227 N N . SER A 1 1000 ? 137.792 174.741 225.451 1.00 68.96 1000 SER A N 1
ATOM 5228 C CA . SER A 1 1000 ? 138.330 175.249 224.184 1.00 68.96 1000 SER A CA 1
ATOM 5229 C C . SER A 1 1000 ? 138.453 176.774 224.236 1.00 68.96 1000 SER A C 1
ATOM 5230 O O . SER A 1 1000 ? 137.684 177.509 223.611 1.00 68.96 1000 SER A O 1
ATOM 5233 N N . VAL A 1 1001 ? 139.404 177.217 225.069 1.00 64.12 1001 VAL A N 1
ATOM 5234 C CA . VAL A 1 1001 ? 139.547 178.632 225.409 1.00 64.12 1001 VAL A CA 1
ATOM 5235 C C . VAL A 1 1001 ? 139.987 179.436 224.189 1.00 64.12 1001 VAL A C 1
ATOM 5236 O O . VAL A 1 1001 ? 141.068 179.230 223.624 1.00 64.12 1001 VAL A O 1
ATOM 5240 N N . ARG A 1 1002 ? 139.099 180.315 223.736 1.00 57.56 1002 ARG A N 1
ATOM 5241 C CA . ARG A 1 1002 ? 139.332 181.182 222.595 1.00 57.56 1002 ARG A CA 1
ATOM 5242 C C . ARG A 1 1002 ? 139.296 182.622 223.081 1.00 57.56 1002 ARG A C 1
ATOM 5243 O O . ARG A 1 1002 ? 138.319 183.021 223.738 1.00 57.56 1002 ARG A O 1
ATOM 5251 N N . PRO A 1 1003 ? 140.316 183.427 222.814 1.00 50.66 1003 PRO A N 1
ATOM 5252 C CA . PRO A 1 1003 ? 140.271 184.825 223.241 1.00 50.66 1003 PRO A CA 1
ATOM 5253 C C . PRO A 1 1003 ? 139.289 185.623 222.405 1.00 50.66 1003 PRO A C 1
ATOM 5254 O O . PRO A 1 1003 ? 138.883 185.214 221.316 1.00 50.66 1003 PRO A O 1
ATOM 5258 N N . SER A 1 1004 ? 138.912 186.785 222.929 1.00 50.35 1004 SER A N 1
ATOM 5259 C CA . SER A 1 1004 ? 138.065 187.709 222.192 1.00 50.35 1004 SER A CA 1
ATOM 5260 C C . SER A 1 1004 ? 138.892 188.452 221.143 1.00 50.35 1004 SER A C 1
ATOM 5261 O O . SER A 1 1004 ? 140.087 188.210 220.964 1.00 50.35 1004 SER A O 1
ATOM 5264 N N . VAL A 1 1005 ? 138.243 189.368 220.425 1.00 50.35 1005 VAL A N 1
ATOM 5265 C CA . VAL A 1 1005 ? 138.960 190.187 219.452 1.00 50.35 1005 VAL A CA 1
ATOM 5266 C C . VAL A 1 1005 ? 139.880 191.168 220.165 1.00 50.35 1005 VAL A C 1
ATOM 5267 O O . VAL A 1 1005 ? 141.033 191.377 219.759 1.00 50.35 1005 VAL A O 1
ATOM 5271 N N . GLU A 1 1006 ? 139.377 191.779 221.241 1.00 50.35 1006 GLU A N 1
ATOM 5272 C CA . GLU A 1 1006 ? 140.175 192.691 222.054 1.00 50.35 1006 GLU A CA 1
ATOM 5273 C C . GLU A 1 1006 ? 141.313 191.959 222.751 1.00 50.35 1006 GLU A C 1
ATOM 5274 O O . GLU A 1 1006 ? 142.449 192.447 222.787 1.00 50.35 1006 GLU A O 1
ATOM 5280 N N . GLN A 1 1007 ? 141.030 190.769 223.286 1.00 50.35 1007 GLN A N 1
ATOM 5281 C CA . GLN A 1 1007 ? 142.061 189.984 223.955 1.00 50.35 1007 GLN A CA 1
ATOM 5282 C C . GLN A 1 1007 ? 143.090 189.454 222.967 1.00 50.35 1007 GLN A C 1
ATOM 5283 O O . GLN A 1 1007 ? 144.273 189.358 223.301 1.00 50.35 1007 GLN A O 1
ATOM 5289 N N . PHE A 1 1008 ? 142.659 189.136 221.741 1.00 50.35 1008 PHE A N 1
ATOM 5290 C CA . PHE A 1 1008 ? 143.577 188.707 220.687 1.00 50.35 1008 PHE A CA 1
ATOM 5291 C C . PHE A 1 1008 ? 144.525 189.832 220.294 1.00 50.35 1008 PHE A C 1
ATOM 5292 O O . PHE A 1 1008 ? 145.752 189.653 220.285 1.00 50.35 1008 PHE A O 1
ATOM 5300 N N . HIS A 1 1009 ? 143.969 191.019 220.027 1.00 50.35 1009 HIS A N 1
ATOM 5301 C CA . HIS A 1 1009 ? 144.786 192.149 219.598 1.00 50.35 1009 HIS A CA 1
ATOM 5302 C C . HIS A 1 1009 ? 145.659 192.687 220.722 1.00 50.35 1009 HIS A C 1
ATOM 5303 O O . HIS A 1 1009 ? 146.705 193.286 220.454 1.00 50.35 1009 HIS A O 1
ATOM 5310 N N . LYS A 1 1010 ? 145.261 192.484 221.976 1.00 50.35 1010 LYS A N 1
ATOM 5311 C CA . LYS A 1 1010 ? 146.086 192.919 223.090 1.00 50.35 1010 LYS A CA 1
ATOM 5312 C C . LYS A 1 1010 ? 147.139 191.896 223.492 1.00 50.35 1010 LYS A C 1
ATOM 5313 O O . LYS A 1 1010 ? 148.207 192.286 223.973 1.00 50.35 1010 LYS A O 1
ATOM 5319 N N . TYR A 1 1011 ? 146.890 190.600 223.292 1.00 50.35 1011 TYR A N 1
ATOM 5320 C CA . TYR A 1 1011 ? 147.774 189.584 223.845 1.00 50.35 1011 TYR A CA 1
ATOM 5321 C C . TYR A 1 1011 ? 148.703 188.959 222.816 1.00 50.35 1011 TYR A C 1
ATOM 5322 O O . TYR A 1 1011 ? 149.625 188.242 223.212 1.00 50.35 1011 TYR A O 1
ATOM 5331 N N . LEU A 1 1012 ? 148.467 189.175 221.517 1.00 50.35 1012 LEU A N 1
ATOM 5332 C CA . LEU A 1 1012 ? 149.332 188.579 220.496 1.00 50.35 1012 LEU A CA 1
ATOM 5333 C C . LEU A 1 1012 ? 150.783 189.070 220.497 1.00 50.35 1012 LEU A C 1
ATOM 5334 O O . LEU A 1 1012 ? 151.682 188.221 220.352 1.00 50.35 1012 LEU A O 1
ATOM 5339 N N . PRO A 1 1013 ? 151.089 190.379 220.583 1.00 50.35 1013 PRO A N 1
ATOM 5340 C CA . PRO A 1 1013 ? 152.507 190.790 220.652 1.00 50.35 1013 PRO A CA 1
ATOM 5341 C C . PRO A 1 1013 ? 153.250 190.338 221.899 1.00 50.35 1013 PRO A C 1
ATOM 5342 O O . PRO A 1 1013 ? 154.473 190.149 221.841 1.00 50.35 1013 PRO A O 1
ATOM 5346 N N . TRP A 1 1014 ? 152.551 190.129 223.015 1.00 50.35 1014 TRP A N 1
ATOM 5347 C CA . TRP A 1 1014 ? 153.231 189.659 224.217 1.00 50.35 1014 TRP A CA 1
ATOM 5348 C C . TRP A 1 1014 ? 153.632 188.201 224.062 1.00 50.35 1014 TRP A C 1
ATOM 5349 O O . TRP A 1 1014 ? 154.694 187.789 224.540 1.00 50.35 1014 TRP A O 1
ATOM 5360 N N . PHE A 1 1015 ? 152.776 187.405 223.417 1.00 50.35 1015 PHE A N 1
ATOM 5361 C CA . PHE A 1 1015 ? 153.144 186.039 223.068 1.00 50.35 1015 PHE A CA 1
ATOM 5362 C C . PHE A 1 1015 ? 154.279 186.025 222.062 1.00 50.35 1015 PHE A C 1
ATOM 5363 O O . PHE A 1 1015 ? 155.191 185.201 222.159 1.00 50.35 1015 PHE A O 1
ATOM 5371 N N . LEU A 1 1016 ? 154.247 186.934 221.089 1.00 50.35 1016 LEU A N 1
ATOM 5372 C CA . LEU A 1 1016 ? 155.282 186.928 220.067 1.00 50.35 1016 LEU A CA 1
ATOM 5373 C C . LEU A 1 1016 ? 156.625 187.439 220.570 1.00 50.35 1016 LEU A C 1
ATOM 5374 O O . LEU A 1 1016 ? 157.640 187.185 219.917 1.00 50.35 1016 LEU A O 1
ATOM 5379 N N . ASN A 1 1017 ? 156.665 188.156 221.694 1.00 50.35 1017 ASN A N 1
ATOM 5380 C CA . ASN A 1 1017 ? 157.930 188.592 222.267 1.00 50.35 1017 ASN A CA 1
ATOM 5381 C C . ASN A 1 1017 ? 158.362 187.803 223.496 1.00 50.35 1017 ASN A C 1
ATOM 5382 O O . ASN A 1 1017 ? 159.413 188.113 224.064 1.00 50.35 1017 ASN A O 1
ATOM 5387 N N . ASP A 1 1018 ? 157.600 186.798 223.915 1.00 50.35 1018 ASP A N 1
ATOM 5388 C CA . ASP A 1 1018 ? 157.907 186.082 225.147 1.00 50.35 1018 ASP A CA 1
ATOM 5389 C C . ASP A 1 1018 ? 159.028 185.076 224.930 1.00 50.35 1018 ASP A C 1
ATOM 5390 O O . ASP A 1 1018 ? 159.001 184.297 223.978 1.00 50.35 1018 ASP A O 1
ATOM 5395 N N . ARG A 1 1019 ? 160.002 185.070 225.832 1.00 50.35 1019 ARG A N 1
ATOM 5396 C CA . ARG A 1 1019 ? 161.114 184.135 225.740 1.00 50.35 1019 ARG A CA 1
ATOM 5397 C C . ARG A 1 1019 ? 160.808 182.897 226.569 1.00 50.35 1019 ARG A C 1
ATOM 5398 O O . ARG A 1 1019 ? 160.451 183.030 227.746 1.00 50.35 1019 ARG A O 1
ATOM 5406 N N . PRO A 1 1020 ? 160.908 181.695 226.008 1.00 50.74 1020 PRO A N 1
ATOM 5407 C CA . PRO A 1 1020 ? 160.620 180.490 226.791 1.00 50.74 1020 PRO A CA 1
ATOM 5408 C C . PRO A 1 1020 ? 161.688 180.214 227.839 1.00 50.74 1020 PRO A C 1
ATOM 5409 O O . PRO A 1 1020 ? 162.862 180.550 227.672 1.00 50.74 1020 PRO A O 1
ATOM 5413 N N . ASN A 1 1021 ? 161.261 179.590 228.932 1.00 55.46 1021 ASN A N 1
ATOM 5414 C CA . ASN A 1 1021 ? 162.153 179.221 230.025 1.00 55.46 1021 ASN A CA 1
ATOM 5415 C C . ASN A 1 1021 ? 161.531 178.040 230.766 1.00 55.46 1021 ASN A C 1
ATOM 5416 O O . ASN A 1 1021 ? 160.628 177.376 230.248 1.00 55.46 1021 ASN A O 1
ATOM 5421 N N . ILE A 1 1022 ? 162.035 177.769 231.974 1.00 57.31 1022 ILE A N 1
ATOM 5422 C CA . ILE A 1 1022 ? 161.716 176.525 232.676 1.00 57.31 1022 ILE A CA 1
ATOM 5423 C C . ILE A 1 1022 ? 160.271 176.517 233.168 1.00 57.31 1022 ILE A C 1
ATOM 5424 O O . ILE A 1 1022 ? 159.570 175.505 233.053 1.00 57.31 1022 ILE A O 1
ATOM 5429 N N . LYS A 1 1023 ? 159.801 177.631 233.721 1.00 62.84 1023 LYS A N 1
ATOM 5430 C CA . LYS A 1 1023 ? 158.430 177.708 234.206 1.00 62.84 1023 LYS A CA 1
ATOM 5431 C C . LYS A 1 1023 ? 157.465 178.242 233.157 1.00 62.84 1023 LYS A C 1
ATOM 5432 O O . LYS A 1 1023 ? 156.262 178.326 233.425 1.00 62.84 1023 LYS A O 1
ATOM 5438 N N . CYS A 1 1024 ? 157.961 178.603 231.979 1.00 59.56 1024 CYS A N 1
ATOM 5439 C CA . CYS A 1 1024 ? 157.110 178.935 230.836 1.00 59.56 1024 CYS A CA 1
ATOM 5440 C C . CYS A 1 1024 ? 157.838 178.507 229.579 1.00 59.56 1024 CYS A C 1
ATOM 5441 O O . CYS A 1 1024 ? 158.496 179.311 228.909 1.00 59.56 1024 CYS A O 1
ATOM 5444 N N . PRO A 1 1025 ? 157.774 177.223 229.241 1.00 54.91 1025 PRO A N 1
ATOM 5445 C CA . PRO A 1 1025 ? 158.431 176.730 228.028 1.00 54.91 1025 PRO A CA 1
ATOM 5446 C C . PRO A 1 1025 ? 157.564 176.804 226.785 1.00 54.91 1025 PRO A C 1
ATOM 5447 O O . PRO A 1 1025 ? 157.958 176.262 225.749 1.00 54.91 1025 PRO A O 1
ATOM 5451 N N . LYS A 1 1026 ? 156.408 177.455 226.870 1.00 53.21 1026 LYS A N 1
ATOM 5452 C CA . LYS A 1 1026 ? 155.329 177.079 225.976 1.00 53.21 1026 LYS A CA 1
ATOM 5453 C C . LYS A 1 1026 ? 155.488 177.685 224.586 1.00 53.21 1026 LYS A C 1
ATOM 5454 O O . LYS A 1 1026 ? 155.185 177.018 223.590 1.00 53.21 1026 LYS A O 1
ATOM 5460 N N . GLY A 1 1027 ? 155.980 178.908 224.480 1.00 50.35 1027 GLY A N 1
ATOM 5461 C CA . GLY A 1 1027 ? 156.257 179.459 223.171 1.00 50.35 1027 GLY A CA 1
ATOM 5462 C C . GLY A 1 1027 ? 156.605 180.928 223.237 1.00 50.35 1027 GLY A C 1
ATOM 5463 O O . GLY A 1 1027 ? 156.631 181.543 224.301 1.00 50.35 1027 GLY A O 1
ATOM 5464 N N . GLY A 1 1028 ? 156.874 181.479 222.055 1.00 50.35 1028 GLY A N 1
ATOM 5465 C CA . GLY A 1 1028 ? 157.195 182.883 221.946 1.00 50.35 1028 GLY A CA 1
ATOM 5466 C C . GLY A 1 1028 ? 158.026 183.282 220.745 1.00 50.35 1028 GLY A C 1
ATOM 5467 O O . GLY A 1 1028 ? 157.697 182.918 219.615 1.00 50.35 1028 GLY A O 1
ATOM 5468 N N . LEU A 1 1029 ? 159.107 184.034 220.973 1.00 50.35 1029 LEU A N 1
ATOM 5469 C CA . LEU A 1 1029 ? 159.867 184.616 219.877 1.00 50.35 1029 LEU A CA 1
ATOM 5470 C C . LEU A 1 1029 ? 160.906 183.665 219.309 1.00 50.35 1029 LEU A C 1
ATOM 5471 O O . LEU A 1 1029 ? 161.589 184.028 218.347 1.00 50.35 1029 LEU A O 1
ATOM 5476 N N . ALA A 1 1030 ? 161.058 182.475 219.892 1.00 50.35 1030 ALA A N 1
ATOM 5477 C CA . ALA A 1 1030 ? 162.039 181.522 219.386 1.00 50.35 1030 ALA A CA 1
ATOM 5478 C C . ALA A 1 1030 ? 161.630 180.974 218.027 1.00 50.35 1030 ALA A C 1
ATOM 5479 O O . ALA A 1 1030 ? 162.477 180.780 217.150 1.00 50.35 1030 ALA A O 1
ATOM 5481 N N . ALA A 1 1031 ? 160.340 180.737 217.829 1.00 50.35 1031 ALA A N 1
ATOM 5482 C CA . ALA A 1 1031 ? 159.849 180.128 216.605 1.00 50.35 1031 ALA A CA 1
ATOM 5483 C C . ALA A 1 1031 ? 158.981 181.039 215.756 1.00 50.35 1031 ALA A C 1
ATOM 5484 O O . ALA A 1 1031 ? 159.021 180.926 214.531 1.00 50.35 1031 ALA A O 1
ATOM 5486 N N . TYR A 1 1032 ? 158.206 181.938 216.361 1.00 50.35 1032 TYR A N 1
ATOM 5487 C CA . TYR A 1 1032 ? 157.187 182.683 215.633 1.00 50.35 1032 TYR A CA 1
ATOM 5488 C C . TYR A 1 1032 ? 157.376 184.190 215.696 1.00 50.35 1032 TYR A C 1
ATOM 5489 O O . TYR A 1 1032 ? 156.441 184.927 215.368 1.00 50.35 1032 TYR A O 1
ATOM 5498 N N . SER A 1 1033 ? 158.544 184.672 216.115 1.00 50.35 1033 SER A N 1
ATOM 5499 C CA . SER A 1 1033 ? 158.751 186.113 216.189 1.00 50.35 1033 SER A CA 1
ATOM 5500 C C . SER A 1 1033 ? 158.861 186.734 214.805 1.00 50.35 1033 SER A C 1
ATOM 5501 O O . SER A 1 1033 ? 158.508 187.903 214.621 1.00 50.35 1033 SER A O 1
ATOM 5504 N N . THR A 1 1034 ? 159.334 185.971 213.825 1.00 50.35 1034 THR A N 1
ATOM 5505 C CA . THR A 1 1034 ? 159.468 186.449 212.458 1.00 50.35 1034 THR A CA 1
ATOM 5506 C C . THR A 1 1034 ? 158.500 185.772 211.498 1.00 50.35 1034 THR A C 1
ATOM 5507 O O . THR A 1 1034 ? 158.610 185.972 210.286 1.00 50.35 1034 THR A O 1
ATOM 5511 N N . SER A 1 1035 ? 157.564 184.975 212.003 1.00 50.35 1035 SER A N 1
ATOM 5512 C CA . SER A 1 1035 ? 156.601 184.282 211.161 1.00 50.35 1035 SER A CA 1
ATOM 5513 C C . SER A 1 1035 ? 155.244 184.964 211.120 1.00 50.35 1035 SER A C 1
ATOM 5514 O O . SER A 1 1035 ? 154.344 184.474 210.438 1.00 50.35 1035 SER A O 1
ATOM 5517 N N . VAL A 1 1036 ? 155.068 186.068 211.840 1.00 50.35 1036 VAL A N 1
ATOM 5518 C CA . VAL A 1 1036 ? 153.825 186.828 211.835 1.00 50.35 1036 VAL A CA 1
ATOM 5519 C C . VAL A 1 1036 ? 154.162 188.284 211.558 1.00 50.35 1036 VAL A C 1
ATOM 5520 O O . VAL A 1 1036 ? 154.983 188.879 212.262 1.00 50.35 1036 VAL A O 1
ATOM 5524 N N . ASN A 1 1037 ? 153.534 188.854 210.537 1.00 50.35 1037 ASN A N 1
ATOM 5525 C CA . ASN A 1 1037 ? 153.656 190.271 210.230 1.00 50.35 1037 ASN A CA 1
ATOM 5526 C C . ASN A 1 1037 ? 152.419 190.979 210.760 1.00 50.35 1037 ASN A C 1
ATOM 5527 O O . ASN A 1 1037 ? 151.294 190.603 210.425 1.00 50.35 1037 ASN A O 1
ATOM 5532 N N . LEU A 1 1038 ? 152.629 191.993 211.587 1.00 50.35 1038 LEU A N 1
ATOM 5533 C CA . LEU A 1 1038 ? 151.549 192.779 212.160 1.00 50.35 1038 LEU A CA 1
ATOM 5534 C C . LEU A 1 1038 ? 151.596 194.204 211.627 1.00 50.35 1038 LEU A C 1
ATOM 5535 O O . LEU A 1 1038 ? 152.578 194.640 211.022 1.00 50.35 1038 LEU A O 1
ATOM 5540 N N . THR A 1 1039 ? 150.515 194.933 211.860 1.00 50.35 1039 THR A N 1
ATOM 5541 C CA . THR A 1 1039 ? 150.402 196.322 211.449 1.00 50.35 1039 THR A CA 1
ATOM 5542 C C . THR A 1 1039 ? 150.529 197.226 212.668 1.00 50.35 1039 THR A C 1
ATOM 5543 O O . THR A 1 1039 ? 150.798 196.773 213.783 1.00 50.35 1039 THR A O 1
ATOM 5547 N N . SER A 1 1040 ? 150.341 198.527 212.436 1.00 54.67 1040 SER A N 1
ATOM 5548 C CA . SER A 1 1040 ? 150.366 199.494 213.529 1.00 54.67 1040 SER A CA 1
ATOM 5549 C C . SER A 1 1040 ? 149.185 199.295 214.469 1.00 54.67 1040 SER A C 1
ATOM 5550 O O . SER A 1 1040 ? 149.313 199.475 215.686 1.00 54.67 1040 SER A O 1
ATOM 5553 N N . ASP A 1 1041 ? 148.024 198.928 213.923 1.00 57.02 1041 ASP A N 1
ATOM 5554 C CA . ASP A 1 1041 ? 146.856 198.670 214.757 1.00 57.02 1041 ASP A CA 1
ATOM 5555 C C . ASP A 1 1041 ? 147.024 197.412 215.596 1.00 57.02 1041 ASP A C 1
ATOM 5556 O O . ASP A 1 1041 ? 146.457 197.316 216.690 1.00 57.02 1041 ASP A O 1
ATOM 5561 N N . GLY A 1 1042 ? 147.793 196.444 215.108 1.00 51.75 1042 GLY A N 1
ATOM 5562 C CA . GLY A 1 1042 ? 147.912 195.157 215.753 1.00 51.75 1042 GLY A CA 1
ATOM 5563 C C . GLY A 1 1042 ? 147.254 194.011 215.020 1.00 51.75 1042 GLY A C 1
ATOM 5564 O O . GLY A 1 1042 ? 147.163 192.915 215.582 1.00 51.75 1042 GLY A O 1
ATOM 5565 N N . GLN A 1 1043 ? 146.781 194.228 213.796 1.00 50.35 1043 GLN A N 1
ATOM 5566 C CA . GLN A 1 1043 ? 146.197 193.167 212.996 1.00 50.35 1043 GLN A CA 1
ATOM 5567 C C . GLN A 1 1043 ? 147.290 192.378 212.283 1.00 50.35 1043 GLN A C 1
ATOM 5568 O O . GLN A 1 1043 ? 148.457 192.773 212.242 1.00 50.35 1043 GLN A O 1
ATOM 5574 N N . VAL A 1 1044 ? 146.899 191.248 211.706 1.00 50.35 1044 VAL A N 1
ATOM 5575 C CA . VAL A 1 1044 ? 147.831 190.324 211.073 1.00 50.35 1044 VAL A CA 1
ATOM 5576 C C . VAL A 1 1044 ? 147.738 190.502 209.566 1.00 50.35 1044 VAL A C 1
ATOM 5577 O O . VAL A 1 1044 ? 146.691 190.239 208.965 1.00 50.35 1044 VAL A O 1
ATOM 5581 N N . LEU A 1 1045 ? 148.833 190.945 208.951 1.00 50.35 1045 LEU A N 1
ATOM 5582 C CA . LEU A 1 1045 ? 148.864 191.105 207.502 1.00 50.35 1045 LEU A CA 1
ATOM 5583 C C . LEU A 1 1045 ? 149.047 189.765 206.803 1.00 50.35 1045 LEU A C 1
ATOM 5584 O O . LEU A 1 1045 ? 148.241 189.381 205.952 1.00 50.35 1045 LEU A O 1
ATOM 5589 N N . ALA A 1 1046 ? 150.107 189.044 207.151 1.00 50.35 1046 ALA A N 1
ATOM 5590 C CA . ALA A 1 1046 ? 150.416 187.777 206.513 1.00 50.35 1046 ALA A CA 1
ATOM 5591 C C . ALA A 1 1046 ? 151.057 186.858 207.537 1.00 50.35 1046 ALA A C 1
ATOM 5592 O O . ALA A 1 1046 ? 151.482 187.294 208.608 1.00 50.35 1046 ALA A O 1
ATOM 5594 N N . SER A 1 1047 ? 151.118 185.573 207.202 1.00 50.35 1047 SER A N 1
ATOM 5595 C CA . SER A 1 1047 ? 151.710 184.603 208.113 1.00 50.35 1047 SER A CA 1
ATOM 5596 C C . SER A 1 1047 ? 152.382 183.502 207.313 1.00 50.35 1047 SER A C 1
ATOM 5597 O O . SER A 1 1047 ? 152.150 183.353 206.116 1.00 50.35 1047 SER A O 1
ATOM 5600 N N . ARG A 1 1048 ? 153.222 182.727 207.989 1.00 50.35 1048 ARG A N 1
ATOM 5601 C CA . ARG A 1 1048 ? 153.820 181.548 207.385 1.00 50.35 1048 ARG A CA 1
ATOM 5602 C C . ARG A 1 1048 ? 153.873 180.424 208.406 1.00 50.35 1048 ARG A C 1
ATOM 5603 O O . ARG A 1 1048 ? 154.095 180.661 209.594 1.00 50.35 1048 ARG A O 1
ATOM 5611 N N . PHE A 1 1049 ? 153.653 179.204 207.929 1.00 50.35 1049 PHE A N 1
ATOM 5612 C CA . PHE A 1 1049 ? 153.673 178.000 208.746 1.00 50.35 1049 PHE A CA 1
ATOM 5613 C C . PHE A 1 1049 ? 154.731 177.072 208.172 1.00 50.35 1049 PHE A C 1
ATOM 5614 O O . PHE A 1 1049 ? 154.660 176.713 206.998 1.00 50.35 1049 PHE A O 1
ATOM 5622 N N . MET A 1 1050 ? 155.700 176.675 208.985 1.00 50.35 1050 MET A N 1
ATOM 5623 C CA . MET A 1 1050 ? 156.875 175.976 208.480 1.00 50.35 1050 MET A CA 1
ATOM 5624 C C . MET A 1 1050 ? 156.737 174.471 208.652 1.00 50.35 1050 MET A C 1
ATOM 5625 O O . MET A 1 1050 ? 156.450 173.989 209.751 1.00 50.35 1050 MET A O 1
ATOM 5630 N N . ALA A 1 1051 ? 156.958 173.736 207.565 1.00 50.35 1051 ALA A N 1
ATOM 5631 C CA . ALA A 1 1051 ? 157.065 172.287 207.559 1.00 50.35 1051 ALA A CA 1
ATOM 5632 C C . ALA A 1 1051 ? 158.368 171.917 206.866 1.00 50.35 1051 ALA A C 1
ATOM 5633 O O . ALA A 1 1051 ? 159.123 172.784 206.427 1.00 50.35 1051 ALA A O 1
ATOM 5635 N N . TYR A 1 1052 ? 158.634 170.624 206.747 1.00 50.35 1052 TYR A N 1
ATOM 5636 C CA . TYR A 1 1052 ? 159.863 170.159 206.122 1.00 50.35 1052 TYR A CA 1
ATOM 5637 C C . TYR A 1 1052 ? 159.549 169.141 205.040 1.00 50.35 1052 TYR A C 1
ATOM 5638 O O . TYR A 1 1052 ? 158.662 168.301 205.204 1.00 50.35 1052 TYR A O 1
ATOM 5647 N N . HIS A 1 1053 ? 160.282 169.225 203.937 1.00 50.35 1053 HIS A N 1
ATOM 5648 C CA . HIS A 1 1053 ? 160.196 168.234 202.882 1.00 50.35 1053 HIS A CA 1
ATOM 5649 C C . HIS A 1 1053 ? 160.941 166.966 203.281 1.00 50.35 1053 HIS A C 1
ATOM 5650 O O . HIS A 1 1053 ? 161.758 166.957 204.202 1.00 50.35 1053 HIS A O 1
ATOM 5657 N N . LYS A 1 1054 ? 160.650 165.888 202.569 1.00 50.35 1054 LYS A N 1
ATOM 5658 C CA . LYS A 1 1054 ? 161.466 164.688 202.621 1.00 50.35 1054 LYS A CA 1
ATOM 5659 C C . LYS A 1 1054 ? 162.717 164.916 201.782 1.00 50.35 1054 LYS A C 1
ATOM 5660 O O . LYS A 1 1054 ? 162.812 165.921 201.075 1.00 50.35 1054 LYS A O 1
ATOM 5666 N N . PRO A 1 1055 ? 163.721 164.041 201.891 1.00 50.35 1055 PRO A N 1
ATOM 5667 C CA . PRO A 1 1055 ? 164.959 164.221 201.109 1.00 50.35 1055 PRO A CA 1
ATOM 5668 C C . PRO A 1 1055 ? 164.740 164.055 199.612 1.00 50.35 1055 PRO A C 1
ATOM 5669 O O . PRO A 1 1055 ? 164.252 163.026 199.144 1.00 50.35 1055 PRO A O 1
ATOM 5673 N N . LEU A 1 1056 ? 165.106 165.092 198.866 1.00 50.35 1056 LEU A N 1
ATOM 5674 C CA . LEU A 1 1056 ? 164.870 165.169 197.433 1.00 50.35 1056 LEU A CA 1
ATOM 5675 C C . LEU A 1 1056 ? 166.207 165.010 196.721 1.00 50.35 1056 LEU A C 1
ATOM 5676 O O . LEU A 1 1056 ? 167.097 165.852 196.876 1.00 50.35 1056 LEU A O 1
ATOM 5681 N N . LYS A 1 1057 ? 166.346 163.943 195.937 1.00 50.35 1057 LYS A N 1
ATOM 5682 C CA . LYS A 1 1057 ? 167.646 163.554 195.406 1.00 50.35 1057 LYS A CA 1
ATOM 5683 C C . LYS A 1 1057 ? 167.902 164.025 193.983 1.00 50.35 1057 LYS A C 1
ATOM 5684 O O . LYS A 1 1057 ? 169.065 164.182 193.600 1.00 50.35 1057 LYS A O 1
ATOM 5690 N N . ASN A 1 1058 ? 166.860 164.252 193.189 1.00 50.35 1058 ASN A N 1
ATOM 5691 C CA . ASN A 1 1058 ? 167.015 164.635 191.794 1.00 50.35 1058 ASN A CA 1
ATOM 5692 C C . ASN A 1 1058 ? 165.962 165.678 191.437 1.00 50.35 1058 ASN A C 1
ATOM 5693 O O . ASN A 1 1058 ? 165.107 166.028 192.253 1.00 50.35 1058 ASN A O 1
ATOM 5698 N N . SER A 1 1059 ? 166.029 166.178 190.201 1.00 50.35 1059 SER A N 1
ATOM 5699 C CA . SER A 1 1059 ? 165.147 167.266 189.794 1.00 50.35 1059 SER A CA 1
ATOM 5700 C C . SER A 1 1059 ? 163.708 166.802 189.617 1.00 50.35 1059 SER A C 1
ATOM 5701 O O . SER A 1 1059 ? 162.780 167.615 189.734 1.00 50.35 1059 SER A O 1
ATOM 5704 N N . GLN A 1 1060 ? 163.504 165.512 189.330 1.00 50.35 1060 GLN A N 1
ATOM 5705 C CA . GLN A 1 1060 ? 162.154 164.961 189.281 1.00 50.35 1060 GLN A CA 1
ATOM 5706 C C . GLN A 1 1060 ? 161.505 164.987 190.656 1.00 50.35 1060 GLN A C 1
ATOM 5707 O O . GLN A 1 1060 ? 160.304 165.260 190.779 1.00 50.35 1060 GLN A O 1
ATOM 5713 N N . ASP A 1 1061 ? 162.301 164.736 191.701 1.00 50.35 1061 ASP A N 1
ATOM 5714 C CA . ASP A 1 1061 ? 161.824 164.830 193.076 1.00 50.35 1061 ASP A CA 1
ATOM 5715 C C . ASP A 1 1061 ? 161.441 166.257 193.441 1.00 50.35 1061 ASP A C 1
ATOM 5716 O O . ASP A 1 1061 ? 160.424 166.477 194.107 1.00 50.35 1061 ASP A O 1
ATOM 5721 N N . TYR A 1 1062 ? 162.238 167.236 192.996 1.00 50.35 1062 TYR A N 1
ATOM 5722 C CA . TYR A 1 1062 ? 161.949 168.644 193.258 1.00 50.35 1062 TYR A CA 1
ATOM 5723 C C . TYR A 1 1062 ? 160.678 169.099 192.554 1.00 50.35 1062 TYR A C 1
ATOM 5724 O O . TYR A 1 1062 ? 159.850 169.804 193.149 1.00 50.35 1062 TYR A O 1
ATOM 5733 N N . THR A 1 1063 ? 160.493 168.681 191.297 1.00 50.35 1063 THR A N 1
ATOM 5734 C CA . THR A 1 1063 ? 159.301 169.070 190.549 1.00 50.35 1063 THR A CA 1
ATOM 5735 C C . THR A 1 1063 ? 158.046 168.405 191.105 1.00 50.35 1063 THR A C 1
ATOM 5736 O O . THR A 1 1063 ? 156.993 169.051 191.210 1.00 50.35 1063 THR A O 1
ATOM 5740 N N . GLU A 1 1064 ? 158.146 167.129 191.497 1.00 50.35 1064 GLU A N 1
ATOM 5741 C CA . GLU A 1 1064 ? 157.000 166.439 192.082 1.00 50.35 1064 GLU A CA 1
ATOM 5742 C C . GLU A 1 1064 ? 156.654 166.995 193.457 1.00 50.35 1064 GLU A C 1
ATOM 5743 O O . GLU A 1 1064 ? 155.473 167.081 193.811 1.00 50.35 1064 GLU A O 1
ATOM 5749 N N . ALA A 1 1065 ? 157.667 167.398 194.233 1.00 50.35 1065 ALA A N 1
ATOM 5750 C CA . ALA A 1 1065 ? 157.422 168.002 195.537 1.00 50.35 1065 ALA A CA 1
ATOM 5751 C C . ALA A 1 1065 ? 156.756 169.361 195.404 1.00 50.35 1065 ALA A C 1
ATOM 5752 O O . ALA A 1 1065 ? 155.859 169.694 196.189 1.00 50.35 1065 ALA A O 1
ATOM 5754 N N . LEU A 1 1066 ? 157.172 170.150 194.404 1.00 50.35 1066 LEU A N 1
ATOM 5755 C CA . LEU A 1 1066 ? 156.549 171.447 194.149 1.00 50.35 1066 LEU A CA 1
ATOM 5756 C C . LEU A 1 1066 ? 155.098 171.301 193.702 1.00 50.35 1066 LEU A C 1
ATOM 5757 O O . LEU A 1 1066 ? 154.223 172.044 194.168 1.00 50.35 1066 LEU A O 1
ATOM 5762 N N . ARG A 1 1067 ? 154.822 170.320 192.834 1.00 50.35 1067 ARG A N 1
ATOM 5763 C CA . ARG A 1 1067 ? 153.454 170.083 192.376 1.00 50.35 1067 ARG A CA 1
ATOM 5764 C C . ARG A 1 1067 ? 152.553 169.570 193.498 1.00 50.35 1067 ARG A C 1
ATOM 5765 O O . ARG A 1 1067 ? 151.398 170.002 193.619 1.00 50.35 1067 ARG A O 1
ATOM 5773 N N . ALA A 1 1068 ? 153.074 168.677 194.348 1.00 50.35 1068 ALA A N 1
ATOM 5774 C CA . ALA A 1 1068 ? 152.289 168.149 195.461 1.00 50.35 1068 ALA A CA 1
ATOM 5775 C C . ALA A 1 1068 ? 152.013 169.213 196.515 1.00 50.35 1068 ALA A C 1
ATOM 5776 O O . ALA A 1 1068 ? 150.903 169.273 197.066 1.00 50.35 1068 ALA A O 1
ATOM 5778 N N . ALA A 1 1069 ? 153.003 170.070 196.797 1.00 50.35 1069 ALA A N 1
ATOM 5779 C CA . ALA A 1 1069 ? 152.804 171.159 197.747 1.00 50.35 1069 ALA A CA 1
ATOM 5780 C C . ALA A 1 1069 ? 151.817 172.191 197.217 1.00 50.35 1069 ALA A C 1
ATOM 5781 O O . ALA A 1 1069 ? 151.010 172.731 197.982 1.00 50.35 1069 ALA A O 1
ATOM 5783 N N . ARG A 1 1070 ? 151.842 172.456 195.906 1.00 50.35 1070 ARG A N 1
ATOM 5784 C CA . ARG A 1 1070 ? 150.886 173.398 195.332 1.00 50.35 1070 ARG A CA 1
ATOM 5785 C C . ARG A 1 1070 ? 149.468 172.839 195.333 1.00 50.35 1070 ARG A C 1
ATOM 5786 O O . ARG A 1 1070 ? 148.506 173.588 195.548 1.00 50.35 1070 ARG A O 1
ATOM 5794 N N . GLU A 1 1071 ? 149.318 171.527 195.115 1.00 50.35 1071 GLU A N 1
ATOM 5795 C CA . GLU A 1 1071 ? 147.994 170.908 195.189 1.00 50.35 1071 GLU A CA 1
ATOM 5796 C C . GLU A 1 1071 ? 147.444 170.920 196.611 1.00 50.35 1071 GLU A C 1
ATOM 5797 O O . GLU A 1 1071 ? 146.247 171.170 196.818 1.00 50.35 1071 GLU A O 1
ATOM 5803 N N . LEU A 1 1072 ? 148.308 170.671 197.604 1.00 50.35 1072 LEU A N 1
ATOM 5804 C CA . LEU A 1 1072 ? 147.880 170.741 199.001 1.00 50.35 1072 LEU A CA 1
ATOM 5805 C C . LEU A 1 1072 ? 147.530 172.167 199.411 1.00 50.35 1072 LEU A C 1
ATOM 5806 O O . LEU A 1 1072 ? 146.581 172.384 200.174 1.00 50.35 1072 LEU A O 1
ATOM 5811 N N . ALA A 1 1073 ? 148.266 173.153 198.891 1.00 50.35 1073 ALA A N 1
ATOM 5812 C CA . ALA A 1 1073 ? 147.958 174.550 199.183 1.00 50.35 1073 ALA A CA 1
ATOM 5813 C C . ALA A 1 1073 ? 146.641 174.982 198.549 1.00 50.35 1073 ALA A C 1
ATOM 5814 O O . ALA A 1 1073 ? 145.889 175.760 199.144 1.00 50.35 1073 ALA A O 1
ATOM 5816 N N . ALA A 1 1074 ? 146.340 174.483 197.345 1.00 50.35 1074 ALA A N 1
ATOM 5817 C CA . ALA A 1 1074 ? 145.056 174.789 196.715 1.00 50.35 1074 ALA A CA 1
ATOM 5818 C C . ALA A 1 1074 ? 143.891 174.148 197.464 1.00 50.35 1074 ALA A C 1
ATOM 5819 O O . ALA A 1 1074 ? 142.824 174.770 197.611 1.00 50.35 1074 ALA A O 1
ATOM 5821 N N . ASN A 1 1075 ? 144.082 172.911 197.947 1.00 50.35 1075 ASN A N 1
ATOM 5822 C CA . ASN A 1 1075 ? 143.073 172.251 198.777 1.00 50.35 1075 ASN A CA 1
ATOM 5823 C C . ASN A 1 1075 ? 142.870 172.989 200.097 1.00 50.35 1075 ASN A C 1
ATOM 5824 O O . ASN A 1 1075 ? 141.755 173.035 200.626 1.00 50.35 1075 ASN A O 1
ATOM 5829 N N . ILE A 1 1076 ? 143.937 173.562 200.647 1.00 50.35 1076 ILE A N 1
ATOM 5830 C CA . ILE A 1 1076 ? 143.808 174.371 201.854 1.00 50.35 1076 ILE A CA 1
ATOM 5831 C C . ILE A 1 1076 ? 143.059 175.668 201.575 1.00 50.35 1076 ILE A C 1
ATOM 5832 O O . ILE A 1 1076 ? 142.224 176.098 202.381 1.00 50.35 1076 ILE A O 1
ATOM 5837 N N . THR A 1 1077 ? 143.370 176.326 200.450 1.00 50.35 1077 THR A N 1
ATOM 5838 C CA . THR A 1 1077 ? 142.806 177.642 200.149 1.00 50.35 1077 THR A CA 1
ATOM 5839 C C . THR A 1 1077 ? 141.318 177.563 199.851 1.00 50.35 1077 THR A C 1
ATOM 5840 O O . THR A 1 1077 ? 140.557 178.464 200.232 1.00 50.35 1077 THR A O 1
ATOM 5844 N N . ALA A 1 1078 ? 140.886 176.479 199.191 1.00 50.35 1078 ALA A N 1
ATOM 5845 C CA . ALA A 1 1078 ? 139.465 176.297 198.900 1.00 50.35 1078 ALA A CA 1
ATOM 5846 C C . ALA A 1 1078 ? 138.640 176.080 200.165 1.00 50.35 1078 ALA A C 1
ATOM 5847 O O . ALA A 1 1078 ? 137.457 176.435 200.199 1.00 50.35 1078 ALA A O 1
ATOM 5849 N N . ASP A 1 1079 ? 139.241 175.510 201.211 1.00 50.35 1079 ASP A N 1
ATOM 5850 C CA . ASP A 1 1079 ? 138.551 175.377 202.488 1.00 50.35 1079 ASP A CA 1
ATOM 5851 C C . ASP A 1 1079 ? 138.633 176.654 203.315 1.00 50.35 1079 ASP A C 1
ATOM 5852 O O . ASP A 1 1079 ? 137.689 176.985 204.038 1.00 50.35 1079 ASP A O 1
ATOM 5857 N N . LEU A 1 1080 ? 139.754 177.373 203.241 1.00 50.35 1080 LEU A N 1
ATOM 5858 C CA . LEU A 1 1080 ? 139.891 178.581 204.047 1.00 50.35 1080 LEU A CA 1
ATOM 5859 C C . LEU A 1 1080 ? 139.037 179.718 203.510 1.00 50.35 1080 LEU A C 1
ATOM 5860 O O . LEU A 1 1080 ? 138.662 180.614 204.271 1.00 50.35 1080 LEU A O 1
ATOM 5865 N N . ARG A 1 1081 ? 138.705 179.699 202.214 1.00 50.35 1081 ARG A N 1
ATOM 5866 C CA . ARG A 1 1081 ? 137.849 180.746 201.663 1.00 50.35 1081 ARG A CA 1
ATOM 5867 C C . ARG A 1 1081 ? 136.394 180.621 202.097 1.00 50.35 1081 ARG A C 1
ATOM 5868 O O . ARG A 1 1081 ? 135.647 181.597 201.988 1.00 50.35 1081 ARG A O 1
ATOM 5876 N N . LYS A 1 1082 ? 135.970 179.452 202.582 1.00 50.35 1082 LYS A N 1
ATOM 5877 C CA . LYS A 1 1082 ? 134.597 179.247 203.026 1.00 50.35 1082 LYS A CA 1
ATOM 5878 C C . LYS A 1 1082 ? 134.300 179.871 204.382 1.00 50.35 1082 LYS A C 1
ATOM 5879 O O . LYS A 1 1082 ? 133.129 179.912 204.770 1.00 50.35 1082 LYS A O 1
ATOM 5885 N N . VAL A 1 1083 ? 135.314 180.312 205.116 1.00 50.35 1083 VAL A N 1
ATOM 5886 C CA . VAL A 1 1083 ? 135.101 180.925 206.433 1.00 50.35 1083 VAL A CA 1
ATOM 5887 C C . VAL A 1 1083 ? 134.412 182.271 206.250 1.00 50.35 1083 VAL A C 1
ATOM 5888 O O . VAL A 1 1083 ? 134.842 183.069 205.399 1.00 50.35 1083 VAL A O 1
ATOM 5892 N N . PRO A 1 1084 ? 133.345 182.562 207.001 1.00 50.35 1084 PRO A N 1
ATOM 5893 C CA . PRO A 1 1084 ? 132.553 183.769 206.733 1.00 50.35 1084 PRO A CA 1
ATOM 5894 C C . PRO A 1 1084 ? 133.267 185.050 207.131 1.00 50.35 1084 PRO A C 1
ATOM 5895 O O . PRO A 1 1084 ? 133.389 185.371 208.316 1.00 50.35 1084 PRO A O 1
ATOM 5899 N N . GLY A 1 1085 ? 133.741 185.785 206.131 1.00 42.60 1085 GLY A N 1
ATOM 5900 C CA . GLY A 1 1085 ? 134.503 186.991 206.372 1.00 42.60 1085 GLY A CA 1
ATOM 5901 C C . GLY A 1 1085 ? 135.745 187.083 205.514 1.00 42.60 1085 GLY A C 1
ATOM 5902 O O . GLY A 1 1085 ? 136.220 188.182 205.219 1.00 42.60 1085 GLY A O 1
ATOM 5903 N N . THR A 1 1086 ? 136.282 185.936 205.107 1.00 41.14 1086 THR A N 1
ATOM 5904 C CA . THR A 1 1086 ? 137.483 185.919 204.281 1.00 41.14 1086 THR A CA 1
ATOM 5905 C C . THR A 1 1086 ? 137.146 186.403 202.880 1.00 41.14 1086 THR A C 1
ATOM 5906 O O . THR A 1 1086 ? 136.277 185.835 202.213 1.00 41.14 1086 THR A O 1
ATOM 5910 N N . ASP A 1 1087 ? 137.832 187.448 202.432 1.00 41.09 1087 ASP A N 1
ATOM 5911 C CA . ASP A 1 1087 ? 137.541 188.018 201.133 1.00 41.09 1087 ASP A CA 1
ATOM 5912 C C . ASP A 1 1087 ? 138.052 187.108 200.021 1.00 41.09 1087 ASP A C 1
ATOM 5913 O O . ASP A 1 1087 ? 138.900 186.244 200.251 1.00 41.09 1087 ASP A O 1
ATOM 5918 N N . PRO A 1 1088 ? 137.538 187.279 198.806 1.00 50.35 1088 PRO A N 1
ATOM 5919 C CA . PRO A 1 1088 ? 138.119 186.590 197.650 1.00 50.35 1088 PRO A CA 1
ATOM 5920 C C . PRO A 1 1088 ? 139.521 187.102 197.365 1.00 50.35 1088 PRO A C 1
ATOM 5921 O O . PRO A 1 1088 ? 139.929 188.171 197.823 1.00 50.35 1088 PRO A O 1
ATOM 5925 N N . ALA A 1 1089 ? 140.278 186.276 196.636 1.00 50.35 1089 ALA A N 1
ATOM 5926 C CA . ALA A 1 1089 ? 141.684 186.416 196.244 1.00 50.35 1089 ALA A CA 1
ATOM 5927 C C . ALA A 1 1089 ? 142.666 186.147 197.380 1.00 50.35 1089 ALA A C 1
ATOM 5928 O O . ALA A 1 1089 ? 143.877 186.261 197.163 1.00 50.35 1089 ALA A O 1
ATOM 5930 N N . PHE A 1 1090 ? 142.197 185.801 198.576 1.00 50.35 1090 PHE A N 1
ATOM 5931 C CA . PHE A 1 1090 ? 143.071 185.251 199.598 1.00 50.35 1090 PHE A CA 1
ATOM 5932 C C . PHE A 1 1090 ? 143.589 183.901 199.131 1.00 50.35 1090 PHE A C 1
ATOM 5933 O O . PHE A 1 1090 ? 142.835 183.082 198.601 1.00 50.35 1090 PHE A O 1
ATOM 5941 N N . GLU A 1 1091 ? 144.881 183.663 199.322 1.00 50.35 1091 GLU A N 1
ATOM 5942 C CA . GLU A 1 1091 ? 145.446 182.389 198.918 1.00 50.35 1091 GLU A CA 1
ATOM 5943 C C . GLU A 1 1091 ? 146.518 181.971 199.909 1.00 50.35 1091 GLU A C 1
ATOM 5944 O O . GLU A 1 1091 ? 147.055 182.786 200.659 1.00 50.35 1091 GLU A O 1
ATOM 5950 N N . VAL A 1 1092 ? 146.807 180.676 199.908 1.00 50.35 1092 VAL A N 1
ATOM 5951 C CA . VAL A 1 1092 ? 147.904 180.097 200.667 1.00 50.35 1092 VAL A CA 1
ATOM 5952 C C . VAL A 1 1092 ? 148.855 179.462 199.669 1.00 50.35 1092 VAL A C 1
ATOM 5953 O O . VAL A 1 1092 ? 148.431 178.653 198.838 1.00 50.35 1092 VAL A O 1
ATOM 5957 N N . PHE A 1 1093 ? 150.127 179.828 199.738 1.00 50.35 1093 PHE A N 1
ATOM 5958 C CA . PHE A 1 1093 ? 151.045 179.229 198.782 1.00 50.35 1093 PHE A CA 1
ATOM 5959 C C . PHE A 1 1093 ? 152.265 178.650 199.479 1.00 50.35 1093 PHE A C 1
ATOM 5960 O O . PHE A 1 1093 ? 152.681 179.143 200.526 1.00 50.35 1093 PHE A O 1
ATOM 5968 N N . PRO A 1 1094 ? 152.857 177.600 198.916 1.00 50.35 1094 PRO A N 1
ATOM 5969 C CA . PRO A 1 1094 ? 154.107 177.068 199.461 1.00 50.35 1094 PRO A CA 1
ATOM 5970 C C . PRO A 1 1094 ? 155.323 177.789 198.904 1.00 50.35 1094 PRO A C 1
ATOM 5971 O O . PRO A 1 1094 ? 155.431 178.055 197.706 1.00 50.35 1094 PRO A O 1
ATOM 5975 N N . TYR A 1 1095 ? 156.253 178.109 199.795 1.00 50.35 1095 TYR A N 1
ATOM 5976 C CA . TYR A 1 1095 ? 157.497 178.765 199.435 1.00 50.35 1095 TYR A CA 1
ATOM 5977 C C . TYR A 1 1095 ? 158.665 177.902 199.880 1.00 50.35 1095 TYR A C 1
ATOM 5978 O O . TYR A 1 1095 ? 158.751 177.517 201.049 1.00 50.35 1095 TYR A O 1
ATOM 5987 N N . THR A 1 1096 ? 159.553 177.605 198.943 1.00 50.35 1096 THR A N 1
ATOM 5988 C CA . THR A 1 1096 ? 160.802 176.913 199.202 1.00 50.35 1096 THR A CA 1
ATOM 5989 C C . THR A 1 1096 ? 161.889 177.685 198.473 1.00 50.35 1096 THR A C 1
ATOM 5990 O O . THR A 1 1096 ? 161.616 178.364 197.481 1.00 50.35 1096 THR A O 1
ATOM 5994 N N . ILE A 1 1097 ? 163.123 177.591 198.976 1.00 50.35 1097 ILE A N 1
ATOM 5995 C CA . ILE A 1 1097 ? 164.241 178.346 198.417 1.00 50.35 1097 ILE A CA 1
ATOM 5996 C C . ILE A 1 1097 ? 164.613 177.895 197.007 1.00 50.35 1097 ILE A C 1
ATOM 5997 O O . ILE A 1 1097 ? 165.159 178.686 196.233 1.00 50.35 1097 ILE A O 1
ATOM 6002 N N . THR A 1 1098 ? 164.322 176.647 196.647 1.00 50.35 1098 THR A N 1
ATOM 6003 C CA . THR A 1 1098 ? 164.646 176.108 195.336 1.00 50.35 1098 THR A CA 1
ATOM 6004 C C . THR A 1 1098 ? 163.459 176.101 194.383 1.00 50.35 1098 THR A C 1
ATOM 6005 O O . THR A 1 1098 ? 163.514 175.424 193.356 1.00 50.35 1098 THR A O 1
ATOM 6009 N N . ASN A 1 1099 ? 162.387 176.828 194.698 1.00 50.35 1099 ASN A N 1
ATOM 6010 C CA . ASN A 1 1099 ? 161.194 176.773 193.860 1.00 50.35 1099 ASN A CA 1
ATOM 6011 C C . ASN A 1 1099 ? 161.388 177.501 192.541 1.00 50.35 1099 ASN A C 1
ATOM 6012 O O . ASN A 1 1099 ? 160.739 177.160 191.549 1.00 50.35 1099 ASN A O 1
ATOM 6017 N N . VAL A 1 1100 ? 162.267 178.502 192.505 1.00 50.35 1100 VAL A N 1
ATOM 6018 C CA . VAL A 1 1100 ? 162.425 179.299 191.295 1.00 50.35 1100 VAL A CA 1
ATOM 6019 C C . VAL A 1 1100 ? 163.177 178.531 190.216 1.00 50.35 1100 VAL A C 1
ATOM 6020 O O . VAL A 1 1100 ? 163.047 178.839 189.027 1.00 50.35 1100 VAL A O 1
ATOM 6024 N N . PHE A 1 1101 ? 163.966 177.529 190.595 1.00 50.35 1101 PHE A N 1
ATOM 6025 C CA . PHE A 1 1101 ? 164.765 176.776 189.641 1.00 50.35 1101 PHE A CA 1
ATOM 6026 C C . PHE A 1 1101 ? 164.043 175.573 189.058 1.00 50.35 1101 PHE A C 1
ATOM 6027 O O . PHE A 1 1101 ? 164.487 175.047 188.034 1.00 50.35 1101 PHE A O 1
ATOM 6035 N N . TYR A 1 1102 ? 162.954 175.121 189.673 1.00 50.35 1102 TYR A N 1
ATOM 6036 C CA . TYR A 1 1102 ? 162.293 173.893 189.254 1.00 50.35 1102 TYR A CA 1
ATOM 6037 C C . TYR A 1 1102 ? 160.847 174.112 188.844 1.00 50.35 1102 TYR A C 1
ATOM 6038 O O . TYR A 1 1102 ? 160.138 173.140 188.570 1.00 50.35 1102 TYR A O 1
ATOM 6047 N N . GLU A 1 1103 ? 160.391 175.359 188.789 1.00 50.35 1103 GLU A N 1
ATOM 6048 C CA . GLU A 1 1103 ? 159.047 175.638 188.309 1.00 50.35 1103 GLU A CA 1
ATOM 6049 C C . GLU A 1 1103 ? 158.945 175.570 186.793 1.00 50.35 1103 GLU A C 1
ATOM 6050 O O . GLU A 1 1103 ? 157.833 175.491 186.264 1.00 50.35 1103 GLU A O 1
ATOM 6056 N N . GLN A 1 1104 ? 160.077 175.604 186.088 1.00 50.35 1104 GLN A N 1
ATOM 6057 C CA . GLN A 1 1104 ? 160.057 175.588 184.634 1.00 50.35 1104 GLN A CA 1
ATOM 6058 C C . GLN A 1 1104 ? 159.634 174.230 184.096 1.00 50.35 1104 GLN A C 1
ATOM 6059 O O . GLN A 1 1104 ? 159.064 174.148 183.004 1.00 50.35 1104 GLN A O 1
ATOM 6065 N N . TYR A 1 1105 ? 159.896 173.159 184.846 1.00 50.35 1105 TYR A N 1
ATOM 6066 C CA . TYR A 1 1105 ? 159.694 171.807 184.350 1.00 50.35 1105 TYR A CA 1
ATOM 6067 C C . TYR A 1 1105 ? 158.254 171.345 184.459 1.00 50.35 1105 TYR A C 1
ATOM 6068 O O . TYR A 1 1105 ? 157.935 170.251 183.983 1.00 50.35 1105 TYR A O 1
ATOM 6077 N N . LEU A 1 1106 ? 157.381 172.139 185.073 1.00 50.35 1106 LEU A N 1
ATOM 6078 C CA . LEU A 1 1106 ? 155.967 171.800 185.081 1.00 50.35 1106 LEU A CA 1
ATOM 6079 C C . LEU A 1 1106 ? 155.340 171.995 183.708 1.00 50.35 1106 LEU A C 1
ATOM 6080 O O . LEU A 1 1106 ? 154.349 171.336 183.381 1.00 50.35 1106 LEU A O 1
ATOM 6085 N N . THR A 1 1107 ? 155.893 172.896 182.897 1.00 50.35 1107 THR A N 1
ATOM 6086 C CA . THR A 1 1107 ? 155.306 173.254 181.613 1.00 50.35 1107 THR A CA 1
ATOM 6087 C C . THR A 1 1107 ? 156.375 173.439 180.537 1.00 50.35 1107 THR A C 1
ATOM 6088 O O . THR A 1 1107 ? 156.268 174.320 179.679 1.00 50.35 1107 THR A O 1
ATOM 6092 N N . ILE A 1 1108 ? 157.400 172.589 180.527 1.00 50.35 1108 ILE A N 1
ATOM 6093 C CA . ILE A 1 1108 ? 158.482 172.759 179.561 1.00 50.35 1108 ILE A CA 1
ATOM 6094 C C . ILE A 1 1108 ? 158.246 171.885 178.337 1.00 50.35 1108 ILE A C 1
ATOM 6095 O O . ILE A 1 1108 ? 158.751 172.177 177.248 1.00 50.35 1108 ILE A O 1
ATOM 6100 N N . LEU A 1 1109 ? 157.470 170.810 178.501 1.00 50.35 1109 LEU A N 1
ATOM 6101 C CA . LEU A 1 1109 ? 157.245 169.893 177.381 1.00 50.35 1109 LEU A CA 1
ATOM 6102 C C . LEU A 1 1109 ? 156.351 170.490 176.295 1.00 50.35 1109 LEU A C 1
ATOM 6103 O O . LEU A 1 1109 ? 156.748 170.460 175.113 1.00 50.35 1109 LEU A O 1
ATOM 6108 N N . PRO A 1 1110 ? 155.143 171.015 176.593 1.00 50.35 1110 PRO A N 1
ATOM 6109 C CA . PRO A 1 1110 ? 154.346 171.621 175.509 1.00 50.35 1110 PRO A CA 1
ATOM 6110 C C . PRO A 1 1110 ? 154.925 172.911 174.955 1.00 50.35 1110 PRO A C 1
ATOM 6111 O O . PRO A 1 1110 ? 154.725 173.202 173.772 1.00 50.35 1110 PRO A O 1
ATOM 6115 N N . GLU A 1 1111 ? 155.661 173.677 175.763 1.00 50.35 1111 GLU A N 1
ATOM 6116 C CA . GLU A 1 1111 ? 156.349 174.854 175.241 1.00 50.35 1111 GLU A CA 1
ATOM 6117 C C . GLU A 1 1111 ? 157.471 174.466 174.287 1.00 50.35 1111 GLU A C 1
ATOM 6118 O O . GLU A 1 1111 ? 157.682 175.133 173.267 1.00 50.35 1111 GLU A O 1
ATOM 6124 N N . GLY A 1 1112 ? 158.190 173.385 174.594 1.00 50.35 1112 GLY A N 1
ATOM 6125 C CA . GLY A 1 1112 ? 159.218 172.903 173.685 1.00 50.35 1112 GLY A CA 1
ATOM 6126 C C . GLY A 1 1112 ? 158.650 172.358 172.388 1.00 50.35 1112 GLY A C 1
ATOM 6127 O O . GLY A 1 1112 ? 159.216 172.581 171.312 1.00 50.35 1112 GLY A O 1
ATOM 6128 N N . LEU A 1 1113 ? 157.517 171.648 172.474 1.00 50.35 1113 LEU A N 1
ATOM 6129 C CA . LEU A 1 1113 ? 156.844 171.166 171.267 1.00 50.35 1113 LEU A CA 1
ATOM 6130 C C . LEU A 1 1113 ? 156.299 172.319 170.431 1.00 50.35 1113 LEU A C 1
ATOM 6131 O O . LEU A 1 1113 ? 156.359 172.279 169.195 1.00 50.35 1113 LEU A O 1
ATOM 6136 N N . PHE A 1 1114 ? 155.796 173.366 171.088 1.00 50.35 1114 PHE A N 1
ATOM 6137 C CA . PHE A 1 1114 ? 155.312 174.538 170.370 1.00 50.35 1114 PHE A CA 1
ATOM 6138 C C . PHE A 1 1114 ? 156.451 175.300 169.705 1.00 50.35 1114 PHE A C 1
ATOM 6139 O O . PHE A 1 1114 ? 156.293 175.799 168.588 1.00 50.35 1114 PHE A O 1
ATOM 6147 N N . MET A 1 1115 ? 157.612 175.381 170.365 1.00 50.35 1115 MET A N 1
ATOM 6148 C CA . MET A 1 1115 ? 158.764 176.049 169.762 1.00 50.35 1115 MET A CA 1
ATOM 6149 C C . MET A 1 1115 ? 159.311 175.270 168.572 1.00 50.35 1115 MET A C 1
ATOM 6150 O O . MET A 1 1115 ? 159.706 175.868 167.566 1.00 50.35 1115 MET A O 1
ATOM 6155 N N . LEU A 1 1116 ? 159.330 173.936 168.659 1.00 50.35 1116 LEU A N 1
ATOM 6156 C CA . LEU A 1 1116 ? 159.798 173.140 167.526 1.00 50.35 1116 LEU A CA 1
ATOM 6157 C C . LEU A 1 1116 ? 158.820 173.195 166.354 1.00 50.35 1116 LEU A C 1
ATOM 6158 O O . LEU A 1 1116 ? 159.241 173.289 165.191 1.00 50.35 1116 LEU A O 1
ATOM 6163 N N . SER A 1 1117 ? 157.513 173.166 166.637 1.00 50.35 1117 SER A N 1
ATOM 6164 C CA . SER A 1 1117 ? 156.522 173.284 165.572 1.00 50.35 1117 SER A CA 1
ATOM 6165 C C . SER A 1 1117 ? 156.517 174.681 164.967 1.00 50.35 1117 SER A C 1
ATOM 6166 O O . SER A 1 1117 ? 156.206 174.849 163.784 1.00 50.35 1117 SER A O 1
ATOM 6169 N N . LEU A 1 1118 ? 156.853 175.696 165.762 1.00 50.35 1118 LEU A N 1
ATOM 6170 C CA . LEU A 1 1118 ? 156.964 177.045 165.229 1.00 50.35 1118 LEU A CA 1
ATOM 6171 C C . LEU A 1 1118 ? 158.242 177.226 164.425 1.00 50.35 1118 LEU A C 1
ATOM 6172 O O . LEU A 1 1118 ? 158.283 178.056 163.515 1.00 50.35 1118 LEU A O 1
ATOM 6177 N N . CYS A 1 1119 ? 159.298 176.484 164.760 1.00 50.35 1119 CYS A N 1
ATOM 6178 C CA . CYS A 1 1119 ? 160.539 176.564 163.999 1.00 50.35 1119 CYS A CA 1
ATOM 6179 C C . CYS A 1 1119 ? 160.455 175.814 162.679 1.00 50.35 1119 CYS A C 1
ATOM 6180 O O . CYS A 1 1119 ? 161.114 176.205 161.710 1.00 50.35 1119 CYS A O 1
ATOM 6183 N N . LEU A 1 1120 ? 159.660 174.743 162.613 1.00 50.76 1120 LEU A N 1
ATOM 6184 C CA . LEU A 1 1120 ? 159.576 173.974 161.374 1.00 50.76 1120 LEU A CA 1
ATOM 6185 C C . LEU A 1 1120 ? 158.758 174.664 160.284 1.00 50.76 1120 LEU A C 1
ATOM 6186 O O . LEU A 1 1120 ? 158.835 174.253 159.123 1.00 50.76 1120 LEU A O 1
ATOM 6191 N N . VAL A 1 1121 ? 157.978 175.685 160.622 1.00 53.66 1121 VAL A N 1
ATOM 6192 C CA . VAL A 1 1121 ? 157.136 176.397 159.657 1.00 53.66 1121 VAL A CA 1
ATOM 6193 C C . VAL A 1 1121 ? 157.910 177.336 158.729 1.00 53.66 1121 VAL A C 1
ATOM 6194 O O . VAL A 1 1121 ? 157.811 177.166 157.502 1.00 53.66 1121 VAL A O 1
ATOM 6198 N N . PRO A 1 1122 ? 158.650 178.348 159.220 1.00 55.20 1122 PRO A N 1
ATOM 6199 C CA . PRO A 1 1122 ? 159.200 179.338 158.281 1.00 55.20 1122 PRO A CA 1
ATOM 6200 C C . PRO A 1 1122 ? 160.379 178.835 157.476 1.00 55.20 1122 PRO A C 1
ATOM 6201 O O . PRO A 1 1122 ? 160.678 179.428 156.435 1.00 55.20 1122 PRO A O 1
ATOM 6205 N N . THR A 1 1123 ? 161.042 177.759 157.908 1.00 54.73 1123 THR A N 1
ATOM 6206 C CA . THR A 1 1123 ? 162.059 177.129 157.070 1.00 54.73 1123 THR A CA 1
ATOM 6207 C C . THR A 1 1123 ? 161.433 176.524 155.820 1.00 54.73 1123 THR A C 1
ATOM 6208 O O . THR A 1 1123 ? 161.919 176.737 154.705 1.00 54.73 1123 THR A O 1
ATOM 6212 N N . PHE A 1 1124 ? 160.320 175.807 155.989 1.00 54.04 1124 PHE A N 1
ATOM 6213 C CA . PHE A 1 1124 ? 159.578 175.273 154.851 1.00 54.04 1124 PHE A CA 1
ATOM 6214 C C . PHE A 1 1124 ? 158.949 176.385 154.021 1.00 54.04 1124 PHE A C 1
ATOM 6215 O O . PHE A 1 1124 ? 158.835 176.254 152.797 1.00 54.04 1124 PHE A O 1
ATOM 6223 N N . ALA A 1 1125 ? 158.555 177.488 154.660 1.00 54.57 1125 ALA A N 1
ATOM 6224 C CA . ALA A 1 1125 ? 157.961 178.598 153.918 1.00 54.57 1125 ALA A CA 1
ATOM 6225 C C . ALA A 1 1125 ? 158.996 179.313 153.055 1.00 54.57 1125 ALA A C 1
ATOM 6226 O O . ALA A 1 1125 ? 158.748 179.588 151.876 1.00 54.57 1125 ALA A O 1
ATOM 6228 N N . VAL A 1 1126 ? 160.166 179.624 153.622 1.00 54.63 1126 VAL A N 1
ATOM 6229 C CA . VAL A 1 1126 ? 161.198 180.347 152.882 1.00 54.63 1126 VAL A CA 1
ATOM 6230 C C . VAL A 1 1126 ? 162.059 179.445 152.016 1.00 54.63 1126 VAL A C 1
ATOM 6231 O O . VAL A 1 1126 ? 162.856 179.953 151.221 1.00 54.63 1126 VAL A O 1
ATOM 6235 N N . SER A 1 1127 ? 161.934 178.126 152.144 1.00 55.90 1127 SER A N 1
ATOM 6236 C CA . SER A 1 1127 ? 162.620 177.223 151.234 1.00 55.90 1127 SER A CA 1
ATOM 6237 C C . SER A 1 1127 ? 161.863 177.005 149.936 1.00 55.90 1127 SER A C 1
ATOM 6238 O O . SER A 1 1127 ? 162.383 176.332 149.043 1.00 55.90 1127 SER A O 1
ATOM 6241 N N . CYS A 1 1128 ? 160.652 177.548 149.809 1.00 58.19 1128 CYS A N 1
ATOM 6242 C CA . CYS A 1 1128 ? 159.843 177.360 148.617 1.00 58.19 1128 CYS A CA 1
ATOM 6243 C C . CYS A 1 1128 ? 159.747 178.599 147.743 1.00 58.19 1128 CYS A C 1
ATOM 6244 O O . CYS A 1 1128 ? 159.353 178.479 146.579 1.00 58.19 1128 CYS A O 1
ATOM 6247 N N . LEU A 1 1129 ? 160.082 179.776 148.264 1.00 57.49 1129 LEU A N 1
ATOM 6248 C CA . LEU A 1 1129 ? 160.155 180.974 147.439 1.00 57.49 1129 LEU A CA 1
ATOM 6249 C C . LEU A 1 1129 ? 161.583 181.349 147.075 1.00 57.49 1129 LEU A C 1
ATOM 6250 O O . LEU A 1 1129 ? 161.818 181.877 145.986 1.00 57.49 1129 LEU A O 1
ATOM 6255 N N . LEU A 1 1130 ? 162.543 181.088 147.966 1.00 55.64 1130 LEU A N 1
ATOM 6256 C CA . LEU A 1 1130 ? 163.937 181.403 147.671 1.00 55.64 1130 LEU A CA 1
ATOM 6257 C C . LEU A 1 1130 ? 164.493 180.485 146.592 1.00 55.64 1130 LEU A C 1
ATOM 6258 O O . LEU A 1 1130 ? 165.136 180.945 145.642 1.00 55.64 1130 LEU A O 1
ATOM 6263 N N . LEU A 1 1131 ? 164.254 179.184 146.719 1.00 55.64 1131 LEU A N 1
ATOM 6264 C CA . LEU A 1 1131 ? 164.838 178.196 145.824 1.00 55.64 1131 LEU A CA 1
ATOM 6265 C C . LEU A 1 1131 ? 163.903 177.763 144.707 1.00 55.64 1131 LEU A C 1
ATOM 6266 O O . LEU A 1 1131 ? 164.331 177.009 143.828 1.00 55.64 1131 LEU A O 1
ATOM 6271 N N . GLY A 1 1132 ? 162.657 178.230 144.710 1.00 56.03 1132 GLY A N 1
ATOM 6272 C CA . GLY A 1 1132 ? 161.705 177.850 143.680 1.00 56.03 1132 GLY A CA 1
ATOM 6273 C C . GLY A 1 1132 ? 161.328 176.389 143.703 1.00 56.03 1132 GLY A C 1
ATOM 6274 O O . GLY A 1 1132 ? 161.017 175.816 142.654 1.00 56.03 1132 GLY A O 1
ATOM 6275 N N . LEU A 1 1133 ? 161.351 175.767 144.875 1.00 55.46 1133 LEU A N 1
ATOM 6276 C CA . LEU A 1 1133 ? 161.106 174.338 144.964 1.00 55.46 1133 LEU A CA 1
ATOM 6277 C C . LEU A 1 1133 ? 159.634 174.014 144.747 1.00 55.46 1133 LEU A C 1
ATOM 6278 O O . LEU A 1 1133 ? 158.744 174.829 144.996 1.00 55.46 1133 LEU A O 1
ATOM 6283 N N . ASP A 1 1134 ? 159.394 172.797 144.274 1.00 54.91 1134 ASP A N 1
ATOM 6284 C CA . ASP A 1 1134 ? 158.061 172.244 144.126 1.00 54.91 1134 ASP A CA 1
ATOM 6285 C C . ASP A 1 1134 ? 157.569 171.847 145.529 1.00 54.91 1134 ASP A C 1
ATOM 6286 O O . ASP A 1 1134 ? 158.342 171.839 146.492 1.00 54.91 1134 ASP A O 1
ATOM 6291 N N . LEU A 1 1135 ? 156.267 171.568 145.666 1.00 50.35 1135 LEU A N 1
ATOM 6292 C CA . LEU A 1 1135 ? 155.723 171.084 146.933 1.00 50.35 1135 LEU A CA 1
ATOM 6293 C C . LEU A 1 1135 ? 156.292 169.721 147.313 1.00 50.35 1135 LEU A C 1
ATOM 6294 O O . LEU A 1 1135 ? 156.470 169.429 148.502 1.00 50.35 1135 LEU A O 1
ATOM 6299 N N . ARG A 1 1136 ? 156.590 168.879 146.318 1.00 50.35 1136 ARG A N 1
ATOM 6300 C CA . ARG A 1 1136 ? 157.167 167.564 146.585 1.00 50.35 1136 ARG A CA 1
ATOM 6301 C C . ARG A 1 1136 ? 158.585 167.683 147.134 1.00 50.35 1136 ARG A C 1
ATOM 6302 O O . ARG A 1 1136 ? 158.947 167.000 148.099 1.00 50.35 1136 ARG A O 1
ATOM 6310 N N . SER A 1 1137 ? 159.391 168.575 146.555 1.00 50.35 1137 SER A N 1
ATOM 6311 C CA . SER A 1 1137 ? 160.733 168.814 147.077 1.00 50.35 1137 SER A CA 1
ATOM 6312 C C . SER A 1 1137 ? 160.688 169.505 148.432 1.00 50.35 1137 SER A C 1
ATOM 6313 O O . SER A 1 1137 ? 161.538 169.249 149.291 1.00 50.35 1137 SER A O 1
ATOM 6316 N N . GLY A 1 1138 ? 159.715 170.395 148.635 1.00 50.35 1138 GLY A N 1
ATOM 6317 C CA . GLY A 1 1138 ? 159.572 171.052 149.921 1.00 50.35 1138 GLY A CA 1
ATOM 6318 C C . GLY A 1 1138 ? 159.156 170.112 151.032 1.00 50.35 1138 GLY A C 1
ATOM 6319 O O . GLY A 1 1138 ? 159.540 170.305 152.187 1.00 50.35 1138 GLY A O 1
ATOM 6320 N N . LEU A 1 1139 ? 158.353 169.101 150.710 1.00 50.35 1139 LEU A N 1
ATOM 6321 C CA . LEU A 1 1139 ? 157.965 168.100 151.693 1.00 50.35 1139 LEU A CA 1
ATOM 6322 C C . LEU A 1 1139 ? 159.038 167.047 151.916 1.00 50.35 1139 LEU A C 1
ATOM 6323 O O . LEU A 1 1139 ? 159.170 166.529 153.034 1.00 50.35 1139 LEU A O 1
ATOM 6328 N N . LEU A 1 1140 ? 159.819 166.732 150.883 1.00 50.35 1140 LEU A N 1
ATOM 6329 C CA . LEU A 1 1140 ? 160.725 165.596 150.969 1.00 50.35 1140 LEU A CA 1
ATOM 6330 C C . LEU A 1 1140 ? 161.941 165.891 151.837 1.00 50.35 1140 LEU A C 1
ATOM 6331 O O . LEU A 1 1140 ? 162.600 164.958 152.303 1.00 50.35 1140 LEU A O 1
ATOM 6336 N N . ASN A 1 1141 ? 162.263 167.165 152.067 1.00 50.35 1141 ASN A N 1
ATOM 6337 C CA . ASN A 1 1141 ? 163.313 167.494 153.022 1.00 50.35 1141 ASN A CA 1
ATOM 6338 C C . ASN A 1 1141 ? 162.765 167.923 154.376 1.00 50.35 1141 ASN A C 1
ATOM 6339 O O . ASN A 1 1141 ? 163.493 167.856 155.373 1.00 50.35 1141 ASN A O 1
ATOM 6344 N N . LEU A 1 1142 ? 161.494 168.327 154.438 1.00 50.35 1142 LEU A N 1
ATOM 6345 C CA . LEU A 1 1142 ? 160.819 168.475 155.724 1.00 50.35 1142 LEU A CA 1
ATOM 6346 C C . LEU A 1 1142 ? 160.704 167.133 156.434 1.00 50.35 1142 LEU A C 1
ATOM 6347 O O . LEU A 1 1142 ? 160.841 167.057 157.665 1.00 50.35 1142 LEU A O 1
ATOM 6352 N N . LEU A 1 1143 ? 160.464 166.065 155.662 1.00 50.35 1143 LEU A N 1
ATOM 6353 C CA . LEU A 1 1143 ? 160.506 164.701 156.187 1.00 50.35 1143 LEU A CA 1
ATOM 6354 C C . LEU A 1 1143 ? 161.886 164.342 156.727 1.00 50.35 1143 LEU A C 1
ATOM 6355 O O . LEU A 1 1143 ? 161.998 163.698 157.777 1.00 50.35 1143 LEU A O 1
ATOM 6360 N N . SER A 1 1144 ? 162.945 164.777 156.038 1.00 50.35 1144 SER A N 1
ATOM 6361 C CA . SER A 1 1144 ? 164.306 164.499 156.490 1.00 50.35 1144 SER A CA 1
ATOM 6362 C C . SER A 1 1144 ? 164.639 165.253 157.772 1.00 50.35 1144 SER A C 1
ATOM 6363 O O . SER A 1 1144 ? 165.306 164.711 158.660 1.00 50.35 1144 SER A O 1
ATOM 6366 N N . ILE A 1 1145 ? 164.171 166.499 157.889 1.00 50.35 1145 ILE A N 1
ATOM 6367 C CA . ILE A 1 1145 ? 164.416 167.284 159.098 1.00 50.35 1145 ILE A CA 1
ATOM 6368 C C . ILE A 1 1145 ? 163.650 166.709 160.287 1.00 50.35 1145 ILE A C 1
ATOM 6369 O O . ILE A 1 1145 ? 164.164 166.677 161.416 1.00 50.35 1145 ILE A O 1
ATOM 6374 N N . VAL A 1 1146 ? 162.425 166.223 160.050 1.00 50.35 1146 VAL A N 1
ATOM 6375 C CA . VAL A 1 1146 ? 161.643 165.603 161.118 1.00 50.35 1146 VAL A CA 1
ATOM 6376 C C . VAL A 1 1146 ? 162.265 164.280 161.555 1.00 50.35 1146 VAL A C 1
ATOM 6377 O O . VAL A 1 1146 ? 162.281 163.952 162.749 1.00 50.35 1146 VAL A O 1
ATOM 6381 N N . MET A 1 1147 ? 162.810 163.514 160.601 1.00 50.35 1147 MET A N 1
ATOM 6382 C CA . MET A 1 1147 ? 163.498 162.273 160.947 1.00 50.35 1147 MET A CA 1
ATOM 6383 C C . MET A 1 1147 ? 164.791 162.537 161.709 1.00 50.35 1147 MET A C 1
ATOM 6384 O O . MET A 1 1147 ? 165.151 161.765 162.606 1.00 50.35 1147 MET A O 1
ATOM 6389 N N . ILE A 1 1148 ? 165.492 163.628 161.372 1.00 50.35 1148 ILE A N 1
ATOM 6390 C CA . ILE A 1 1148 ? 166.708 164.011 162.093 1.00 50.35 1148 ILE A CA 1
ATOM 6391 C C . ILE A 1 1148 ? 166.389 164.403 163.530 1.00 50.35 1148 ILE A C 1
ATOM 6392 O O . ILE A 1 1148 ? 167.106 164.018 164.463 1.00 50.35 1148 ILE A O 1
ATOM 6397 N N . LEU A 1 1149 ? 165.299 165.156 163.729 1.00 50.35 1149 LEU A N 1
ATOM 6398 C CA . LEU A 1 1149 ? 164.877 165.545 165.076 1.00 50.35 1149 LEU A CA 1
ATOM 6399 C C . LEU A 1 1149 ? 164.432 164.345 165.909 1.00 50.35 1149 LEU A C 1
ATOM 6400 O O . LEU A 1 1149 ? 164.773 164.247 167.096 1.00 50.35 1149 LEU A O 1
ATOM 6405 N N . VAL A 1 1150 ? 163.692 163.414 165.294 1.00 50.35 1150 VAL A N 1
ATOM 6406 C CA . VAL A 1 1150 ? 163.217 162.222 165.996 1.00 50.35 1150 VAL A CA 1
ATOM 6407 C C . VAL A 1 1150 ? 164.373 161.302 166.372 1.00 50.35 1150 VAL A C 1
ATOM 6408 O O . VAL A 1 1150 ? 164.422 160.775 167.492 1.00 50.35 1150 VAL A O 1
ATOM 6412 N N . ASP A 1 1151 ? 165.332 161.115 165.458 1.00 50.35 1151 ASP A N 1
ATOM 6413 C CA . ASP A 1 1151 ? 166.489 160.275 165.752 1.00 50.35 1151 ASP A CA 1
ATOM 6414 C C . ASP A 1 1151 ? 167.401 160.916 166.792 1.00 50.35 1151 ASP A C 1
ATOM 6415 O O . ASP A 1 1151 ? 167.989 160.209 167.620 1.00 50.35 1151 ASP A O 1
ATOM 6420 N N . THR A 1 1152 ? 167.513 162.250 166.777 1.00 50.35 1152 THR A N 1
ATOM 6421 C CA . THR A 1 1152 ? 168.304 162.946 167.786 1.00 50.35 1152 THR A CA 1
ATOM 6422 C C . THR A 1 1152 ? 167.680 162.830 169.169 1.00 50.35 1152 THR A C 1
ATOM 6423 O O . THR A 1 1152 ? 168.392 162.611 170.153 1.00 50.35 1152 THR A O 1
ATOM 6427 N N . VAL A 1 1153 ? 166.351 162.946 169.263 1.00 50.35 1153 VAL A N 1
ATOM 6428 C CA . VAL A 1 1153 ? 165.694 162.811 170.562 1.00 50.35 1153 VAL A CA 1
ATOM 6429 C C . VAL A 1 1153 ? 165.742 161.366 171.056 1.00 50.35 1153 VAL A C 1
ATOM 6430 O O . VAL A 1 1153 ? 165.866 161.119 172.262 1.00 50.35 1153 VAL A O 1
ATOM 6434 N N . GLY A 1 1154 ? 165.6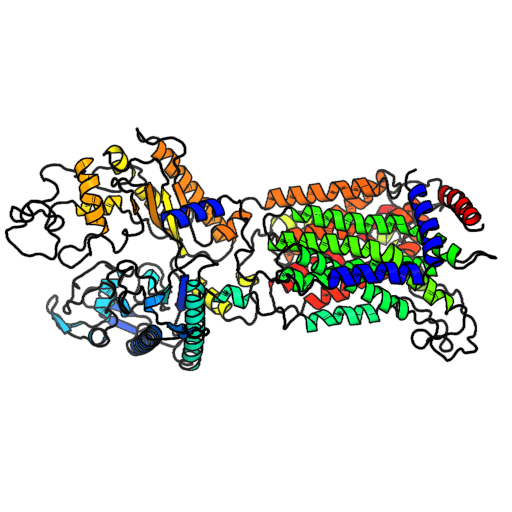74 160.394 170.139 1.00 50.35 1154 GLY A N 1
ATOM 6435 C CA . GLY A 1 1154 ? 165.809 158.997 170.539 1.00 50.35 1154 GLY A CA 1
ATOM 6436 C C . GLY A 1 1154 ? 167.197 158.644 171.048 1.00 50.35 1154 GLY A C 1
ATOM 6437 O O . GLY A 1 1154 ? 167.346 157.978 172.078 1.00 50.35 1154 GLY A O 1
ATOM 6438 N N . PHE A 1 1155 ? 168.236 159.101 170.343 1.00 50.35 1155 PHE A N 1
ATOM 6439 C CA . PHE A 1 1155 ? 169.598 158.862 170.810 1.00 50.35 1155 PHE A CA 1
ATOM 6440 C C . PHE A 1 1155 ? 169.914 159.661 172.065 1.00 50.35 1155 PHE A C 1
ATOM 6441 O O . PHE A 1 1155 ? 170.734 159.231 172.881 1.00 50.35 1155 PHE A O 1
ATOM 6449 N N . MET A 1 1156 ? 169.282 160.821 172.235 1.00 50.35 1156 MET A N 1
ATOM 6450 C CA . MET A 1 1156 ? 169.461 161.593 173.453 1.00 50.35 1156 MET A CA 1
ATOM 6451 C C . MET A 1 1156 ? 168.771 160.926 174.635 1.00 50.35 1156 MET A C 1
ATOM 6452 O O . MET A 1 1156 ? 169.238 161.046 175.771 1.00 50.35 1156 MET A O 1
ATOM 6457 N N . ALA A 1 1157 ? 167.673 160.209 174.392 1.00 50.35 1157 ALA A N 1
ATOM 6458 C CA . ALA A 1 1157 ? 167.113 159.359 175.438 1.00 50.35 1157 ALA A CA 1
ATOM 6459 C C . ALA A 1 1157 ? 168.024 158.174 175.736 1.00 50.35 1157 ALA A C 1
ATOM 6460 O O . ALA A 1 1157 ? 168.116 157.730 176.885 1.00 50.35 1157 ALA A O 1
ATOM 6462 N N . LEU A 1 1158 ? 168.696 157.641 174.712 1.00 50.35 1158 LEU A N 1
ATOM 6463 C CA . LEU A 1 1158 ? 169.554 156.473 174.913 1.00 50.35 1158 LEU A CA 1
ATOM 6464 C C . LEU A 1 1158 ? 170.815 156.816 175.701 1.00 50.35 1158 LEU A C 1
ATOM 6465 O O . LEU A 1 1158 ? 171.262 156.026 176.538 1.00 50.35 1158 LEU A O 1
ATOM 6470 N N . TRP A 1 1159 ? 171.408 157.979 175.443 1.00 50.35 1159 TRP A N 1
ATOM 6471 C CA . TRP A 1 1159 ? 172.655 158.408 176.070 1.00 50.35 1159 TRP A CA 1
ATOM 6472 C C . TRP A 1 1159 ? 172.435 159.066 177.433 1.00 50.35 1159 TRP A C 1
ATOM 6473 O O . TRP A 1 1159 ? 173.396 159.516 178.058 1.00 50.35 1159 TRP A O 1
ATOM 6484 N N . GLY A 1 1160 ? 171.200 159.132 177.913 1.00 50.35 1160 GLY A N 1
ATOM 6485 C CA . GLY A 1 1160 ? 170.934 159.755 179.196 1.00 50.35 1160 GLY A CA 1
ATOM 6486 C C . GLY A 1 1160 ? 171.141 161.252 179.221 1.00 50.35 1160 GLY A C 1
ATOM 6487 O O . GLY A 1 1160 ? 171.675 161.782 180.201 1.00 50.35 1160 GLY A O 1
ATOM 6488 N N . ILE A 1 1161 ? 170.739 161.947 178.164 1.00 50.35 1161 ILE A N 1
ATOM 6489 C CA . ILE A 1 1161 ? 170.776 163.401 178.114 1.00 50.35 1161 ILE A CA 1
ATOM 6490 C C . ILE A 1 1161 ? 169.382 163.901 178.448 1.00 50.35 1161 ILE A C 1
ATOM 6491 O O . ILE A 1 1161 ? 168.424 163.620 177.720 1.00 50.35 1161 ILE A O 1
ATOM 6496 N N . SER A 1 1162 ? 169.262 164.631 179.549 1.00 50.35 1162 SER A N 1
ATOM 6497 C CA . SER A 1 1162 ? 167.955 165.051 180.021 1.00 50.35 1162 SER A CA 1
ATOM 6498 C C . SER A 1 1162 ? 167.400 166.173 179.152 1.00 50.35 1162 SER A C 1
ATOM 6499 O O . SER A 1 1162 ? 168.126 166.857 178.429 1.00 50.35 1162 SER A O 1
ATOM 6502 N N . TYR A 1 1163 ? 166.089 166.358 179.233 1.00 50.35 1163 TYR A N 1
ATOM 6503 C CA . TYR A 1 1163 ? 165.392 167.363 178.445 1.00 50.35 1163 TYR A CA 1
ATOM 6504 C C . TYR A 1 1163 ? 165.167 168.598 179.307 1.00 50.35 1163 TYR A C 1
ATOM 6505 O O . TYR A 1 1163 ? 164.503 168.524 180.345 1.00 50.35 1163 TYR A O 1
ATOM 6514 N N . ASN A 1 1164 ? 165.717 169.725 178.873 1.00 50.35 1164 ASN A N 1
ATOM 6515 C CA . ASN A 1 1164 ? 165.703 170.956 179.648 1.00 50.35 1164 ASN A CA 1
ATOM 6516 C C . ASN A 1 1164 ? 165.812 172.144 178.695 1.00 50.35 1164 ASN A C 1
ATOM 6517 O O . ASN A 1 1164 ? 165.612 172.006 177.487 1.00 50.35 1164 ASN A O 1
ATOM 6522 N N . ALA A 1 1165 ? 166.116 173.322 179.243 1.00 50.35 1165 ALA A N 1
ATOM 6523 C CA . ALA A 1 1165 ? 166.195 174.520 178.412 1.00 50.35 1165 ALA A CA 1
ATOM 6524 C C . ALA A 1 1165 ? 167.422 174.499 177.510 1.00 50.35 1165 ALA A C 1
ATOM 6525 O O . ALA A 1 1165 ? 167.362 174.957 176.361 1.00 50.35 1165 ALA A O 1
ATOM 6527 N N . VAL A 1 1166 ? 168.541 173.971 178.011 1.00 50.35 1166 VAL A N 1
ATOM 6528 C CA . VAL A 1 1166 ? 169.779 173.934 177.239 1.00 50.35 1166 VAL A CA 1
ATOM 6529 C C . VAL A 1 1166 ? 169.668 172.953 176.078 1.00 50.35 1166 VAL A C 1
ATOM 6530 O O . VAL A 1 1166 ? 170.026 173.272 174.935 1.00 50.35 1166 VAL A O 1
ATOM 6534 N N . SER A 1 1167 ? 169.148 171.755 176.340 1.00 50.35 1167 SER A N 1
ATOM 6535 C CA . SER A 1 1167 ? 168.944 170.794 175.267 1.00 50.35 1167 SER A CA 1
ATOM 6536 C C . SER A 1 1167 ? 167.826 171.222 174.326 1.00 50.35 1167 SER A C 1
ATOM 6537 O O . SER A 1 1167 ? 167.864 170.886 173.137 1.00 50.35 1167 SER A O 1
ATOM 6540 N N . LEU A 1 1168 ? 166.855 171.993 174.822 1.00 50.35 1168 LEU A N 1
ATOM 6541 C CA . LEU A 1 1168 ? 165.814 172.526 173.949 1.00 50.35 1168 LEU A CA 1
ATOM 6542 C C . LEU A 1 1168 ? 166.372 173.564 172.982 1.00 50.35 1168 LEU A C 1
ATOM 6543 O O . LEU A 1 1168 ? 166.004 173.573 171.802 1.00 50.35 1168 LEU A O 1
ATOM 6548 N N . ILE A 1 1169 ? 167.265 174.440 173.455 1.00 50.35 1169 ILE A N 1
ATOM 6549 C CA . ILE A 1 1169 ? 167.857 175.424 172.550 1.00 50.35 1169 ILE A CA 1
ATOM 6550 C C . ILE A 1 1169 ? 168.827 174.751 171.584 1.00 50.35 1169 ILE A C 1
ATOM 6551 O O . ILE A 1 1169 ? 168.977 175.191 170.437 1.00 50.35 1169 ILE A O 1
ATOM 6556 N N . ASN A 1 1170 ? 169.456 173.646 172.005 1.00 50.35 1170 ASN A N 1
ATOM 6557 C CA . ASN A 1 1170 ? 170.300 172.888 171.084 1.00 50.35 1170 ASN A CA 1
ATOM 6558 C C . ASN A 1 1170 ? 169.477 172.201 169.997 1.00 50.35 1170 ASN A C 1
ATOM 6559 O O . ASN A 1 1170 ? 169.881 172.184 168.831 1.00 50.35 1170 ASN A O 1
ATOM 6564 N N . LEU A 1 1171 ? 168.309 171.656 170.352 1.00 50.35 1171 LEU A N 1
ATOM 6565 C CA . LEU A 1 1171 ? 167.428 171.052 169.353 1.00 50.35 1171 LEU A CA 1
ATOM 6566 C C . LEU A 1 1171 ? 166.843 172.101 168.413 1.00 50.35 1171 LEU A C 1
ATOM 6567 O O . LEU A 1 1171 ? 166.657 171.843 167.214 1.00 50.35 1171 LEU A O 1
ATOM 6572 N N . VAL A 1 1172 ? 166.549 173.291 168.941 1.00 50.35 1172 VAL A N 1
ATOM 6573 C CA . VAL A 1 1172 ? 166.018 174.375 168.119 1.00 50.35 1172 VAL A CA 1
ATOM 6574 C C . VAL A 1 1172 ? 167.072 174.876 167.138 1.00 50.35 1172 VAL A C 1
ATOM 6575 O O . VAL A 1 1172 ? 166.762 175.201 165.988 1.00 50.35 1172 VAL A O 1
ATOM 6579 N N . SER A 1 1173 ? 168.335 174.932 167.567 1.00 50.35 1173 SER A N 1
ATOM 6580 C CA . SER A 1 1173 ? 169.399 175.272 166.629 1.00 50.35 1173 SER A CA 1
ATOM 6581 C C . SER A 1 1173 ? 169.651 174.136 165.644 1.00 50.35 1173 SER A C 1
ATOM 6582 O O . SER A 1 1173 ? 170.068 174.375 164.505 1.00 50.35 1173 SER A O 1
ATOM 6585 N N . ALA A 1 1174 ? 169.406 172.893 166.064 1.00 50.35 1174 ALA A N 1
ATOM 6586 C CA . ALA A 1 1174 ? 169.602 171.753 165.175 1.00 50.35 1174 ALA A CA 1
ATOM 6587 C C . ALA A 1 1174 ? 168.538 171.679 164.094 1.00 50.35 1174 ALA A C 1
ATOM 6588 O O . ALA A 1 1174 ? 168.758 171.041 163.060 1.00 50.35 1174 ALA A O 1
ATOM 6590 N N . VAL A 1 1175 ? 167.364 172.262 164.343 1.00 50.35 1175 VAL A N 1
ATOM 6591 C CA . VAL A 1 1175 ? 166.344 172.354 163.298 1.00 50.35 1175 VAL A CA 1
ATOM 6592 C C . VAL A 1 1175 ? 166.822 173.239 162.154 1.00 50.35 1175 VAL A C 1
ATOM 6593 O O . VAL A 1 1175 ? 166.538 172.971 160.982 1.00 50.35 1175 VAL A O 1
ATOM 6597 N N . GLY A 1 1176 ? 167.546 174.313 162.474 1.00 50.35 1176 GLY A N 1
ATOM 6598 C CA . GLY A 1 1176 ? 168.046 175.200 161.440 1.00 50.35 1176 GLY A CA 1
ATOM 6599 C C . GLY A 1 1176 ? 169.375 174.796 160.847 1.00 50.35 1176 GLY A C 1
ATOM 6600 O O . GLY A 1 1176 ? 169.655 175.140 159.695 1.00 50.35 1176 GLY A O 1
ATOM 6601 N N . MET A 1 1177 ? 170.202 174.075 161.601 1.00 50.35 1177 MET A N 1
ATOM 6602 C CA . MET A 1 1177 ? 171.495 173.653 161.079 1.00 50.35 1177 MET A CA 1
ATOM 6603 C C . MET A 1 1177 ? 171.367 172.494 160.097 1.00 50.35 1177 MET A C 1
ATOM 6604 O O . MET A 1 1177 ? 172.268 172.285 159.279 1.00 50.35 1177 MET A O 1
ATOM 6609 N N . SER A 1 1178 ? 170.259 171.762 160.136 1.00 50.35 1178 SER A N 1
ATOM 6610 C CA . SER A 1 1178 ? 170.070 170.605 159.276 1.00 50.35 1178 SER A CA 1
ATOM 6611 C C . SER A 1 1178 ? 169.486 170.949 157.914 1.00 50.35 1178 SER A C 1
ATOM 6612 O O . SER A 1 1178 ? 169.255 170.039 157.115 1.00 50.35 1178 SER A O 1
ATOM 6615 N N . VAL A 1 1179 ? 169.228 172.226 157.627 1.00 50.35 1179 VAL A N 1
ATOM 6616 C CA . VAL A 1 1179 ? 168.798 172.591 156.282 1.00 50.35 1179 VAL A CA 1
ATOM 6617 C C . VAL A 1 1179 ? 169.986 172.615 155.333 1.00 50.35 1179 VAL A C 1
ATOM 6618 O O . VAL A 1 1179 ? 169.818 172.471 154.115 1.00 50.35 1179 VAL A O 1
ATOM 6622 N N . GLU A 1 1180 ? 171.199 172.795 155.866 1.00 50.35 1180 GLU A N 1
ATOM 6623 C CA . GLU A 1 1180 ? 172.400 172.750 155.040 1.00 50.35 1180 GLU A CA 1
ATOM 6624 C C . GLU A 1 1180 ? 172.653 171.356 154.488 1.00 50.35 1180 GLU A C 1
ATOM 6625 O O . GLU A 1 1180 ? 173.211 171.213 153.396 1.00 50.35 1180 GLU A O 1
ATOM 6631 N N . PHE A 1 1181 ? 172.255 170.322 155.224 1.00 50.35 1181 PHE A N 1
ATOM 6632 C CA . PHE A 1 1181 ? 172.520 168.960 154.785 1.00 50.35 1181 PHE A CA 1
ATOM 6633 C C . PHE A 1 1181 ? 171.597 168.534 153.651 1.00 50.35 1181 PHE A C 1
ATOM 6634 O O . PHE A 1 1181 ? 171.968 167.670 152.851 1.00 50.35 1181 PHE A O 1
ATOM 6642 N N . VAL A 1 1182 ? 170.403 169.118 153.556 1.00 50.35 1182 VAL A N 1
ATOM 6643 C CA . VAL A 1 1182 ? 169.383 168.606 152.658 1.00 50.35 1182 VAL A CA 1
ATOM 6644 C C . VAL A 1 1182 ? 169.026 169.574 151.532 1.00 50.35 1182 VAL A C 1
ATOM 6645 O O . VAL A 1 1182 ? 168.659 169.117 150.440 1.00 50.35 1182 VAL A O 1
ATOM 6649 N N . SER A 1 1183 ? 169.136 170.889 151.752 1.00 50.35 1183 SER A N 1
ATOM 6650 C CA . SER A 1 1183 ? 168.610 171.851 150.789 1.00 50.35 1183 SER A CA 1
ATOM 6651 C C . SER A 1 1183 ? 169.475 171.930 149.538 1.00 50.35 1183 SER A C 1
ATOM 6652 O O . SER A 1 1183 ? 168.948 172.090 148.430 1.00 50.35 1183 SER A O 1
ATOM 6655 N N . HIS A 1 1184 ? 170.795 171.784 149.698 1.00 50.35 1184 HIS A N 1
ATOM 6656 C CA . HIS A 1 1184 ? 171.714 171.800 148.561 1.00 50.35 1184 HIS A CA 1
ATOM 6657 C C . HIS A 1 1184 ? 171.501 170.595 147.655 1.00 50.35 1184 HIS A C 1
ATOM 6658 O O . HIS A 1 1184 ? 171.450 170.728 146.427 1.00 50.35 1184 HIS A O 1
ATOM 6665 N N . ILE A 1 1185 ? 171.346 169.411 148.251 1.00 50.35 1185 ILE A N 1
ATOM 6666 C CA . ILE A 1 1185 ? 171.165 168.192 147.470 1.00 50.35 1185 ILE A CA 1
ATOM 6667 C C . ILE A 1 1185 ? 169.796 168.172 146.802 1.00 50.35 1185 ILE A C 1
ATOM 6668 O O . ILE A 1 1185 ? 169.661 167.709 145.662 1.00 50.35 1185 ILE A O 1
ATOM 6673 N N . THR A 1 1186 ? 168.766 168.686 147.486 1.00 50.35 1186 THR A N 1
ATOM 6674 C CA . THR A 1 1186 ? 167.437 168.745 146.884 1.00 50.35 1186 THR A CA 1
ATOM 6675 C C . THR A 1 1186 ? 167.380 169.748 145.736 1.00 50.35 1186 THR A C 1
ATOM 6676 O O . THR A 1 1186 ? 166.755 169.479 144.699 1.00 50.35 1186 THR A O 1
ATOM 6680 N N . ARG A 1 1187 ? 168.049 170.897 145.888 1.00 50.35 1187 ARG A N 1
ATOM 6681 C CA . ARG A 1 1187 ? 168.093 171.871 144.804 1.00 50.35 1187 ARG A CA 1
ATOM 6682 C C . ARG A 1 1187 ? 168.923 171.367 143.633 1.00 50.35 1187 ARG A C 1
ATOM 6683 O O . ARG A 1 1187 ? 168.615 171.667 142.476 1.00 50.35 1187 ARG A O 1
ATOM 6691 N N . SER A 1 1188 ? 169.975 170.593 143.908 1.00 50.35 1188 SER A N 1
ATOM 6692 C CA . SER A 1 1188 ? 170.769 170.034 142.820 1.00 50.35 1188 SER A CA 1
ATOM 6693 C C . SER A 1 1188 ? 170.009 168.942 142.080 1.00 50.35 1188 SER A C 1
ATOM 6694 O O . SER A 1 1188 ? 170.184 168.776 140.868 1.00 50.35 1188 SER A O 1
ATOM 6697 N N . PHE A 1 1189 ? 169.184 168.169 142.791 1.00 50.35 1189 PHE A N 1
ATOM 6698 C CA . PHE A 1 1189 ? 168.345 167.189 142.108 1.00 50.35 1189 PHE A CA 1
ATOM 6699 C C . PHE A 1 1189 ? 167.271 167.870 141.273 1.00 50.35 1189 PHE A C 1
ATOM 6700 O O . PHE A 1 1189 ? 166.922 167.386 140.192 1.00 50.35 1189 PHE A O 1
ATOM 6708 N N . ALA A 1 1190 ? 166.717 168.979 141.768 1.00 50.35 1190 ALA A N 1
ATOM 6709 C CA . ALA A 1 1190 ? 165.587 169.600 141.087 1.00 50.35 1190 ALA A CA 1
ATOM 6710 C C . ALA A 1 1190 ? 165.972 170.280 139.778 1.00 50.35 1190 ALA A C 1
ATOM 6711 O O . ALA A 1 1190 ? 165.107 170.457 138.916 1.00 50.35 1190 ALA A O 1
ATOM 6713 N N . ILE A 1 1191 ? 167.237 170.655 139.601 1.00 50.35 1191 ILE A N 1
ATOM 6714 C CA . ILE A 1 1191 ? 167.647 171.430 138.434 1.00 50.35 1191 ILE A CA 1
ATOM 6715 C C . ILE A 1 1191 ? 168.490 170.589 137.485 1.00 50.35 1191 ILE A C 1
ATOM 6716 O O . ILE A 1 1191 ? 169.336 171.121 136.758 1.00 50.35 1191 ILE A O 1
ATOM 6721 N N . SER A 1 1192 ? 168.273 169.280 137.479 1.00 50.35 1192 SER A N 1
ATOM 6722 C CA . SER A 1 1192 ? 169.050 168.362 136.658 1.00 50.35 1192 SER A CA 1
ATOM 6723 C C . SER A 1 1192 ? 168.207 167.893 135.481 1.00 50.35 1192 SER A C 1
ATOM 6724 O O . SER A 1 1192 ? 167.135 167.313 135.673 1.00 50.35 1192 SER A O 1
ATOM 6727 N N . THR A 1 1193 ? 168.693 168.146 134.272 1.00 50.35 1193 THR A N 1
ATOM 6728 C CA . THR A 1 1193 ? 168.013 167.723 133.049 1.00 50.35 1193 THR A CA 1
ATOM 6729 C C . THR A 1 1193 ? 168.617 166.430 132.490 1.00 50.35 1193 THR A C 1
ATOM 6730 O O . THR A 1 1193 ? 169.067 166.332 131.348 1.00 50.35 1193 THR A O 1
ATOM 6734 N N . LYS A 1 1194 ? 168.560 165.390 133.306 1.00 50.35 1194 LYS A N 1
ATOM 6735 C CA . LYS A 1 1194 ? 169.031 164.073 132.918 1.00 50.35 1194 LYS A CA 1
ATOM 6736 C C . LYS A 1 1194 ? 167.856 163.175 132.552 1.00 50.35 1194 LYS A C 1
ATOM 6737 O O . LYS A 1 1194 ? 166.716 163.443 132.944 1.00 50.35 1194 LYS A O 1
ATOM 6743 N N . PRO A 1 1195 ? 168.095 162.115 131.770 1.00 48.17 1195 PRO A N 1
ATOM 6744 C CA . PRO A 1 1195 ? 166.966 161.308 131.263 1.00 48.17 1195 PRO A CA 1
ATOM 6745 C C . PRO A 1 1195 ? 166.248 160.481 132.320 1.00 48.17 1195 PRO A C 1
ATOM 6746 O O . PRO A 1 1195 ? 165.015 160.545 132.414 1.00 48.17 1195 PRO A O 1
ATOM 6750 N N . THR A 1 1196 ? 166.974 159.709 133.119 1.00 50.35 1196 THR A N 1
ATOM 6751 C CA . THR A 1 1196 ? 166.349 158.847 134.110 1.00 50.35 1196 THR A CA 1
ATOM 6752 C C . THR A 1 1196 ? 166.518 159.428 135.508 1.00 50.35 1196 THR A C 1
ATOM 6753 O O . THR A 1 1196 ? 167.264 160.380 135.735 1.00 50.35 1196 THR A O 1
ATOM 6757 N N . TRP A 1 1197 ? 165.799 158.830 136.454 1.00 50.35 1197 TRP A N 1
ATOM 6758 C CA . TRP A 1 1197 ? 165.777 159.343 137.819 1.00 50.35 1197 TRP A CA 1
ATOM 6759 C C . TRP A 1 1197 ? 167.059 158.988 138.555 1.00 50.35 1197 TRP A C 1
ATOM 6760 O O . TRP A 1 1197 ? 167.569 159.782 139.357 1.00 50.35 1197 TRP A O 1
ATOM 6771 N N . LEU A 1 1198 ? 167.589 157.793 138.289 1.00 50.35 1198 LEU A N 1
ATOM 6772 C CA . LEU A 1 1198 ? 168.806 157.339 138.947 1.00 50.35 1198 LEU A CA 1
ATOM 6773 C C . LEU A 1 1198 ? 170.015 158.144 138.488 1.00 50.35 1198 LEU A C 1
ATOM 6774 O O . LEU A 1 1198 ? 170.923 158.417 139.280 1.00 50.35 1198 LEU A O 1
ATOM 6779 N N . GLU A 1 1199 ? 170.031 158.551 137.214 1.00 50.35 1199 GLU A N 1
ATOM 6780 C CA . GLU A 1 1199 ? 171.103 159.406 136.711 1.00 50.35 1199 GLU A CA 1
ATOM 6781 C C . GLU A 1 1199 ? 171.059 160.791 137.342 1.00 50.35 1199 GLU A C 1
ATOM 6782 O O . GLU A 1 1199 ? 172.107 161.376 137.637 1.00 50.35 1199 GLU A O 1
ATOM 6788 N N . ARG A 1 1200 ? 169.855 161.329 137.557 1.00 50.35 1200 ARG A N 1
ATOM 6789 C CA . ARG A 1 1200 ? 169.717 162.621 138.221 1.00 50.35 1200 ARG A CA 1
ATOM 6790 C C . ARG A 1 1200 ? 170.146 162.545 139.679 1.00 50.35 1200 ARG A C 1
ATOM 6791 O O . ARG A 1 1200 ? 170.775 163.477 140.194 1.00 50.35 1200 ARG A O 1
ATOM 6799 N N . ALA A 1 1201 ? 169.833 161.431 140.349 1.00 50.35 1201 ALA A N 1
ATOM 6800 C CA . ALA A 1 1201 ? 170.276 161.237 141.729 1.00 50.35 1201 ALA A CA 1
ATOM 6801 C C . ALA A 1 1201 ? 171.791 161.086 141.817 1.00 50.35 1201 ALA A C 1
ATOM 6802 O O . ALA A 1 1201 ? 172.421 161.617 142.740 1.00 50.35 1201 ALA A O 1
ATOM 6804 N N . LYS A 1 1202 ? 172.391 160.384 140.850 1.00 50.35 1202 LYS A N 1
ATOM 6805 C CA . LYS A 1 1202 ? 173.842 160.223 140.809 1.00 50.35 1202 LYS A CA 1
ATOM 6806 C C . LYS A 1 1202 ? 174.548 161.545 140.538 1.00 50.35 1202 LYS A C 1
ATOM 6807 O O . LYS A 1 1202 ? 175.577 161.847 141.158 1.00 50.35 1202 LYS A O 1
ATOM 6813 N N . GLU A 1 1203 ? 173.997 162.353 139.627 1.00 50.35 1203 GLU A N 1
ATOM 6814 C CA . GLU A 1 1203 ? 174.586 163.653 139.325 1.00 50.35 1203 GLU A CA 1
ATOM 6815 C C . GLU A 1 1203 ? 174.444 164.617 140.494 1.00 50.35 1203 GLU A C 1
ATOM 6816 O O . GLU A 1 1203 ? 175.371 165.381 140.779 1.00 50.35 1203 GLU A O 1
ATOM 6822 N N . ALA A 1 1204 ? 173.301 164.583 141.190 1.00 50.35 1204 ALA A N 1
ATOM 6823 C CA . ALA A 1 1204 ? 173.109 165.427 142.366 1.00 50.35 1204 ALA A CA 1
ATOM 6824 C C . ALA A 1 1204 ? 174.030 165.018 143.506 1.00 50.35 1204 ALA A C 1
ATOM 6825 O O . ALA A 1 1204 ? 174.556 165.881 144.219 1.00 50.35 1204 ALA A O 1
ATOM 6827 N N . THR A 1 1205 ? 174.263 163.707 143.661 1.00 50.35 1205 THR A N 1
ATOM 6828 C CA . THR A 1 1205 ? 175.173 163.207 144.689 1.00 50.35 1205 THR A CA 1
ATOM 6829 C C . THR A 1 1205 ? 176.611 163.626 144.414 1.00 50.35 1205 THR A C 1
ATOM 6830 O O . THR A 1 1205 ? 177.252 164.230 145.279 1.00 50.35 1205 THR A O 1
ATOM 6834 N N . ILE A 1 1206 ? 177.092 163.397 143.184 1.00 50.35 1206 ILE A N 1
ATOM 6835 C CA . ILE A 1 1206 ? 178.461 163.740 142.795 1.00 50.35 1206 ILE A CA 1
ATOM 6836 C C . ILE A 1 1206 ? 178.688 165.247 142.785 1.00 50.35 1206 ILE A C 1
ATOM 6837 O O . ILE A 1 1206 ? 179.777 165.719 143.133 1.00 50.35 1206 ILE A O 1
ATOM 6842 N N . SER A 1 1207 ? 177.670 166.027 142.425 1.00 50.35 1207 SER A N 1
ATOM 6843 C CA . SER A 1 1207 ? 177.813 167.475 142.433 1.00 50.35 1207 SER A CA 1
ATOM 6844 C C . SER A 1 1207 ? 177.838 168.031 143.851 1.00 50.35 1207 SER A C 1
ATOM 6845 O O . SER A 1 1207 ? 178.815 168.665 144.257 1.00 50.35 1207 SER A O 1
ATOM 6848 N N . MET A 1 1208 ? 176.775 167.806 144.629 1.00 50.35 1208 MET A N 1
ATOM 6849 C CA . MET A 1 1208 ? 176.635 168.555 145.868 1.00 50.35 1208 MET A CA 1
ATOM 6850 C C . MET A 1 1208 ? 176.894 167.758 147.137 1.00 50.35 1208 MET A C 1
ATOM 6851 O O . MET A 1 1208 ? 177.129 168.379 148.174 1.00 50.35 1208 MET A O 1
ATOM 6856 N N . GLY A 1 1209 ? 176.841 166.424 147.116 1.00 50.35 1209 GLY A N 1
ATOM 6857 C CA . GLY A 1 1209 ? 177.115 165.680 148.331 1.00 50.35 1209 GLY A CA 1
ATOM 6858 C C . GLY A 1 1209 ? 178.578 165.729 148.722 1.00 50.35 1209 GLY A C 1
ATOM 6859 O O . GLY A 1 1209 ? 178.909 165.695 149.908 1.00 50.35 1209 GLY A O 1
ATOM 6860 N N . SER A 1 1210 ? 179.467 165.843 147.732 1.00 50.35 1210 SER A N 1
ATOM 6861 C CA . SER A 1 1210 ? 180.886 166.028 148.020 1.00 50.35 1210 SER A CA 1
ATOM 6862 C C . SER A 1 1210 ? 181.146 167.382 148.665 1.00 50.35 1210 SER A C 1
ATOM 6863 O O . SER A 1 1210 ? 181.910 167.478 149.633 1.00 50.35 1210 SER A O 1
ATOM 6866 N N . ALA A 1 1211 ? 180.488 168.431 148.165 1.00 50.35 1211 ALA A N 1
ATOM 6867 C CA . ALA A 1 1211 ? 180.621 169.757 148.758 1.00 50.35 1211 ALA A CA 1
ATOM 6868 C C . ALA A 1 1211 ? 179.994 169.815 150.144 1.00 50.35 1211 ALA A C 1
ATOM 6869 O O . ALA A 1 1211 ? 180.539 170.460 151.045 1.00 50.35 1211 ALA A O 1
ATOM 6871 N N . VAL A 1 1212 ? 178.870 169.117 150.337 1.00 50.35 1212 VAL A N 1
ATOM 6872 C CA . VAL A 1 1212 ? 178.198 169.094 151.634 1.00 50.35 1212 VAL A CA 1
ATOM 6873 C C . VAL A 1 1212 ? 179.031 168.340 152.661 1.00 50.35 1212 VAL A C 1
ATOM 6874 O O . VAL A 1 1212 ? 179.169 168.790 153.802 1.00 50.35 1212 VAL A O 1
ATOM 6878 N N . PHE A 1 1213 ? 179.631 167.212 152.257 1.00 50.35 1213 PHE A N 1
ATOM 6879 C CA . PHE A 1 1213 ? 180.508 166.456 153.147 1.00 50.35 1213 PHE A CA 1
ATOM 6880 C C . PHE A 1 1213 ? 181.776 167.229 153.487 1.00 50.35 1213 PHE A C 1
ATOM 6881 O O . PHE A 1 1213 ? 182.195 167.258 154.647 1.00 50.35 1213 PHE A O 1
ATOM 6889 N N . ALA A 1 1214 ? 182.398 167.863 152.496 1.00 50.35 1214 ALA A N 1
ATOM 6890 C CA . ALA A 1 1214 ? 183.670 168.521 152.755 1.00 50.35 1214 ALA A CA 1
ATOM 6891 C C . ALA A 1 1214 ? 183.479 169.823 153.526 1.00 50.35 1214 ALA A C 1
ATOM 6892 O O . ALA A 1 1214 ? 184.346 170.211 154.316 1.00 50.35 1214 ALA A O 1
ATOM 6894 N N . GLY A 1 1215 ? 182.362 170.520 153.316 1.00 50.35 1215 GLY A N 1
ATOM 6895 C CA . GLY A 1 1215 ? 182.141 171.732 154.076 1.00 50.35 1215 GLY A CA 1
ATOM 6896 C C . GLY A 1 1215 ? 181.299 171.606 155.326 1.00 50.35 1215 GLY A C 1
ATOM 6897 O O . GLY A 1 1215 ? 181.800 171.857 156.424 1.00 50.35 1215 GLY A O 1
ATOM 6898 N N . VAL A 1 1216 ? 180.050 171.155 155.185 1.00 50.35 1216 VAL A N 1
ATOM 6899 C CA . VAL A 1 1216 ? 179.099 171.210 156.288 1.00 50.35 1216 VAL A CA 1
ATOM 6900 C C . VAL A 1 1216 ? 179.425 170.148 157.329 1.00 50.35 1216 VAL A C 1
ATOM 6901 O O . VAL A 1 1216 ? 179.362 170.398 158.537 1.00 50.35 1216 VAL A O 1
ATOM 6905 N N . ALA A 1 1217 ? 179.785 168.951 156.876 1.00 46.55 1217 ALA A N 1
ATOM 6906 C CA . ALA A 1 1217 ? 180.086 167.871 157.802 1.00 46.55 1217 ALA A CA 1
ATOM 6907 C C . ALA A 1 1217 ? 181.466 168.009 158.427 1.00 46.55 1217 ALA A C 1
ATOM 6908 O O . ALA A 1 1217 ? 181.685 167.519 159.539 1.00 46.55 1217 ALA A O 1
ATOM 6910 N N . MET A 1 1218 ? 182.404 168.664 157.747 1.00 49.12 1218 MET A N 1
ATOM 6911 C CA . MET A 1 1218 ? 183.778 168.708 158.225 1.00 49.12 1218 MET A CA 1
ATOM 6912 C C . MET A 1 1218 ? 184.154 169.989 158.954 1.00 49.12 1218 MET A C 1
ATOM 6913 O O . MET A 1 1218 ? 185.097 169.961 159.750 1.00 49.12 1218 MET A O 1
ATOM 6918 N N . THR A 1 1219 ? 183.468 171.110 158.723 1.00 48.30 1219 THR A N 1
ATOM 6919 C CA . THR A 1 1219 ? 183.849 172.310 159.453 1.00 48.30 1219 THR A CA 1
ATOM 6920 C C . THR A 1 1219 ? 183.370 172.287 160.897 1.00 48.30 1219 THR A C 1
ATOM 6921 O O . THR A 1 1219 ? 184.014 172.888 161.762 1.00 48.30 1219 THR A O 1
ATOM 6925 N N . ASN A 1 1220 ? 182.264 171.610 161.188 1.00 50.35 1220 ASN A N 1
ATOM 6926 C CA . ASN A 1 1220 ? 181.743 171.584 162.547 1.00 50.35 1220 ASN A CA 1
ATOM 6927 C C . ASN A 1 1220 ? 182.302 170.445 163.388 1.00 50.35 1220 ASN A C 1
ATOM 6928 O O . ASN A 1 1220 ? 181.996 170.372 164.580 1.00 50.35 1220 ASN A O 1
ATOM 6933 N N . LEU A 1 1221 ? 183.105 169.555 162.803 1.00 50.35 1221 LEU A N 1
ATOM 6934 C CA . LEU A 1 1221 ? 183.834 168.581 163.617 1.00 50.35 1221 LEU A CA 1
ATOM 6935 C C . LEU A 1 1221 ? 184.842 169.193 164.588 1.00 50.35 1221 LEU A C 1
ATOM 6936 O O . LEU A 1 1221 ? 184.884 168.735 165.741 1.00 50.35 1221 LEU A O 1
ATOM 6941 N N . PRO A 1 1222 ? 185.720 170.142 164.203 1.00 46.58 1222 PRO A N 1
ATOM 6942 C CA . PRO A 1 1222 ? 186.669 170.683 165.205 1.00 46.58 1222 PRO A CA 1
ATOM 6943 C C . PRO A 1 1222 ? 186.040 171.503 166.324 1.00 46.58 1222 PRO A C 1
ATOM 6944 O O . PRO A 1 1222 ? 186.417 171.324 167.491 1.00 46.58 1222 PRO A O 1
ATOM 6948 N N . GLY A 1 1223 ? 185.081 172.376 166.003 1.00 44.63 1223 GLY A N 1
ATOM 6949 C CA . GLY A 1 1223 ? 184.435 173.179 167.032 1.00 44.63 1223 GLY A CA 1
ATOM 6950 C C . GLY A 1 1223 ? 183.580 172.362 167.982 1.00 44.63 1223 GLY A C 1
ATOM 6951 O O . GLY A 1 1223 ? 183.488 172.671 169.171 1.00 44.63 1223 GLY A O 1
ATOM 6952 N N . ILE A 1 1224 ? 182.941 171.311 167.471 1.00 42.78 1224 ILE A N 1
ATOM 6953 C CA . ILE A 1 1224 ? 182.179 170.419 168.337 1.00 42.78 1224 ILE A CA 1
ATOM 6954 C C . ILE A 1 1224 ? 183.111 169.510 169.131 1.00 42.78 1224 ILE A C 1
ATOM 6955 O O . ILE A 1 1224 ? 182.888 169.260 170.320 1.00 42.78 1224 ILE A O 1
ATOM 6960 N N . LEU A 1 1225 ? 184.166 169.000 168.492 1.00 42.96 1225 LEU A N 1
ATOM 6961 C CA . LEU A 1 1225 ? 185.025 168.012 169.134 1.00 42.96 1225 LEU A CA 1
ATOM 6962 C C . LEU A 1 1225 ? 185.948 168.638 170.166 1.00 42.96 1225 LEU A C 1
ATOM 6963 O O . LEU A 1 1225 ? 186.461 167.930 171.038 1.00 42.96 1225 LEU A O 1
ATOM 6968 N N . VAL A 1 1226 ? 186.181 169.951 170.093 1.00 50.35 1226 VAL A N 1
ATOM 6969 C CA . VAL A 1 1226 ? 187.011 170.585 171.109 1.00 50.35 1226 VAL A CA 1
ATOM 6970 C C . VAL A 1 1226 ? 186.223 170.839 172.388 1.00 50.35 1226 VAL A C 1
ATOM 6971 O O . VAL A 1 1226 ? 186.819 171.082 173.442 1.00 50.35 1226 VAL A O 1
ATOM 6975 N N . LEU A 1 1227 ? 184.891 170.772 172.330 1.00 50.35 1227 LEU A N 1
ATOM 6976 C CA . LEU A 1 1227 ? 184.054 170.915 173.513 1.00 50.35 1227 LEU A CA 1
ATOM 6977 C C . LEU A 1 1227 ? 183.957 169.635 174.331 1.00 50.35 1227 LEU A C 1
ATOM 6978 O O . LEU A 1 1227 ? 183.342 169.655 175.400 1.00 50.35 1227 LEU A O 1
ATOM 6983 N N . GLY A 1 1228 ? 184.533 168.526 173.861 1.00 50.35 1228 GLY A N 1
ATOM 6984 C CA . GLY A 1 1228 ? 184.578 167.313 174.656 1.00 50.35 1228 GLY A CA 1
ATOM 6985 C C . GLY A 1 1228 ? 185.629 167.334 175.744 1.00 50.35 1228 GLY A C 1
ATOM 6986 O O . GLY A 1 1228 ? 185.608 166.474 176.630 1.00 50.35 1228 GLY A O 1
ATOM 6987 N N . LEU A 1 1229 ? 186.548 168.294 175.692 1.00 50.35 1229 LEU A N 1
ATOM 6988 C CA . LEU A 1 1229 ? 187.535 168.551 176.736 1.00 50.35 1229 LEU A CA 1
ATOM 6989 C C . LEU A 1 1229 ? 187.084 169.690 177.634 1.00 50.35 1229 LEU A C 1
ATOM 6990 O O . LEU A 1 1229 ? 187.896 170.502 178.081 1.00 50.35 1229 LEU A O 1
ATOM 6995 N N . ALA A 1 1230 ? 185.778 169.763 177.899 1.00 50.35 1230 ALA A N 1
ATOM 6996 C CA . ALA A 1 1230 ? 185.174 171.003 178.372 1.00 50.35 1230 ALA A CA 1
ATOM 6997 C C . ALA A 1 1230 ? 185.497 171.290 179.829 1.00 50.35 1230 ALA A C 1
ATOM 6998 O O . ALA A 1 1230 ? 185.598 172.460 180.212 1.00 50.35 1230 ALA A O 1
ATOM 7000 N N . LYS A 1 1231 ? 185.538 170.243 180.672 1.00 50.35 1231 LYS A N 1
ATOM 7001 C CA . LYS A 1 1231 ? 185.803 170.239 182.122 1.00 50.35 1231 LYS A CA 1
ATOM 7002 C C . LYS A 1 1231 ? 184.644 170.744 182.993 1.00 50.35 1231 LYS A C 1
ATOM 7003 O O . LYS A 1 1231 ? 184.710 170.649 184.222 1.00 50.35 1231 LYS A O 1
ATOM 7009 N N . ALA A 1 1232 ? 183.579 171.257 182.388 1.00 50.35 1232 ALA A N 1
ATOM 7010 C CA . ALA A 1 1232 ? 182.305 171.494 183.045 1.00 50.35 1232 ALA A CA 1
ATOM 7011 C C . ALA A 1 1232 ? 181.300 170.548 182.412 1.00 50.35 1232 ALA A C 1
ATOM 7012 O O . ALA A 1 1232 ? 181.294 170.385 181.188 1.00 50.35 1232 ALA A O 1
ATOM 7014 N N . GLN A 1 1233 ? 180.471 169.913 183.242 1.00 50.35 1233 GLN A N 1
ATOM 7015 C CA . GLN A 1 1233 ? 179.627 168.827 182.757 1.00 50.35 1233 GLN A CA 1
ATOM 7016 C C . GLN A 1 1233 ? 178.498 169.328 181.866 1.00 50.35 1233 GLN A C 1
ATOM 7017 O O . GLN A 1 1233 ? 178.014 168.582 181.009 1.00 50.35 1233 GLN A O 1
ATOM 7023 N N . LEU A 1 1234 ? 178.090 170.586 182.027 1.00 50.35 1234 LEU A N 1
ATOM 7024 C CA . LEU A 1 1234 ? 177.014 171.127 181.205 1.00 50.35 1234 LEU A CA 1
ATOM 7025 C C . LEU A 1 1234 ? 177.474 171.337 179.767 1.00 50.35 1234 LEU A C 1
ATOM 7026 O O . LEU A 1 1234 ? 176.756 170.995 178.820 1.00 50.35 1234 LEU A O 1
ATOM 7031 N N . ILE A 1 1235 ? 178.678 171.883 179.588 1.00 50.35 1235 ILE A N 1
ATOM 7032 C CA . ILE A 1 1235 ? 179.229 172.077 178.251 1.00 50.35 1235 ILE A CA 1
ATOM 7033 C C . ILE A 1 1235 ? 179.566 170.740 177.609 1.00 50.35 1235 ILE A C 1
ATOM 7034 O O . ILE A 1 1235 ? 179.396 170.556 176.400 1.00 50.35 1235 ILE A O 1
ATOM 7039 N N . GLN A 1 1236 ? 180.054 169.791 178.399 1.00 50.35 1236 GLN A N 1
ATOM 7040 C CA . GLN A 1 1236 ? 180.474 168.513 177.851 1.00 50.35 1236 GLN A CA 1
ATOM 7041 C C . GLN A 1 1236 ? 179.290 167.591 177.586 1.00 50.35 1236 GLN A C 1
ATOM 7042 O O . GLN A 1 1236 ? 179.429 166.638 176.814 1.00 50.35 1236 GLN A O 1
ATOM 7048 N N . ILE A 1 1237 ? 178.128 167.858 178.179 1.00 50.35 1237 ILE A N 1
ATOM 7049 C CA . ILE A 1 1237 ? 176.976 166.984 177.995 1.00 50.35 1237 ILE A CA 1
ATOM 7050 C C . ILE A 1 1237 ? 175.987 167.582 177.005 1.00 50.35 1237 ILE A C 1
ATOM 7051 O O . ILE A 1 1237 ? 175.589 166.920 176.042 1.00 50.35 1237 ILE A O 1
ATOM 7056 N N . PHE A 1 1238 ? 175.571 168.826 177.228 1.00 50.35 1238 PHE A N 1
ATOM 7057 C CA . PHE A 1 1238 ? 174.480 169.388 176.444 1.00 50.35 1238 PHE A CA 1
ATOM 7058 C C . PHE A 1 1238 ? 174.936 170.102 175.181 1.00 50.35 1238 PHE A C 1
ATOM 7059 O O . PHE A 1 1238 ? 174.088 170.495 174.376 1.00 50.35 1238 PHE A O 1
ATOM 7067 N N . PHE A 1 1239 ? 176.234 170.277 174.978 1.00 50.35 1239 PHE A N 1
ATOM 7068 C CA . PHE A 1 1239 ? 176.727 170.955 173.790 1.00 50.35 1239 PHE A CA 1
ATOM 7069 C C . PHE A 1 1239 ? 177.661 170.111 172.945 1.00 50.35 1239 PHE A C 1
ATOM 7070 O O . PHE A 1 1239 ? 177.707 170.305 171.732 1.00 50.35 1239 PHE A O 1
ATOM 7078 N N . PHE A 1 1240 ? 178.401 169.183 173.545 1.00 50.35 1240 PHE A N 1
ATOM 7079 C CA . PHE A 1 1240 ? 179.286 168.311 172.784 1.00 50.35 1240 PHE A CA 1
ATOM 7080 C C . PHE A 1 1240 ? 178.544 167.088 172.254 1.00 50.35 1240 PHE A C 1
ATOM 7081 O O . PHE A 1 1240 ? 178.574 166.816 171.049 1.00 50.35 1240 PHE A O 1
ATOM 7089 N N . ARG A 1 1241 ? 177.882 166.348 173.151 1.00 50.35 1241 ARG A N 1
ATOM 7090 C CA . ARG A 1 1241 ? 177.233 165.091 172.786 1.00 50.35 1241 ARG A CA 1
ATOM 7091 C C . ARG A 1 1241 ? 176.034 165.324 171.882 1.00 50.35 1241 ARG A C 1
ATOM 7092 O O . ARG A 1 1241 ? 175.837 164.604 170.895 1.00 50.35 1241 ARG A O 1
ATOM 7100 N N . LEU A 1 1242 ? 175.234 166.341 172.196 1.00 50.35 1242 LEU A N 1
ATOM 7101 C CA . LEU A 1 1242 ? 174.023 166.603 171.432 1.00 50.35 1242 LEU A CA 1
ATOM 7102 C C . LEU A 1 1242 ? 174.350 167.147 170.047 1.00 50.35 1242 LEU A C 1
ATOM 7103 O O . LEU A 1 1242 ? 173.755 166.719 169.052 1.00 50.35 1242 LEU A O 1
ATOM 7108 N N . ASN A 1 1243 ? 175.327 168.052 169.960 1.00 50.35 1243 ASN A N 1
ATOM 7109 C CA . ASN A 1 1243 ? 175.742 168.576 168.663 1.00 50.35 1243 ASN A CA 1
ATOM 7110 C C . ASN A 1 1243 ? 176.458 167.516 167.834 1.00 50.35 1243 ASN A C 1
ATOM 7111 O O . ASN A 1 1243 ? 176.354 167.512 166.604 1.00 50.35 1243 ASN A O 1
ATOM 7116 N N . LEU A 1 1244 ? 177.168 166.593 168.491 1.00 50.35 1244 LEU A N 1
ATOM 7117 C CA . LEU A 1 1244 ? 177.788 165.479 167.777 1.00 50.35 1244 LEU A CA 1
ATOM 7118 C C . LEU A 1 1244 ? 176.744 164.530 167.200 1.00 50.35 1244 LEU A C 1
ATOM 7119 O O . LEU A 1 1244 ? 176.889 164.058 166.062 1.00 50.35 1244 LEU A O 1
ATOM 7124 N N . LEU A 1 1245 ? 175.685 164.248 167.974 1.00 50.35 1245 LEU A N 1
ATOM 7125 C CA . LEU A 1 1245 ? 174.573 163.431 167.489 1.00 50.35 1245 LEU A CA 1
ATOM 7126 C C . LEU A 1 1245 ? 173.847 164.100 166.333 1.00 50.35 1245 LEU A C 1
ATOM 7127 O O . LEU A 1 1245 ? 173.496 163.438 165.350 1.00 50.35 1245 LEU A O 1
ATOM 7132 N N . ILE A 1 1246 ? 173.643 165.419 166.426 1.00 50.35 1246 ILE A N 1
ATOM 7133 C CA . ILE A 1 1246 ? 172.947 166.158 165.376 1.00 50.35 1246 ILE A CA 1
ATOM 7134 C C . ILE A 1 1246 ? 173.783 166.217 164.104 1.00 50.35 1246 ILE A C 1
ATOM 7135 O O . ILE A 1 1246 ? 173.251 166.072 162.999 1.00 50.35 1246 ILE A O 1
ATOM 7140 N N . THR A 1 1247 ? 175.105 166.369 164.242 1.00 50.35 1247 THR A N 1
ATOM 7141 C CA . THR A 1 1247 ? 175.991 166.417 163.080 1.00 50.35 1247 THR A CA 1
ATOM 7142 C C . THR A 1 1247 ? 176.074 165.068 162.376 1.00 50.35 1247 THR A C 1
ATOM 7143 O O . THR A 1 1247 ? 175.982 164.996 161.144 1.00 50.35 1247 THR A O 1
ATOM 7147 N N . LEU A 1 1248 ? 176.222 163.982 163.145 1.00 50.35 1248 LEU A N 1
ATOM 7148 C CA . LEU A 1 1248 ? 176.336 162.662 162.529 1.00 50.35 1248 LEU A CA 1
ATOM 7149 C C . LEU A 1 1248 ? 175.010 162.202 161.932 1.00 50.35 1248 LEU A C 1
ATOM 7150 O O . LEU A 1 1248 ? 174.989 161.621 160.840 1.00 50.35 1248 LEU A O 1
ATOM 7155 N N . LEU A 1 1249 ? 173.889 162.498 162.599 1.00 50.35 1249 LEU A N 1
ATOM 7156 C CA . LEU A 1 1249 ? 172.591 162.137 162.042 1.00 50.35 1249 LEU A CA 1
ATOM 7157 C C . LEU A 1 1249 ? 172.242 162.992 160.832 1.00 50.35 1249 LEU A C 1
ATOM 7158 O O . LEU A 1 1249 ? 171.621 162.498 159.887 1.00 50.35 1249 LEU A O 1
ATOM 7163 N N . GLY A 1 1250 ? 172.645 164.266 160.828 1.00 50.35 1250 GLY A N 1
ATOM 7164 C CA . GLY A 1 1250 ? 172.408 165.103 159.667 1.00 50.35 1250 GLY A CA 1
ATOM 7165 C C . GLY A 1 1250 ? 173.227 164.689 158.462 1.00 50.35 1250 GLY A C 1
ATOM 7166 O O . GLY A 1 1250 ? 172.728 164.704 157.336 1.00 50.35 1250 GLY A O 1
ATOM 7167 N N . LEU A 1 1251 ? 174.488 164.301 158.685 1.00 50.35 1251 LEU A N 1
ATOM 7168 C CA . LEU A 1 1251 ? 175.322 163.784 157.602 1.00 50.35 1251 LEU A CA 1
ATOM 7169 C C . LEU A 1 1251 ? 174.790 162.462 157.064 1.00 50.35 1251 LEU A C 1
ATOM 7170 O O . LEU A 1 1251 ? 174.777 162.235 155.847 1.00 50.35 1251 LEU A O 1
ATOM 7175 N N . LEU A 1 1252 ? 174.320 161.590 157.959 1.00 50.35 1252 LEU A N 1
ATOM 7176 C CA . LEU A 1 1252 ? 173.794 160.298 157.541 1.00 50.35 1252 LEU A CA 1
ATOM 7177 C C . LEU A 1 1252 ? 172.467 160.446 156.802 1.00 50.35 1252 LEU A C 1
ATOM 7178 O O . LEU A 1 1252 ? 172.186 159.693 155.864 1.00 50.35 1252 LEU A O 1
ATOM 7183 N N . HIS A 1 1253 ? 171.635 161.409 157.207 1.00 50.35 1253 HIS A N 1
ATOM 7184 C CA . HIS A 1 1253 ? 170.373 161.650 156.519 1.00 50.35 1253 HIS A CA 1
ATOM 7185 C C . HIS A 1 1253 ? 170.529 162.494 155.265 1.00 50.35 1253 HIS A C 1
ATOM 7186 O O . HIS A 1 1253 ? 169.627 162.494 154.423 1.00 50.35 1253 HIS A O 1
ATOM 7193 N N . GLY A 1 1254 ? 171.637 163.210 155.116 1.00 50.35 1254 GLY A N 1
ATOM 7194 C CA . GLY A 1 1254 ? 171.853 163.981 153.914 1.00 50.35 1254 GLY A CA 1
ATOM 7195 C C . GLY A 1 1254 ? 172.530 163.197 152.812 1.00 50.35 1254 GLY A C 1
ATOM 7196 O O . GLY A 1 1254 ? 172.145 163.315 151.648 1.00 50.35 1254 GLY A O 1
ATOM 7197 N N . LEU A 1 1255 ? 173.529 162.384 153.152 1.00 50.35 1255 LEU A N 1
ATOM 7198 C CA . LEU A 1 1255 ? 174.322 161.728 152.124 1.00 50.35 1255 LEU A CA 1
ATOM 7199 C C . LEU A 1 1255 ? 173.953 160.273 151.873 1.00 50.35 1255 LEU A C 1
ATOM 7200 O O . LEU A 1 1255 ? 174.485 159.680 150.931 1.00 50.35 1255 LEU A O 1
ATOM 7205 N N . VAL A 1 1256 ? 173.078 159.673 152.677 1.00 50.35 1256 VAL A N 1
ATOM 7206 C CA . VAL A 1 1256 ? 172.768 158.262 152.471 1.00 50.35 1256 VAL A CA 1
ATOM 7207 C C . VAL A 1 1256 ? 171.280 158.062 152.224 1.00 50.35 1256 VAL A C 1
ATOM 7208 O O . VAL A 1 1256 ? 170.881 157.181 151.456 1.00 50.35 1256 VAL A O 1
ATOM 7212 N N . PHE A 1 1257 ? 170.451 158.900 152.836 1.00 50.35 1257 PHE A N 1
ATOM 7213 C CA . PHE A 1 1257 ? 169.006 158.736 152.769 1.00 50.35 1257 PHE A CA 1
ATOM 7214 C C . PHE A 1 1257 ? 168.356 159.612 151.714 1.00 50.35 1257 PHE A C 1
ATOM 7215 O O . PHE A 1 1257 ? 167.430 159.165 151.034 1.00 50.35 1257 PHE A O 1
ATOM 7223 N N . LEU A 1 1258 ? 168.814 160.856 151.585 1.00 50.35 1258 LEU A N 1
ATOM 7224 C CA . LEU A 1 1258 ? 168.230 161.790 150.623 1.00 50.35 1258 LEU A CA 1
ATOM 7225 C C . LEU A 1 1258 ? 168.407 161.390 149.160 1.00 50.35 1258 LEU A C 1
ATOM 7226 O O . LEU A 1 1258 ? 167.434 161.531 148.402 1.00 50.35 1258 LEU A O 1
ATOM 7231 N N . PRO A 1 1259 ? 169.592 160.967 148.677 1.00 50.35 1259 PRO A N 1
ATOM 7232 C CA . PRO A 1 1259 ? 169.666 160.466 147.288 1.00 50.35 1259 PRO A CA 1
ATOM 7233 C C . PRO A 1 1259 ? 168.857 159.206 147.021 1.00 50.35 1259 PRO A C 1
ATOM 7234 O O . PRO A 1 1259 ? 168.271 159.074 145.939 1.00 50.35 1259 PRO A O 1
ATOM 7238 N N . VAL A 1 1260 ? 168.777 158.299 147.995 1.00 50.35 1260 VAL A N 1
ATOM 7239 C CA . VAL A 1 1260 ? 167.999 157.078 147.820 1.00 50.35 1260 VAL A CA 1
ATOM 7240 C C . VAL A 1 1260 ? 166.509 157.388 147.799 1.00 50.35 1260 VAL A C 1
ATOM 7241 O O . VAL A 1 1260 ? 165.746 156.781 147.041 1.00 50.35 1260 VAL A O 1
ATOM 7245 N N . ILE A 1 1261 ? 166.068 158.338 148.623 1.00 50.35 1261 ILE A N 1
ATOM 7246 C CA . ILE A 1 1261 ? 164.656 158.696 148.619 1.00 50.35 1261 ILE A CA 1
ATOM 7247 C C . ILE A 1 1261 ? 164.322 159.573 147.420 1.00 50.35 1261 ILE A C 1
ATOM 7248 O O . ILE A 1 1261 ? 163.172 159.608 146.973 1.00 50.35 1261 ILE A O 1
ATOM 7253 N N . LEU A 1 1262 ? 165.308 160.290 146.874 1.00 50.35 1262 LEU A N 1
ATOM 7254 C CA . LEU A 1 1262 ? 165.060 161.104 145.690 1.00 50.35 1262 LEU A CA 1
ATOM 7255 C C . LEU A 1 1262 ? 165.013 160.251 144.432 1.00 50.35 1262 LEU A C 1
ATOM 7256 O O . LEU A 1 1262 ? 164.300 160.583 143.480 1.00 50.35 1262 LEU A O 1
ATOM 7261 N N . SER A 1 1263 ? 165.768 159.149 144.405 1.00 37.19 1263 SER A N 1
ATOM 7262 C CA . SER A 1 1263 ? 165.778 158.279 143.234 1.00 37.19 1263 SER A CA 1
ATOM 7263 C C . SER A 1 1263 ? 164.461 157.543 143.039 1.00 37.19 1263 SER A C 1
ATOM 7264 O O . SER A 1 1263 ? 164.147 157.150 141.911 1.00 37.19 1263 SER A O 1
ATOM 7267 N N . TYR A 1 1264 ? 163.691 157.335 144.105 1.00 50.35 1264 TYR A N 1
ATOM 7268 C CA . TYR A 1 1264 ? 162.379 156.706 144.014 1.00 50.35 1264 TYR A CA 1
ATOM 7269 C C . TYR A 1 1264 ? 161.278 157.732 143.773 1.00 50.35 1264 TYR A C 1
ATOM 7270 O O . TYR A 1 1264 ? 160.579 157.671 142.758 1.00 50.35 1264 TYR A O 1
ATOM 7279 N N . VAL A 1 1265 ? 161.115 158.681 144.690 1.00 50.35 1265 VAL A N 1
ATOM 7280 C CA . VAL A 1 1265 ? 160.086 159.709 144.596 1.00 50.35 1265 VAL A CA 1
ATOM 7281 C C . VAL A 1 1265 ? 160.774 161.070 144.654 1.00 50.35 1265 VAL A C 1
ATOM 7282 O O . VAL A 1 1265 ? 161.519 161.370 145.593 1.00 50.35 1265 VAL A O 1
ATOM 7286 N N . GLY A 1 1266 ? 160.579 161.873 143.620 1.00 50.35 1266 GLY A N 1
ATOM 7287 C CA . GLY A 1 1266 ? 161.171 163.182 143.554 1.00 50.35 1266 GLY A CA 1
ATOM 7288 C C . GLY A 1 1266 ? 160.396 164.055 142.598 1.00 50.35 1266 GLY A C 1
ATOM 7289 O O . GLY A 1 1266 ? 159.416 163.621 141.988 1.00 50.35 1266 GLY A O 1
ATOM 7290 N N . PRO A 1 1267 ? 160.806 165.307 142.454 1.00 50.35 1267 PRO A N 1
ATOM 7291 C CA . PRO A 1 1267 ? 160.189 166.161 141.442 1.00 50.35 1267 PRO A CA 1
ATOM 7292 C C . PRO A 1 1267 ? 160.573 165.708 140.047 1.00 50.35 1267 PRO A C 1
ATOM 7293 O O . PRO A 1 1267 ? 161.655 165.167 139.820 1.00 50.35 1267 PRO A O 1
ATOM 7297 N N . ASP A 1 1268 ? 159.668 165.935 139.105 1.00 50.35 1268 ASP A N 1
ATOM 7298 C CA . ASP A 1 1268 ? 159.955 165.633 137.715 1.00 50.35 1268 ASP A CA 1
ATOM 7299 C C . ASP A 1 1268 ? 160.858 166.711 137.120 1.00 50.35 1268 ASP A C 1
ATOM 7300 O O . ASP A 1 1268 ? 161.219 167.689 137.779 1.00 50.35 1268 ASP A O 1
ATOM 7305 N N . VAL A 1 1269 ? 161.231 166.521 135.853 1.00 56.37 1269 VAL A N 1
ATOM 7306 C CA . VAL A 1 1269 ? 162.134 167.454 135.190 1.00 56.37 1269 VAL A CA 1
ATOM 7307 C C . VAL A 1 1269 ? 161.417 168.767 134.909 1.00 56.37 1269 VAL A C 1
ATOM 7308 O O . VAL A 1 1269 ? 160.232 168.790 134.549 1.00 56.37 1269 VAL A O 1
ATOM 7312 N N . ASN A 1 1270 ? 162.138 169.866 135.070 1.00 72.48 1270 ASN A N 1
ATOM 7313 C CA . ASN A 1 1270 ? 161.620 171.217 134.936 1.00 72.48 1270 ASN A CA 1
ATOM 7314 C C . ASN A 1 1270 ? 162.480 171.961 133.930 1.00 72.48 1270 ASN A C 1
ATOM 7315 O O . ASN A 1 1270 ? 163.630 171.579 133.688 1.00 72.48 1270 ASN A O 1
ATOM 7320 N N . PRO A 1 1271 ? 161.941 173.002 133.292 1.00 78.94 1271 PRO A N 1
ATOM 7321 C CA . PRO A 1 1271 ? 162.784 173.877 132.460 1.00 78.94 1271 PRO A CA 1
ATOM 7322 C C . PRO A 1 1271 ? 163.815 174.619 133.299 1.00 78.94 1271 PRO A C 1
ATOM 7323 O O . PRO A 1 1271 ? 163.479 175.486 134.110 1.00 78.94 1271 PRO A O 1
ATOM 7327 N N . ALA A 1 1272 ? 165.084 174.269 133.097 1.00 82.56 1272 ALA A N 1
ATOM 7328 C CA . ALA A 1 1272 ? 166.189 174.863 133.837 1.00 82.56 1272 ALA A CA 1
ATOM 7329 C C . ALA A 1 1272 ? 167.021 175.816 132.988 1.00 82.56 1272 ALA A C 1
ATOM 7330 O O . ALA A 1 1272 ? 168.106 176.223 133.414 1.00 82.56 1272 ALA A O 1
ATOM 7332 N N . LEU A 1 1273 ? 166.538 176.186 131.799 1.00 86.43 1273 LEU A N 1
ATOM 7333 C CA . LEU A 1 1273 ? 167.228 177.151 130.950 1.00 86.43 1273 LEU A CA 1
ATOM 7334 C C . LEU A 1 1273 ? 166.953 178.593 131.351 1.00 86.43 1273 LEU A C 1
ATOM 7335 O O . LEU A 1 1273 ? 167.563 179.504 130.774 1.00 86.43 1273 LEU A O 1
ATOM 7340 N N . ALA A 1 1274 ? 166.045 178.814 132.307 1.00 87.18 1274 ALA A N 1
ATOM 7341 C CA . ALA A 1 1274 ? 165.734 180.166 132.760 1.00 87.18 1274 ALA A CA 1
ATOM 7342 C C . ALA A 1 1274 ? 166.918 180.795 133.481 1.00 87.18 1274 ALA A C 1
ATOM 7343 O O . ALA A 1 1274 ? 167.125 182.011 133.393 1.00 87.18 1274 ALA A O 1
ATOM 7345 N N . LEU A 1 1275 ? 167.717 179.975 134.179 1.00 87.96 1275 LEU A N 1
ATOM 7346 C CA . LEU A 1 1275 ? 168.922 180.473 134.839 1.00 87.96 1275 LEU A CA 1
ATOM 7347 C C . LEU A 1 1275 ? 169.958 180.942 133.824 1.00 87.96 1275 LEU A C 1
ATOM 7348 O O . LEU A 1 1275 ? 170.582 181.990 134.009 1.00 87.96 1275 LEU A O 1
ATOM 7353 N N . GLU A 1 1276 ? 170.116 180.205 132.722 1.00 88.31 1276 GLU A N 1
ATOM 7354 C CA . GLU A 1 1276 ? 171.050 180.614 131.678 1.00 88.31 1276 GLU A CA 1
ATOM 7355 C C . GLU A 1 1276 ? 170.552 181.856 130.941 1.00 88.31 1276 GLU A C 1
ATOM 7356 O O . GLU A 1 1276 ? 171.332 182.781 130.673 1.00 88.31 1276 GLU A O 1
ATOM 7362 N N . GLN A 1 1277 ? 169.255 181.907 130.624 1.00 87.86 1277 GLN A N 1
ATOM 7363 C CA . GLN A 1 1277 ? 168.722 183.043 129.880 1.00 87.86 1277 GLN A CA 1
ATOM 7364 C C . GLN A 1 1277 ? 168.518 184.288 130.740 1.00 87.86 1277 GLN A C 1
ATOM 7365 O O . GLN A 1 1277 ? 168.332 185.376 130.184 1.00 87.86 1277 GLN A O 1
ATOM 7371 N N . LYS A 1 1278 ? 168.549 184.168 132.069 1.00 82.73 1278 LYS A N 1
ATOM 7372 C CA . LYS A 1 1278 ? 168.655 185.341 132.928 1.00 82.73 1278 LYS A CA 1
ATOM 7373 C C . LYS A 1 1278 ? 170.093 185.685 133.295 1.00 82.73 1278 LYS A C 1
ATOM 7374 O O . LYS A 1 1278 ? 170.368 186.840 133.641 1.00 82.73 1278 LYS A O 1
ATOM 7380 N N . ARG A 1 1279 ? 171.011 184.718 133.229 1.00 76.14 1279 ARG A N 1
ATOM 7381 C CA . ARG A 1 1279 ? 172.420 184.981 133.489 1.00 76.14 1279 ARG A CA 1
ATOM 7382 C C . ARG A 1 1279 ? 173.102 185.669 132.316 1.00 76.14 1279 ARG A C 1
ATOM 7383 O O . ARG A 1 1279 ? 174.049 186.439 132.523 1.00 76.14 1279 ARG A O 1
ATOM 7391 N N . ALA A 1 1280 ? 172.644 185.396 131.089 1.00 84.55 1280 ALA A N 1
ATOM 7392 C CA . ALA A 1 1280 ? 173.256 186.008 129.911 1.00 84.55 1280 ALA A CA 1
ATOM 7393 C C . ALA A 1 1280 ? 172.986 187.509 129.853 1.00 84.55 1280 ALA A C 1
ATOM 7394 O O . ALA A 1 1280 ? 173.842 188.283 129.406 1.00 84.55 1280 ALA A O 1
ATOM 7396 N N . GLU A 1 1281 ? 171.805 187.938 130.312 1.00 86.80 1281 GLU A N 1
ATOM 7397 C CA . GLU A 1 1281 ? 171.491 189.361 130.390 1.00 86.80 1281 GLU A CA 1
ATOM 7398 C C . GLU A 1 1281 ? 172.369 190.097 131.394 1.00 86.80 1281 GLU A C 1
ATOM 7399 O O . GLU A 1 1281 ? 172.772 191.233 131.130 1.00 86.80 1281 GLU A O 1
ATOM 7405 N N . GLU A 1 1282 ? 172.684 189.481 132.531 1.00 81.27 1282 GLU A N 1
ATOM 7406 C CA . GLU A 1 1282 ? 173.619 190.102 133.459 1.00 81.27 1282 GLU A CA 1
ATOM 7407 C C . GLU A 1 1282 ? 175.051 190.067 132.939 1.00 81.27 1282 GLU A C 1
ATOM 7408 O O . GLU A 1 1282 ? 175.811 191.014 133.167 1.00 81.27 1282 GLU A O 1
ATOM 7414 N N . ALA A 1 1283 ? 175.435 188.993 132.241 1.00 86.07 1283 ALA A N 1
ATOM 7415 C CA . ALA A 1 1283 ? 176.789 188.904 131.700 1.00 86.07 1283 ALA A CA 1
ATOM 7416 C C . ALA A 1 1283 ? 177.014 189.895 130.564 1.00 86.07 1283 ALA A C 1
ATOM 7417 O O . ALA A 1 1283 ? 178.151 190.326 130.339 1.00 86.07 1283 ALA A O 1
ATOM 7419 N N . VAL A 1 1284 ? 175.959 190.249 129.827 1.00 91.18 1284 VAL A N 1
ATOM 7420 C CA . VAL A 1 1284 ? 176.084 191.322 128.845 1.00 91.18 1284 VAL A CA 1
ATOM 7421 C C . VAL A 1 1284 ? 175.903 192.678 129.520 1.00 91.18 1284 VAL A C 1
ATOM 7422 O O . VAL A 1 1284 ? 176.374 193.706 129.019 1.00 91.18 1284 VAL A O 1
ATOM 7426 N N . ALA A 1 1285 ? 175.231 192.702 130.673 1.00 92.01 1285 ALA A N 1
ATOM 7427 C CA . ALA A 1 1285 ? 175.115 193.928 131.452 1.00 92.01 1285 ALA A CA 1
ATOM 7428 C C . ALA A 1 1285 ? 176.352 194.212 132.295 1.00 92.01 1285 ALA A C 1
ATOM 7429 O O . ALA A 1 1285 ? 176.461 195.310 132.851 1.00 92.01 1285 ALA A O 1
ATOM 7431 N N . ALA A 1 1286 ? 177.281 193.259 132.398 1.00 94.30 1286 ALA A N 1
ATOM 7432 C CA . ALA A 1 1286 ? 178.498 193.455 133.179 1.00 94.30 1286 ALA A CA 1
ATOM 7433 C C . ALA A 1 1286 ? 179.584 194.188 132.406 1.00 94.30 1286 ALA A C 1
ATOM 7434 O O . ALA A 1 1286 ? 180.647 194.460 132.974 1.00 94.30 1286 ALA A O 1
ATOM 7436 N N . VAL A 1 1287 ? 179.349 194.505 131.136 1.00 100.82 1287 VAL A N 1
ATOM 7437 C CA . VAL A 1 1287 ? 180.284 195.259 130.312 1.00 100.82 1287 VAL A CA 1
ATOM 7438 C C . VAL A 1 1287 ? 179.608 196.565 129.918 1.00 100.82 1287 VAL A C 1
ATOM 7439 O O . VAL A 1 1287 ? 178.516 196.553 129.336 1.00 100.82 1287 VAL A O 1
ATOM 7443 N N . MET A 1 1288 ? 180.251 197.684 130.235 1.00 105.71 1288 MET A N 1
ATOM 7444 C CA . MET A 1 1288 ? 179.736 198.996 129.859 1.00 105.71 1288 MET A CA 1
ATOM 7445 C C . MET A 1 1288 ? 180.882 199.973 129.618 1.00 105.71 1288 MET A C 1
ATOM 7446 O O . MET A 1 1288 ? 180.698 201.022 129.000 1.00 105.71 1288 MET A O 1
#

Secondary structure (DSSP, 8-state):
-TTHHHHHHHHHHHHHHHHSHHHHHHHHHHHHHHHHTTSSSS--B--SGGGSS-TTSHHHHHHHHHHHHH-PPPEEEEEE---TTPPPEEEE-SSS-EEEE-SSSSHHHHHHHHHHHHHHHT--EE-TTT--EE-HHHHB--TT-SSS--TTSS-EESGGGGGTT-HHHHT--EEEESSS-EEEE-HHHHHHHHHH--S-SS-SSSS----S-TTS----GGGTEES-SSS-GGG--EEEEEEEE----TT-THHHHHHHHHHHHHHHHHHHHHH-TTT---EEE-TTHHHHHHTTSSTTTHHHHTHHHHHHHHHTTTSS---S-GGGTTTT--HHHHHHHHHHHHHHHHHHHHHHHHTT--B-HHHHHHHHHHHHHHHHHHHHHHHHHHHHSPPPTT--HHHHHHHHHHHHHHHHHHHHHHHHHHHHHHTT-S-HHHHHHHHHHHHHHHHHHHHHHHHHHHHHHHHTTSTTTT--SS-TTS-----PPP----TTIIIIIHHHHHHHHTSHHHHHHHHHHHHHHHHHHHHHGGG--BS--GGGGSBSS-SHHHHHHHHHHH-SS--EEEEEE-TT---SSHHHHHTT-SSSS--SS-HHHHHHHHHT-TTTS-EEEEEE-HHHHHHHHSSSSSSSEEESSSSSSSS-B-TT--SSSEEEESS-SS-SS----HHHHHHHHHHHHHPPP-SS--S-STTTSSSSEEE-SSS-EEEEEEEEEEPP--SHHHHHHHHHHHHHHHHHHHHHHTTSTTPPTT--EEEE-TTHHHHSGGGSHHHHHHHHHHHHHHHHHHHHHHSS---HHHHHHHHHHHHHHHHHHHHHHHHTTPPBSHHHHHHHHHHHHHTHHHHHHHHHHHHT---SSHHHHHHHHIIIIIHHHIIIIIHHHHHHHHGGGG-SBHHHIIIIIIHHHHHHHHHHHIIIIIHHHHHHHS-------THHHHHHHHHHHHT--

Sequence (957 aa):
STHTLLGQFFQGWGTWVASWPLTILVLSVIPVVALAAGLVFTELTTDPVELWSAPNSQARSEKAFHDQHFGPFFRTNQVILTAPNRSSYRYDSLLLGPKNFSGILDLDLLLELLELQERLRHLQVWSPEAQRNISLQDICYAPLNPDNTSLYDCCINSLLQYFQNNRTLLLLTANQTLMGQTSQVDWKDHFLYCANAPLTFKDGTALALSCMADYGAPVFPFLAIGGYKGKDYSEAEALIMTFSLNNYPAGDPRLAQAKLWEEAFLEEMRAFQRRMAGMFQVTFMAERSLEDEINRTTAEDLPIFATSYIVIFLYISLALGSYSSWSRVMVDSKATLGLGGVAVVLGAVMAAMGFFSYLGIRSSLVILQVVPFLVLSVGADNIFIFVLEYQRLPRRPGEPREVHIGRALGRVAPSMLLCSLSEAICFFLGALTPMPAVRTFALTSGLAVILDFLLQMSAFVALLSLDSKRQEASRLDVCCCVKPQELPPPGQGEGLLLGFFQKAYAPFLLHWITRGVVLLLFLALFGVSLYSMCHISVGLDQELALPKDSYLLDYFLFLNRYFEVGAPVYFVTTLGYNFSSEAGMNAICSSAGCNNFSFTQKIQYATEFPEQSYLAIPASSWVDDFIDWLTPSSCCRLYISGPNKDKFCPSTVNSLNCLKNCMSITMGSVRPSVEQFHKYLPWFLNDRPNIKCPKGGLAAYSTSVNLTSDGQVLASRFMAYHKPLKNSQDYTEALRAARELAANITADLRKVPGTDPAFEVFPYTITNVFYEQYLTILPEGLFMLSLCLVPTFAVSCLLLGLDLRSGLLNLLSIVMILVDTVGFMALWGISYNAVSLINLVSAVGMSVEFVSHITRSFAISTKPTWLERAKEATISMGSAVFAGVAMTNLPGILVLGLAKAQLIQIFFFRLNLLITLLGLLHGLVFLPVILSYVGPDVNPALALEQKRAEEAVAAVM

Organism: Homo sapiens (NCBI:txid9606)